Protein 8QAT (pdb70)

Solvent-accessible surface area: 46364 Å² total; per-residue (Å²): 92,110,117,57,100,47,39,116,88,70,37,102,72,36,53,128,70,20,112,44,55,76,123,76,31,119,82,50,93,48,7,38,67,85,5,8,47,20,3,0,1,4,32,48,35,13,6,75,58,52,115,149,87,31,59,107,38,167,125,66,85,102,76,113,21,57,0,6,1,25,74,0,17,122,5,4,41,37,169,102,117,90,60,122,57,11,107,92,81,28,110,63,30,71,123,55,51,128,59,32,97,99,80,58,89,114,42,95,68,112,52,105,103,18,32,121,79,6,36,43,11,5,13,67,25,4,4,70,4,6,40,91,0,0,34,68,40,5,50,93,85,58,124,75,114,78,39,25,102,64,4,67,95,18,8,47,66,0,46,115,21,37,140,199,66,71,122,46,14,58,35,0,58,86,39,6,91,80,2,4,39,49,6,0,87,2,102,17,62,127,102,55,87,117,25,55,0,32,6,6,100,67,3,34,159,68,47,2,7,20,81,5,2,67,29,8,28,119,82,16,136,125,44,104,34,48,74,108,10,11,30,56,9,4,98,11,7,35,45,3,15,51,88,12,138,27,67,10,12,136,30,35,41,5,31,90,0,2,16,35,0,0,36,1,10,23,131,116,128,129,43,40,109,64,20,25,107,17,9,1,66,0,0,26,54,0,0,60,34,0,35,132,84,83,82,16,1,70,129,2,35,39,98,58,103,111,132,84,38,48,24,87,1,5,0,0,39,68,0,17,97,25,6,78,83,105,56,113,35,0,84,72,0,31,65,1,0,45,69,3,0,48,26,0,46,73,5,78,62,1,0,127,11,2,9,98,89,19,176,0,3,35,39,1,4,85,5,0,28,66,32,25,92,67,15,53,156,120,14,148,23,138,19,102,20,8,10,16,6,40,154,104,17,29,92,57,49,103,26,2,26,71,0,4,45,14,4,101,11,0,20,24,1,5,110,54,4,22,92,89,1,41,139,62,0,35,69,93,0,40,83,25,0,0,48,71,34,0,0,68,24,2,36,98,122,55,84,46,29,36,7,2,5,0,1,9,0,4,1,0,1,108,44,12,78,28,75,32,0,9,45,6,1,0,87,0,0,2,76,42,152,71,92,111,98,31,1,11,51,28,1,4,66,10,0,48,23,155,51,50,15,0,8,1,0,0,4,0,0,70,16,0,6,78,28,6,1,0,0,1,2,0,24,3,0,0,111,53,0,24,98,9,80,4,4,54,161,104,46,90,88,24,0,102,78,60,11,31,12,3,73,0,0,50,102,0,6,52,32,16,0,171,38,20,72,134,155,149,59,118,11,100,93,24,2,26,58,2,0,91,30,4,29,138,20,0,26,84,9,6,95,2,10,103,87,27,25,12,51,3,31,25,132,143,61,143,114,118,12,94,14,0,40,1,2,48,38,2,6,54,20,0,38,57,0,27,124,12,37,10,35,11,2,2,3,0,0,10,1,3,9,44,2,0,9,4,27,6,19,3,0,36,3,3,6,3,17,15,98,15,87,21,51,142,55,8,97,11,0,40,116,0,0,24,31,0,48,98,94,0,51,106,17,19,97,95,33,172,78,6,104,59,24,17,69,128,3,54,125,93,0,20,43,15,20,165,124,100,262,150,51,101,61,101,115,31,90,17,2,6,18,0,1,0,0,0,8,7,0,0,7,16,0,0,0,4,5,5,0,15,10,1,31,18,32,48,45,117,96,113,88,80,29,20,66,13,17,37,14,4,3,2,1,1,2,0,8,42,2,19,120,77,149,19,38,1,2,2,1,3,3,1,59,138,35,25,39,20,0,12,2,2,0,2,0,33,111,46,71,1,37,64,1,9,3,20,5,14,0,69,7,32,102,84,10,7,93,25,92,6,1,112,0,19,2,39,49,45,2,30,0,0,1,0,29,70,119,49,0,54,3,42,4,103,88,57,28,92,140,9,122,94,83,116,4,17,0,35,47,0,1,84,30,0,46,122,7,3,65,138,23,56,43,55,95,57,64,8,81,91,0,5,80,27,74,101,161,68,66,120,83,0,89,64,80,2,78,92,17,18,131,84,5,44,73,137,5,81,53,124,28,144,49,109,10,43,13,17,10,39,10,31,94,76,75,74,92,56,3,86,80,1,63,101,84,5,64,92,79,172,146,37,117,171,81,162,114,172,87,119,179,39,69,20,24,19,27,2,117,91,78,34,51,113,20,17,44,103,151,154

Radius of gyration: 39.54 Å; Cα contacts (8 Å, |Δi|>4): 1159; chains: 4; bounding box: 127×104×67 Å

Foldseek 3Di:
DVVVVVVVVVVVVVVVVVVVVVVVVVVVVVVVVVVVVVVVVVVVVVVVVVVVCVVVVVVVVDDDQPDPVVNVVVCVPVD/DVVVVVVVVVVVVVVVVVVVVVVVVVVVVVVVVVVVVVVVCVVVVVVVVVVVVVVVVVVVVVD/DQVVLVVVLCVLVVLLVVLVVPDVVNVVSNLVSLVSLLVSQLPFAQDPVCRVDDGVSCVVCLVVLPLQVVLVVVVVVCVVVDCNQVVLLSVLVSVLSSLPRRPDLPCVDDSNLVSVLVSLVSLPDDDDHDVSSLQSSLSSLLSVLVSCLVVLPCQVVLQADDPDVPAATCNSSAQVLQVLCLDDDPSNVSSLVSNLSVQLSQQPPPVVLCSCLPVHCNLVSLQVSLQVLVVPDDLAQPDPDQLDQAQDPVRQVVDPSSVSNLVSLVSLLSSLVRGHPSNNVSNLVSNLVRHCVPHVVVQCVPPDDRSVLVSLRSLLVSLVRRDDVSNNVSSVCSQAPDDDPNHGNVVVLLVQCPDAGSSVSNSLSSVVSVVVVLDDPVVCVAFVVLLQVVQFADDPCLVVLQDAPAPQPLLCLLLVLQAPLLQDPCPPPNPCLVVLLVVLLVLLLVLLLSCPPPDFLQSNVPDVVRGDRHSNVVSLLVVLLPQLLHALSSVVSSLVVLLNQCSHLRSSSVCQARVVPGDTDPVDDGNSNSLNSVSVVLVVVVVVDDCQVVLLVVLVVVVVVVVVVVVVVVVSSVNRSSSSSVVSSVSSSNSSSNSNSSNVDDPVSD/DCVVCVCVVVLVVLVVLVVVLVVDDDPQKDWAAFDPDSQKIKIWHAQPDDLLHRFIWIKIWGHDPDPPPDADIWIATQAFALAQQAANPTRTGPLCVVVVDRDPPPDGVSVSVNVVNCCRVDHDNPPTNRNVLSCCVPPPVVVNSVSSVVRRVVNVVCQQDCGPDDGPPHDHDDPDDCPVVVVVVVVVVVDDDCVVDPPPPDPPDDDAQDDPPDDDGNPHDD

Nearest PDB structures (foldseek):
  8qat-assembly1_D  TM=1.005E+00  e=2.994E-44  Homo sapiens
  2pwq-assembly1_A  TM=8.738E-01  e=1.046E-08  Plasmodium yoelii
  2z5d-assembly1_B  TM=8.326E-01  e=6.899E-09  Homo sapiens
  2onu-assembly1_A  TM=8.040E-01  e=1.787E-08  Plasmodium falciparum 3D7
  1yf9-assembly1_B  TM=8.165E-01  e=6.230E-08  Leishmania major

B-factor: mean 100.08, std 41.65, range [18.4, 235.67]

InterPro domains:
  IPR001715 Calponin homology domain [PS50021] (10-126)
  IPR008636 Hook, C-terminal [PF05622] (197-708)
  IPR036872 CH domain superfamily [G3DSA:1.10.418.10] (1-160)
  IPR043936 HOOK, N-terminal [PF19047] (11-156)

Secondary structure (DSSP, 8-state):
-HHHHHHHHHHHHHHHHHHHHHHHHHHHHHHHHHHHHHHHHHHHHHHHHHHHHHHHHHHHT------HHHHHHHHTT--/-HHHHHHHHHHHHHHHHHHHHHHHHHHHHHHHHHHHHHHHHHHHHHHHHHHHHHHHHHHHHH-/-HHHHHHHHHHHHHHHHHHHH--HHHHHHHHHHHHHHHHHHHT----SSSTTS--HHHHHHTTTTHHHHHHHHHHHHGGG-TTHHHHHHHHHHHHHHHHHH-SS-GGGSHHHHHHHHHHHHHTTPPSP--HHHHHHHHHHHHHHHHHHHHSGGGHHHHSBPPSSTTSPPB-HHHHTTGGGSS--HHHHHHHHHHHHHHHHHHTT-HHHHHHHHHH--HHHHHHHHHHHHTTSS-SS-----TT--S--HHHHTT-HHHHHHHHHHHHHHHHHHHS-HHHHHHHHHHHIIIIIIIIIHHHHT--SHHHHHHHHHHHHHHHHH--SHHHHHHHHHHHHH-EETTEEHHHHHHHTTS-SSHHHHHHHHHHHHHHHTTBHHHHIIIIIHHHSS--SS-TT-GGGGS----SSHHHHHHHTTS-TTTSPP--TTSSTHHHHHHHHHHHHHHHHHTTTT-S---SSS----S----HHHHHHHHHHHTTTTS-HHHHHHHHHHHHHHHT---HHHHHHHT-TT----TTPPPHHHHHHHHHHHHHHHHHH-SSHHHHHHHHHHHHHHHHHH--HHHHHHHHHHHHHHHHHHHHHHHHHHHHHHTTT--TTT-/-TTTSHHHHHHHHHHHHHHHHHHS--TTEEEEE-SS-SSEEEEEEEE-SSTTTTEEEEEEEEPPTTTTSS-PPEEEESS--SSTTB-TTT-EE-GGGT-SS--TTT--HHHHHHHHHHTTTS---SS-SSHHHHHHHTT-HHHHHHHHHHHHHHHHHTTTS--SS--TT--------HHHHHHHHHHHHT---STT-S--SS----B----TT--STT-S--

Structure (mmCIF, N/CA/C/O backbone):
data_8QAT
#
_entry.id   8QAT
#
loop_
_entity.id
_entity.type
_entity.pdbx_description
1 polymer 'Protein Hook homolog 3'
2 polymer 'FHF complex subunit HOOK-interacting protein 1B'
3 polymer 'AKT-interacting protein'
#
loop_
_atom_site.group_PDB
_atom_site.id
_atom_site.type_symbol
_atom_site.label_atom_id
_atom_site.label_alt_id
_atom_site.label_comp_id
_atom_site.label_asym_id
_atom_site.label_entity_id
_atom_site.label_seq_id
_atom_site.pdbx_PDB_ins_code
_atom_site.Cartn_x
_atom_site.Cartn_y
_atom_site.Cartn_z
_atom_site.occupancy
_atom_site.B_iso_or_equiv
_atom_site.auth_seq_id
_atom_site.auth_comp_id
_atom_site.auth_asym_id
_atom_site.auth_atom_id
_atom_site.pdbx_PDB_model_num
ATOM 1 N N . ALA A 1 57 ? 205.729 115.424 119.199 1.00 212.65 627 ALA A N 1
ATOM 2 C CA . ALA A 1 57 ? 205.471 116.024 120.509 1.00 212.12 627 ALA A CA 1
ATOM 3 C C . ALA A 1 57 ? 205.224 117.542 120.529 1.00 212.19 627 ALA A C 1
ATOM 4 O O . ALA A 1 57 ? 204.410 117.977 121.358 1.00 211.22 627 ALA A O 1
ATOM 6 N N . PRO A 1 58 ? 205.894 118.392 119.720 1.00 214.31 628 PRO A N 1
ATOM 7 C CA . PRO A 1 58 ? 205.464 119.806 119.660 1.00 213.74 628 PRO A CA 1
ATOM 8 C C . PRO A 1 58 ? 204.035 120.021 119.176 1.00 213.15 628 PRO A C 1
ATOM 9 O O . PRO A 1 58 ? 203.412 121.015 119.570 1.00 212.94 628 PRO A O 1
ATOM 13 N N . GLU A 1 59 ? 203.499 119.140 118.332 1.00 199.76 629 GLU A N 1
ATOM 14 C CA . GLU A 1 59 ? 202.081 119.215 117.997 1.00 199.21 629 GLU A CA 1
ATOM 15 C C . GLU A 1 59 ? 201.224 118.713 119.155 1.00 198.65 629 GLU A C 1
ATOM 16 O O . GLU A 1 59 ? 200.142 119.255 119.424 1.00 197.85 629 GLU A O 1
ATOM 22 N N . ILE A 1 60 ? 201.720 117.685 119.855 1.00 195.70 630 ILE A N 1
ATOM 23 C CA . ILE A 1 60 ? 200.973 117.032 120.929 1.00 195.49 630 ILE A CA 1
ATOM 24 C C . ILE A 1 60 ? 200.771 117.983 122.103 1.00 195.79 630 ILE A C 1
ATOM 25 O O . ILE A 1 60 ? 199.680 118.044 122.688 1.00 195.03 630 ILE A O 1
ATOM 30 N N . GLN A 1 61 ? 201.805 118.762 122.445 1.00 195.23 631 GLN A N 1
ATOM 31 C CA . GLN A 1 61 ? 201.697 119.679 123.579 1.00 194.96 631 GLN A CA 1
ATOM 32 C C . GLN A 1 61 ? 200.719 120.817 123.293 1.00 194.07 631 GLN A C 1
ATOM 33 O O . GLN A 1 61 ? 199.958 121.221 124.177 1.00 192.72 631 GLN A O 1
ATOM 39 N N . ALA A 1 62 ? 200.678 121.306 122.049 1.00 188.56 632 ALA A N 1
ATOM 40 C CA . ALA A 1 62 ? 199.728 122.361 121.704 1.00 187.99 632 ALA A CA 1
ATOM 41 C C . ALA A 1 62 ? 198.299 121.830 121.658 1.00 187.62 632 ALA A C 1
ATOM 42 O O . ALA A 1 62 ? 197.359 122.513 122.098 1.00 186.79 632 ALA A O 1
ATOM 44 N N . LEU A 1 63 ? 198.119 120.607 121.144 1.00 178.27 633 LEU A N 1
ATOM 45 C CA . LEU A 1 63 ? 196.782 120.022 121.090 1.00 176.84 633 LEU A CA 1
ATOM 46 C C . LEU A 1 63 ? 196.253 119.709 122.488 1.00 176.93 633 LEU A C 1
ATOM 47 O O . LEU A 1 63 ? 195.081 119.978 122.789 1.00 176.04 633 LEU A O 1
ATOM 52 N N . LYS A 1 64 ? 197.112 119.200 123.376 1.00 177.03 634 LYS A N 1
ATOM 53 C CA . LYS A 1 64 ? 196.678 118.982 124.752 1.00 176.99 634 LYS A CA 1
ATOM 54 C C . LYS A 1 64 ? 196.538 120.299 125.510 1.00 176.68 634 LYS A C 1
ATOM 55 O O . LYS A 1 64 ? 195.777 120.367 126.479 1.00 175.77 634 LYS A O 1
ATOM 61 N N . ASN A 1 65 ? 197.216 121.362 125.057 1.00 174.60 635 ASN A N 1
ATOM 62 C CA . ASN A 1 65 ? 197.032 122.678 125.659 1.00 174.27 635 ASN A CA 1
ATOM 63 C C . ASN A 1 65 ? 195.637 123.219 125.360 1.00 173.13 635 ASN A C 1
ATOM 64 O O . ASN A 1 65 ? 194.948 123.709 126.266 1.00 171.49 635 ASN A O 1
ATOM 69 N N . GLN A 1 66 ? 195.190 123.123 124.102 1.00 166.17 636 GLN A N 1
ATOM 70 C CA . GLN A 1 66 ? 193.845 123.614 123.796 1.00 165.50 636 GLN A CA 1
ATOM 71 C C . GLN A 1 66 ? 192.782 122.670 124.355 1.00 164.65 636 GLN A C 1
ATOM 72 O O . GLN A 1 66 ? 191.672 123.099 124.696 1.00 163.67 636 GLN A O 1
ATOM 78 N N . LEU A 1 67 ? 193.126 121.385 124.507 1.00 160.74 637 LEU A N 1
ATOM 79 C CA . LEU A 1 67 ? 192.249 120.439 125.196 1.00 160.03 637 LEU A CA 1
ATOM 80 C C . LEU A 1 67 ? 192.068 120.811 126.670 1.00 160.12 637 LEU A C 1
ATOM 81 O O . LEU A 1 67 ? 190.950 120.778 127.205 1.00 160.16 637 LEU A O 1
ATOM 86 N N . GLN A 1 68 ? 193.161 121.186 127.340 1.00 154.72 638 GLN A N 1
ATOM 87 C CA . GLN A 1 68 ? 193.075 121.586 128.738 1.00 154.16 638 GLN A CA 1
ATOM 88 C C . GLN A 1 68 ? 192.384 122.936 128.894 1.00 154.01 638 GLN A C 1
ATOM 89 O O . GLN A 1 68 ? 191.704 123.156 129.901 1.00 153.26 638 GLN A O 1
ATOM 95 N N . GLU A 1 69 ? 192.514 123.831 127.909 1.00 149.15 639 GLU A N 1
ATOM 96 C CA . GLU A 1 69 ? 191.755 125.081 127.945 1.00 148.66 639 GLU A CA 1
ATOM 97 C C . GLU A 1 69 ? 190.260 124.829 127.758 1.00 147.39 639 GLU A C 1
ATOM 98 O O . GLU A 1 69 ? 189.425 125.507 128.379 1.00 144.95 639 GLU A O 1
ATOM 104 N N . ARG A 1 70 ? 189.911 123.854 126.908 1.00 145.67 640 ARG A N 1
ATOM 105 C CA . ARG A 1 70 ? 188.529 123.387 126.803 1.00 144.49 640 ARG A CA 1
ATOM 106 C C . ARG A 1 70 ? 188.008 122.859 128.135 1.00 144.44 640 ARG A C 1
ATOM 107 O O . ARG A 1 70 ? 186.880 123.177 128.538 1.00 144.21 640 ARG A O 1
ATOM 115 N N . ASP A 1 71 ? 188.826 122.072 128.840 1.00 147.82 641 ASP A N 1
ATOM 116 C CA . ASP A 1 71 ? 188.424 121.559 130.151 1.00 147.49 641 ASP A CA 1
ATOM 117 C C . ASP A 1 71 ? 188.296 122.686 131.177 1.00 146.85 641 ASP A C 1
ATOM 118 O O . ASP A 1 71 ? 187.439 122.634 132.069 1.00 147.62 641 ASP A O 1
ATOM 123 N N . ARG A 1 72 ? 189.136 123.720 131.050 1.00 137.17 642 ARG A N 1
ATOM 124 C CA . ARG A 1 72 ? 189.071 124.881 131.938 1.00 137.21 642 ARG A CA 1
ATOM 125 C C . ARG A 1 72 ? 187.757 125.636 131.763 1.00 135.59 642 ARG A C 1
ATOM 126 O O . ARG A 1 72 ? 187.095 125.985 132.752 1.00 130.24 642 ARG A O 1
ATOM 134 N N . LEU A 1 73 ? 187.367 125.898 130.512 1.00 129.33 643 LEU A N 1
ATOM 135 C CA . LEU A 1 73 ? 186.097 126.580 130.267 1.00 127.89 643 LEU A CA 1
ATOM 136 C C . LEU A 1 73 ? 184.912 125.699 130.654 1.00 126.97 643 LEU A C 1
ATOM 137 O O . LEU A 1 73 ? 183.875 126.203 131.105 1.00 126.50 643 LEU A O 1
ATOM 142 N N . PHE A 1 74 ? 185.059 124.377 130.507 1.00 125.38 644 PHE A N 1
ATOM 143 C CA . PHE A 1 74 ? 184.024 123.449 130.958 1.00 125.12 644 PHE A CA 1
ATOM 144 C C . PHE A 1 74 ? 183.827 123.529 132.469 1.00 124.33 644 PHE A C 1
ATOM 145 O O . PHE A 1 74 ? 182.690 123.566 132.956 1.00 125.34 644 PHE A O 1
ATOM 153 N N . HIS A 1 75 ? 184.929 123.588 133.224 1.00 128.76 645 HIS A N 1
ATOM 154 C CA . HIS A 1 75 ? 184.837 123.695 134.679 1.00 128.95 645 HIS A CA 1
ATOM 155 C C . HIS A 1 75 ? 184.271 125.047 135.106 1.00 132.70 645 HIS A C 1
ATOM 156 O O . HIS A 1 75 ? 183.521 125.134 136.091 1.00 133.92 645 HIS A O 1
ATOM 163 N N . SER A 1 76 ? 184.622 126.112 134.374 1.00 124.73 646 SER A N 1
ATOM 164 C CA . SER A 1 76 ? 184.091 127.441 134.675 1.00 123.95 646 SER A CA 1
ATOM 165 C C . SER A 1 76 ? 182.581 127.510 134.458 1.00 118.59 646 SER A C 1
ATOM 166 O O . SER A 1 76 ? 181.847 128.044 135.3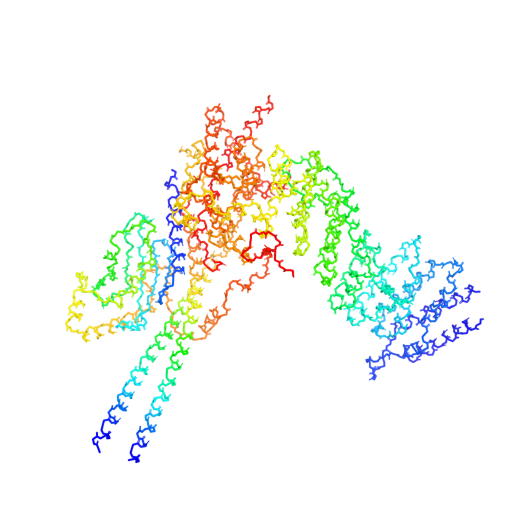04 1.00 115.96 646 SER A O 1
ATOM 169 N N . LEU A 1 77 ? 182.092 126.956 133.343 1.00 107.88 647 LEU A N 1
ATOM 170 C CA . LEU A 1 77 ? 180.647 126.922 133.128 1.00 108.84 647 LEU A CA 1
ATOM 171 C C . LEU A 1 77 ? 179.955 125.967 134.094 1.00 109.42 647 LEU A C 1
ATOM 172 O O . LEU A 1 77 ? 178.797 126.196 134.463 1.00 113.12 647 LEU A O 1
ATOM 177 N N . GLU A 1 78 ? 180.659 124.917 134.542 1.00 110.16 648 GLU A N 1
ATOM 178 C CA . GLU A 1 78 ? 180.118 124.021 135.564 1.00 111.87 648 GLU A CA 1
ATOM 179 C C . GLU A 1 78 ? 179.856 124.755 136.874 1.00 111.50 648 GLU A C 1
ATOM 180 O O . GLU A 1 78 ? 178.752 124.677 137.432 1.00 114.70 648 GLU A O 1
ATOM 186 N N . LYS A 1 79 ? 180.857 125.493 137.369 1.00 97.86 649 LYS A N 1
ATOM 187 C CA . LYS A 1 79 ? 180.679 126.183 138.646 1.00 101.03 649 LYS A CA 1
ATOM 188 C C . LYS A 1 79 ? 179.710 127.357 138.519 1.00 102.43 649 LYS A C 1
ATOM 189 O O . LYS A 1 79 ? 178.951 127.638 139.457 1.00 97.05 649 LYS A O 1
ATOM 195 N N . GLU A 1 80 ? 179.678 128.020 137.353 1.00 102.00 650 GLU A N 1
ATOM 196 C CA . GLU A 1 80 ? 178.727 129.111 137.143 1.00 93.73 650 GLU A CA 1
ATOM 197 C C . GLU A 1 80 ? 177.286 128.596 137.105 1.00 89.83 650 GLU A C 1
ATOM 198 O O . GLU A 1 80 ? 176.384 129.195 137.708 1.00 97.43 650 GLU A O 1
ATOM 204 N N . TYR A 1 81 ? 177.062 127.459 136.433 1.00 78.37 651 TYR A N 1
ATOM 205 C CA . TYR A 1 81 ? 175.733 126.856 136.375 1.00 84.07 651 TYR A CA 1
ATOM 206 C C . TYR A 1 81 ? 175.296 126.346 137.745 1.00 84.89 651 TYR A C 1
ATOM 207 O O . TYR A 1 81 ? 174.118 126.466 138.114 1.00 89.10 651 TYR A O 1
ATOM 216 N N . GLU A 1 82 ? 176.242 125.799 138.521 1.00 86.15 652 GLU A N 1
ATOM 217 C CA . GLU A 1 82 ? 175.942 125.353 139.880 1.00 88.98 652 GLU A CA 1
ATOM 218 C C . GLU A 1 82 ? 175.538 126.518 140.776 1.00 96.94 652 GLU A C 1
ATOM 219 O O . GLU A 1 82 ? 174.557 126.419 141.528 1.00 103.23 652 GLU A O 1
ATOM 225 N N . LYS A 1 83 ? 176.271 127.636 140.692 1.00 91.24 653 LYS A N 1
ATOM 226 C CA . LYS A 1 83 ? 175.944 128.808 141.502 1.00 88.30 653 LYS A CA 1
ATOM 227 C C . LYS A 1 83 ? 174.590 129.393 141.111 1.00 86.71 653 LYS A C 1
ATOM 228 O O . LYS A 1 83 ? 173.798 129.783 141.982 1.00 82.26 653 LYS A O 1
ATOM 234 N N . THR A 1 84 ? 174.302 129.433 139.803 1.00 73.68 654 THR A N 1
ATOM 235 C CA . THR A 1 84 ? 173.026 129.958 139.319 1.00 69.26 654 THR A CA 1
ATOM 236 C C . THR A 1 84 ? 171.850 129.109 139.797 1.00 68.47 654 THR A C 1
ATOM 237 O O . THR A 1 84 ? 170.851 129.643 140.305 1.00 81.83 654 THR A O 1
ATOM 241 N N . LYS A 1 85 ? 171.973 127.777 139.684 1.00 71.03 655 LYS A N 1
ATOM 242 C CA . LYS A 1 85 ? 170.892 126.892 140.114 1.00 76.90 655 LYS A CA 1
ATOM 243 C C . LYS A 1 85 ? 170.685 126.955 141.625 1.00 77.33 655 LYS A C 1
ATOM 244 O O . LYS A 1 85 ? 169.539 126.976 142.101 1.00 84.42 655 LYS A O 1
ATOM 250 N N . SER A 1 86 ? 171.783 127.009 142.394 1.00 60.28 656 SER A N 1
ATOM 251 C CA . SER A 1 86 ? 171.671 127.068 143.850 1.00 64.48 656 SER A CA 1
ATOM 252 C C . SER A 1 86 ? 171.022 128.367 144.311 1.00 78.54 656 SER A C 1
ATOM 253 O O . SER A 1 86 ? 170.169 128.349 145.212 1.00 83.90 656 SER A O 1
ATOM 256 N N . GLN A 1 87 ? 171.389 129.498 143.690 1.00 78.15 657 GLN A N 1
ATOM 257 C CA . GLN A 1 87 ? 170.782 130.769 144.074 1.00 76.50 657 GLN A CA 1
ATOM 258 C C . GLN A 1 87 ? 169.301 130.807 143.707 1.00 66.85 657 GLN A C 1
ATOM 259 O O . GLN A 1 87 ? 168.474 131.278 144.496 1.00 60.24 657 GLN A O 1
ATOM 265 N N . ARG A 1 88 ? 168.947 130.297 142.516 1.00 57.24 658 ARG A N 1
ATOM 266 C CA . ARG A 1 88 ? 167.544 130.286 142.101 1.00 57.11 658 ARG A CA 1
ATOM 267 C C . ARG A 1 88 ? 166.692 129.406 143.012 1.00 61.08 658 ARG A C 1
ATOM 268 O O . ARG A 1 88 ? 165.572 129.788 143.382 1.00 69.88 658 ARG A O 1
ATOM 276 N N . GLU A 1 89 ? 167.230 128.251 143.422 1.00 72.57 659 GLU A N 1
ATOM 277 C CA . GLU A 1 89 ? 166.511 127.367 144.336 1.00 78.89 659 GLU A CA 1
ATOM 278 C C . GLU A 1 89 ? 166.314 128.014 145.706 1.00 81.06 659 GLU A C 1
ATOM 279 O O . GLU A 1 89 ? 165.211 127.973 146.269 1.00 89.48 659 GLU A O 1
ATOM 285 N N . MET A 1 90 ? 167.369 128.643 146.245 1.00 77.44 660 MET A N 1
ATOM 286 C CA . MET A 1 90 ? 167.252 129.282 147.556 1.00 83.81 660 MET A CA 1
ATOM 287 C C . MET A 1 90 ? 166.326 130.496 147.513 1.00 91.35 660 MET A C 1
ATOM 288 O O . MET A 1 90 ? 165.556 130.729 148.454 1.00 87.85 660 MET A O 1
ATOM 293 N N . GLU A 1 91 ? 166.374 131.261 146.418 1.00 76.43 661 GLU A N 1
ATOM 294 C CA . GLU A 1 91 ? 165.499 132.416 146.233 1.00 62.32 661 GLU A CA 1
ATOM 295 C C . GLU A 1 91 ? 164.036 131.999 146.170 1.00 53.22 661 GLU A C 1
ATOM 296 O O . GLU A 1 91 ? 163.167 132.629 146.788 1.00 67.06 661 GLU A O 1
ATOM 302 N N . GLU A 1 92 ? 163.751 130.913 145.445 1.00 62.33 662 GLU A N 1
ATOM 303 C CA . GLU A 1 92 ? 162.377 130.436 145.353 1.00 71.51 662 GLU A CA 1
ATOM 304 C C . GLU A 1 92 ? 161.892 129.882 146.687 1.00 73.96 662 GLU A C 1
ATOM 305 O O . GLU A 1 92 ? 160.726 130.074 147.053 1.00 75.31 662 GLU A O 1
ATOM 311 N N . LYS A 1 93 ? 162.782 129.221 147.439 1.00 68.25 663 LYS A N 1
ATOM 312 C CA . LYS A 1 93 ? 162.427 128.742 148.774 1.00 71.74 663 LYS A CA 1
ATOM 313 C C . LYS A 1 93 ? 162.099 129.902 149.712 1.00 78.59 663 LYS A C 1
ATOM 314 O O . LYS A 1 93 ? 161.127 129.839 150.478 1.00 81.99 663 LYS A O 1
ATOM 320 N N . TYR A 1 94 ? 162.887 130.983 149.634 1.00 71.62 664 TYR A N 1
ATOM 321 C CA . TYR A 1 94 ? 162.625 132.178 150.438 1.00 74.93 664 TYR A CA 1
ATOM 322 C C . TYR A 1 94 ? 161.287 132.813 150.074 1.00 75.23 664 TYR A C 1
ATOM 323 O O . TYR A 1 94 ? 160.531 133.240 150.957 1.00 71.76 664 TYR A O 1
ATOM 332 N N . ILE A 1 95 ? 160.980 132.876 148.773 1.00 61.49 665 ILE A N 1
ATOM 333 C CA . ILE A 1 95 ? 159.743 133.509 148.310 1.00 53.38 665 ILE A CA 1
ATOM 334 C C . ILE A 1 95 ? 158.520 132.715 148.771 1.00 58.55 665 ILE A C 1
ATOM 335 O O . ILE A 1 95 ? 157.545 133.288 149.282 1.00 65.47 665 ILE A O 1
ATOM 340 N N . VAL A 1 96 ? 158.568 131.384 148.626 1.00 65.06 666 VAL A N 1
ATOM 341 C CA . VAL A 1 96 ? 157.444 130.546 149.051 1.00 66.98 666 VAL A CA 1
ATOM 342 C C . VAL A 1 96 ? 157.277 130.575 150.569 1.00 68.87 666 VAL A C 1
ATOM 343 O O . VAL A 1 96 ? 156.147 130.620 151.076 1.00 72.27 666 VAL A O 1
ATOM 347 N N . SER A 1 97 ? 158.390 130.605 151.317 1.00 67.30 667 SER A N 1
ATOM 348 C CA . SER A 1 97 ? 158.303 130.699 152.776 1.00 69.51 667 SER A CA 1
ATOM 349 C C . SER A 1 97 ? 157.697 132.028 153.224 1.00 72.87 667 SER A C 1
ATOM 350 O O . SER A 1 97 ? 156.861 132.060 154.142 1.00 74.01 667 SER A O 1
ATOM 353 N N . ALA A 1 98 ? 158.097 133.129 152.573 1.00 84.97 668 ALA A N 1
ATOM 354 C CA . ALA A 1 98 ? 157.559 134.446 152.903 1.00 84.71 668 ALA A CA 1
ATOM 355 C C . ALA A 1 98 ? 156.069 134.530 152.601 1.00 79.53 668 ALA A C 1
ATOM 356 O O . ALA A 1 98 ? 155.292 135.045 153.417 1.00 78.98 668 ALA A O 1
ATOM 358 N N . TRP A 1 99 ? 155.646 133.994 151.447 1.00 84.09 669 TRP A N 1
ATOM 359 C CA . TRP A 1 99 ? 154.224 134.018 151.113 1.00 83.12 669 TRP A CA 1
ATOM 360 C C . TRP A 1 99 ? 153.424 133.127 152.048 1.00 83.80 669 TRP A C 1
ATOM 361 O O . TRP A 1 99 ? 152.276 133.442 152.372 1.00 90.16 669 TRP A O 1
ATOM 372 N N . TYR A 1 100 ? 154.002 132.003 152.480 1.00 91.44 670 TYR A N 1
ATOM 373 C CA . TYR A 1 100 ? 153.253 131.080 153.326 1.00 94.08 670 TYR A CA 1
ATOM 374 C C . TYR A 1 100 ? 153.047 131.663 154.720 1.00 96.77 670 TYR A C 1
ATOM 375 O O . TYR A 1 100 ? 151.949 131.564 155.287 1.00 95.49 670 TYR A O 1
ATOM 384 N N . ASN A 1 101 ? 154.089 132.303 155.276 1.00 101.07 671 ASN A N 1
ATOM 385 C CA . ASN A 1 101 ? 153.929 133.035 156.535 1.00 101.41 671 ASN A CA 1
ATOM 386 C C . ASN A 1 101 ? 152.934 134.178 156.388 1.00 101.53 671 ASN A C 1
ATOM 387 O O . ASN A 1 101 ? 152.130 134.437 157.296 1.00 98.21 671 ASN A O 1
ATOM 392 N N . MET A 1 102 ? 152.975 134.860 155.240 1.00 103.66 672 MET A N 1
ATOM 393 C CA . MET A 1 102 ? 152.063 135.959 154.953 1.00 104.54 672 MET A CA 1
ATOM 394 C C . MET A 1 102 ? 150.613 135.488 154.925 1.00 103.19 672 MET A C 1
ATOM 395 O O . MET A 1 102 ? 149.728 136.110 155.529 1.00 104.35 672 MET A O 1
ATOM 400 N N . GLY A 1 103 ? 150.365 134.373 154.237 1.00 115.58 673 GLY A N 1
ATOM 401 C CA . GLY A 1 103 ? 149.020 133.840 154.136 1.00 117.03 673 GLY A CA 1
ATOM 402 C C . GLY A 1 103 ? 148.501 133.312 155.457 1.00 120.74 673 GLY A C 1
ATOM 403 O O . GLY A 1 103 ? 147.318 133.459 155.770 1.00 122.14 673 GLY A O 1
ATOM 404 N N . MET A 1 104 ? 149.381 132.690 156.252 1.00 134.93 674 MET A N 1
ATOM 405 C CA . MET A 1 104 ? 148.965 132.231 157.578 1.00 136.20 674 MET A CA 1
ATOM 406 C C . MET A 1 104 ? 148.646 133.398 158.503 1.00 137.99 674 MET A C 1
ATOM 407 O O . MET A 1 104 ? 147.703 133.317 159.297 1.00 137.99 674 MET A O 1
ATOM 412 N N . THR A 1 105 ? 149.395 134.503 158.401 1.00 144.93 675 THR A N 1
ATOM 413 C CA . THR A 1 105 ? 149.019 135.699 159.155 1.00 146.30 675 THR A CA 1
ATOM 414 C C . THR A 1 105 ? 147.705 136.284 158.648 1.00 144.03 675 THR A C 1
ATOM 415 O O . THR A 1 105 ? 146.931 136.850 159.430 1.00 143.82 675 THR A O 1
ATOM 419 N N . LEU A 1 106 ? 147.426 136.142 157.348 1.00 138.23 676 LEU A N 1
ATOM 420 C CA . LEU A 1 106 ? 146.141 136.597 156.816 1.00 137.70 676 LEU A CA 1
ATOM 421 C C . LEU A 1 106 ? 144.982 135.748 157.343 1.00 139.76 676 LEU A C 1
ATOM 422 O O . LEU A 1 106 ? 143.925 136.284 157.693 1.00 139.72 676 LEU A O 1
ATOM 427 N N . HIS A 1 107 ? 145.163 134.424 157.429 1.00 157.19 677 HIS A N 1
ATOM 428 C CA . HIS A 1 107 ? 144.106 133.598 158.021 1.00 158.40 677 HIS A CA 1
ATOM 429 C C . HIS A 1 107 ? 144.005 133.787 159.533 1.00 159.60 677 HIS A C 1
ATOM 430 O O . HIS A 1 107 ? 142.945 133.529 160.113 1.00 159.42 677 HIS A O 1
ATOM 437 N N . LYS A 1 108 ? 145.085 134.216 160.192 1.00 165.16 678 LYS A N 1
ATOM 438 C CA . LYS A 1 108 ? 144.982 134.579 161.604 1.00 166.14 678 LYS A CA 1
ATOM 439 C C . LYS A 1 108 ? 144.220 135.888 161.778 1.00 166.31 678 LYS A C 1
ATOM 440 O O . LYS A 1 108 ? 143.459 136.055 162.738 1.00 165.33 678 LYS A O 1
ATOM 446 N N . LYS A 1 109 ? 144.414 136.831 160.852 1.00 180.43 679 LYS A N 1
ATOM 447 C CA . LYS A 1 109 ? 143.676 138.089 160.882 1.00 181.19 679 LYS A CA 1
ATOM 448 C C . LYS A 1 109 ? 142.257 137.925 160.345 1.00 182.26 679 LYS A C 1
ATOM 449 O O . LYS A 1 109 ? 141.436 138.840 160.477 1.00 182.67 679 LYS A O 1
ATOM 455 N N . ALA A 1 110 ? 141.950 136.772 159.740 1.00 195.48 680 ALA A N 1
ATO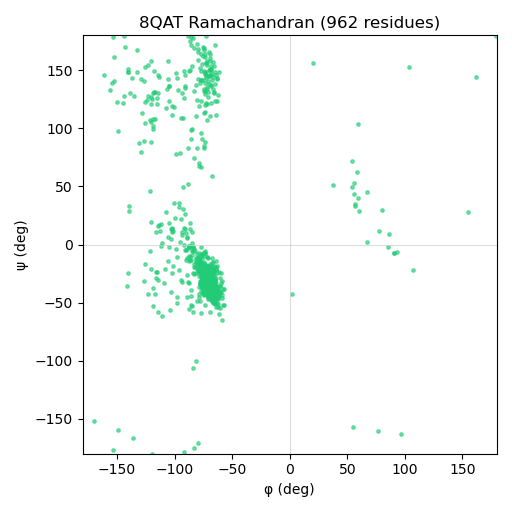M 456 C CA . ALA A 1 110 ? 140.598 136.495 159.262 1.00 195.93 680 ALA A CA 1
ATOM 457 C C . ALA A 1 110 ? 139.565 136.422 160.384 1.00 197.57 680 ALA A C 1
ATOM 458 O O . ALA A 1 110 ? 138.378 136.626 160.117 1.00 198.21 680 ALA A O 1
ATOM 460 N N . ALA A 1 111 ? 139.989 136.168 161.629 1.00 214.46 681 ALA A N 1
ATOM 461 C CA . ALA A 1 111 ? 139.068 136.220 162.764 1.00 214.80 681 ALA A CA 1
ATOM 462 C C . ALA A 1 111 ? 138.533 137.630 162.998 1.00 215.01 681 ALA A C 1
ATOM 463 O O . ALA A 1 111 ? 137.411 137.795 163.490 1.00 215.17 681 ALA A O 1
ATOM 465 N N . GLU A 1 112 ? 139.317 138.652 162.657 1.00 220.71 682 GLU A N 1
ATOM 466 C CA . GLU A 1 112 ? 138.851 140.034 162.650 1.00 220.84 682 GLU A CA 1
ATOM 467 C C . GLU A 1 112 ? 138.217 140.403 161.311 1.00 221.17 682 GLU A C 1
ATOM 468 O O . GLU A 1 112 ? 137.251 141.175 161.270 1.00 221.10 682 GLU A O 1
ATOM 474 N N . ASP A 1 113 ? 138.727 139.826 160.219 1.00 229.51 683 ASP A N 1
ATOM 475 C CA . ASP A 1 113 ? 138.241 140.170 158.884 1.00 229.80 683 ASP A CA 1
ATOM 476 C C . ASP A 1 113 ? 136.835 139.640 158.624 1.00 229.54 683 ASP A C 1
ATOM 477 O O . ASP A 1 113 ? 136.112 140.198 157.793 1.00 229.48 683 ASP A O 1
ATOM 482 N N . ARG A 1 114 ? 136.425 138.575 159.320 1.00 221.79 684 ARG A N 1
ATOM 483 C CA . ARG A 1 114 ? 135.064 138.071 159.169 1.00 220.97 684 ARG A CA 1
ATOM 484 C C . ARG A 1 114 ? 134.032 138.991 159.808 1.00 221.26 684 ARG A C 1
ATOM 485 O O . ARG A 1 114 ? 132.850 138.915 159.456 1.00 221.25 684 ARG A O 1
ATOM 493 N N . LEU A 1 115 ? 134.449 139.852 160.735 1.00 228.91 685 LEU A N 1
ATOM 494 C CA . LEU A 1 115 ? 133.585 140.893 161.277 1.00 228.82 685 LEU A CA 1
ATOM 495 C C . LEU A 1 115 ? 133.758 142.206 160.521 1.00 228.94 685 LEU A C 1
ATOM 496 O O . LEU A 1 115 ? 132.804 142.978 160.380 1.00 228.53 685 LEU A O 1
ATOM 501 N N . ALA A 1 116 ? 134.973 142.468 160.032 1.00 235.58 686 ALA A N 1
ATOM 502 C CA . ALA A 1 116 ? 135.245 143.715 159.325 1.00 235.48 686 ALA A CA 1
ATOM 503 C C . ALA A 1 116 ? 134.663 143.713 157.917 1.00 235.67 686 ALA A C 1
ATOM 504 O O . ALA A 1 116 ? 134.366 144.781 157.370 1.00 235.41 686 ALA A O 1
ATOM 506 N N . SER A 1 117 ? 134.493 142.534 157.315 1.00 231.23 687 SER A N 1
ATOM 507 C CA . SER A 1 117 ? 133.956 142.441 155.963 1.00 230.56 687 SER A CA 1
ATOM 508 C C . SER A 1 117 ? 132.450 142.652 155.909 1.00 230.01 687 SER A C 1
ATOM 509 O O . SER A 1 117 ? 131.904 142.802 154.810 1.00 229.67 687 SER A O 1
ATOM 512 N N . THR A 1 118 ? 131.770 142.657 157.052 1.00 214.71 688 THR A N 1
ATOM 513 C CA . THR A 1 118 ? 130.343 142.935 157.086 1.00 213.36 688 THR A CA 1
ATOM 514 C C . THR A 1 118 ? 130.088 144.412 156.815 1.00 213.05 688 THR A C 1
ATOM 515 O O . THR A 1 118 ? 130.774 145.287 157.351 1.00 213.33 688 THR A O 1
ATOM 519 N N . GLY A 1 119 ? 129.094 144.682 155.974 1.00 171.67 689 GLY A N 1
ATOM 520 C CA . GLY A 1 119 ? 128.762 146.040 155.595 1.00 169.94 689 GLY A CA 1
ATOM 521 C C . GLY A 1 119 ? 127.929 146.087 154.333 1.00 168.85 689 GLY A C 1
ATOM 522 O O . GLY A 1 119 ? 128.134 145.283 153.419 1.00 168.37 689 GLY A O 1
ATOM 523 N N . SER A 1 120 ? 126.989 147.025 154.266 1.00 126.25 690 SER A N 1
ATOM 524 C CA . SER A 1 120 ? 126.076 147.105 153.134 1.00 123.59 690 SER A CA 1
ATOM 525 C C . SER A 1 120 ? 125.611 148.545 152.978 1.00 120.54 690 SER A C 1
ATOM 526 O O . SER A 1 120 ? 125.984 149.430 153.751 1.00 120.26 690 SER A O 1
ATOM 529 N N . GLY A 1 121 ? 124.786 148.765 151.956 1.00 97.12 691 GLY A N 1
ATOM 530 C CA . GLY A 1 121 ? 124.207 150.063 151.692 1.00 101.22 691 GLY A CA 1
ATOM 531 C C . GLY A 1 121 ? 124.780 150.800 150.503 1.00 97.79 691 GLY A C 1
ATOM 532 O O . GLY A 1 121 ? 124.092 151.675 149.960 1.00 93.40 691 GLY A O 1
ATOM 533 N N . GLN A 1 122 ? 126.008 150.466 150.083 1.00 74.25 692 GLN A N 1
ATOM 534 C CA . GLN A 1 122 ? 126.719 151.065 148.952 1.00 69.75 692 GLN A CA 1
ATOM 535 C C . GLN A 1 122 ? 126.830 152.585 149.045 1.00 68.07 692 GLN A C 1
ATOM 536 O O . GLN A 1 122 ? 126.770 153.156 150.138 1.00 69.02 692 GLN A O 1
ATOM 542 N N . SER A 1 123 ? 127.010 153.243 147.903 1.00 54.70 693 SER A N 1
ATOM 543 C CA . SER A 1 123 ? 127.004 154.697 147.870 1.00 54.47 693 SER A CA 1
ATOM 544 C C . SER A 1 123 ? 125.581 155.224 148.011 1.00 60.96 693 SER A C 1
ATOM 545 O O . SER A 1 123 ? 124.607 154.470 147.941 1.00 75.42 693 SER A O 1
ATOM 548 N N . PHE A 1 124 ? 125.468 156.538 148.221 1.00 42.43 694 PHE A N 1
ATOM 549 C CA . PHE A 1 124 ? 124.156 157.150 148.405 1.00 40.69 694 PHE A CA 1
ATOM 550 C C . PHE A 1 124 ? 123.361 157.154 147.103 1.00 38.39 694 PHE A C 1
ATOM 551 O O . PHE A 1 124 ? 122.150 156.904 147.102 1.00 42.47 694 PHE A O 1
ATOM 559 N N . LEU A 1 125 ? 124.034 157.426 145.981 1.00 42.44 695 LEU A N 1
ATOM 560 C CA . LEU A 1 125 ? 123.344 157.486 144.697 1.00 37.44 695 LEU A CA 1
ATOM 561 C C . LEU A 1 125 ? 122.894 156.105 144.232 1.00 37.19 695 LEU A C 1
ATOM 562 O O . LEU A 1 125 ? 121.797 155.960 143.686 1.00 53.45 695 LEU A O 1
ATOM 567 N N . ALA A 1 126 ? 123.724 155.078 144.442 1.00 47.69 696 ALA A N 1
ATOM 568 C CA . ALA A 1 126 ? 123.344 153.724 144.046 1.00 56.82 696 ALA A CA 1
ATOM 569 C C . ALA A 1 126 ? 122.208 153.189 144.910 1.00 53.64 696 ALA A C 1
ATOM 570 O O . ALA A 1 126 ? 121.290 152.530 144.400 1.00 63.07 696 ALA A O 1
ATOM 572 N N . ARG A 1 127 ? 122.252 153.475 146.216 1.00 46.62 697 ARG A N 1
ATOM 573 C CA . ARG A 1 127 ? 121.155 153.117 147.112 1.00 53.78 697 ARG A CA 1
ATOM 574 C C . ARG A 1 127 ? 119.870 153.835 146.729 1.00 56.87 697 ARG A C 1
ATOM 575 O O . ARG A 1 127 ? 118.788 153.240 146.753 1.00 62.56 697 ARG A O 1
ATOM 583 N N . GLN A 1 128 ? 119.976 155.111 146.355 1.00 60.67 698 GLN A N 1
ATOM 584 C CA . GLN A 1 128 ? 118.805 155.873 145.936 1.00 50.02 698 GLN A CA 1
ATOM 585 C C . GLN A 1 128 ? 118.224 155.343 144.627 1.00 55.67 698 GLN A C 1
ATOM 586 O O . GLN A 1 128 ? 116.999 155.239 144.486 1.00 59.19 698 GLN A O 1
ATOM 592 N N . ARG A 1 129 ? 119.090 154.990 143.671 1.00 65.46 699 ARG A N 1
ATOM 593 C CA . ARG A 1 129 ? 118.635 154.450 142.391 1.00 57.21 699 ARG A CA 1
ATOM 594 C C . ARG A 1 129 ? 117.979 153.087 142.567 1.00 57.64 699 ARG A C 1
ATOM 595 O O . ARG A 1 129 ? 117.002 152.762 141.884 1.00 60.72 699 ARG A O 1
ATOM 603 N N . GLN A 1 130 ? 118.509 152.268 143.479 1.00 68.86 700 GLN A N 1
ATOM 604 C CA . GLN A 1 130 ? 117.886 150.976 143.742 1.00 67.19 700 GLN A CA 1
ATOM 605 C C . GLN A 1 130 ? 116.621 151.130 144.580 1.00 70.08 700 GLN A C 1
ATOM 606 O O . GLN A 1 130 ? 115.750 150.253 144.568 1.00 75.32 700 GLN A O 1
ATOM 612 N N . ALA A 1 131 ? 116.500 152.240 145.313 1.00 76.47 701 ALA A N 1
ATOM 613 C CA . ALA A 1 131 ? 115.300 152.475 146.105 1.00 77.95 701 ALA A CA 1
ATOM 614 C C . ALA A 1 131 ? 114.232 153.240 145.335 1.00 83.14 701 ALA A C 1
ATOM 615 O O . ALA A 1 131 ? 113.134 153.442 145.864 1.00 84.59 701 ALA A O 1
ATOM 617 N N . THR A 1 132 ? 114.530 153.683 144.108 1.00 97.11 702 THR A N 1
ATOM 618 C CA . THR A 1 132 ? 113.503 154.307 143.275 1.00 98.33 702 THR A CA 1
ATOM 619 C C . THR A 1 132 ? 112.410 153.331 142.850 1.00 99.94 702 THR A C 1
ATOM 620 O O . THR A 1 132 ? 111.295 153.766 142.542 1.00 98.64 702 THR A O 1
ATOM 624 N N . SER A 1 133 ? 112.699 152.029 142.820 1.00 101.21 703 SER A N 1
ATOM 625 C CA . SER A 1 133 ? 111.711 151.051 142.382 1.00 100.46 703 SER A CA 1
ATOM 626 C C . SER A 1 133 ? 110.746 150.637 143.485 1.00 102.11 703 SER A C 1
ATOM 627 O O . SER A 1 133 ? 109.816 149.872 143.211 1.00 103.42 703 SER A O 1
ATOM 630 N N . SER A 1 134 ? 110.935 151.117 144.714 1.00 102.30 704 SER A N 1
ATOM 631 C CA . SER A 1 134 ? 110.078 150.730 145.835 1.00 101.51 704 SER A CA 1
ATOM 632 C C . SER A 1 134 ? 108.842 151.610 145.981 1.00 103.06 704 SER A C 1
ATOM 633 O O . SER A 1 134 ? 108.583 152.120 147.075 1.00 103.34 704 SER A O 1
ATOM 636 N N . ARG A 1 135 ? 108.079 151.771 144.893 1.00 113.15 705 ARG A N 1
ATOM 637 C CA . ARG A 1 135 ? 106.802 152.508 144.785 1.00 114.48 705 ARG A CA 1
ATOM 638 C C . ARG A 1 135 ? 106.728 153.858 145.508 1.00 112.08 705 ARG A C 1
ATOM 639 O O . ARG A 1 135 ? 105.770 154.612 145.340 1.00 112.77 705 ARG A O 1
ATOM 647 N N . ALA B 1 57 ? 199.716 109.624 115.519 1.00 216.34 627 ALA B N 1
ATOM 648 C CA . ALA B 1 57 ? 198.366 109.256 115.079 1.00 215.83 627 ALA B CA 1
ATOM 649 C C . ALA B 1 57 ? 197.515 108.484 116.094 1.00 215.80 627 ALA B C 1
ATOM 650 O O . ALA B 1 57 ? 196.323 108.810 116.212 1.00 215.52 627 ALA B O 1
ATOM 652 N N . PRO B 1 58 ? 198.015 107.481 116.846 1.00 210.44 628 PRO B N 1
ATOM 653 C CA . PRO B 1 58 ? 197.154 1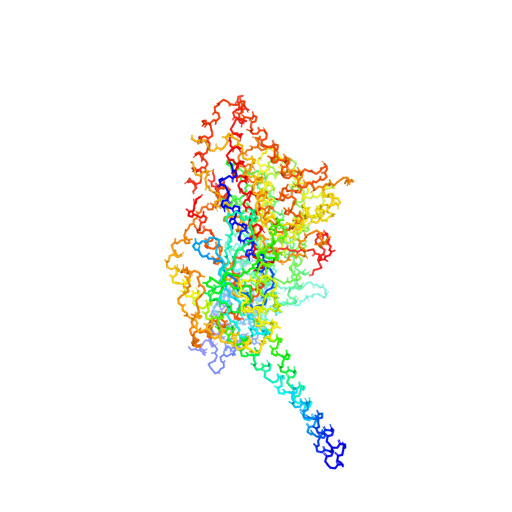06.945 117.920 1.00 209.75 628 PRO B CA 1
ATOM 654 C C . PRO B 1 58 ? 196.945 107.922 119.065 1.00 209.47 628 PRO B C 1
ATOM 655 O O . PRO B 1 58 ? 195.832 108.007 119.603 1.00 208.94 628 PRO B O 1
ATOM 659 N N . GLU B 1 59 ? 197.982 108.678 119.438 1.00 201.10 629 GLU B N 1
ATOM 660 C CA . GLU B 1 59 ? 197.831 109.717 120.453 1.00 200.24 629 GLU B CA 1
ATOM 661 C C . GLU B 1 59 ? 196.905 110.829 119.971 1.00 199.74 629 GLU B C 1
ATOM 662 O O . GLU B 1 59 ? 196.082 111.334 120.746 1.00 198.94 629 GLU B O 1
ATOM 668 N N . ILE B 1 60 ? 197.016 111.201 118.689 1.00 196.57 630 ILE B N 1
ATOM 669 C CA . ILE B 1 60 ? 196.141 112.215 118.100 1.00 196.01 630 ILE B CA 1
ATOM 670 C C . ILE B 1 60 ? 194.695 111.730 118.083 1.00 196.03 630 ILE B C 1
ATOM 671 O O . ILE B 1 60 ? 193.772 112.485 118.410 1.00 195.17 630 ILE B O 1
ATOM 676 N N . GLN B 1 61 ? 194.483 110.451 117.750 1.00 194.03 631 GLN B N 1
ATOM 677 C CA . GLN B 1 61 ? 193.140 109.875 117.778 1.00 193.40 631 GLN B CA 1
ATOM 678 C C . GLN B 1 61 ? 192.573 109.851 119.195 1.00 192.54 631 GLN B C 1
ATOM 679 O O . GLN B 1 61 ? 191.387 110.144 119.400 1.00 191.17 631 GLN B O 1
ATOM 685 N N . ALA B 1 62 ? 193.419 109.554 120.187 1.00 184.97 632 ALA B N 1
ATOM 686 C CA . ALA B 1 62 ? 192.977 109.539 121.581 1.00 184.31 632 ALA B CA 1
ATOM 687 C C . ALA B 1 62 ? 192.578 110.933 122.066 1.00 184.10 632 ALA B C 1
ATOM 688 O O . ALA B 1 62 ? 191.515 111.107 122.681 1.00 183.80 632 ALA B O 1
ATOM 690 N N . LEU B 1 63 ? 193.404 111.949 121.780 1.00 175.36 633 LEU B N 1
ATOM 691 C CA . LEU B 1 63 ? 193.056 113.277 122.279 1.00 174.84 633 LEU B CA 1
ATOM 692 C C . LEU B 1 63 ? 191.931 113.902 121.463 1.00 174.82 633 LEU B C 1
ATOM 693 O O . LEU B 1 63 ? 191.194 114.737 121.987 1.00 173.55 633 LEU B O 1
ATOM 698 N N . LYS B 1 64 ? 191.751 113.494 120.202 1.00 173.78 634 LYS B N 1
ATOM 699 C CA . LYS B 1 64 ? 190.588 113.963 119.453 1.00 173.81 634 LYS B CA 1
ATOM 700 C C . LYS B 1 64 ? 189.309 113.281 119.921 1.00 173.78 634 LYS B C 1
ATOM 701 O O . LYS B 1 64 ? 188.233 113.883 119.865 1.00 172.75 634 LYS B O 1
ATOM 707 N N . ASN B 1 65 ? 189.403 112.031 120.387 1.00 171.60 635 ASN B N 1
ATOM 708 C CA . ASN B 1 65 ? 188.255 111.377 121.012 1.00 171.13 635 ASN B CA 1
ATOM 709 C C . ASN B 1 65 ? 187.886 112.108 122.302 1.00 170.93 635 ASN B C 1
ATOM 710 O O . ASN B 1 65 ? 186.705 112.378 122.564 1.00 168.90 635 ASN B O 1
ATOM 715 N N . GLN B 1 66 ? 188.900 112.463 123.099 1.00 164.65 636 GLN B N 1
ATOM 716 C CA . GLN B 1 66 ? 188.663 113.180 124.350 1.00 163.76 636 GLN B CA 1
ATOM 717 C C . GLN B 1 66 ? 188.124 114.583 124.054 1.00 162.52 636 GLN B C 1
ATOM 718 O O . GLN B 1 66 ? 187.220 115.070 124.736 1.00 161.01 636 GLN B O 1
ATOM 724 N N . LEU B 1 67 ? 188.613 115.208 122.977 1.00 160.19 637 LEU B N 1
ATOM 725 C CA . LEU B 1 67 ? 188.141 116.527 122.563 1.00 160.60 637 LEU B CA 1
ATOM 726 C C . LEU B 1 67 ? 186.695 116.485 122.083 1.00 160.77 637 LEU B C 1
ATOM 727 O O . LEU B 1 67 ? 185.902 117.377 122.404 1.00 160.57 637 LEU B O 1
ATOM 732 N N . GLN B 1 68 ? 186.339 115.466 121.296 1.00 159.90 638 GLN B N 1
ATOM 733 C CA . GLN B 1 68 ? 184.970 115.348 120.808 1.00 160.03 638 GLN B CA 1
ATOM 734 C C . GLN B 1 68 ? 184.024 115.055 121.962 1.00 160.01 638 GLN B C 1
ATOM 735 O O . GLN B 1 68 ? 182.898 115.562 121.977 1.00 159.22 638 GLN B O 1
ATOM 741 N N . GLU B 1 69 ? 184.480 114.288 122.958 1.00 157.54 639 GLU B N 1
ATOM 742 C CA . GLU B 1 69 ? 183.680 114.108 124.165 1.00 158.12 639 GLU B CA 1
ATOM 743 C C . GLU B 1 69 ? 183.567 115.408 124.958 1.00 157.00 639 GLU B C 1
ATOM 744 O O . GLU B 1 69 ? 182.528 115.673 125.573 1.00 153.98 639 GLU B O 1
ATOM 750 N N . ARG B 1 70 ? 184.620 116.233 124.944 1.00 155.99 640 ARG B N 1
ATOM 751 C CA . ARG B 1 70 ? 184.588 117.521 125.637 1.00 154.96 640 ARG B CA 1
ATOM 752 C C . ARG B 1 70 ? 183.567 118.469 125.018 1.00 154.39 640 ARG B C 1
ATOM 753 O O . ARG B 1 70 ? 182.773 119.086 125.733 1.00 154.04 640 ARG B O 1
ATOM 761 N N . ASP B 1 71 ? 183.547 118.576 123.686 1.00 159.15 641 ASP B N 1
ATOM 762 C CA . ASP B 1 71 ? 182.500 119.384 123.053 1.00 160.25 641 ASP B CA 1
ATOM 763 C C . ASP B 1 71 ? 181.129 118.711 123.117 1.00 159.09 641 ASP B C 1
ATOM 764 O O . ASP B 1 71 ? 180.102 119.400 123.072 1.00 158.79 641 ASP B O 1
ATOM 769 N N . ARG B 1 72 ? 181.081 117.384 123.276 1.00 148.33 642 ARG B N 1
ATOM 770 C CA . ARG B 1 72 ? 179.796 116.711 123.461 1.00 148.37 642 ARG B CA 1
ATOM 771 C C . ARG B 1 72 ? 179.172 117.076 124.807 1.00 148.49 642 ARG B C 1
ATOM 772 O O . ARG B 1 72 ? 177.990 117.435 124.883 1.00 146.98 642 ARG B O 1
ATOM 780 N N . LEU B 1 73 ? 179.963 117.024 125.881 1.00 146.09 643 LEU B N 1
ATOM 781 C CA . LEU B 1 73 ? 179.435 117.463 127.171 1.00 145.44 643 LEU B CA 1
ATOM 782 C C . LEU B 1 73 ? 179.356 118.985 127.263 1.00 143.34 643 LEU B C 1
ATOM 783 O O . LEU B 1 73 ? 178.619 119.510 128.100 1.00 143.10 643 LEU B O 1
ATOM 788 N N . PHE B 1 74 ? 180.076 119.712 126.397 1.00 138.22 644 PHE B N 1
ATOM 789 C CA . PHE B 1 74 ? 179.825 121.145 126.247 1.00 141.18 644 PHE B CA 1
ATOM 790 C C . PHE B 1 74 ? 178.425 121.403 125.715 1.00 140.42 644 PHE B C 1
ATOM 791 O O . PHE B 1 74 ? 177.713 122.276 126.224 1.00 139.50 644 PHE B O 1
ATOM 799 N N . HIS B 1 75 ? 178.023 120.660 124.680 1.00 137.70 645 HIS B N 1
ATOM 800 C CA . HIS B 1 75 ? 176.680 120.811 124.134 1.00 137.79 645 HIS B CA 1
ATOM 801 C C . HIS B 1 75 ? 175.633 120.335 125.133 1.00 137.44 645 HIS B C 1
ATOM 802 O O . HIS B 1 75 ? 174.549 120.920 125.228 1.00 137.52 645 HIS B O 1
ATOM 809 N N . SER B 1 76 ? 175.953 119.287 125.901 1.00 130.07 646 SER B N 1
ATOM 810 C CA . SER B 1 76 ? 175.052 118.822 126.955 1.00 130.02 646 SER B CA 1
ATOM 811 C C . SER B 1 76 ? 174.883 119.865 128.058 1.00 131.04 646 SER B C 1
ATOM 812 O O . SER B 1 76 ? 173.762 120.112 128.521 1.00 131.31 646 SER B O 1
ATOM 815 N N . LEU B 1 77 ? 175.983 120.498 128.478 1.00 128.75 647 LEU B N 1
ATOM 816 C CA . LEU B 1 77 ? 175.917 121.531 129.507 1.00 126.43 647 LEU B CA 1
ATOM 817 C C . LEU B 1 77 ? 175.198 122.772 129.002 1.00 125.43 647 LEU B C 1
ATOM 818 O O . LEU B 1 77 ? 174.453 123.411 129.748 1.00 128.19 647 LEU B O 1
ATOM 823 N N . GLU B 1 78 ? 175.416 123.134 127.734 1.00 124.73 648 GLU B N 1
ATOM 824 C CA . GLU B 1 78 ? 174.733 124.290 127.162 1.00 127.99 648 GLU B CA 1
ATOM 825 C C . GLU B 1 78 ? 173.241 124.022 127.000 1.00 127.41 648 GLU B C 1
ATOM 826 O O . GLU B 1 78 ? 172.416 124.911 127.240 1.00 126.21 648 GLU B O 1
ATOM 832 N N . LYS B 1 79 ? 172.877 122.792 126.623 1.00 124.74 649 LYS B N 1
ATOM 833 C CA . LYS B 1 79 ? 171.472 122.406 126.534 1.00 124.17 649 LYS B CA 1
ATOM 834 C C . LYS B 1 79 ? 170.807 122.424 127.905 1.00 122.99 649 LYS B C 1
ATOM 835 O O . LYS B 1 79 ? 169.682 122.914 128.051 1.00 123.31 649 LYS B O 1
ATOM 841 N N . GLU B 1 80 ? 171.493 121.899 128.926 1.00 125.68 650 GLU B N 1
ATOM 842 C CA . GLU B 1 80 ? 170.927 121.904 130.272 1.00 128.92 650 GLU B CA 1
ATOM 843 C C . GLU B 1 80 ? 170.838 123.320 130.831 1.00 130.55 650 GLU B C 1
ATOM 844 O O . GLU B 1 80 ? 169.860 123.666 131.504 1.00 130.66 650 GLU B O 1
ATOM 850 N N . TYR B 1 81 ? 171.838 124.158 130.534 1.00 128.28 651 TYR B N 1
ATOM 851 C CA . TYR B 1 81 ? 171.819 125.560 130.938 1.00 127.08 651 TYR B CA 1
ATOM 852 C C . TYR B 1 81 ? 170.671 126.313 130.281 1.00 127.13 651 TYR B C 1
ATOM 853 O O . TYR B 1 81 ? 169.966 127.081 130.942 1.00 127.79 651 TYR B O 1
ATOM 862 N N . GLU B 1 82 ? 170.444 126.075 128.986 1.00 121.36 652 GLU B N 1
ATOM 863 C CA . GLU B 1 82 ? 169.362 126.757 128.283 1.00 121.33 652 GLU B CA 1
ATOM 864 C C . GLU B 1 82 ? 167.993 126.266 128.738 1.00 119.91 652 GLU B C 1
ATOM 865 O O . GLU B 1 82 ? 167.063 127.068 128.879 1.00 121.64 652 GLU B O 1
ATOM 871 N N . LYS B 1 83 ? 167.851 124.959 128.986 1.00 112.17 653 LYS B N 1
ATOM 872 C CA . LYS B 1 83 ? 166.581 124.426 129.480 1.00 112.70 653 LYS B CA 1
ATOM 873 C C . LYS B 1 83 ? 166.276 124.923 130.889 1.00 112.60 653 LYS B C 1
ATOM 874 O O . LYS B 1 83 ? 165.134 125.285 131.190 1.00 111.83 653 LYS B O 1
ATOM 880 N N . THR B 1 84 ? 167.289 124.971 131.762 1.00 117.19 654 THR B N 1
ATOM 881 C CA . THR B 1 84 ? 167.070 125.493 133.107 1.00 118.60 654 THR B CA 1
ATOM 882 C C . THR B 1 84 ? 166.812 126.995 133.085 1.00 118.52 654 THR B C 1
ATOM 883 O O . THR B 1 84 ? 166.002 127.496 133.869 1.00 118.86 654 THR B O 1
ATOM 887 N N . LYS B 1 85 ? 167.468 127.723 132.175 1.00 111.42 655 LYS B N 1
ATOM 888 C CA . LYS B 1 85 ? 167.241 129.160 132.052 1.00 110.61 655 LYS B CA 1
ATOM 889 C C . LYS B 1 85 ? 165.833 129.458 131.553 1.00 111.90 655 LYS B C 1
ATOM 890 O O . LYS B 1 85 ? 165.159 130.354 132.070 1.00 112.35 655 LYS B O 1
ATOM 896 N N . SER B 1 86 ? 165.362 128.697 130.561 1.00 106.86 656 SER B N 1
ATOM 897 C CA . SER B 1 86 ? 164.006 128.889 130.059 1.00 105.33 656 SER B CA 1
ATOM 898 C C . SER B 1 86 ? 162.962 128.445 131.075 1.00 103.84 656 SER B C 1
ATOM 899 O O . SER B 1 86 ? 161.904 129.077 131.189 1.00 108.76 656 SER B O 1
ATOM 902 N N . GLN B 1 87 ? 163.248 127.381 131.832 1.00 96.36 657 GLN B N 1
ATOM 903 C CA . GLN B 1 87 ? 162.344 126.941 132.889 1.00 97.25 657 GLN B CA 1
ATOM 904 C C . GLN B 1 87 ? 162.247 127.979 134.000 1.00 102.56 657 GLN B C 1
ATOM 905 O O . GLN B 1 87 ? 161.151 128.282 134.481 1.00 104.65 657 GLN B O 1
ATOM 911 N N . ARG B 1 88 ? 163.384 128.561 134.396 1.00 101.98 658 ARG B N 1
ATOM 912 C CA . ARG B 1 88 ? 163.373 129.598 135.423 1.00 98.40 658 ARG B CA 1
ATOM 913 C C . ARG B 1 88 ? 162.723 130.878 134.913 1.00 96.57 658 ARG B C 1
ATOM 914 O O . ARG B 1 88 ? 162.046 131.576 135.671 1.00 99.53 658 ARG B O 1
ATOM 922 N N . GLU B 1 89 ? 162.902 131.195 133.628 1.00 86.64 659 GLU B N 1
ATOM 923 C CA . GLU B 1 89 ? 162.276 132.376 133.046 1.00 86.51 659 GLU B CA 1
ATOM 924 C C . GLU B 1 89 ? 160.763 132.235 132.933 1.00 80.99 659 GLU B C 1
ATOM 925 O O . GLU B 1 89 ? 160.043 133.218 133.141 1.00 84.52 659 GLU B O 1
ATOM 931 N N . MET B 1 90 ? 160.268 131.040 132.604 1.00 95.81 660 MET B N 1
ATOM 932 C CA . MET B 1 90 ? 158.831 130.787 132.605 1.00 96.56 660 MET B CA 1
ATOM 933 C C . MET B 1 90 ? 158.296 130.767 134.034 1.00 97.52 660 MET B C 1
ATOM 934 O O . MET B 1 90 ? 157.220 131.306 134.313 1.00 99.69 660 MET B O 1
ATOM 939 N N . GLU B 1 91 ? 159.078 130.205 134.960 1.00 84.82 661 GLU B N 1
ATOM 940 C CA . GLU B 1 91 ? 158.665 130.069 136.352 1.00 86.49 661 GLU B CA 1
ATOM 941 C C . GLU B 1 91 ? 158.638 131.413 137.073 1.00 92.64 661 GLU B C 1
ATOM 942 O O . GLU B 1 91 ? 157.851 131.604 138.015 1.00 97.53 661 GLU B O 1
ATOM 948 N N . GLU B 1 92 ? 159.498 132.342 136.644 1.00 83.05 662 GLU B N 1
ATOM 949 C CA . GLU B 1 92 ? 159.635 133.642 137.289 1.00 77.15 662 GLU B CA 1
ATOM 950 C C . GLU B 1 92 ? 158.367 134.471 137.140 1.00 73.64 662 GLU B C 1
ATOM 951 O O . GLU B 1 92 ? 157.943 135.146 138.085 1.00 74.10 662 GLU B O 1
ATOM 957 N N . LYS B 1 93 ? 157.735 134.402 135.962 1.00 64.63 663 LYS B N 1
ATOM 958 C CA . LYS B 1 93 ? 156.498 135.138 135.716 1.00 67.64 663 LYS B CA 1
ATOM 959 C C . LYS B 1 93 ? 155.376 134.672 136.635 1.00 68.63 663 LYS B C 1
ATOM 960 O O . LYS B 1 93 ? 154.673 135.495 137.233 1.00 80.38 663 LYS B O 1
ATOM 966 N N . TYR B 1 94 ? 155.227 133.355 136.795 1.00 63.78 664 TYR B N 1
ATOM 967 C CA . TYR B 1 94 ? 154.180 132.819 137.656 1.00 67.46 664 TYR B CA 1
ATOM 968 C C . TYR B 1 94 ? 154.447 133.101 139.129 1.00 65.35 664 TYR B C 1
ATOM 969 O O . TYR B 1 94 ? 153.518 133.462 139.861 1.00 73.87 664 TYR B O 1
ATOM 978 N N . ILE B 1 95 ? 155.703 132.976 139.580 1.00 60.51 665 ILE B N 1
ATOM 979 C CA . ILE B 1 95 ? 155.991 133.227 140.993 1.00 68.31 665 ILE B CA 1
ATOM 980 C C . ILE B 1 95 ? 155.864 134.722 141.316 1.00 67.79 665 ILE B C 1
ATOM 981 O O . ILE B 1 95 ? 155.345 135.097 142.379 1.00 57.28 665 ILE B O 1
ATOM 986 N N . VAL B 1 96 ? 156.230 135.592 140.366 1.00 57.86 666 VAL B N 1
ATOM 987 C CA . VAL B 1 96 ? 156.141 137.036 140.566 1.00 44.12 666 VAL B CA 1
ATOM 988 C C . VAL B 1 96 ? 154.683 137.483 140.569 1.00 48.29 666 VAL B C 1
ATOM 989 O O . VAL B 1 96 ? 154.270 138.301 141.402 1.00 57.21 666 VAL B O 1
ATOM 993 N N . SER B 1 97 ? 153.875 136.929 139.657 1.00 42.19 667 SER B N 1
ATOM 994 C CA . SER B 1 97 ? 152.458 137.275 139.611 1.00 40.54 667 SER B CA 1
ATOM 995 C C . SER B 1 97 ? 151.714 136.755 140.836 1.00 45.32 667 SER B C 1
ATOM 996 O O . SER B 1 97 ? 150.855 137.457 141.385 1.00 49.60 667 SER B O 1
ATOM 999 N N . ALA B 1 98 ? 152.051 135.545 141.300 1.00 46.73 668 ALA B N 1
ATOM 1000 C CA . ALA B 1 98 ? 151.397 135.002 142.486 1.00 48.53 668 ALA B CA 1
ATOM 1001 C C . ALA B 1 98 ? 151.822 135.735 143.751 1.00 49.64 668 ALA B C 1
ATOM 1002 O O . ALA B 1 98 ? 151.082 135.737 144.742 1.00 57.28 668 ALA B O 1
ATOM 1004 N N . TRP B 1 99 ? 153.005 136.353 143.746 1.00 47.87 669 TRP B N 1
ATOM 1005 C CA . TRP B 1 99 ? 153.369 137.241 144.846 1.00 59.70 669 TRP B CA 1
ATOM 1006 C C . TRP B 1 99 ? 152.594 138.556 144.770 1.00 56.67 669 TRP B C 1
ATOM 1007 O O . TRP B 1 99 ? 151.939 138.969 145.737 1.00 43.21 669 TRP B O 1
ATOM 1018 N N . TYR B 1 100 ? 152.628 139.210 143.603 1.00 55.74 670 TYR B N 1
ATOM 1019 C CA . TYR B 1 100 ? 152.168 140.592 143.509 1.00 38.12 670 TYR B CA 1
ATOM 1020 C C . TYR B 1 100 ? 150.649 140.712 143.490 1.00 46.06 670 TYR B C 1
ATOM 1021 O O . TYR B 1 100 ? 150.123 141.766 143.857 1.00 53.08 670 TYR B O 1
ATOM 1030 N N . ASN B 1 101 ? 149.927 139.658 143.086 1.00 71.69 671 ASN B N 1
ATOM 1031 C CA . ASN B 1 101 ? 148.466 139.704 143.127 1.00 71.04 671 ASN B CA 1
ATOM 1032 C C . ASN B 1 101 ? 147.960 139.794 144.563 1.00 70.74 671 ASN B C 1
ATOM 1033 O O . ASN B 1 101 ? 147.164 140.683 144.902 1.00 74.69 671 ASN B O 1
ATOM 1038 N N . MET B 1 102 ? 148.445 138.903 145.426 1.00 68.49 672 MET B N 1
ATOM 1039 C CA . MET B 1 102 ? 148.096 138.961 146.838 1.00 70.59 672 MET B CA 1
ATOM 1040 C C . MET B 1 102 ? 148.692 140.195 147.510 1.00 70.48 672 MET B C 1
ATOM 1041 O O . MET B 1 102 ? 148.095 140.749 148.442 1.00 74.92 672 MET B O 1
ATOM 1046 N N . GLY B 1 103 ? 149.867 140.644 147.046 1.00 66.60 673 GLY B N 1
ATOM 1047 C CA . GLY B 1 103 ? 150.441 141.872 147.582 1.00 71.11 673 GLY B CA 1
ATOM 1048 C C . GLY B 1 103 ? 149.587 143.096 147.308 1.00 62.99 673 GLY B C 1
ATOM 1049 O O . GLY B 1 103 ? 149.371 143.925 148.195 1.00 63.73 673 GLY B O 1
ATOM 1050 N N . MET B 1 104 ? 149.053 143.202 146.089 1.00 56.26 674 MET B N 1
ATOM 1051 C CA . MET B 1 104 ? 148.160 144.303 145.752 1.00 56.60 674 MET B CA 1
ATOM 1052 C C . MET B 1 104 ? 146.818 144.180 146.461 1.00 52.16 674 MET B C 1
ATOM 1053 O O . MET B 1 104 ? 146.225 145.201 146.831 1.00 50.82 674 MET B O 1
ATOM 1058 N N . THR B 1 105 ? 146.331 142.949 146.666 1.00 49.33 675 THR B N 1
ATOM 1059 C CA . THR B 1 105 ? 145.100 142.749 147.432 1.00 51.34 675 THR B CA 1
ATOM 1060 C C . THR B 1 105 ? 145.265 143.210 148.881 1.00 58.31 675 THR B C 1
ATOM 1061 O O . THR B 1 105 ? 144.404 143.919 149.425 1.00 60.49 675 THR B O 1
ATOM 1065 N N . LEU B 1 106 ? 146.389 142.846 149.508 1.00 54.30 676 LEU B N 1
ATOM 1066 C CA . LEU B 1 106 ? 146.664 143.282 150.874 1.00 56.50 676 LEU B CA 1
ATOM 1067 C C . LEU B 1 106 ? 146.898 144.786 150.946 1.00 61.96 676 LEU B C 1
ATOM 1068 O O . LEU B 1 106 ? 146.511 145.430 151.931 1.00 59.15 676 LEU B O 1
ATOM 1073 N N . HIS B 1 107 ? 147.520 145.361 149.910 1.00 53.70 677 HIS B N 1
ATOM 1074 C CA . HIS B 1 107 ? 147.716 146.806 149.860 1.00 43.07 677 HIS B CA 1
ATOM 1075 C C . HIS B 1 107 ? 146.385 147.540 149.773 1.00 56.58 677 HIS B C 1
ATOM 1076 O O . HIS B 1 107 ? 146.188 148.554 150.445 1.00 60.00 677 HIS B O 1
ATOM 1083 N N . LYS B 1 108 ? 145.453 147.029 148.962 1.00 64.49 678 LYS B N 1
ATOM 1084 C CA . LYS B 1 108 ? 144.133 147.649 148.854 1.00 57.01 678 LYS B CA 1
ATOM 1085 C C . LYS B 1 108 ? 143.343 147.511 150.152 1.00 53.52 678 LYS B C 1
ATOM 1086 O O . LYS B 1 108 ? 142.625 148.436 150.552 1.00 53.82 678 LYS B O 1
ATOM 1092 N N . LYS B 1 109 ? 143.469 146.361 150.825 1.00 54.81 679 LYS B N 1
ATOM 1093 C CA . LYS B 1 109 ? 142.762 146.166 152.090 1.00 52.09 679 LYS B CA 1
ATOM 1094 C C . LYS B 1 109 ? 143.286 147.090 153.185 1.00 55.42 679 LYS B C 1
ATOM 1095 O O . LYS B 1 109 ? 142.491 147.756 153.867 1.00 60.13 679 LYS B O 1
ATOM 1101 N N . ALA B 1 110 ? 144.613 147.173 153.340 1.00 65.24 680 ALA B N 1
ATOM 1102 C CA . ALA B 1 110 ? 145.209 148.105 154.296 1.00 67.35 680 ALA B CA 1
ATOM 1103 C C . ALA B 1 110 ? 144.941 149.549 153.898 1.00 59.38 680 ALA B C 1
ATOM 1104 O O . ALA B 1 110 ? 144.801 150.427 154.758 1.00 49.79 680 ALA B O 1
ATOM 1106 N N . ALA B 1 111 ? 144.844 149.799 152.590 1.00 67.31 681 ALA B N 1
ATOM 1107 C CA . ALA B 1 111 ? 144.557 151.126 152.072 1.00 64.77 681 ALA B CA 1
ATOM 1108 C C . ALA B 1 111 ? 143.174 151.599 152.485 1.00 66.56 681 ALA B C 1
ATOM 1109 O O . ALA B 1 111 ? 143.017 152.708 153.014 1.00 67.56 681 ALA B O 1
ATOM 1111 N N . GLU B 1 112 ? 142.163 150.757 152.273 1.00 67.59 682 GLU B N 1
ATOM 1112 C CA . GLU B 1 112 ? 140.805 151.137 152.635 1.00 66.97 682 GLU B CA 1
ATOM 1113 C C . GLU B 1 112 ? 140.625 151.152 154.147 1.00 66.22 682 GLU B C 1
ATOM 1114 O O . GLU B 1 112 ? 139.833 151.944 154.667 1.00 66.73 682 GLU B O 1
ATOM 1120 N N . ASP B 1 113 ? 141.387 150.324 154.874 1.00 75.72 683 ASP B N 1
ATOM 1121 C CA . ASP B 1 113 ? 141.340 150.372 156.335 1.00 77.78 683 ASP B CA 1
ATOM 1122 C C . ASP B 1 113 ? 141.903 151.683 156.881 1.00 77.41 683 ASP B C 1
ATOM 1123 O O . ASP B 1 113 ? 141.294 152.304 157.764 1.00 74.33 683 ASP B O 1
ATOM 1128 N N . ARG B 1 114 ? 143.056 152.125 156.360 1.00 81.19 684 ARG B N 1
ATOM 1129 C CA . ARG B 1 114 ? 143.635 153.398 156.785 1.00 73.79 684 ARG B CA 1
ATOM 1130 C C . ARG B 1 114 ? 142.746 154.570 156.392 1.00 71.73 684 ARG B C 1
ATOM 1131 O O . ARG B 1 114 ? 142.543 155.504 157.182 1.00 79.76 684 ARG B O 1
ATOM 1139 N N . LEU B 1 115 ? 142.191 154.524 155.177 1.00 64.69 685 LEU B N 1
ATOM 1140 C CA . LEU B 1 115 ? 141.357 155.613 154.687 1.00 70.77 685 LEU B CA 1
ATOM 1141 C C . LEU B 1 115 ? 140.013 155.649 155.407 1.00 74.31 685 LEU B C 1
ATOM 1142 O O . LEU B 1 115 ? 139.376 156.705 155.492 1.00 65.30 685 LEU B O 1
ATOM 1147 N N . ALA B 1 116 ? 139.569 154.505 155.936 1.00 80.54 686 ALA B N 1
ATOM 1148 C CA . ALA B 1 116 ? 138.398 154.494 156.804 1.00 75.68 686 ALA B CA 1
ATOM 1149 C C . ALA B 1 116 ? 138.728 155.057 158.178 1.00 74.95 686 ALA B C 1
ATOM 1150 O O . ALA B 1 116 ? 137.909 155.762 158.779 1.00 66.53 686 ALA B O 1
ATOM 1152 N N . SER B 1 117 ? 139.918 154.741 158.700 1.00 91.21 687 SER B N 1
ATOM 1153 C CA . SER B 1 117 ? 140.290 155.202 160.033 1.00 91.49 687 SER B CA 1
ATOM 1154 C C . SER B 1 117 ? 140.531 156.705 160.101 1.00 90.73 687 SER B C 1
ATOM 1155 O O . SER B 1 117 ? 140.210 157.315 161.127 1.00 92.53 687 SER B O 1
ATOM 1158 N N . THR B 1 118 ? 141.090 157.318 159.050 1.00 86.24 688 THR B N 1
ATOM 1159 C CA . THR B 1 118 ? 141.296 158.765 159.115 1.00 87.89 688 THR B CA 1
ATOM 1160 C C . THR B 1 118 ? 139.984 159.528 158.948 1.00 89.05 688 THR B C 1
ATOM 1161 O O . THR B 1 118 ? 139.854 160.654 159.441 1.00 84.64 688 THR B O 1
ATOM 1165 N N . GLY B 1 119 ? 139.006 158.938 158.266 1.00 87.39 689 GLY B N 1
ATOM 1166 C CA . GLY B 1 119 ? 137.730 159.592 158.044 1.00 89.80 689 GLY B CA 1
ATOM 1167 C C . GLY B 1 119 ? 137.779 160.652 156.960 1.00 86.45 689 GLY B C 1
ATOM 1168 O O . GLY B 1 119 ? 136.794 160.883 156.258 1.00 82.70 689 GLY B O 1
ATOM 1169 N N . ASP C 2 32 ? 101.749 83.419 138.492 1.00 189.16 32 ASP C N 1
ATOM 1170 C CA . ASP C 2 32 ? 102.929 82.977 137.757 1.00 190.08 32 ASP C CA 1
ATOM 1171 C C . ASP C 2 32 ? 102.796 83.350 136.268 1.00 190.29 32 ASP C C 1
ATOM 1172 O O . ASP C 2 32 ? 101.680 83.427 135.755 1.00 189.49 32 ASP C O 1
ATOM 1177 N N . PRO C 2 33 ? 103.922 83.639 135.599 1.00 189.93 33 PRO C N 1
ATOM 1178 C CA . PRO C 2 33 ? 103.843 84.201 134.234 1.00 189.80 33 PRO C CA 1
ATOM 1179 C C . PRO C 2 33 ? 103.270 83.269 133.170 1.00 189.37 33 PRO C C 1
ATOM 1180 O O . PRO C 2 33 ? 102.859 83.760 132.111 1.00 188.62 33 PRO C O 1
ATOM 1184 N N . GLU C 2 34 ? 103.242 81.951 133.392 1.00 188.75 34 GLU C N 1
ATOM 1185 C CA . GLU C 2 34 ? 102.721 81.057 132.360 1.00 188.21 34 GLU C CA 1
ATOM 1186 C C . GLU C 2 34 ? 101.196 81.062 132.326 1.00 187.52 34 GLU C C 1
ATOM 1187 O O . GLU C 2 34 ? 100.604 80.920 131.255 1.00 186.89 34 GLU C O 1
ATOM 1193 N N . THR C 2 35 ? 100.538 81.211 133.484 1.00 186.37 35 THR C N 1
ATOM 1194 C CA . THR C 2 35 ? 99.071 81.229 133.511 1.00 186.02 35 THR C CA 1
ATOM 1195 C C . THR C 2 35 ? 98.516 82.457 132.795 1.00 186.39 35 THR C C 1
ATOM 1196 O O . THR C 2 35 ? 97.479 82.374 132.110 1.00 185.75 35 THR C O 1
ATOM 1200 N N . CYS C 2 36 ? 99.239 83.582 132.900 1.00 186.12 36 CYS C N 1
ATOM 1201 C CA . CYS C 2 36 ? 98.901 84.799 132.168 1.00 185.95 36 CYS C CA 1
ATOM 1202 C C . CYS C 2 36 ? 98.916 84.572 130.659 1.00 185.31 36 CYS C C 1
ATOM 1203 O O . CYS C 2 36 ? 98.097 85.151 129.934 1.00 184.26 36 CYS C O 1
ATOM 1206 N N . LEU C 2 37 ? 99.805 83.692 130.180 1.00 180.14 37 LEU C N 1
ATOM 1207 C CA . LEU C 2 37 ? 99.861 83.378 128.755 1.00 180.01 37 LEU C CA 1
ATOM 1208 C C . LEU C 2 37 ? 98.589 82.684 128.286 1.00 180.39 37 LEU C C 1
ATOM 1209 O O . LEU C 2 37 ? 98.002 83.101 127.284 1.00 180.61 37 LEU C O 1
ATOM 1214 N N . MET C 2 38 ? 98.131 81.655 129.022 1.00 183.67 38 MET C N 1
ATOM 1215 C CA . MET C 2 38 ? 96.877 80.966 128.698 1.00 183.27 38 MET C CA 1
ATOM 1216 C C . MET C 2 38 ? 95.677 81.904 128.692 1.00 182.72 38 MET C C 1
ATOM 1217 O O . MET C 2 38 ? 94.873 81.876 127.748 1.00 182.57 38 MET C O 1
ATOM 1222 N N . VAL C 2 39 ? 95.540 82.761 129.711 1.00 178.24 39 VAL C N 1
ATOM 1223 C CA . VAL C 2 39 ? 94.324 83.577 129.729 1.00 178.45 39 VAL C CA 1
ATOM 1224 C C . VAL C 2 39 ? 94.423 84.687 128.670 1.00 178.42 39 VAL C C 1
ATOM 1225 O O . VAL C 2 39 ? 93.408 85.105 128.085 1.00 177.80 39 VAL C O 1
ATOM 1229 N N . PHE C 2 40 ? 95.656 85.107 128.334 1.00 175.07 40 PHE C N 1
ATOM 1230 C CA . PHE C 2 40 ? 95.857 86.058 127.242 1.00 174.83 40 PHE C CA 1
ATOM 1231 C C . PHE C 2 40 ? 95.450 85.458 125.896 1.00 174.90 40 PHE C C 1
ATOM 1232 O O . PHE C 2 40 ? 94.803 86.137 125.091 1.00 173.65 40 PHE C O 1
ATOM 1240 N N . LYS C 2 41 ? 95.816 84.193 125.621 1.00 173.06 41 LYS C N 1
ATOM 1241 C CA . LYS C 2 41 ? 95.333 83.602 124.367 1.00 171.45 41 LYS C CA 1
ATOM 1242 C C . LYS C 2 41 ? 93.840 83.318 124.415 1.00 171.73 41 LYS C C 1
ATOM 1243 O O . LYS C 2 41 ? 93.202 83.250 123.364 1.00 171.77 41 LYS C O 1
ATOM 1249 N N . ASN C 2 42 ? 93.254 83.195 125.612 1.00 174.85 42 ASN C N 1
ATOM 1250 C CA . ASN C 2 42 ? 91.794 83.110 125.697 1.00 175.38 42 ASN C CA 1
ATOM 1251 C C . ASN C 2 42 ? 91.113 84.392 125.201 1.00 175.73 42 ASN C C 1
ATOM 1252 O O . ASN C 2 42 ? 90.275 84.336 124.277 1.00 175.73 42 ASN C O 1
ATOM 1257 N N . HIS C 2 43 ? 91.498 85.565 125.753 1.00 175.50 43 HIS C N 1
ATOM 1258 C CA . HIS C 2 43 ? 90.895 86.807 125.238 1.00 175.26 43 HIS C CA 1
ATOM 1259 C C . HIS C 2 43 ? 91.270 87.046 123.782 1.00 175.60 43 HIS C C 1
ATOM 1260 O O . HIS C 2 43 ? 90.423 87.449 122.978 1.00 175.05 43 HIS C O 1
ATOM 1267 N N . TRP C 2 44 ? 92.533 86.792 123.422 1.00 170.43 44 TRP C N 1
ATOM 1268 C CA . TRP C 2 44 ? 92.985 87.143 122.084 1.00 169.78 44 TRP C CA 1
ATOM 1269 C C . TRP C 2 44 ? 92.370 86.212 121.047 1.00 169.79 44 TRP C C 1
ATOM 1270 O O . TRP C 2 44 ? 92.124 86.624 119.912 1.00 169.68 44 TRP C O 1
ATOM 1281 N N . SER C 2 45 ? 92.048 84.972 121.441 1.00 171.16 45 SER C N 1
ATOM 1282 C CA . SER C 2 45 ? 91.330 84.059 120.560 1.00 170.75 45 SER C CA 1
ATOM 1283 C C . SER C 2 45 ? 89.904 84.535 120.316 1.00 171.34 45 SER C C 1
ATOM 1284 O O . SER C 2 45 ? 89.419 84.493 119.170 1.00 170.88 45 SER C O 1
ATOM 1287 N N . GLN C 2 46 ? 89.231 85.023 121.375 1.00 173.31 46 GLN C N 1
ATOM 1288 C CA . GLN C 2 46 ? 87.916 85.649 121.186 1.00 172.88 46 GLN C CA 1
ATOM 1289 C C . GLN C 2 46 ? 88.012 86.855 120.248 1.00 172.13 46 GLN C C 1
ATOM 1290 O O . GLN C 2 46 ? 87.172 87.032 119.356 1.00 170.83 46 GLN C O 1
ATOM 1296 N N . VAL C 2 47 ? 89.073 87.655 120.396 1.00 171.60 47 VAL C N 1
ATOM 1297 C CA . VAL C 2 47 ? 89.217 88.877 119.601 1.00 170.95 47 VAL C CA 1
ATOM 1298 C C . VAL C 2 47 ? 89.482 88.560 118.127 1.00 170.87 47 VAL C C 1
ATOM 1299 O O . VAL C 2 47 ? 88.886 89.192 117.244 1.00 170.31 47 VAL C O 1
ATOM 1303 N N . VAL C 2 48 ? 90.352 87.576 117.829 1.00 173.80 48 VAL C N 1
ATOM 1304 C CA . VAL C 2 48 ? 90.643 87.282 116.416 1.00 173.69 48 VAL C CA 1
ATOM 1305 C C . VAL C 2 48 ? 89.413 86.652 115.768 1.00 173.34 48 VAL C C 1
ATOM 1306 O O . VAL C 2 48 ? 89.130 86.892 114.585 1.00 172.85 48 VAL C O 1
ATOM 1310 N N . ARG C 2 49 ? 88.631 85.882 116.547 1.00 173.00 49 ARG C N 1
ATOM 1311 C CA . ARG C 2 49 ? 87.346 85.404 116.036 1.00 172.63 49 ARG C CA 1
ATOM 1312 C C . ARG C 2 49 ? 86.419 86.566 115.688 1.00 171.83 49 ARG C C 1
ATOM 1313 O O . ARG C 2 49 ? 85.778 86.561 114.631 1.00 172.43 49 ARG C O 1
ATOM 1321 N N . ILE C 2 50 ? 86.389 87.599 116.541 1.00 174.85 50 ILE C N 1
ATOM 1322 C CA . ILE C 2 50 ? 85.521 88.751 116.288 1.00 176.56 50 ILE C CA 1
ATOM 1323 C C . ILE C 2 50 ? 85.982 89.517 115.043 1.00 176.30 50 ILE C C 1
ATOM 1324 O O . ILE C 2 50 ? 85.155 89.975 114.242 1.00 175.26 50 ILE C O 1
ATOM 1329 N N . LEU C 2 51 ? 87.303 89.622 114.832 1.00 171.73 51 LEU C N 1
ATOM 1330 C CA . LEU C 2 51 ? 87.800 90.228 113.590 1.00 171.01 51 LEU C CA 1
ATOM 1331 C C . LEU C 2 51 ? 87.450 89.390 112.362 1.00 170.23 51 LEU C C 1
ATOM 1332 O O . LEU C 2 51 ? 87.144 89.941 111.298 1.00 169.68 51 LEU C O 1
ATOM 1337 N N . GLU C 2 52 ? 87.500 88.061 112.477 1.00 173.71 52 GLU C N 1
ATOM 1338 C CA . GLU C 2 52 ? 87.272 87.231 111.296 1.00 174.68 52 GLU C CA 1
ATOM 1339 C C . GLU C 2 52 ? 85.796 87.024 110.973 1.00 174.65 52 GLU C C 1
ATOM 1340 O O . GLU C 2 52 ? 85.479 86.579 109.864 1.00 172.91 52 GLU C O 1
ATOM 1346 N N . ARG C 2 53 ? 84.873 87.326 111.893 1.00 177.48 53 ARG C N 1
ATOM 1347 C CA . ARG C 2 53 ? 83.465 87.312 111.486 1.00 176.34 53 ARG C CA 1
ATOM 1348 C C . ARG C 2 53 ? 83.041 88.626 110.836 1.00 176.58 53 ARG C C 1
ATOM 1349 O O . ARG C 2 53 ? 82.496 88.620 109.727 1.00 175.04 53 ARG C O 1
ATOM 1357 N N . GLY C 2 62 ? 77.206 94.750 116.187 1.00 183.49 62 GLY C N 1
ATOM 1358 C CA . GLY C 2 62 ? 78.504 95.405 116.154 1.00 183.05 62 GLY C CA 1
ATOM 1359 C C . GLY C 2 62 ? 78.871 96.068 117.468 1.00 183.99 62 GLY C C 1
ATOM 1360 O O . GLY C 2 62 ? 80.040 96.081 117.859 1.00 183.38 62 GLY C O 1
ATOM 1361 N N . ALA C 2 63 ? 77.878 96.632 118.163 1.00 186.12 63 ALA C N 1
ATOM 1362 C CA . ALA C 2 63 ? 78.141 97.304 119.433 1.00 185.13 63 ALA C CA 1
ATOM 1363 C C . ALA C 2 63 ? 78.521 96.311 120.525 1.00 185.65 63 ALA C C 1
ATOM 1364 O O . ALA C 2 63 ? 79.395 96.598 121.353 1.00 184.76 63 ALA C O 1
ATOM 1366 N N . ASP C 2 64 ? 77.874 95.142 120.544 1.00 187.54 64 ASP C N 1
ATOM 1367 C CA . ASP C 2 64 ? 78.205 94.114 121.527 1.00 186.50 64 ASP C CA 1
ATOM 1368 C C . ASP C 2 64 ? 79.601 93.550 121.287 1.00 185.45 64 ASP C C 1
ATOM 1369 O O . ASP C 2 64 ? 80.363 93.327 122.236 1.00 185.83 64 ASP C O 1
ATOM 1374 N N . ASP C 2 65 ? 79.953 93.324 120.016 1.00 182.20 65 ASP C N 1
ATOM 1375 C CA . ASP C 2 65 ? 81.299 92.873 119.679 1.00 183.19 65 ASP C CA 1
ATOM 1376 C C . ASP C 2 65 ? 82.335 93.942 120.003 1.00 182.72 65 ASP C C 1
ATOM 1377 O O . ASP C 2 65 ? 83.446 93.622 120.443 1.00 181.89 65 ASP C O 1
ATOM 1382 N N . LEU C 2 66 ? 81.981 95.216 119.804 1.00 173.28 66 LEU C N 1
ATOM 1383 C CA . LEU C 2 66 ? 82.876 96.312 120.165 1.00 172.18 66 LEU C CA 1
ATOM 1384 C C . LEU C 2 66 ? 83.098 96.386 121.671 1.00 172.18 66 LEU C C 1
ATOM 1385 O O . LEU C 2 66 ? 84.225 96.599 122.119 1.00 172.75 66 LEU C O 1
ATOM 1390 N N . SER C 2 67 ? 82.043 96.201 122.467 1.00 170.97 67 SER C N 1
ATOM 1391 C CA . SER C 2 67 ? 82.200 96.203 123.922 1.00 171.31 67 SER C CA 1
ATOM 1392 C C . SER C 2 67 ? 83.010 94.998 124.396 1.00 171.83 67 SER C C 1
ATOM 1393 O O . SER C 2 67 ? 83.828 95.108 125.325 1.00 171.26 67 SER C O 1
ATOM 1396 N N . ALA C 2 68 ? 82.798 93.843 123.754 1.00 171.79 68 ALA C N 1
ATOM 1397 C CA . ALA C 2 68 ? 83.564 92.642 124.070 1.00 171.42 68 ALA C CA 1
ATOM 1398 C C . ALA C 2 68 ? 85.045 92.826 123.758 1.00 171.05 68 ALA C C 1
ATOM 1399 O O . ALA C 2 68 ? 85.910 92.466 124.566 1.00 170.16 68 ALA C O 1
ATOM 1401 N N . VAL C 2 69 ? 85.367 93.416 122.605 1.00 166.33 69 VAL C N 1
ATOM 1402 C CA . VAL C 2 69 ? 86.781 93.607 122.298 1.00 165.65 69 VAL C CA 1
ATOM 1403 C C . VAL C 2 69 ? 87.357 94.756 123.113 1.00 165.31 69 VAL C C 1
ATOM 1404 O O . VAL C 2 69 ? 88.553 94.774 123.383 1.00 165.75 69 VAL C O 1
ATOM 1408 N N . ARG C 2 70 ? 86.520 95.689 123.585 1.00 161.18 70 ARG C N 1
ATOM 1409 C CA . ARG C 2 70 ? 87.042 96.738 124.460 1.00 161.54 70 ARG C CA 1
ATOM 1410 C C . ARG C 2 70 ? 87.433 96.200 125.832 1.00 162.81 70 ARG C C 1
ATOM 1411 O O . ARG C 2 70 ? 88.509 96.536 126.341 1.00 162.82 70 ARG C O 1
ATOM 1419 N N . ASN C 2 71 ? 86.600 95.351 126.448 1.00 167.01 71 ASN C N 1
ATOM 1420 C CA . ASN C 2 71 ? 87.003 94.842 127.761 1.00 168.22 71 ASN C CA 1
ATOM 1421 C C . ASN C 2 71 ? 88.079 93.757 127.630 1.00 167.93 71 ASN C C 1
ATOM 1422 O O . ASN C 2 71 ? 88.956 93.634 128.496 1.00 166.64 71 ASN C O 1
ATOM 1427 N N . HIS C 2 72 ? 88.073 93.006 126.517 1.00 170.29 72 HIS C N 1
ATOM 1428 C CA . HIS C 2 72 ? 89.171 92.078 126.244 1.00 170.20 72 HIS C CA 1
ATOM 1429 C C . HIS C 2 72 ? 90.481 92.825 125.989 1.00 168.81 72 HIS C C 1
ATOM 1430 O O . HIS C 2 72 ? 91.550 92.397 126.437 1.00 167.68 72 HIS C O 1
ATOM 1437 N N . THR C 2 73 ? 90.406 93.954 125.276 1.00 161.53 73 THR C N 1
ATOM 1438 C CA . THR C 2 73 ? 91.557 94.820 125.042 1.00 161.43 73 THR C CA 1
ATOM 1439 C C . THR C 2 73 ? 92.077 95.410 126.344 1.00 161.55 73 THR C C 1
ATOM 1440 O O . THR C 2 73 ? 93.291 95.466 126.570 1.00 161.33 73 THR C O 1
ATOM 1444 N N . TYR C 2 74 ? 91.164 95.816 127.230 1.00 160.12 74 TYR C N 1
ATOM 1445 C CA . TYR C 2 74 ? 91.560 96.344 128.531 1.00 161.47 74 TYR C CA 1
ATOM 1446 C C . TYR C 2 74 ? 92.287 95.285 129.354 1.00 161.73 74 TYR C C 1
ATOM 1447 O O . TYR C 2 74 ? 93.351 95.553 129.924 1.00 160.94 74 TYR C O 1
ATOM 1456 N N . GLN C 2 75 ? 91.764 94.052 129.354 1.00 163.32 75 GLN C N 1
ATOM 1457 C CA . GLN C 2 75 ? 92.407 92.966 130.095 1.00 163.57 75 GLN C CA 1
ATOM 1458 C C . GLN C 2 75 ? 93.759 92.578 129.496 1.00 163.36 75 GLN C C 1
ATOM 1459 O O . GLN C 2 75 ? 94.735 92.390 130.234 1.00 162.32 75 GLN C O 1
ATOM 1465 N N . MET C 2 76 ? 93.841 92.476 128.162 1.00 168.47 76 MET C N 1
ATOM 1466 C CA . MET C 2 76 ? 95.088 92.081 127.504 1.00 168.75 76 MET C CA 1
ATOM 1467 C C . MET C 2 76 ? 96.183 93.124 127.694 1.00 168.87 76 MET C C 1
ATOM 1468 O O . MET C 2 76 ? 97.336 92.783 127.970 1.00 169.34 76 MET C O 1
ATOM 1473 N N . LEU C 2 77 ? 95.839 94.405 127.565 1.00 157.56 77 LEU C N 1
ATOM 1474 C CA . LEU C 2 77 ? 96.832 95.464 127.716 1.00 157.72 77 LEU C CA 1
ATOM 1475 C C . LEU C 2 77 ? 97.187 95.741 129.178 1.00 158.70 77 LEU C C 1
ATOM 1476 O O . LEU C 2 77 ? 98.322 96.150 129.460 1.00 158.31 77 LEU C O 1
ATOM 1481 N N . THR C 2 78 ? 96.276 95.479 130.127 1.00 164.59 78 THR C N 1
ATOM 1482 C CA . THR C 2 78 ? 96.684 95.536 131.529 1.00 165.17 78 THR C CA 1
ATOM 1483 C C . THR C 2 78 ? 97.593 94.366 131.889 1.00 164.60 78 THR C C 1
ATOM 1484 O O . THR C 2 78 ? 98.498 94.513 132.719 1.00 163.81 78 THR C O 1
ATOM 1488 N N . LEU C 2 79 ? 97.364 93.192 131.289 1.00 161.70 79 LEU C N 1
ATOM 1489 C CA . LEU C 2 79 ? 98.266 92.066 131.519 1.00 161.20 79 LEU C CA 1
ATOM 1490 C C . LEU C 2 79 ? 99.613 92.287 130.840 1.00 160.20 79 LEU C C 1
ATOM 1491 O O . LEU C 2 79 ? 100.654 91.855 131.350 1.00 159.49 79 LEU C O 1
ATOM 1496 N N . LEU C 2 80 ? 99.606 92.950 129.682 1.00 157.24 80 LEU C N 1
ATOM 1497 C CA . LEU C 2 80 ? 100.845 93.262 128.980 1.00 157.59 80 LEU C CA 1
ATOM 1498 C C . LEU C 2 80 ? 101.642 94.326 129.726 1.00 158.18 80 LEU C C 1
ATOM 1499 O O . LEU C 2 80 ? 102.878 94.344 129.665 1.00 158.54 80 LEU C O 1
ATOM 1504 N N . ALA C 2 81 ? 100.949 95.218 130.446 1.00 157.23 81 ALA C N 1
ATOM 1505 C CA . ALA C 2 81 ? 101.642 96.194 131.284 1.00 157.44 81 ALA C CA 1
ATOM 1506 C C . ALA C 2 81 ? 102.357 95.533 132.458 1.00 158.08 81 ALA C C 1
ATOM 1507 O O . ALA C 2 81 ? 103.338 96.082 132.972 1.00 157.70 81 ALA C O 1
ATOM 1509 N N . GLU C 2 82 ? 101.893 94.362 132.895 1.00 167.58 82 GLU C N 1
ATOM 1510 C CA . GLU C 2 82 ? 102.528 93.631 133.981 1.00 168.94 82 GLU C CA 1
ATOM 1511 C C . GLU C 2 82 ? 103.282 92.394 133.504 1.00 169.05 82 GLU C C 1
ATOM 1512 O O . GLU C 2 82 ? 103.405 91.424 134.261 1.00 169.11 82 GLU C O 1
ATOM 1518 N N . ASP C 2 83 ? 103.771 92.401 132.267 1.00 168.35 83 ASP C N 1
ATOM 1519 C CA . ASP C 2 83 ? 104.674 91.353 131.812 1.00 167.32 83 ASP C CA 1
ATOM 1520 C C . ASP C 2 83 ? 106.009 91.488 132.536 1.00 167.33 83 ASP C C 1
ATOM 1521 O O . ASP C 2 83 ? 106.449 92.598 132.849 1.00 167.09 83 ASP C O 1
ATOM 1526 N N . ARG C 2 84 ? 106.651 90.356 132.804 1.00 169.59 84 ARG C N 1
ATOM 1527 C CA . ARG C 2 84 ? 108.035 90.333 133.244 1.00 169.27 84 ARG C CA 1
ATOM 1528 C C . ARG C 2 84 ? 108.868 89.584 132.215 1.00 169.96 84 ARG C C 1
ATOM 1529 O O . ARG C 2 84 ? 108.369 88.674 131.544 1.00 171.15 84 ARG C O 1
ATOM 1537 N N . ALA C 2 85 ? 110.133 89.974 132.088 1.00 174.71 85 ALA C N 1
ATOM 1538 C CA . ALA C 2 85 ? 111.045 89.248 131.217 1.00 175.93 85 ALA C CA 1
ATOM 1539 C C . ALA C 2 85 ? 111.394 87.900 131.835 1.00 176.25 85 ALA C C 1
ATOM 1540 O O . ALA C 2 85 ? 111.252 87.700 133.045 1.00 176.47 85 ALA C O 1
ATOM 1542 N N . VAL C 2 86 ? 111.818 86.969 130.990 1.00 181.99 86 VAL C N 1
ATOM 1543 C CA . VAL C 2 86 ? 112.256 85.648 131.460 1.00 182.91 86 VAL C CA 1
ATOM 1544 C C . VAL C 2 86 ? 113.528 85.813 132.284 1.00 183.03 86 VAL C C 1
ATOM 1545 O O . VAL C 2 86 ? 114.423 86.575 131.875 1.00 182.86 86 VAL C O 1
ATOM 1549 N N . PRO C 2 87 ? 113.631 85.185 133.463 1.00 181.51 87 PRO C N 1
ATOM 1550 C CA . PRO C 2 87 ? 114.837 85.361 134.296 1.00 180.69 87 PRO C CA 1
ATOM 1551 C C . PRO C 2 87 ? 116.125 84.846 133.669 1.00 181.94 87 PRO C C 1
ATOM 1552 O O . PRO C 2 87 ? 117.207 85.319 134.040 1.00 181.49 87 PRO C O 1
ATOM 1556 N N . SER C 2 88 ? 116.051 83.888 132.741 1.00 189.46 88 SER C N 1
ATOM 1557 C CA . SER C 2 88 ? 117.250 83.434 132.046 1.00 189.55 88 SER C CA 1
ATOM 1558 C C . SER C 2 88 ? 117.795 84.477 131.079 1.00 189.54 88 SER C C 1
ATOM 1559 O O . SER C 2 88 ? 119.017 84.639 130.988 1.00 188.69 88 SER C O 1
ATOM 1562 N N . ALA C 2 89 ? 116.923 85.185 130.360 1.00 187.67 89 ALA C N 1
ATOM 1563 C CA . ALA C 2 89 ? 117.335 86.262 129.457 1.00 186.73 89 ALA C CA 1
ATOM 1564 C C . ALA C 2 89 ? 116.512 87.511 129.755 1.00 186.62 89 ALA C C 1
ATOM 1565 O O . ALA C 2 89 ? 115.543 87.819 129.054 1.00 186.10 89 ALA C O 1
ATOM 1567 N N . PRO C 2 90 ? 116.869 88.253 130.810 1.00 181.61 90 PRO C N 1
ATOM 1568 C CA . PRO C 2 90 ? 116.076 89.436 131.183 1.00 180.75 90 PRO C CA 1
ATOM 1569 C C . PRO C 2 90 ? 116.225 90.611 130.230 1.00 181.48 90 PRO C C 1
ATOM 1570 O O . PRO C 2 90 ? 115.370 91.506 130.248 1.00 181.36 90 PRO C O 1
ATOM 1574 N N . THR C 2 91 ? 117.271 90.641 129.404 1.00 178.02 91 THR C N 1
ATOM 1575 C CA . THR C 2 91 ? 117.439 91.722 128.442 1.00 176.87 91 THR C CA 1
ATOM 1576 C C . THR C 2 91 ? 116.510 91.590 127.244 1.00 176.60 91 THR C C 1
ATOM 1577 O O . THR C 2 91 ? 116.280 92.582 126.543 1.00 175.93 91 THR C O 1
ATOM 1581 N N . GLY C 2 92 ? 115.976 90.398 126.994 1.00 172.30 92 GLY C N 1
ATOM 1582 C CA . GLY C 2 92 ? 115.071 90.180 125.892 1.00 171.59 92 GLY C CA 1
ATOM 1583 C C . GLY C 2 92 ? 113.634 90.490 126.256 1.00 172.60 92 GLY C C 1
ATOM 1584 O O . GLY C 2 92 ? 113.316 90.809 127.406 1.00 171.74 92 GLY C O 1
ATOM 1585 N N . PRO C 2 93 ? 112.736 90.417 125.273 1.00 171.03 93 PRO C N 1
ATOM 1586 C CA . PRO C 2 93 ? 111.318 90.677 125.550 1.00 169.90 93 PRO C CA 1
ATOM 1587 C C . PRO C 2 93 ? 110.679 89.542 126.336 1.00 169.18 93 PRO C C 1
ATOM 1588 O O . PRO C 2 93 ? 111.140 88.399 126.302 1.00 168.84 93 PRO C O 1
ATOM 1592 N N . GLY C 2 94 ? 109.605 89.873 127.049 1.00 168.33 94 GLY C N 1
ATOM 1593 C CA . GLY C 2 94 ? 108.845 88.893 127.786 1.00 168.62 94 GLY C CA 1
ATOM 1594 C C . GLY C 2 94 ? 107.988 88.038 126.874 1.00 169.26 94 GLY C C 1
ATOM 1595 O O . GLY C 2 94 ? 107.849 88.320 125.680 1.00 169.70 94 GLY C O 1
ATOM 1596 N N . PRO C 2 95 ? 107.405 86.964 127.423 1.00 172.36 95 PRO C N 1
ATOM 1597 C CA . PRO C 2 95 ? 106.606 86.050 126.583 1.00 172.61 95 PRO C CA 1
ATOM 1598 C C . PRO C 2 95 ? 105.326 86.665 126.038 1.00 171.50 95 PRO C C 1
ATOM 1599 O O . PRO C 2 95 ? 104.892 86.301 124.936 1.00 171.20 95 PRO C O 1
ATOM 1603 N N . LEU C 2 96 ? 104.715 87.596 126.775 1.00 163.62 96 LEU C N 1
ATOM 1604 C CA . LEU C 2 96 ? 103.518 88.267 126.276 1.00 163.85 96 LEU C CA 1
ATOM 1605 C C . LEU C 2 96 ? 103.843 89.193 125.108 1.00 164.46 96 LEU C C 1
ATOM 1606 O O . LEU C 2 96 ? 103.093 89.239 124.124 1.00 164.33 96 LEU C O 1
ATOM 1611 N N . LEU C 2 97 ? 104.970 89.912 125.174 1.00 162.10 97 LEU C N 1
ATOM 1612 C CA . LEU C 2 97 ? 105.410 90.680 124.011 1.00 161.95 97 LEU C CA 1
ATOM 1613 C C . LEU C 2 97 ? 105.851 89.769 122.876 1.00 161.96 97 LEU C C 1
ATOM 1614 O O . LEU C 2 97 ? 105.675 90.113 121.703 1.00 160.36 97 LEU C O 1
ATOM 1619 N N . GLU C 2 98 ? 106.424 88.606 123.204 1.00 167.90 98 GLU C N 1
ATOM 1620 C CA . GLU C 2 98 ? 106.814 87.646 122.174 1.00 167.59 98 GLU C CA 1
ATOM 1621 C C . GLU C 2 98 ? 105.598 87.110 121.428 1.00 166.81 98 GLU C C 1
ATOM 1622 O O . GLU C 2 98 ? 105.671 86.828 120.226 1.00 166.96 98 GLU C O 1
ATOM 1628 N N . PHE C 2 99 ? 104.471 86.965 122.125 1.00 154.89 99 PHE C N 1
ATOM 1629 C CA . PHE C 2 99 ? 103.257 86.515 121.457 1.00 154.32 99 PHE C CA 1
ATOM 1630 C C . PHE C 2 99 ? 102.601 87.672 120.703 1.00 154.38 99 PHE C C 1
ATOM 1631 O O . PHE C 2 99 ? 102.056 87.476 119.610 1.00 153.97 99 PHE C O 1
ATOM 1639 N N . ALA C 2 100 ? 102.658 88.887 121.258 1.00 154.98 100 ALA C N 1
ATOM 1640 C CA . ALA C 2 100 ? 101.917 90.007 120.681 1.00 155.52 100 ALA C CA 1
ATOM 1641 C C . ALA C 2 100 ? 102.616 90.606 119.462 1.00 154.65 100 ALA C C 1
ATOM 1642 O O . ALA C 2 100 ? 101.964 90.918 118.459 1.00 152.99 100 ALA C O 1
ATOM 1644 N N . LEU C 2 101 ? 103.939 90.783 119.528 1.00 150.02 101 LEU C N 1
ATOM 1645 C CA . LEU C 2 101 ? 104.655 91.464 118.455 1.00 149.44 101 LEU C CA 1
ATOM 1646 C C . LEU C 2 101 ? 104.911 90.545 117.269 1.00 150.93 101 LEU C C 1
ATOM 1647 O O . LEU C 2 101 ? 105.340 91.014 116.208 1.00 151.01 101 LEU C O 1
ATOM 1652 N N . HIS C 2 102 ? 104.678 89.240 117.436 1.00 159.71 102 HIS C N 1
ATOM 1653 C CA . HIS C 2 102 ? 104.923 88.287 116.358 1.00 158.95 102 HIS C CA 1
ATOM 1654 C C . HIS C 2 102 ? 103.932 88.466 115.215 1.00 159.19 102 HIS C C 1
ATOM 1655 O O . HIS C 2 102 ? 104.313 88.426 114.039 1.00 159.04 102 HIS C O 1
ATOM 1662 N N . GLU C 2 103 ? 102.656 88.673 115.539 1.00 158.95 103 GLU C N 1
ATOM 1663 C CA . GLU C 2 103 ? 101.616 88.842 114.534 1.00 158.94 103 GLU C CA 1
ATOM 1664 C C . GLU C 2 103 ? 101.031 90.249 114.519 1.00 159.75 103 GLU C C 1
ATOM 1665 O O . GLU C 2 103 ? 99.996 90.464 113.874 1.00 159.86 103 GLU C O 1
ATOM 1671 N N . ASP C 2 104 ? 101.673 91.198 115.214 1.00 155.89 104 ASP C N 1
ATOM 1672 C CA . ASP C 2 104 ? 101.292 92.618 115.266 1.00 156.69 104 ASP C CA 1
ATOM 1673 C C . ASP C 2 104 ? 99.864 92.803 115.781 1.00 157.41 104 ASP C C 1
ATOM 1674 O O . ASP C 2 104 ? 98.984 93.309 115.082 1.00 156.64 104 ASP C O 1
ATOM 1679 N N . LEU C 2 105 ? 99.654 92.386 117.033 1.00 155.47 105 LEU C N 1
ATOM 1680 C CA . LEU C 2 105 ? 98.326 92.384 117.647 1.00 155.00 105 LEU C CA 1
ATOM 1681 C C . LEU C 2 105 ? 97.785 93.798 117.841 1.00 152.44 105 LEU C C 1
ATOM 1682 O O . LEU C 2 105 ? 96.615 94.078 117.541 1.00 149.74 105 LEU C O 1
ATOM 1687 N N . LEU C 2 106 ? 98.632 94.694 118.360 1.00 143.26 106 LEU C N 1
ATOM 1688 C CA . LEU C 2 106 ? 98.189 96.025 118.766 1.00 143.08 106 LEU C CA 1
ATOM 1689 C C . LEU C 2 106 ? 97.764 96.861 117.566 1.00 145.12 106 LEU C C 1
ATOM 1690 O O . LEU C 2 106 ? 96.712 97.510 117.594 1.00 146.85 106 LEU C O 1
ATOM 1695 N N . THR C 2 107 ? 98.557 96.826 116.490 1.00 146.18 107 THR C N 1
ATOM 1696 C CA . THR C 2 107 ? 98.236 97.602 115.295 1.00 146.99 107 THR C CA 1
ATOM 1697 C C . THR C 2 107 ? 96.980 97.079 114.609 1.00 146.69 107 THR C C 1
ATOM 1698 O O . THR C 2 107 ? 96.163 97.870 114.126 1.00 147.13 107 THR C O 1
ATOM 1702 N N . ARG C 2 108 ? 96.792 95.755 114.575 1.00 149.38 108 ARG C N 1
ATOM 1703 C CA . ARG C 2 108 ? 95.618 95.227 113.889 1.00 150.82 108 ARG C CA 1
ATOM 1704 C C . ARG C 2 108 ? 94.340 95.455 114.694 1.00 150.60 108 ARG C C 1
ATOM 1705 O O . ARG C 2 108 ? 93.305 95.787 114.104 1.00 149.47 108 ARG C O 1
ATOM 1713 N N . VAL C 2 109 ? 94.394 95.365 116.030 1.00 149.42 109 VAL C N 1
ATOM 1714 C CA . VAL C 2 109 ? 93.193 95.667 116.810 1.00 148.98 109 VAL C CA 1
ATOM 1715 C C . VAL C 2 109 ? 92.925 97.174 116.821 1.00 148.17 109 VAL C C 1
ATOM 1716 O O . VAL C 2 109 ? 91.763 97.612 116.821 1.00 148.28 109 VAL C O 1
ATOM 1720 N N . LEU C 2 110 ? 93.983 97.989 116.712 1.00 142.85 110 LEU C N 1
ATOM 1721 C CA . LEU C 2 110 ? 93.804 99.433 116.664 1.00 142.53 110 LEU C CA 1
ATOM 1722 C C . LEU C 2 110 ? 93.191 99.861 115.340 1.00 144.01 110 LEU C C 1
ATOM 1723 O O . LEU C 2 110 ? 92.254 100.661 115.314 1.00 144.07 110 LEU C O 1
ATOM 1728 N N . THR C 2 111 ? 93.675 99.305 114.226 1.00 151.99 111 THR C N 1
ATOM 1729 C CA . THR C 2 111 ? 93.083 99.650 112.938 1.00 152.34 111 THR C CA 1
ATOM 1730 C C . THR C 2 111 ? 91.709 99.011 112.768 1.00 151.81 111 THR C C 1
ATOM 1731 O O . THR C 2 111 ? 90.870 99.542 112.027 1.00 151.01 111 THR C O 1
ATOM 1735 N N . TRP C 2 112 ? 91.423 97.934 113.514 1.00 163.20 112 TRP C N 1
ATOM 1736 C CA . TRP C 2 112 ? 90.085 97.365 113.480 1.00 164.99 112 TRP C CA 1
ATOM 1737 C C . TRP C 2 112 ? 89.102 98.284 114.199 1.00 164.60 112 TRP C C 1
ATOM 1738 O O . TRP C 2 112 ? 87.926 98.361 113.826 1.00 164.07 112 TRP C O 1
ATOM 1749 N N . GLN C 2 113 ? 89.563 98.976 115.249 1.00 156.15 113 GLN C N 1
ATOM 1750 C CA . GLN C 2 113 ? 88.707 99.983 115.880 1.00 154.78 113 GLN C CA 1
ATOM 1751 C C . GLN C 2 113 ? 88.644 101.279 115.069 1.00 155.06 113 GLN C C 1
ATOM 1752 O O . GLN C 2 113 ? 87.611 101.956 115.054 1.00 156.68 113 GLN C O 1
ATOM 1758 N N . LEU C 2 114 ? 89.732 101.650 114.390 1.00 154.47 114 LEU C N 1
ATOM 1759 C CA . LEU C 2 114 ? 89.705 102.865 113.573 1.00 155.08 114 LEU C CA 1
ATOM 1760 C C . LEU C 2 114 ? 88.875 102.709 112.304 1.00 156.32 114 LEU C C 1
ATOM 1761 O O . LEU C 2 114 ? 88.429 103.715 111.740 1.00 155.82 114 LEU C O 1
ATOM 1766 N N . GLN C 2 115 ? 88.661 101.483 111.820 1.00 166.34 115 GLN C N 1
ATOM 1767 C CA . GLN C 2 115 ? 87.695 101.356 110.732 1.00 166.71 115 GLN C CA 1
ATOM 1768 C C . GLN C 2 115 ? 86.259 101.355 111.253 1.00 167.22 115 GLN C C 1
ATOM 1769 O O . GLN C 2 115 ? 85.329 101.652 110.495 1.00 166.72 115 GLN C O 1
ATOM 1775 N N . TRP C 2 116 ? 86.058 101.040 112.537 1.00 171.67 116 TRP C N 1
ATOM 1776 C CA . TRP C 2 116 ? 84.792 101.308 113.220 1.00 170.99 116 TRP C CA 1
ATOM 1777 C C . TRP C 2 116 ? 84.607 102.773 113.584 1.00 170.89 116 TRP C C 1
ATOM 1778 O O . TRP C 2 116 ? 83.483 103.177 113.902 1.00 171.08 116 TRP C O 1
ATOM 1789 N N . ASP C 2 117 ? 85.686 103.558 113.577 1.00 168.57 117 ASP C N 1
ATOM 1790 C CA . ASP C 2 117 ? 85.595 104.975 113.925 1.00 169.01 117 ASP C CA 1
ATOM 1791 C C . ASP C 2 117 ? 84.779 105.768 112.904 1.00 169.12 117 ASP C C 1
ATOM 1792 O O . ASP C 2 117 ? 84.244 106.834 113.232 1.00 168.12 117 ASP C O 1
ATOM 1797 N N . GLU C 2 118 ? 84.649 105.256 111.675 1.00 174.60 118 GLU C N 1
ATOM 1798 C CA . GLU C 2 118 ? 83.902 105.949 110.628 1.00 175.36 118 GLU C CA 1
ATOM 1799 C C . GLU C 2 118 ? 82.398 105.983 110.885 1.00 175.31 118 GLU C C 1
ATOM 1800 O O . GLU C 2 118 ? 81.695 106.770 110.241 1.00 174.59 118 GLU C O 1
ATOM 1806 N N . LEU C 2 119 ? 81.886 105.138 111.788 1.00 178.71 119 LEU C N 1
ATOM 1807 C CA . LEU C 2 119 ? 80.463 105.169 112.119 1.00 179.15 119 LEU C CA 1
ATOM 1808 C C . LEU C 2 119 ? 80.077 106.450 112.849 1.00 178.78 119 LEU C C 1
ATOM 1809 O O . LEU C 2 119 ? 79.005 107.010 112.590 1.00 177.60 119 LEU C O 1
ATOM 1814 N N . GLY C 2 120 ? 80.934 106.937 113.747 1.00 174.33 120 GLY C N 1
ATOM 1815 C CA . GLY C 2 120 ? 80.655 108.132 114.511 1.00 173.58 120 GLY C CA 1
ATOM 1816 C C . GLY C 2 120 ? 80.007 107.904 115.859 1.00 173.78 120 GLY C C 1
ATOM 1817 O O . GLY C 2 120 ? 79.845 108.865 116.621 1.00 172.52 120 GLY C O 1
ATOM 1818 N N . ASP C 2 121 ? 79.634 106.670 116.184 1.00 175.57 121 ASP C N 1
ATOM 1819 C CA . ASP C 2 121 ? 79.019 106.381 117.473 1.00 175.24 121 ASP C CA 1
ATOM 1820 C C . ASP C 2 121 ? 80.101 106.251 118.540 1.00 175.18 121 ASP C C 1
ATOM 1821 O O . ASP C 2 121 ? 80.865 105.280 118.541 1.00 173.97 121 ASP C O 1
ATOM 1826 N N . GLY C 2 122 ? 80.153 107.220 119.454 1.00 164.77 122 GLY C N 1
ATOM 1827 C CA . GLY C 2 122 ? 81.150 107.211 120.508 1.00 163.35 122 GLY C CA 1
ATOM 1828 C C . GLY C 2 122 ? 82.574 107.396 120.039 1.00 162.53 122 GLY C C 1
ATOM 1829 O O . GLY C 2 122 ? 83.459 106.658 120.477 1.00 162.63 122 GLY C O 1
ATOM 1830 N N . VAL C 2 123 ? 82.818 108.355 119.141 1.00 158.46 123 VAL C N 1
ATOM 1831 C CA . VAL C 2 123 ? 84.159 108.560 118.591 1.00 159.22 123 VAL C CA 1
ATOM 1832 C C . VAL C 2 123 ? 85.113 109.111 119.655 1.00 158.48 123 VAL C C 1
ATOM 1833 O O . VAL C 2 123 ? 86.228 108.602 119.839 1.00 157.48 123 VAL C O 1
ATOM 1837 N N . GLU C 2 124 ? 84.665 110.104 120.423 1.00 156.13 124 GLU C N 1
ATOM 1838 C CA . GLU C 2 124 ? 85.522 110.750 121.406 1.00 156.71 124 GLU C CA 1
ATOM 1839 C C . GLU C 2 124 ? 85.556 110.006 122.732 1.00 157.18 124 GLU C C 1
ATOM 1840 O O . GLU C 2 124 ? 86.323 110.388 123.621 1.00 157.73 124 GLU C O 1
ATOM 1846 N N . GLU C 2 125 ? 84.743 108.961 122.883 1.00 156.02 125 GLU C N 1
ATOM 1847 C CA . GLU C 2 125 ? 84.872 108.064 124.025 1.00 156.87 125 GLU C CA 1
ATOM 1848 C C . GLU C 2 125 ? 85.838 106.928 123.703 1.00 156.98 125 GLU C C 1
ATOM 1849 O O . GLU C 2 125 ? 86.714 106.593 124.510 1.00 156.53 125 GLU C O 1
ATOM 1855 N N . ARG C 2 126 ? 85.694 106.337 122.511 1.00 152.09 126 ARG C N 1
ATOM 1856 C CA . ARG C 2 126 ? 86.580 105.255 122.087 1.00 152.27 126 ARG C CA 1
ATOM 1857 C C . ARG C 2 126 ? 88.011 105.742 121.901 1.00 152.74 126 ARG C C 1
ATOM 1858 O O . ARG C 2 126 ? 88.959 105.038 122.272 1.00 152.77 126 ARG C O 1
ATOM 1866 N N . ARG C 2 127 ? 88.181 106.942 121.327 1.00 145.25 127 ARG C N 1
ATOM 1867 C CA . ARG C 2 127 ? 89.518 107.503 121.147 1.00 145.31 127 ARG C CA 1
ATOM 1868 C C . ARG C 2 127 ? 90.201 107.754 122.487 1.00 144.36 127 ARG C C 1
ATOM 1869 O O . ARG C 2 127 ? 91.392 107.459 122.650 1.00 144.44 127 ARG C O 1
ATOM 1877 N N . ALA C 2 128 ? 89.444 108.244 123.474 1.00 140.71 128 ALA C N 1
ATOM 1878 C CA . ALA C 2 128 ? 89.983 108.424 124.819 1.00 142.62 128 ALA C CA 1
ATOM 1879 C C . ALA C 2 128 ? 90.298 107.086 125.481 1.00 142.40 128 ALA C C 1
ATOM 1880 O O . ALA C 2 128 ? 91.249 106.990 126.267 1.00 142.17 128 ALA C O 1
ATOM 1882 N N . GLU C 2 129 ? 89.518 106.044 125.170 1.00 141.66 129 GLU C N 1
ATOM 1883 C CA . GLU C 2 129 ? 89.784 104.715 125.721 1.00 143.71 129 GLU C CA 1
ATOM 1884 C C . GLU C 2 129 ? 91.106 104.143 125.209 1.00 145.63 129 GLU C C 1
ATOM 1885 O O . GLU C 2 129 ? 91.926 103.651 125.998 1.00 144.76 129 GLU C O 1
ATOM 1891 N N . GLN C 2 130 ? 91.337 104.208 123.890 1.00 143.49 130 GLN C N 1
ATOM 1892 C CA . GLN C 2 130 ? 92.624 103.741 123.362 1.00 142.15 130 GLN C CA 1
ATOM 1893 C C . GLN C 2 130 ? 93.773 104.643 123.800 1.00 142.24 130 GLN C C 1
ATOM 1894 O O . GLN C 2 130 ? 94.905 104.170 123.971 1.00 139.48 130 GLN C O 1
ATOM 1900 N N . LEU C 2 131 ? 93.499 105.937 124.005 1.00 136.13 131 LEU C N 1
ATOM 1901 C CA . LEU C 2 131 ? 94.512 106.847 124.534 1.00 135.08 131 LEU C CA 1
ATOM 1902 C C . LEU C 2 131 ? 94.940 106.448 125.941 1.00 136.28 131 LEU C C 1
ATOM 1903 O O . LEU C 2 131 ? 96.139 106.390 126.242 1.00 137.29 131 LEU C O 1
ATOM 1908 N N . LYS C 2 132 ? 93.967 106.128 126.799 1.00 137.59 132 LYS C N 1
ATOM 1909 C CA . LYS C 2 132 ? 94.261 105.677 128.158 1.00 138.38 132 LYS C CA 1
ATOM 1910 C C . LYS C 2 132 ? 95.001 104.343 128.152 1.00 140.53 132 LYS C C 1
ATOM 1911 O O . LYS C 2 132 ? 95.946 104.142 128.925 1.00 139.92 132 LYS C O 1
ATOM 1917 N N . LEU C 2 133 ? 94.608 103.434 127.252 1.00 145.90 133 LEU C N 1
ATOM 1918 C CA . LEU C 2 133 ? 95.238 102.115 127.174 1.00 145.18 133 LEU C CA 1
ATOM 1919 C C . LEU C 2 133 ? 96.703 102.209 126.744 1.00 144.59 133 LEU C C 1
ATOM 1920 O O . LEU C 2 133 ? 97.597 101.621 127.373 1.00 145.27 133 LEU C O 1
ATOM 1925 N N . PHE C 2 134 ? 96.975 102.964 125.677 1.00 139.16 134 PHE C N 1
ATOM 1926 C CA . PHE C 2 134 ? 98.352 103.054 125.205 1.00 141.63 134 PHE C CA 1
ATOM 1927 C C . PHE C 2 134 ? 99.203 103.933 126.117 1.00 141.06 134 PHE C C 1
ATOM 1928 O O . PHE C 2 134 ? 100.416 103.709 126.226 1.00 141.83 134 PHE C O 1
ATOM 1936 N N . GLU C 2 135 ? 98.587 104.890 126.823 1.00 132.04 135 GLU C N 1
ATOM 1937 C CA . GLU C 2 135 ? 99.304 105.615 127.867 1.00 133.07 135 GLU C CA 1
ATOM 1938 C C . GLU C 2 135 ? 99.674 104.684 129.016 1.00 134.48 135 GLU C C 1
ATOM 1939 O O . GLU C 2 135 ? 100.753 104.813 129.611 1.00 135.46 135 GLU C O 1
ATOM 1945 N N . MET C 2 136 ? 98.803 103.715 129.318 1.00 141.01 136 MET C N 1
ATOM 1946 C CA . MET C 2 136 ? 99.115 102.738 130.355 1.00 141.21 136 MET C CA 1
ATOM 1947 C C . MET C 2 136 ? 100.253 101.815 129.930 1.00 142.66 136 MET C C 1
ATOM 1948 O O . MET C 2 136 ? 101.056 101.394 130.768 1.00 143.31 136 MET C O 1
ATOM 1953 N N . LEU C 2 137 ? 100.340 101.482 128.638 1.00 139.41 137 LEU C N 1
ATOM 1954 C CA . LEU C 2 137 ? 101.514 100.738 128.168 1.00 137.65 137 LEU C CA 1
ATOM 1955 C C . LEU C 2 137 ? 102.788 101.569 128.233 1.00 137.75 137 LEU C C 1
ATOM 1956 O O . LEU C 2 137 ? 103.866 101.044 128.532 1.00 139.84 137 LEU C O 1
ATOM 1961 N N . VAL C 2 138 ? 102.698 102.858 127.897 1.00 125.37 138 VAL C N 1
ATOM 1962 C CA . VAL C 2 138 ? 103.905 103.682 127.882 1.00 125.53 138 VAL C CA 1
ATOM 1963 C C . VAL C 2 138 ? 104.413 103.924 129.301 1.00 127.18 138 VAL C C 1
ATOM 1964 O O . VAL C 2 138 ? 105.622 103.842 129.561 1.00 126.74 138 VAL C O 1
ATOM 1968 N N . SER C 2 139 ? 103.507 104.147 130.254 1.00 135.07 139 SER C N 1
ATOM 1969 C CA . SER C 2 139 ? 103.925 104.449 131.619 1.00 134.29 139 SER C CA 1
ATOM 1970 C C . SER C 2 139 ? 104.126 103.187 132.456 1.00 136.39 139 SER C C 1
ATOM 1971 O O . SER C 2 139 ? 105.205 102.976 133.021 1.00 137.62 139 SER C O 1
ATOM 1974 N N . GLU C 2 140 ? 103.101 102.337 132.542 1.00 140.71 140 GLU C N 1
ATOM 1975 C CA . GLU C 2 140 ? 103.040 101.271 133.535 1.00 140.44 140 GLU C CA 1
ATOM 1976 C C . GLU C 2 140 ? 103.976 100.103 133.242 1.00 141.54 140 GLU C C 1
ATOM 1977 O O . GLU C 2 140 ? 104.460 99.463 134.186 1.00 141.79 140 GLU C O 1
ATOM 1983 N N . ALA C 2 141 ? 104.259 99.818 131.970 1.00 148.74 141 ALA C N 1
ATOM 1984 C CA . ALA C 2 141 ? 105.036 98.633 131.620 1.00 148.62 141 ALA C CA 1
ATOM 1985 C C . ALA C 2 141 ? 106.495 98.785 132.032 1.00 149.38 141 ALA C C 1
ATOM 1986 O O . ALA C 2 141 ? 107.135 99.802 131.750 1.00 149.45 141 ALA C O 1
ATOM 1988 N N . ARG C 2 142 ? 107.017 97.756 132.704 1.00 160.09 142 ARG C N 1
ATOM 1989 C CA . ARG C 2 142 ? 108.356 97.831 133.276 1.00 160.56 142 ARG C CA 1
ATOM 1990 C C . ARG C 2 142 ? 109.437 97.560 132.236 1.00 159.57 142 ARG C C 1
ATOM 1991 O O . ARG C 2 142 ? 110.621 97.799 132.501 1.00 158.82 142 ARG C O 1
ATOM 1999 N N . GLN C 2 143 ? 109.058 97.058 131.058 1.00 156.40 143 GLN C N 1
ATOM 2000 C CA . GLN C 2 143 ? 110.039 96.931 129.992 1.00 156.38 143 GLN C CA 1
ATOM 2001 C C . GLN C 2 143 ? 110.044 98.182 129.119 1.00 157.25 143 GLN C C 1
ATOM 2002 O O . GLN C 2 143 ? 109.012 98.844 128.964 1.00 156.91 143 GLN C O 1
ATOM 2008 N N . PRO C 2 144 ? 111.193 98.539 128.542 1.00 151.33 144 PRO C N 1
ATOM 2009 C CA . PRO C 2 144 ? 111.224 99.606 127.516 1.00 150.73 144 PRO C CA 1
ATOM 2010 C C . PRO C 2 144 ? 110.631 99.111 126.198 1.00 150.04 144 PRO C C 1
ATOM 2011 O O . PRO C 2 144 ? 111.310 98.575 125.320 1.00 149.27 144 PRO C O 1
ATOM 2015 N N . LEU C 2 145 ? 109.306 99.278 126.086 1.00 139.52 145 LEU C N 1
ATOM 2016 C CA . LEU C 2 145 ? 108.545 98.685 124.988 1.00 139.04 145 LEU C CA 1
ATOM 2017 C C . LEU C 2 145 ? 108.890 99.314 123.643 1.00 139.26 145 LEU C C 1
ATOM 2018 O O . LEU C 2 145 ? 108.740 98.673 122.598 1.00 140.69 145 LEU C O 1
ATOM 2023 N N . LEU C 2 146 ? 109.374 100.558 123.646 1.00 132.35 146 LEU C N 1
ATOM 2024 C CA . LEU C 2 146 ? 109.487 101.326 122.410 1.00 131.31 146 LEU C CA 1
ATOM 2025 C C . LEU C 2 146 ? 110.624 100.868 121.502 1.00 131.52 146 LEU C C 1
ATOM 2026 O O . LEU C 2 146 ? 110.705 101.348 120.366 1.00 132.21 146 LEU C O 1
ATOM 2031 N N . ARG C 2 147 ? 111.482 99.943 121.950 1.00 132.34 147 ARG C N 1
ATOM 2032 C CA . ARG C 2 147 ? 112.538 99.427 121.081 1.00 131.29 147 ARG C CA 1
ATOM 2033 C C . ARG C 2 147 ? 111.972 98.559 119.959 1.00 132.06 147 ARG C C 1
ATOM 2034 O O . ARG C 2 147 ? 112.647 98.321 118.950 1.00 132.52 147 ARG C O 1
ATOM 2042 N N . HIS C 2 148 ? 110.738 98.081 120.110 1.00 131.48 148 HIS C N 1
ATOM 2043 C CA . HIS C 2 148 ? 110.144 97.186 119.131 1.00 129.04 148 HIS C CA 1
ATOM 2044 C C . HIS C 2 148 ? 109.463 97.969 118.016 1.00 128.94 148 HIS C C 1
ATOM 2045 O O . HIS C 2 148 ? 108.978 99.085 118.219 1.00 131.81 148 HIS C O 1
ATOM 2052 N N . GLY C 2 149 ? 109.439 97.369 116.832 1.00 126.56 149 GLY C N 1
ATOM 2053 C CA . GLY C 2 149 ? 108.816 97.939 115.658 1.00 128.12 149 GLY C CA 1
ATOM 2054 C C . GLY C 2 149 ? 107.295 98.026 115.654 1.00 129.80 149 GLY C C 1
ATOM 2055 O O . GLY C 2 149 ? 106.738 99.112 115.456 1.00 131.48 149 GLY C O 1
ATOM 2056 N N . PRO C 2 150 ? 106.580 96.866 115.806 1.00 132.53 150 PRO C N 1
ATOM 2057 C CA . PRO C 2 150 ? 105.106 96.883 115.752 1.00 133.12 150 PRO C CA 1
ATOM 2058 C C . PRO C 2 150 ? 104.384 97.768 116.762 1.00 135.80 150 PRO C C 1
ATOM 2059 O O . PRO C 2 150 ? 103.376 98.390 116.412 1.00 136.55 150 PRO C O 1
ATOM 2063 N N . VAL C 2 151 ? 104.874 97.849 118.002 1.00 132.34 151 VAL C N 1
ATOM 2064 C CA . VAL C 2 151 ? 104.229 98.716 118.988 1.00 130.49 151 VAL C CA 1
ATOM 2065 C C . VAL C 2 151 ? 104.483 100.186 118.651 1.00 129.61 151 VAL C C 1
ATOM 2066 O O . VAL C 2 151 ? 103.618 101.047 118.864 1.00 133.68 151 VAL C O 1
ATOM 2070 N N . ARG C 2 152 ? 105.647 100.483 118.061 1.00 120.11 152 ARG C N 1
ATOM 2071 C CA . ARG C 2 152 ? 105.925 101.829 117.570 1.00 121.28 152 ARG C CA 1
ATOM 2072 C C . ARG C 2 152 ? 105.005 102.194 116.411 1.00 123.87 152 ARG C C 1
ATOM 2073 O O . ARG C 2 152 ? 104.521 103.329 116.326 1.00 124.93 152 ARG C O 1
ATOM 2081 N N . GLU C 2 153 ? 104.737 101.233 115.522 1.00 129.88 153 GLU C N 1
ATOM 2082 C CA . GLU C 2 153 ? 103.813 101.471 114.416 1.00 131.17 153 GLU C CA 1
ATOM 2083 C C . GLU C 2 153 ? 102.382 101.645 114.915 1.00 129.10 153 GLU C C 1
ATOM 2084 O O . GLU C 2 153 ? 101.625 102.457 114.370 1.00 128.60 153 GLU C O 1
ATOM 2090 N N . ALA C 2 154 ? 102.002 100.894 115.953 1.00 120.51 154 ALA C N 1
ATOM 2091 C CA . ALA C 2 154 ? 100.679 101.048 116.557 1.00 122.02 154 ALA C CA 1
ATOM 2092 C C . ALA C 2 154 ? 100.521 102.420 117.203 1.00 123.84 154 ALA C C 1
ATOM 2093 O O . ALA C 2 154 ? 99.471 103.061 117.076 1.00 123.31 154 ALA C O 1
ATOM 2095 N N . LEU C 2 155 ? 101.563 102.889 117.896 1.00 117.65 155 LEU C N 1
ATOM 2096 C CA . LEU C 2 155 ? 101.525 104.221 118.495 1.00 115.56 155 LEU C CA 1
ATOM 2097 C C . LEU C 2 155 ? 101.497 105.311 117.427 1.00 117.29 155 LEU C C 1
ATOM 2098 O O . LEU C 2 155 ? 100.809 106.327 117.582 1.00 122.85 155 LEU C O 1
ATOM 2103 N N . LEU C 2 156 ? 102.230 105.107 116.329 1.00 113.89 156 LEU C N 1
ATOM 2104 C CA . LEU C 2 156 ? 102.218 106.071 115.232 1.00 115.94 156 LEU C CA 1
ATOM 2105 C C . LEU C 2 156 ? 100.867 106.108 114.527 1.00 116.78 156 LEU C C 1
ATOM 2106 O O . LEU C 2 156 ? 100.449 107.165 114.044 1.00 117.70 156 LEU C O 1
ATOM 2111 N N . THR C 2 157 ? 100.175 104.969 114.456 1.00 118.17 157 THR C N 1
ATOM 2112 C CA . THR C 2 157 ? 98.833 104.955 113.881 1.00 118.78 157 THR C CA 1
ATOM 2113 C C . THR C 2 157 ? 97.820 105.586 114.833 1.00 119.48 157 THR C C 1
ATOM 2114 O O . THR C 2 157 ? 96.872 106.248 114.392 1.00 120.86 157 THR C O 1
ATOM 2118 N N . LEU C 2 158 ? 98.009 105.398 116.144 1.00 114.55 158 LEU C N 1
ATOM 2119 C CA . LEU C 2 158 ? 97.131 106.032 117.126 1.00 115.12 158 LEU C CA 1
ATOM 2120 C C . LEU C 2 158 ? 97.287 107.550 117.114 1.00 112.50 158 LEU C C 1
ATOM 2121 O O . LEU C 2 158 ? 96.296 108.284 117.230 1.00 113.85 158 LEU C O 1
ATOM 2126 N N . LEU C 2 159 ? 98.523 108.038 116.966 1.00 108.80 159 LEU C N 1
ATOM 2127 C CA . LEU C 2 159 ? 98.760 109.473 116.839 1.00 108.94 159 LEU C CA 1
ATOM 2128 C C . LEU C 2 159 ? 98.152 110.060 115.571 1.00 111.66 159 LEU C C 1
ATOM 2129 O O . LEU C 2 159 ? 97.769 111.235 115.577 1.00 112.43 159 LEU C O 1
ATOM 2134 N N . ASP C 2 160 ? 98.052 109.282 114.494 1.00 117.73 160 ASP C N 1
ATOM 2135 C CA . ASP C 2 160 ? 97.316 109.709 113.313 1.00 118.25 160 ASP C CA 1
ATOM 2136 C C . ASP C 2 160 ? 95.811 109.655 113.513 1.00 119.41 160 ASP C C 1
ATOM 2137 O O . ASP C 2 160 ? 95.089 110.470 112.927 1.00 118.76 160 ASP C O 1
ATOM 2142 N N . ALA C 2 161 ? 95.329 108.706 114.318 1.00 128.96 161 ALA C N 1
ATOM 2143 C CA . ALA C 2 161 ? 93.913 108.640 114.660 1.00 130.61 161 ALA C CA 1
ATOM 2144 C C . ALA C 2 161 ? 93.490 109.824 115.520 1.00 133.00 161 ALA C C 1
ATOM 2145 O O . ALA C 2 161 ? 92.350 110.292 115.422 1.00 132.40 161 ALA C O 1
ATOM 2147 N N . CYS C 2 162 ? 94.391 110.312 116.373 1.00 134.37 162 CYS C N 1
ATOM 2148 C CA . CYS C 2 162 ? 94.075 111.458 117.217 1.00 130.63 162 CYS C CA 1
ATOM 2149 C C . CYS C 2 162 ? 94.372 112.781 116.529 1.00 129.14 162 CYS C C 1
ATOM 2150 O O . CYS C 2 162 ? 94.125 113.840 117.115 1.00 129.66 162 CYS C O 1
ATOM 2153 N N . GLY C 2 163 ? 94.892 112.745 115.306 1.00 125.71 163 GLY C N 1
ATOM 2154 C CA . GLY C 2 163 ? 95.173 113.941 114.543 1.00 124.62 163 GLY C CA 1
ATOM 2155 C C . GLY C 2 163 ? 94.019 114.482 113.737 1.00 125.40 163 GLY C C 1
ATOM 2156 O O . GLY C 2 163 ? 94.233 115.321 112.857 1.00 124.44 163 GLY C O 1
ATOM 2157 N N . ARG C 2 164 ? 92.801 114.009 114.000 1.00 142.47 164 ARG C N 1
ATOM 2158 C CA . ARG C 2 164 ? 91.618 114.514 113.326 1.00 143.64 164 ARG C CA 1
ATOM 2159 C C . ARG C 2 164 ? 91.349 115.958 113.755 1.00 145.35 164 ARG C C 1
ATOM 2160 O O . ARG C 2 164 ? 91.652 116.341 114.888 1.00 142.64 164 ARG C O 1
ATOM 2168 N N . PRO C 2 165 ? 90.809 116.785 112.851 1.00 157.21 165 PRO C N 1
ATOM 2169 C CA . PRO C 2 165 ? 90.730 118.228 113.123 1.00 156.67 165 PRO C CA 1
ATOM 2170 C C . PRO C 2 165 ? 89.729 118.594 114.211 1.00 156.95 165 PRO C C 1
ATOM 2171 O O . PRO C 2 165 ? 88.884 117.792 114.616 1.00 155.58 165 PRO C O 1
ATOM 2175 N N . VAL C 2 166 ? 89.854 119.833 114.683 1.00 162.22 166 VAL C N 1
ATOM 2176 C CA . VAL C 2 166 ? 89.018 120.438 115.719 1.00 160.39 166 VAL C CA 1
ATOM 2177 C C . VAL C 2 166 ? 87.592 120.577 115.187 1.00 160.72 166 VAL C C 1
ATOM 2178 O O . VAL C 2 166 ? 87.414 120.675 113.963 1.00 159.95 166 VAL C O 1
ATOM 2182 N N . PRO C 2 167 ? 86.530 120.589 116.035 1.00 164.82 167 PRO C N 1
ATOM 2183 C CA . PRO C 2 167 ? 86.453 120.649 117.513 1.00 164.48 167 PRO C CA 1
ATOM 2184 C C . PRO C 2 167 ? 86.837 119.368 118.248 1.00 164.22 167 PRO C C 1
ATOM 2185 O O . PRO C 2 167 ? 86.857 118.281 117.678 1.00 164.16 167 PRO C O 1
ATOM 2189 N N . SER C 2 168 ? 87.149 119.494 119.537 1.00 155.25 168 SER C N 1
ATOM 2190 C CA . SER C 2 168 ? 87.617 118.372 120.334 1.00 154.74 168 SER C CA 1
ATOM 2191 C C . SER C 2 168 ? 87.253 118.601 121.794 1.00 153.88 168 SER C C 1
ATOM 2192 O O . SER C 2 168 ? 87.331 119.724 122.300 1.00 152.21 168 SER C O 1
ATOM 2195 N N . SER C 2 169 ? 86.846 117.523 122.461 1.00 148.33 169 SER C N 1
ATOM 2196 C CA . SER C 2 169 ? 86.597 117.578 123.892 1.00 146.29 169 SER C CA 1
ATOM 2197 C C . SER C 2 169 ? 87.920 117.729 124.645 1.00 145.57 169 SER C C 1
ATOM 2198 O O . SER C 2 169 ? 88.945 117.189 124.219 1.00 147.06 169 SER C O 1
ATOM 2201 N N . PRO C 2 170 ? 87.925 118.474 125.760 1.00 137.68 170 PRO C N 1
ATOM 2202 C CA . PRO C 2 170 ? 89.190 118.710 126.483 1.00 138.56 170 PRO C CA 1
ATOM 2203 C C . PRO C 2 170 ? 89.790 117.468 127.123 1.00 140.69 170 PRO C C 1
ATOM 2204 O O . PRO C 2 170 ? 90.998 117.453 127.396 1.00 141.04 170 PRO C O 1
ATOM 2208 N N . ALA C 2 171 ? 88.987 116.429 127.373 1.00 135.97 171 ALA C N 1
ATOM 2209 C CA . ALA C 2 171 ? 89.532 115.173 127.880 1.00 134.94 171 ALA C CA 1
ATOM 2210 C C . ALA C 2 171 ? 90.412 114.495 126.838 1.00 133.21 171 ALA C C 1
ATOM 2211 O O . ALA C 2 171 ? 91.451 113.913 127.176 1.00 131.62 171 ALA C O 1
ATOM 2213 N N . LEU C 2 172 ? 90.012 114.569 125.565 1.00 129.12 172 LEU C N 1
ATOM 2214 C CA . LEU C 2 172 ? 90.815 114.005 124.483 1.00 129.69 172 LEU C CA 1
ATOM 2215 C C . LEU C 2 172 ? 92.140 114.745 124.331 1.00 129.78 172 LEU C C 1
ATOM 2216 O O . LEU C 2 172 ? 93.190 114.122 124.138 1.00 131.49 172 LEU C O 1
ATOM 2221 N N . ASP C 2 173 ? 92.111 116.079 124.435 1.00 122.76 173 ASP C N 1
ATOM 2222 C CA . ASP C 2 173 ? 93.346 116.857 124.360 1.00 122.36 173 ASP C CA 1
ATOM 2223 C C . ASP C 2 173 ? 94.244 116.595 125.564 1.00 123.35 173 ASP C C 1
ATOM 2224 O O . ASP C 2 173 ? 95.471 116.530 125.424 1.00 125.85 173 ASP C O 1
ATOM 2229 N N . GLU C 2 174 ? 93.645 116.433 126.750 1.00 119.93 174 GLU C N 1
ATOM 2230 C CA . GLU C 2 174 ? 94.409 116.102 127.950 1.00 122.95 174 GLU C CA 1
ATOM 2231 C C . GLU C 2 174 ? 95.091 114.746 127.816 1.00 127.32 174 GLU C C 1
ATOM 2232 O O . GLU C 2 174 ? 96.281 114.603 128.127 1.00 125.21 174 GLU C O 1
ATOM 2238 N N . GLY C 2 175 ? 94.357 113.748 127.314 1.00 122.06 175 GLY C N 1
ATOM 2239 C CA . GLY C 2 175 ? 94.944 112.434 127.103 1.00 117.70 175 GLY C CA 1
ATOM 2240 C C . GLY C 2 175 ? 96.010 112.427 126.023 1.00 113.78 175 GLY C C 1
ATOM 2241 O O . GLY C 2 175 ? 97.017 111.727 126.143 1.00 116.68 175 GLY C O 1
ATOM 2242 N N . LEU C 2 176 ? 95.810 113.220 124.965 1.00 103.84 176 LEU C N 1
ATOM 2243 C CA . LEU C 2 176 ? 96.784 113.289 123.880 1.00 104.93 176 LEU C CA 1
ATOM 2244 C C . LEU C 2 176 ? 98.081 113.940 124.343 1.00 108.20 176 LEU C C 1
ATOM 2245 O O . LEU C 2 176 ? 99.175 113.441 124.054 1.00 107.86 176 LEU C O 1
ATOM 2250 N N . VAL C 2 177 ? 97.973 115.046 125.088 1.00 102.97 177 VAL C N 1
ATOM 2251 C CA . VAL C 2 177 ? 99.155 115.716 125.624 1.00 100.75 177 VAL C CA 1
ATOM 2252 C C . VAL C 2 177 ? 99.851 114.840 126.664 1.00 100.65 177 VAL C C 1
ATOM 2253 O O . VAL C 2 177 ? 101.086 114.781 126.701 1.00 103.20 177 VAL C O 1
ATOM 2257 N N . LEU C 2 178 ? 99.086 114.096 127.471 1.00 100.97 178 LEU C N 1
ATOM 2258 C CA . LEU C 2 178 ? 99.686 113.209 128.465 1.00 107.73 178 LEU C CA 1
ATOM 2259 C C . LEU C 2 178 ? 100.422 112.040 127.809 1.00 109.88 178 LEU C C 1
ATOM 2260 O O . LEU C 2 178 ? 101.534 111.684 128.224 1.00 104.29 178 LEU C O 1
ATOM 2265 N N . LEU C 2 179 ? 99.822 111.445 126.770 1.00 107.82 179 LEU C N 1
ATOM 2266 C CA . LEU C 2 179 ? 100.474 110.363 126.033 1.00 101.07 179 LEU C CA 1
ATOM 2267 C C . LEU C 2 179 ? 101.732 110.854 125.328 1.00 101.68 179 LEU C C 1
ATOM 2268 O O . LEU C 2 179 ? 102.773 110.182 125.353 1.00 106.36 179 LEU C O 1
ATOM 2273 N N . LEU C 2 180 ? 101.656 112.038 124.709 1.00 94.75 180 LEU C N 1
ATOM 2274 C CA . LEU C 2 180 ? 102.822 112.607 124.043 1.00 97.17 180 LEU C CA 1
ATOM 2275 C C . LEU C 2 180 ? 103.925 112.942 125.038 1.00 99.14 180 LEU C C 1
ATOM 2276 O O . LEU C 2 180 ? 105.103 112.727 124.749 1.00 104.00 180 LEU C O 1
ATOM 2281 N N . SER C 2 181 ? 103.563 113.421 126.232 1.00 97.32 181 SER C N 1
ATOM 2282 C CA . SER C 2 181 ? 104.562 113.749 127.246 1.00 98.25 181 SER C CA 1
ATOM 2283 C C . SER C 2 181 ? 105.246 112.497 127.786 1.00 100.97 181 SER C C 1
ATOM 2284 O O . SER C 2 181 ? 106.466 112.486 127.999 1.00 102.77 181 SER C O 1
ATOM 2287 N N . GLN C 2 182 ? 104.476 111.427 128.011 1.00 106.76 182 GLN C N 1
ATOM 2288 C CA . GLN C 2 182 ? 105.074 110.176 128.476 1.00 109.37 182 GLN C CA 1
ATOM 2289 C C . GLN C 2 182 ? 105.955 109.545 127.401 1.00 105.79 182 GLN C C 1
ATOM 2290 O O . GLN C 2 182 ? 107.019 108.983 127.706 1.00 103.76 182 GLN C O 1
ATOM 2296 N N . LEU C 2 183 ? 105.541 109.650 126.133 1.00 100.30 183 LEU C N 1
ATOM 2297 C CA . LEU C 2 183 ? 106.379 109.192 125.029 1.00 93.85 183 LEU C CA 1
ATOM 2298 C C . LEU C 2 183 ? 107.654 110.021 124.923 1.00 97.53 183 LEU C C 1
ATOM 2299 O O . LEU C 2 183 ? 108.727 109.488 124.622 1.00 103.30 183 LEU C O 1
ATOM 2304 N N . CYS C 2 184 ? 107.552 111.331 125.172 1.00 99.00 184 CYS C N 1
ATOM 2305 C CA . CYS C 2 184 ? 108.728 112.197 125.172 1.00 99.69 184 CYS C CA 1
ATOM 2306 C C . CYS C 2 184 ? 109.689 111.828 126.291 1.00 101.27 184 CYS C C 1
ATOM 2307 O O . CYS C 2 184 ? 110.908 111.865 126.103 1.00 104.36 184 CYS C O 1
ATOM 2310 N N . VAL C 2 185 ? 109.152 111.457 127.456 1.00 100.68 185 VAL C N 1
ATOM 2311 C CA . VAL C 2 185 ? 109.986 111.007 128.572 1.00 102.77 185 VAL C CA 1
ATOM 2312 C C . VAL C 2 185 ? 110.709 109.709 128.211 1.00 106.86 185 VAL C C 1
ATOM 2313 O O . VAL C 2 185 ? 111.919 109.563 128.444 1.00 106.51 185 VAL C O 1
ATOM 2317 N N . CYS C 2 186 ? 109.983 108.764 127.601 1.00 108.54 186 CYS C N 1
ATOM 2318 C CA . CYS C 2 186 ? 110.578 107.475 127.245 1.00 100.54 186 CYS C CA 1
ATOM 2319 C C . CYS C 2 186 ? 111.634 107.611 126.148 1.00 97.65 186 CYS C C 1
ATOM 2320 O O . CYS C 2 186 ? 112.669 106.934 126.190 1.00 100.56 186 CYS C O 1
ATOM 2323 N N . VAL C 2 187 ? 111.396 108.476 125.157 1.00 87.16 187 VAL C N 1
ATOM 2324 C CA . VAL C 2 187 ? 112.396 108.691 124.111 1.00 87.39 187 VAL C CA 1
ATOM 2325 C C . VAL C 2 187 ? 113.544 109.552 124.644 1.00 89.95 187 VAL C C 1
ATOM 2326 O O . VAL C 2 187 ? 114.684 109.449 124.172 1.00 92.02 187 VAL C O 1
ATOM 2330 N N . ALA C 2 188 ? 113.289 110.362 125.675 1.00 98.21 188 ALA C N 1
ATOM 2331 C CA . ALA C 2 188 ? 114.374 111.067 126.347 1.00 97.72 188 ALA C CA 1
ATOM 2332 C C . ALA C 2 188 ? 115.262 110.126 127.147 1.00 99.36 188 ALA C C 1
ATOM 2333 O O . ALA C 2 188 ? 116.453 110.409 127.311 1.00 101.67 188 ALA C O 1
ATOM 2335 N N . GLN C 2 189 ? 114.713 109.022 127.646 1.00 107.20 189 GLN C N 1
ATOM 2336 C CA . GLN C 2 189 ? 115.530 108.008 128.299 1.00 110.13 189 GLN C CA 1
ATOM 2337 C C . GLN C 2 189 ? 116.266 107.105 127.315 1.00 108.10 189 GLN C C 1
ATOM 2338 O O . GLN C 2 189 ? 117.283 106.510 127.687 1.00 107.29 189 GLN C O 1
ATOM 2344 N N . GLU C 2 190 ? 115.783 106.985 126.077 1.00 111.47 190 GLU C N 1
ATOM 2345 C CA . GLU C 2 190 ? 116.427 106.177 125.038 1.00 111.12 190 GLU C CA 1
ATOM 2346 C C . GLU C 2 190 ? 116.547 107.023 123.775 1.00 112.02 190 GLU C C 1
ATOM 2347 O O . GLU C 2 190 ? 115.670 106.999 122.904 1.00 112.24 190 GLU C O 1
ATOM 2353 N N . PRO C 2 191 ? 117.632 107.796 123.648 1.00 102.92 191 PRO C N 1
ATOM 2354 C CA . PRO C 2 191 ? 117.660 108.878 122.644 1.00 102.30 191 PRO C CA 1
ATOM 2355 C C . PRO C 2 191 ? 117.809 108.427 121.195 1.00 100.27 191 PRO C C 1
ATOM 2356 O O . PRO C 2 191 ? 117.729 109.276 120.298 1.00 98.60 191 PRO C O 1
ATOM 2360 N N . SER C 2 192 ? 118.019 107.138 120.926 1.00 103.18 192 SER C N 1
ATOM 2361 C CA . SER C 2 192 ? 118.310 106.706 119.561 1.00 105.90 192 SER C CA 1
ATOM 2362 C C . SER C 2 192 ? 117.061 106.481 118.716 1.00 106.44 192 SER C C 1
ATOM 2363 O O . SER C 2 192 ? 117.188 106.086 117.552 1.00 108.41 192 SER C O 1
ATOM 2366 N N . LEU C 2 193 ? 115.867 106.714 119.265 1.00 107.89 193 LEU C N 1
ATOM 2367 C CA . LEU C 2 193 ? 114.641 106.333 118.569 1.00 111.24 193 LEU C CA 1
ATOM 2368 C C . LEU C 2 193 ? 113.935 107.527 117.937 1.00 110.90 193 LEU C C 1
ATOM 2369 O O . LEU C 2 193 ? 112.839 107.370 117.384 1.00 110.43 193 LEU C O 1
ATOM 2374 N N . LEU C 2 194 ? 114.536 108.719 118.007 1.00 110.61 194 LEU C N 1
ATOM 2375 C CA . LEU C 2 194 ? 113.913 109.897 117.410 1.00 110.98 194 LEU C CA 1
ATOM 2376 C C . LEU C 2 194 ? 113.913 109.812 115.889 1.00 110.71 194 LEU C C 1
ATOM 2377 O O . LEU C 2 194 ? 112.968 110.268 115.235 1.00 110.19 194 LEU C O 1
ATOM 2382 N N . GLU C 2 195 ? 114.964 109.233 115.308 1.00 111.02 195 GLU C N 1
ATOM 2383 C CA . GLU C 2 195 ? 114.953 108.941 113.881 1.00 110.79 195 GLU C CA 1
ATOM 2384 C C . GLU C 2 195 ? 114.028 107.784 113.537 1.00 112.51 195 GLU C C 1
ATOM 2385 O O . GLU C 2 195 ? 113.520 107.732 112.412 1.00 114.94 195 GLU C O 1
ATOM 2391 N N . PHE C 2 196 ? 113.805 106.859 114.473 1.00 109.55 196 PHE C N 1
ATOM 2392 C CA . PHE C 2 196 ? 112.873 105.760 114.240 1.00 109.24 196 PHE C CA 1
ATOM 2393 C C . PHE C 2 196 ? 111.429 106.239 114.240 1.00 110.38 196 PHE C C 1
ATOM 2394 O O . PHE C 2 196 ? 110.588 105.656 113.547 1.00 109.74 196 PHE C O 1
ATOM 2402 N N . PHE C 2 197 ? 111.123 107.288 115.005 1.00 101.76 197 PHE C N 1
ATOM 2403 C CA . PHE C 2 197 ? 109.815 107.922 114.902 1.00 97.22 197 PHE C CA 1
ATOM 2404 C C . PHE C 2 197 ? 109.704 108.840 113.691 1.00 96.52 197 PHE C C 1
ATOM 2405 O O . PHE C 2 197 ? 108.587 109.197 113.303 1.00 92.66 197 PHE C O 1
ATOM 2413 N N . LEU C 2 198 ? 110.829 109.230 113.091 1.00 108.37 198 LEU C N 1
ATOM 2414 C CA . LEU C 2 198 ? 110.804 110.014 111.862 1.00 106.54 198 LEU C CA 1
ATOM 2415 C C . LEU C 2 198 ? 110.472 109.093 110.694 1.00 109.74 198 LEU C C 1
ATOM 2416 O O . LEU C 2 198 ? 111.354 108.422 110.148 1.00 110.18 198 LEU C O 1
ATOM 2421 N N . GLN C 2 199 ? 109.200 109.042 110.319 1.00 127.66 199 GLN C N 1
ATOM 2422 C CA . GLN C 2 199 ? 108.753 108.069 109.336 1.00 127.45 199 GLN C CA 1
ATOM 2423 C C . GLN C 2 199 ? 108.842 108.692 107.939 1.00 129.03 199 GLN C C 1
ATOM 2424 O O . GLN C 2 199 ? 108.638 109.904 107.793 1.00 132.08 199 GLN C O 1
ATOM 2430 N N . PRO C 2 200 ? 109.167 107.909 106.905 1.00 132.02 200 PRO C N 1
ATOM 2431 C CA . PRO C 2 200 ? 109.551 108.485 105.591 1.00 132.96 200 PRO C CA 1
ATOM 2432 C C . PRO C 2 200 ? 108.377 109.137 104.879 1.00 133.29 200 PRO C C 1
ATOM 2433 O O . PRO C 2 200 ? 107.217 108.842 105.196 1.00 131.25 200 PRO C O 1
ATOM 2437 N N . PRO C 2 201 ? 108.635 110.058 103.946 1.00 139.60 201 PRO C N 1
ATOM 2438 C CA . PRO C 2 201 ? 107.536 110.745 103.238 1.00 138.99 201 PRO C CA 1
ATOM 2439 C C . PRO C 2 201 ? 106.717 109.786 102.392 1.00 141.42 201 PRO C C 1
ATOM 2440 O O . PRO C 2 201 ? 107.271 108.901 101.723 1.00 142.22 201 PRO C O 1
ATOM 2444 N N . PRO C 2 202 ? 105.386 109.927 102.401 1.00 158.04 202 PRO C N 1
ATOM 2445 C CA . PRO C 2 202 ? 104.548 109.042 101.577 1.00 159.71 202 PRO C CA 1
ATOM 2446 C C . PRO C 2 202 ? 104.596 109.368 100.096 1.00 160.51 202 PRO C C 1
ATOM 2447 O O . PRO C 2 202 ? 104.163 108.544 99.281 1.00 157.39 202 PRO C O 1
ATOM 2451 N N . GLU C 2 203 ? 105.103 110.540 99.726 1.00 181.22 203 GLU C N 1
ATOM 2452 C CA . GLU C 2 203 ? 105.268 110.946 98.341 1.00 180.86 203 GLU C CA 1
ATOM 2453 C C . GLU C 2 203 ? 106.702 111.420 98.180 1.00 181.60 203 GLU C C 1
ATOM 2454 O O . GLU C 2 203 ? 107.262 112.002 99.118 1.00 181.20 203 GLU C O 1
ATOM 2460 N N . PRO C 2 204 ? 107.340 111.143 97.041 1.00 184.50 204 PRO C N 1
ATOM 2461 C CA . PRO C 2 204 ? 108.692 111.671 96.804 1.00 183.59 204 PRO C CA 1
ATOM 2462 C C . PRO C 2 204 ? 108.691 113.191 96.718 1.00 184.17 204 PRO C C 1
ATOM 2463 O O . PRO C 2 204 ? 107.978 113.787 95.908 1.00 184.55 204 PRO C O 1
ATOM 2467 N N . GLY C 2 205 ? 109.502 113.815 97.570 1.00 174.99 205 GLY C N 1
ATOM 2468 C CA . GLY C 2 205 ? 109.532 115.255 97.693 1.00 174.45 205 GLY C CA 1
ATOM 2469 C C . GLY C 2 205 ? 108.594 115.832 98.730 1.00 174.60 205 GLY C C 1
ATOM 2470 O O . GLY C 2 205 ? 108.655 117.040 98.990 1.00 174.05 205 GLY C O 1
ATOM 2471 N N . ALA C 2 206 ? 107.733 115.015 99.333 1.00 162.06 206 ALA C N 1
ATOM 2472 C CA . ALA C 2 206 ? 106.807 115.509 100.339 1.00 161.49 206 ALA C CA 1
ATOM 2473 C C . ALA C 2 206 ? 107.488 115.585 101.705 1.00 160.97 206 ALA C C 1
ATOM 2474 O O . ALA C 2 206 ? 108.597 115.084 101.914 1.00 160.90 206 ALA C O 1
ATOM 2476 N N . ALA C 2 207 ? 106.806 116.231 102.640 1.00 135.03 207 ALA C N 1
ATOM 2477 C CA . ALA C 2 207 ? 107.348 116.390 103.982 1.00 131.94 207 ALA C CA 1
ATOM 2478 C C . ALA C 2 207 ? 107.198 115.093 104.770 1.00 132.19 207 ALA C C 1
ATOM 2479 O O . ALA C 2 207 ? 106.177 114.408 104.636 1.00 133.65 207 ALA C O 1
ATOM 2481 N N . PRO C 2 208 ? 108.183 114.720 105.585 1.00 119.75 208 PRO C N 1
ATOM 2482 C CA . PRO C 2 208 ? 108.011 113.576 106.487 1.00 119.88 208 PRO C CA 1
ATOM 2483 C C . PRO C 2 208 ? 107.018 113.896 107.595 1.00 120.02 208 PRO C C 1
ATOM 2484 O O . PRO C 2 208 ? 106.670 115.050 107.851 1.00 121.39 208 PRO C O 1
ATOM 2488 N N . ARG C 2 209 ? 106.548 112.842 108.264 1.00 118.07 209 ARG C N 1
ATOM 2489 C CA . ARG C 2 209 ? 105.527 112.971 109.301 1.00 121.34 209 ARG C CA 1
ATOM 2490 C C . ARG C 2 209 ? 106.074 112.436 110.628 1.00 120.85 209 ARG C C 1
ATOM 2491 O O . ARG C 2 209 ? 105.912 111.263 110.968 1.00 117.63 209 ARG C O 1
ATOM 2499 N N . LEU C 2 210 ? 106.722 113.318 111.388 1.00 104.08 210 LEU C N 1
ATOM 2500 C CA . LEU C 2 210 ? 107.082 113.028 112.775 1.00 101.72 210 LEU C CA 1
ATOM 2501 C C . LEU C 2 210 ? 105.874 113.380 113.638 1.00 97.58 210 LEU C C 1
ATOM 2502 O O . LEU C 2 210 ? 105.621 114.537 113.980 1.00 94.43 210 LEU C O 1
ATOM 2507 N N . LEU C 2 211 ? 105.108 112.345 113.989 1.00 104.63 211 LEU C N 1
ATOM 2508 C CA . LEU C 2 211 ? 103.842 112.561 114.682 1.00 103.75 211 LEU C CA 1
ATOM 2509 C C . LEU C 2 211 ? 104.056 112.878 116.155 1.00 103.57 211 LEU C C 1
ATOM 2510 O O . LEU C 2 211 ? 103.136 113.359 116.827 1.00 104.27 211 LEU C O 1
ATOM 2515 N N . LEU C 2 212 ? 105.255 112.609 116.675 1.00 92.98 212 LEU C N 1
ATOM 2516 C CA . LEU C 2 212 ? 105.554 112.943 118.062 1.00 92.02 212 LEU C CA 1
ATOM 2517 C C . LEU C 2 212 ? 105.754 114.441 118.247 1.00 96.55 212 LEU C C 1
ATOM 2518 O O . LEU C 2 212 ? 105.534 114.965 119.345 1.00 95.65 212 LEU C O 1
ATOM 2523 N N . PHE C 2 213 ? 106.160 115.145 117.191 1.00 94.83 213 PHE C N 1
ATOM 2524 C CA . PHE C 2 213 ? 106.480 116.567 117.282 1.00 85.78 213 PHE C CA 1
ATOM 2525 C C . PHE C 2 213 ? 105.372 117.444 116.707 1.00 82.17 213 PHE C C 1
ATOM 2526 O O . PHE C 2 213 ? 105.047 118.491 117.276 1.00 88.18 213 PHE C O 1
ATOM 2534 N N . SER C 2 214 ? 104.791 117.032 115.577 1.00 84.50 214 SER C N 1
ATOM 2535 C CA . SER C 2 214 ? 103.845 117.890 114.870 1.00 89.29 214 SER C CA 1
ATOM 2536 C C . SER C 2 214 ? 102.509 117.991 115.594 1.00 87.94 214 SER C C 1
ATOM 2537 O O . SER C 2 214 ? 101.755 118.944 115.370 1.00 89.12 214 SER C O 1
ATOM 2540 N N . ARG C 2 215 ? 102.195 117.026 116.459 1.00 92.35 215 ARG C N 1
ATOM 2541 C CA . ARG C 2 215 ? 100.943 117.097 117.202 1.00 95.62 215 ARG C CA 1
ATOM 2542 C C . ARG C 2 215 ? 101.058 117.980 118.438 1.00 98.54 215 ARG C C 1
ATOM 2543 O O . ARG C 2 215 ? 100.031 118.392 118.986 1.00 98.36 215 ARG C O 1
ATOM 2551 N N . LEU C 2 216 ? 102.280 118.279 118.887 1.00 92.43 216 LEU C N 1
ATOM 2552 C CA . LEU C 2 216 ? 102.467 119.183 120.017 1.00 86.26 216 LEU C CA 1
ATOM 2553 C C . LEU C 2 216 ? 102.532 120.641 119.580 1.00 80.09 216 LEU C C 1
ATOM 2554 O O . LEU C 2 216 ? 102.521 121.537 120.432 1.00 86.25 216 LEU C O 1
ATOM 2559 N N . VAL C 2 217 ? 102.619 120.890 118.277 1.00 73.24 217 VAL C N 1
ATOM 2560 C CA . VAL C 2 217 ? 102.697 122.234 117.701 1.00 69.73 217 VAL C CA 1
ATOM 2561 C C . VAL C 2 217 ? 101.463 123.100 117.990 1.00 83.73 217 VAL C C 1
ATOM 2562 O O . VAL C 2 217 ? 101.655 124.262 118.378 1.00 91.72 217 VAL C O 1
ATOM 2566 N N . PRO C 2 218 ? 100.197 122.644 117.858 1.00 85.81 218 PRO C N 1
ATOM 2567 C CA . PRO C 2 218 ? 99.092 123.574 118.173 1.00 84.12 218 PRO C CA 1
ATOM 2568 C C . PRO C 2 218 ? 98.909 123.881 119.655 1.00 76.69 218 PRO C C 1
ATOM 2569 O O . PRO C 2 218 ? 98.143 124.793 119.988 1.00 77.46 218 PRO C O 1
ATOM 2573 N N . PHE C 2 219 ? 99.579 123.163 120.554 1.00 87.28 219 PHE C N 1
ATOM 2574 C CA . PHE C 2 219 ? 99.302 123.297 121.981 1.00 82.93 219 PHE C CA 1
ATOM 2575 C C . PHE C 2 219 ? 100.324 124.145 122.731 1.00 87.76 219 PHE C C 1
ATOM 2576 O O . PHE C 2 219 ? 100.328 124.111 123.966 1.00 93.93 219 PHE C O 1
ATOM 2584 N N . VAL C 2 220 ? 101.190 124.891 122.039 1.00 75.18 220 VAL C N 1
ATOM 2585 C CA . VAL C 2 220 ? 102.212 125.667 122.742 1.00 76.02 220 VAL C CA 1
ATOM 2586 C C . VAL C 2 220 ? 101.602 126.901 123.398 1.00 76.05 220 VAL C C 1
ATOM 2587 O O . VAL C 2 220 ? 102.009 127.303 124.495 1.00 76.32 220 VAL C O 1
ATOM 2591 N N . HIS C 2 221 ? 100.620 127.520 122.744 1.00 89.47 221 HIS C N 1
ATOM 2592 C CA . HIS C 2 221 ? 100.049 128.778 123.207 1.00 87.27 221 HIS C CA 1
ATOM 2593 C C . HIS C 2 221 ? 98.994 128.601 124.290 1.00 89.28 221 HIS C C 1
ATOM 2594 O O . HIS C 2 221 ? 98.504 129.604 124.819 1.00 91.31 221 HIS C O 1
ATOM 2601 N N . LEU C 2 222 ? 98.626 127.367 124.623 1.00 95.27 222 LEU C N 1
ATOM 2602 C CA . LEU C 2 222 ? 97.601 127.138 125.630 1.00 97.89 222 LEU C CA 1
ATOM 2603 C C . LEU C 2 222 ? 98.135 127.425 127.029 1.00 99.67 222 LEU C C 1
ATOM 2604 O O . LEU C 2 222 ? 99.318 127.235 127.322 1.00 96.89 222 LEU C O 1
ATOM 2609 N N . GLU C 2 223 ? 97.243 127.898 127.893 1.00 107.09 223 GLU C N 1
ATOM 2610 C CA . GLU C 2 223 ? 97.593 128.196 129.270 1.00 104.03 223 GLU C CA 1
ATOM 2611 C C . GLU C 2 223 ? 97.339 126.977 130.154 1.00 105.89 223 GLU C C 1
ATOM 2612 O O . GLU C 2 223 ? 96.920 125.913 129.693 1.00 107.11 223 GLU C O 1
ATOM 2618 N N . GLY C 2 224 ? 97.594 127.148 131.446 1.00 104.15 224 GLY C N 1
ATOM 2619 C CA . GLY C 2 224 ? 97.333 126.090 132.396 1.00 103.70 224 GLY C CA 1
ATOM 2620 C C . GLY C 2 224 ? 98.383 124.990 132.373 1.00 107.25 224 GLY C C 1
ATOM 2621 O O . GLY C 2 224 ? 99.510 125.156 131.903 1.00 110.54 224 GLY C O 1
ATOM 2622 N N . THR C 2 225 ? 97.977 123.838 132.909 1.00 111.49 225 THR C N 1
ATOM 2623 C CA . THR C 2 225 ? 98.892 122.707 133.032 1.00 115.29 225 THR C CA 1
ATOM 2624 C C . THR C 2 225 ? 99.115 122.023 131.688 1.00 110.08 225 THR C C 1
ATOM 2625 O O . THR C 2 225 ? 100.180 121.447 131.443 1.00 103.60 225 THR C O 1
ATOM 2629 N N . LEU C 2 226 ? 98.111 122.073 130.808 1.00 100.78 226 LEU C N 1
ATOM 2630 C CA . LEU C 2 226 ? 98.177 121.345 129.542 1.00 96.21 226 LEU C CA 1
ATOM 2631 C C . LEU C 2 226 ? 99.192 121.974 128.591 1.00 97.95 226 LEU C C 1
ATOM 2632 O O . LEU C 2 226 ? 100.021 121.272 127.994 1.00 104.35 226 LEU C O 1
ATOM 2637 N N . GLY C 2 227 ? 99.143 123.301 128.445 1.00 89.68 227 GLY C N 1
ATOM 2638 C CA . GLY C 2 227 ? 100.120 123.986 127.613 1.00 89.73 227 GLY C CA 1
ATOM 2639 C C . GLY C 2 227 ? 101.523 123.913 128.183 1.00 93.56 227 GLY C C 1
ATOM 2640 O O . GLY C 2 227 ? 102.503 123.837 127.438 1.00 101.40 227 GLY C O 1
ATOM 2641 N N . GLN C 2 228 ? 101.634 123.913 129.515 1.00 87.83 228 GLN C N 1
ATOM 2642 C CA . GLN C 2 228 ? 102.931 123.742 130.161 1.00 88.06 228 GLN C CA 1
ATOM 2643 C C . GLN C 2 228 ? 103.506 122.354 129.901 1.00 94.99 228 GLN C C 1
ATOM 2644 O O . GLN C 2 228 ? 104.704 122.221 129.625 1.00 91.96 228 GLN C O 1
ATOM 2650 N N . GLN C 2 229 ? 102.665 121.315 129.973 1.00 97.67 229 GLN C N 1
ATOM 2651 C CA . GLN C 2 229 ? 103.113 119.957 129.674 1.00 92.33 229 GLN C CA 1
ATOM 2652 C C . GLN C 2 229 ? 103.528 119.820 128.216 1.00 87.21 229 GLN C C 1
ATOM 2653 O O . GLN C 2 229 ? 104.520 119.145 127.907 1.00 95.02 229 GLN C O 1
ATOM 2659 N N . ALA C 2 230 ? 102.785 120.467 127.310 1.00 66.96 230 ALA C N 1
ATOM 2660 C CA . ALA C 2 230 ? 103.166 120.480 125.900 1.00 74.81 230 ALA C CA 1
ATOM 2661 C C . ALA C 2 230 ? 104.500 121.187 125.688 1.00 79.57 230 ALA C C 1
ATOM 2662 O O . ALA C 2 230 ? 105.323 120.741 124.879 1.00 91.28 230 ALA C O 1
ATOM 2664 N N . ARG C 2 231 ? 104.742 122.276 126.426 1.00 74.44 231 ARG C N 1
ATOM 2665 C CA . ARG C 2 231 ? 106.003 123.002 126.295 1.00 79.73 231 ARG C CA 1
ATOM 2666 C C . ARG C 2 231 ? 107.186 122.195 126.828 1.00 81.52 231 ARG C C 1
ATOM 2667 O O . ARG C 2 231 ? 108.258 122.191 126.212 1.00 83.56 231 ARG C O 1
ATOM 2675 N N . ASP C 2 232 ? 107.013 121.496 127.957 1.00 88.46 232 ASP C N 1
ATOM 2676 C CA . ASP C 2 232 ? 108.093 120.644 128.466 1.00 90.59 232 ASP C CA 1
ATOM 2677 C C . ASP C 2 232 ? 108.357 119.457 127.544 1.00 87.77 232 ASP C C 1
ATOM 2678 O O . ASP C 2 232 ? 109.515 119.069 127.337 1.00 85.78 232 ASP C O 1
ATOM 2683 N N . ALA C 2 233 ? 107.296 118.869 126.978 1.00 78.60 233 ALA C N 1
ATOM 2684 C CA . ALA C 2 233 ? 107.470 117.758 126.046 1.00 77.29 233 ALA C CA 1
ATOM 2685 C C . ALA C 2 233 ? 108.175 118.205 124.769 1.00 80.89 233 ALA C C 1
ATOM 2686 O O . ALA C 2 233 ? 109.051 117.496 124.253 1.00 89.29 233 ALA C O 1
ATOM 2688 N N . LEU C 2 234 ? 107.833 119.395 124.266 1.00 69.81 234 LEU C N 1
ATOM 2689 C CA . LEU C 2 234 ? 108.508 119.914 123.085 1.00 72.47 234 LEU C CA 1
ATOM 2690 C C . LEU C 2 234 ? 109.952 120.294 123.391 1.00 75.09 234 LEU C C 1
ATOM 2691 O O . LEU C 2 234 ? 110.823 120.118 122.534 1.00 79.92 234 LEU C O 1
ATOM 2696 N N . LEU C 2 235 ? 110.229 120.789 124.603 1.00 75.14 235 LEU C N 1
ATOM 2697 C CA . LEU C 2 235 ? 111.607 121.079 124.992 1.00 73.62 235 LEU C CA 1
ATOM 2698 C C . LEU C 2 235 ? 112.442 119.807 125.085 1.00 72.45 235 LEU C C 1
ATOM 2699 O O . LEU C 2 235 ? 113.615 119.799 124.690 1.00 74.59 235 LEU C O 1
ATOM 2704 N N . LEU C 2 236 ? 111.849 118.722 125.595 1.00 83.07 236 LEU C N 1
ATOM 2705 C CA . LEU C 2 236 ? 112.543 117.436 125.630 1.00 85.95 236 LEU C CA 1
ATOM 2706 C C . LEU C 2 236 ? 112.817 116.915 124.222 1.00 80.64 236 LEU C C 1
ATOM 2707 O O . LEU C 2 236 ? 113.915 116.416 123.939 1.00 85.34 236 LEU C O 1
ATOM 2712 N N . LEU C 2 237 ? 111.834 117.048 123.319 1.00 74.25 237 LEU C N 1
ATOM 2713 C CA . LEU C 2 237 ? 112.045 116.673 121.920 1.00 74.84 237 LEU C CA 1
ATOM 2714 C C . LEU C 2 237 ? 113.130 117.502 121.260 1.00 76.34 237 LEU C C 1
ATOM 2715 O O . LEU C 2 237 ? 113.898 116.984 120.446 1.00 82.90 237 LEU C O 1
ATOM 2720 N N . MET C 2 238 ? 113.212 118.783 121.598 1.00 86.14 238 MET C N 1
ATOM 2721 C CA . MET C 2 238 ? 114.182 119.645 120.942 1.00 87.22 238 MET C CA 1
ATOM 2722 C C . MET C 2 238 ? 115.581 119.379 121.490 1.00 95.65 238 MET C C 1
ATOM 2723 O O . MET C 2 238 ? 116.579 119.500 120.766 1.00 99.30 238 MET C O 1
ATOM 2728 N N . ALA C 2 239 ? 115.660 118.983 122.766 1.00 90.92 239 ALA C N 1
ATOM 2729 C CA . ALA C 2 239 ? 116.922 118.524 123.340 1.00 87.35 239 ALA C CA 1
ATOM 2730 C C . ALA C 2 239 ? 117.391 117.228 122.692 1.00 89.30 239 ALA C C 1
ATOM 2731 O O . ALA C 2 239 ? 118.595 117.032 122.482 1.00 87.68 239 ALA C O 1
ATOM 2733 N N . LEU C 2 240 ? 116.460 116.321 122.387 1.00 85.99 240 LEU C N 1
ATOM 2734 C CA . LEU C 2 240 ? 116.838 115.112 121.659 1.00 81.20 240 LEU C CA 1
ATOM 2735 C C . LEU C 2 240 ? 117.205 115.422 120.212 1.00 80.88 240 LEU C C 1
ATOM 2736 O O . LEU C 2 240 ? 118.050 114.740 119.620 1.00 85.12 240 LEU C O 1
ATOM 2741 N N . SER C 2 241 ? 116.584 116.447 119.627 1.00 85.48 241 SER C N 1
ATOM 2742 C CA . SER C 2 241 ? 116.900 116.830 118.256 1.00 85.91 241 SER C CA 1
ATOM 2743 C C . SER C 2 241 ? 118.168 117.665 118.167 1.00 86.72 241 SER C C 1
ATOM 2744 O O . SER C 2 241 ? 118.631 117.947 117.056 1.00 86.07 241 SER C O 1
ATOM 2747 N N . ALA C 2 242 ? 118.724 118.088 119.306 1.00 85.67 242 ALA C N 1
ATOM 2748 C CA . ALA C 2 242 ? 120.048 118.702 119.297 1.00 86.10 242 ALA C CA 1
ATOM 2749 C C . ALA C 2 242 ? 121.128 117.713 118.868 1.00 87.83 242 ALA C C 1
ATOM 2750 O O . ALA C 2 242 ? 122.132 118.112 118.268 1.00 89.69 242 ALA C O 1
ATOM 2752 N N . GLY C 2 243 ? 120.944 116.428 119.165 1.00 94.61 243 GLY C N 1
ATOM 2753 C CA . GLY C 2 243 ? 121.921 115.414 118.818 1.00 93.28 243 GLY C CA 1
ATOM 2754 C C . GLY C 2 243 ? 121.598 114.617 117.570 1.00 93.66 243 GLY C C 1
ATOM 2755 O O . GLY C 2 243 ? 122.091 113.497 117.404 1.00 93.50 243 GLY C O 1
ATOM 2756 N N . SER C 2 244 ? 120.771 115.171 116.685 1.00 100.05 244 SER C N 1
ATOM 2757 C CA . SER C 2 244 ? 120.405 114.475 115.456 1.00 98.12 244 SER C CA 1
ATOM 2758 C C . SER C 2 244 ? 120.242 115.464 114.308 1.00 99.58 244 SER C C 1
ATOM 2759 O O . SER C 2 244 ? 119.423 116.387 114.395 1.00 102.08 244 SER C O 1
ATOM 2762 N N . PRO C 2 245 ? 121.000 115.309 113.216 1.00 97.95 245 PRO C N 1
ATOM 2763 C CA . PRO C 2 245 ? 120.887 116.267 112.106 1.00 96.40 245 PRO C CA 1
ATOM 2764 C C . PRO C 2 245 ? 119.683 116.045 111.208 1.00 95.28 245 PRO C C 1
ATOM 2765 O O . PRO C 2 245 ? 119.261 116.992 110.531 1.00 97.16 245 PRO C O 1
ATOM 2769 N N . THR C 2 246 ? 119.123 114.834 111.167 1.00 90.46 246 THR C N 1
ATOM 2770 C CA . THR C 2 246 ? 117.961 114.582 110.322 1.00 94.22 246 THR C CA 1
ATOM 2771 C C . THR C 2 246 ? 116.691 115.179 110.918 1.00 95.49 246 THR C C 1
ATOM 2772 O O . THR C 2 246 ? 115.860 115.730 110.187 1.00 95.66 246 THR C O 1
ATOM 2776 N N . VAL C 2 247 ? 116.521 115.062 112.237 1.00 88.05 247 VAL C N 1
ATOM 2777 C CA . VAL C 2 247 ? 115.344 115.619 112.896 1.00 83.98 247 VAL C CA 1
ATOM 2778 C C . VAL C 2 247 ? 115.413 117.142 112.911 1.00 84.57 247 VAL C C 1
ATOM 2779 O O . VAL C 2 247 ? 114.397 117.826 112.723 1.00 87.37 247 VAL C O 1
ATOM 2783 N N . GLY C 2 248 ? 116.611 117.693 113.130 1.00 87.81 248 GLY C N 1
ATOM 2784 C CA . GLY C 2 248 ? 116.766 119.139 113.168 1.00 88.11 248 GLY C CA 1
ATOM 2785 C C . GLY C 2 248 ? 116.514 119.793 111.823 1.00 89.49 248 GLY C C 1
ATOM 2786 O O . GLY C 2 248 ? 115.892 120.854 111.742 1.00 91.45 248 GLY C O 1
ATOM 2787 N N . ARG C 2 249 ? 116.976 119.155 110.744 1.00 90.82 249 ARG C N 1
ATOM 2788 C CA . ARG C 2 249 ? 116.677 119.661 109.408 1.00 90.99 249 ARG C CA 1
ATOM 2789 C C . ARG C 2 249 ? 115.197 119.515 109.075 1.00 91.74 249 ARG C C 1
ATOM 2790 O O . ARG C 2 249 ? 114.645 120.347 108.345 1.00 93.31 249 ARG C O 1
ATOM 2798 N N . TYR C 2 250 ? 114.543 118.479 109.611 1.00 86.05 250 TYR C N 1
ATOM 2799 C CA . TYR C 2 250 ? 113.100 118.329 109.447 1.00 87.47 250 TYR C CA 1
ATOM 2800 C C . TYR C 2 250 ? 112.339 119.461 110.126 1.00 86.06 250 TYR C C 1
ATOM 2801 O O . TYR C 2 250 ? 111.390 120.013 109.558 1.00 88.03 250 TYR C O 1
ATOM 2810 N N . ILE C 2 251 ? 112.726 119.802 111.357 1.00 85.54 251 ILE C N 1
ATOM 2811 C CA . ILE C 2 251 ? 112.029 120.857 112.086 1.00 87.17 251 ILE C CA 1
ATOM 2812 C C . ILE C 2 251 ? 112.323 122.220 111.465 1.00 87.85 251 ILE C C 1
ATOM 2813 O O . ILE C 2 251 ? 111.425 123.060 111.321 1.00 84.86 251 ILE C O 1
ATOM 2818 N N . ALA C 2 252 ? 113.567 122.445 111.037 1.00 92.50 252 ALA C N 1
ATOM 2819 C CA . ALA C 2 252 ? 113.924 123.738 110.466 1.00 91.39 252 ALA C CA 1
ATOM 2820 C C . ALA C 2 252 ? 113.442 123.893 109.028 1.00 90.69 252 ALA C C 1
ATOM 2821 O O . ALA C 2 252 ? 113.393 125.017 108.518 1.00 91.01 252 ALA C O 1
ATOM 2823 N N . ASP C 2 253 ? 113.080 122.799 108.355 1.00 102.99 253 ASP C N 1
ATOM 2824 C CA . ASP C 2 253 ? 112.738 122.902 106.939 1.00 104.60 253 ASP C CA 1
ATOM 2825 C C . ASP C 2 253 ? 111.386 122.322 106.551 1.00 107.23 253 ASP C C 1
ATOM 2826 O O . ASP C 2 253 ? 110.769 122.848 105.619 1.00 106.89 253 ASP C O 1
ATOM 2831 N N . HIS C 2 254 ? 110.888 121.275 107.208 1.00 108.16 254 HIS C N 1
ATOM 2832 C CA . HIS C 2 254 ? 109.634 120.642 106.816 1.00 104.82 254 HIS C CA 1
ATOM 2833 C C . HIS C 2 254 ? 108.607 120.685 107.943 1.00 104.16 254 HIS C C 1
ATOM 2834 O O . HIS C 2 254 ? 107.646 119.912 107.948 1.00 104.80 254 HIS C O 1
ATOM 2841 N N . SER C 2 255 ? 108.800 121.582 108.905 1.00 91.96 255 SER C N 1
ATOM 2842 C CA . SER C 2 255 ? 107.845 121.784 109.982 1.00 92.00 255 SER C CA 1
ATOM 2843 C C . SER C 2 255 ? 107.600 123.274 110.150 1.00 93.09 255 SER C C 1
ATOM 2844 O O . SER C 2 255 ? 108.491 124.095 109.917 1.00 96.66 255 SER C O 1
ATOM 2847 N N . TYR C 2 256 ? 106.380 123.617 110.559 1.00 95.75 256 TYR C N 1
ATOM 2848 C CA . TYR C 2 256 ? 105.978 125.005 110.726 1.00 100.04 256 TYR C CA 1
ATOM 2849 C C . TYR C 2 256 ? 106.004 125.453 112.183 1.00 102.03 256 TYR C C 1
ATOM 2850 O O . TYR C 2 256 ? 105.148 126.242 112.596 1.00 104.22 256 TYR C O 1
ATOM 2859 N N . PHE C 2 257 ? 106.968 124.965 112.967 1.00 87.82 257 PHE C N 1
ATOM 2860 C CA . PHE C 2 257 ? 107.057 125.344 114.375 1.00 84.72 257 PHE C CA 1
ATOM 2861 C C . PHE C 2 257 ? 107.512 126.790 114.542 1.00 85.23 257 PHE C C 1
ATOM 2862 O O . PHE C 2 257 ? 106.955 127.536 115.360 1.00 92.32 257 PHE C O 1
ATOM 2870 N N . CYS C 2 258 ? 108.537 127.192 113.790 1.00 79.45 258 CYS C N 1
ATOM 2871 C CA . CYS C 2 258 ? 109.031 128.568 113.851 1.00 80.49 258 CYS C CA 1
ATOM 2872 C C . CYS C 2 258 ? 108.018 129.624 113.394 1.00 88.34 258 CYS C C 1
ATOM 2873 O O . CYS C 2 258 ? 107.942 130.676 114.056 1.00 90.82 258 CYS C O 1
ATOM 2876 N N . PRO C 2 259 ? 107.245 129.457 112.297 1.00 83.31 259 PRO C N 1
ATOM 2877 C CA . PRO C 2 259 ? 106.169 130.437 112.054 1.00 82.11 259 PRO C CA 1
ATOM 2878 C C . PRO C 2 259 ? 105.082 130.431 113.112 1.00 80.68 259 PRO C C 1
ATOM 2879 O O . PRO C 2 259 ? 104.489 131.487 113.354 1.00 83.92 259 PRO C O 1
ATOM 2883 N N . VAL C 2 260 ? 104.815 129.288 113.753 1.00 71.80 260 VAL C N 1
ATOM 2884 C CA . VAL C 2 260 ? 103.854 129.250 114.856 1.00 77.26 260 VAL C CA 1
ATOM 2885 C C . VAL C 2 260 ? 104.350 130.093 116.025 1.00 78.63 260 VAL C C 1
ATOM 2886 O O . VAL C 2 260 ? 103.595 130.895 116.590 1.00 81.47 260 VAL C O 1
ATOM 2890 N N . LEU C 2 261 ? 105.640 129.974 116.362 1.00 70.33 261 LEU C N 1
ATOM 2891 C CA . LEU C 2 261 ? 106.219 130.777 117.441 1.00 74.55 261 LEU C CA 1
ATOM 2892 C C . LEU C 2 261 ? 106.246 132.263 117.090 1.00 75.45 261 LEU C C 1
ATOM 2893 O O . LEU C 2 261 ? 105.925 133.117 117.930 1.00 72.60 261 LEU C O 1
ATOM 2898 N N . ALA C 2 262 ? 106.620 132.588 115.846 1.00 78.04 262 ALA C N 1
ATOM 2899 C CA . ALA C 2 262 ? 106.695 133.986 115.427 1.00 71.93 262 ALA C CA 1
ATOM 2900 C C . ALA C 2 262 ? 105.316 134.636 115.383 1.00 78.41 262 ALA C C 1
ATOM 2901 O O . ALA C 2 262 ? 105.145 135.772 115.843 1.00 86.08 262 ALA C O 1
ATOM 2903 N N . THR C 2 263 ? 104.312 133.924 114.862 1.00 74.66 263 THR C N 1
ATOM 2904 C CA . THR C 2 263 ? 102.960 134.467 114.841 1.00 74.05 263 THR C CA 1
ATOM 2905 C C . THR C 2 263 ? 102.341 134.495 116.230 1.00 75.67 263 THR C C 1
ATOM 2906 O O . THR C 2 263 ? 101.491 135.346 116.498 1.00 84.01 263 THR C O 1
ATOM 2910 N N . GLY C 2 264 ? 102.761 133.602 117.128 1.00 64.79 264 GLY C N 1
ATOM 2911 C CA . GLY C 2 264 ? 102.329 133.671 118.509 1.00 66.64 264 GLY C CA 1
ATOM 2912 C C . GLY C 2 264 ? 102.838 134.910 119.211 1.00 68.46 264 GLY C C 1
ATOM 2913 O O . GLY C 2 264 ? 102.074 135.590 119.904 1.00 70.07 264 GLY C O 1
ATOM 2914 N N . LEU C 2 265 ? 104.121 135.225 119.010 1.00 66.85 265 LEU C N 1
ATOM 2915 C CA . LEU C 2 265 ? 104.679 136.458 119.565 1.00 67.26 265 LEU C CA 1
ATOM 2916 C C . LEU C 2 265 ? 104.039 137.692 118.933 1.00 68.47 265 LEU C C 1
ATOM 2917 O O . LEU C 2 265 ? 103.738 138.672 119.626 1.00 73.33 265 LEU C O 1
ATOM 2922 N N . SER C 2 266 ? 103.799 137.650 117.617 1.00 68.47 266 SER C N 1
ATOM 2923 C CA . SER C 2 266 ? 103.180 138.782 116.931 1.00 72.47 266 SER C CA 1
ATOM 2924 C C . SER C 2 266 ? 101.732 138.998 117.359 1.00 73.96 266 SER C C 1
ATOM 2925 O O . SER C 2 266 ? 101.283 140.144 117.468 1.00 70.68 266 SER C O 1
ATOM 2928 N N . ALA C 2 267 ? 100.987 137.918 117.605 1.00 72.71 267 ALA C N 1
ATOM 2929 C CA . ALA C 2 267 ? 99.606 138.054 118.048 1.00 71.66 267 ALA C CA 1
ATOM 2930 C C . ALA C 2 267 ? 99.533 138.443 119.517 1.00 75.11 267 ALA C C 1
ATOM 2931 O O . ALA C 2 267 ? 98.597 139.135 119.934 1.00 73.42 267 ALA C O 1
ATOM 2933 N N . LEU C 2 268 ? 100.508 138.011 120.321 1.00 69.13 268 LEU C N 1
ATOM 2934 C CA . LEU C 2 268 ? 100.509 138.399 121.725 1.00 67.18 268 LEU C CA 1
ATOM 2935 C C . LEU C 2 268 ? 101.052 139.811 121.910 1.00 71.59 268 LEU C C 1
ATOM 2936 O O . LEU C 2 268 ? 100.876 140.411 122.976 1.00 80.91 268 LEU C O 1
ATOM 2941 N N . TYR C 2 269 ? 101.712 140.366 120.888 1.00 80.07 269 TYR C N 1
ATOM 2942 C CA . TYR C 2 269 ? 101.990 141.800 120.902 1.00 86.22 269 TYR C CA 1
ATOM 2943 C C . TYR C 2 269 ? 100.868 142.535 120.170 1.00 85.14 269 TYR C C 1
ATOM 2944 O O . TYR C 2 269 ? 101.113 143.332 119.260 1.00 85.43 269 TYR C O 1
ATOM 2953 N N . SER C 2 270 ? 99.625 142.232 120.532 1.00 76.21 270 SER C N 1
ATOM 2954 C CA . SER C 2 270 ? 98.473 143.041 120.162 1.00 69.10 270 SER C CA 1
ATOM 2955 C C . SER C 2 270 ? 97.534 143.096 121.356 1.00 72.15 270 SER C C 1
ATOM 2956 O O . SER C 2 270 ? 96.737 144.028 121.499 1.00 77.17 270 SER C O 1
ATOM 2959 N N . SER C 2 271 ? 97.638 142.087 122.224 1.00 72.98 271 SER C N 1
ATOM 2960 C CA . SER C 2 271 ? 96.806 142.025 123.417 1.00 80.01 271 SER C CA 1
ATOM 2961 C C . SER C 2 271 ? 97.396 142.825 124.567 1.00 79.29 271 SER C C 1
ATOM 2962 O O . SER C 2 271 ? 96.732 142.988 125.597 1.00 83.58 271 SER C O 1
ATOM 2965 N N . LEU C 2 272 ? 98.625 143.311 124.423 1.00 73.62 272 LEU C N 1
ATOM 2966 C CA . LEU C 2 272 ? 99.224 144.121 125.471 1.00 69.44 272 LEU C CA 1
ATOM 2967 C C . LEU C 2 272 ? 98.562 145.496 125.504 1.00 72.81 272 LEU C C 1
ATOM 2968 O O . LEU C 2 272 ? 98.191 146.030 124.453 1.00 75.40 272 LEU C O 1
ATOM 2973 N N . PRO C 2 273 ? 98.369 146.073 126.689 1.00 70.16 273 PRO C N 1
ATOM 2974 C CA . PRO C 2 273 ? 97.846 147.441 126.762 1.00 66.70 273 PRO C CA 1
ATOM 2975 C C . PRO C 2 273 ? 98.851 148.441 126.213 1.00 68.94 273 PRO C C 1
ATOM 2976 O O . PRO C 2 273 ? 100.059 148.313 126.415 1.00 72.50 273 PRO C O 1
ATOM 2980 N N . ARG C 2 274 ? 98.336 149.443 125.507 1.00 73.95 274 ARG C N 1
ATOM 2981 C CA . ARG C 2 274 ? 99.146 150.542 125.006 1.00 75.80 274 ARG C CA 1
ATOM 2982 C C . ARG C 2 274 ? 99.208 151.701 125.991 1.00 80.51 274 ARG C C 1
ATOM 2983 O O . ARG C 2 274 ? 99.640 152.798 125.623 1.00 84.10 274 ARG C O 1
ATOM 2991 N N . LYS C 2 275 ? 98.782 151.471 127.231 1.00 84.52 275 LYS C N 1
ATOM 2992 C CA . LYS C 2 275 ? 98.805 152.448 128.306 1.00 82.98 275 LYS C CA 1
ATOM 2993 C C . LYS C 2 275 ? 99.339 151.772 129.559 1.00 81.21 275 LYS C C 1
ATOM 2994 O O . LYS C 2 275 ? 98.839 150.719 129.962 1.00 83.89 275 LYS C O 1
ATOM 3000 N N . ILE C 2 276 ? 100.354 152.374 130.169 1.00 75.11 276 ILE C N 1
ATOM 3001 C CA . ILE C 2 276 ? 100.919 151.859 131.410 1.00 79.26 276 ILE C CA 1
ATOM 3002 C C . ILE C 2 276 ? 100.216 152.543 132.572 1.00 82.09 276 ILE C C 1
ATOM 3003 O O . ILE C 2 276 ? 100.415 153.739 132.814 1.00 86.46 276 ILE C O 1
ATOM 3008 N N . GLU C 2 277 ? 99.389 151.787 133.291 1.00 102.89 277 GLU C N 1
ATOM 3009 C CA . GLU C 2 277 ? 98.629 152.346 134.400 1.00 105.11 277 GLU C CA 1
ATOM 3010 C C . GLU C 2 277 ? 99.307 152.039 135.729 1.00 106.04 277 GLU C C 1
ATOM 3011 O O . GLU C 2 277 ? 98.886 151.133 136.457 1.00 107.10 277 GLU C O 1
ATOM 3017 N N . VAL C 2 278 ? 100.363 152.780 136.047 1.00 100.34 278 VAL C N 1
ATOM 3018 C CA . VAL C 2 278 ? 101.053 152.681 137.326 1.00 97.21 278 VAL C CA 1
ATOM 3019 C C . VAL C 2 278 ? 101.043 154.072 137.946 1.00 98.69 278 VAL C C 1
ATOM 3020 O O . VAL C 2 278 ? 101.418 155.038 137.278 1.00 99.32 278 VAL C O 1
ATOM 3024 N N . PRO C 2 279 ? 100.590 154.229 139.196 1.00 109.01 279 PRO C N 1
ATOM 3025 C CA . PRO C 2 279 ? 100.366 155.576 139.741 1.00 109.83 279 PRO C CA 1
ATOM 3026 C C . PRO C 2 279 ? 101.631 156.318 140.151 1.00 108.75 279 PRO C C 1
ATOM 3027 O O . PRO C 2 279 ? 101.634 157.552 140.187 1.00 109.57 279 PRO C O 1
ATOM 3031 N N . GLY C 2 280 ? 102.700 155.590 140.465 1.00 99.01 280 GLY C N 1
ATOM 3032 C CA . GLY C 2 280 ? 103.882 156.226 141.024 1.00 99.96 280 GLY C CA 1
ATOM 3033 C C . GLY C 2 280 ? 104.683 156.981 139.976 1.00 100.50 280 GLY C C 1
ATOM 3034 O O . GLY C 2 280 ? 104.828 156.542 138.834 1.00 100.92 280 GLY C O 1
ATOM 3035 N N . ASP C 2 281 ? 105.209 158.140 140.379 1.00 93.76 281 ASP C N 1
ATOM 3036 C CA . ASP C 2 281 ? 106.058 158.942 139.508 1.00 95.36 281 ASP C CA 1
ATOM 3037 C C . ASP C 2 281 ? 107.519 158.514 139.549 1.00 97.29 281 ASP C C 1
ATOM 3038 O O . ASP C 2 281 ? 108.295 158.928 138.680 1.00 96.55 281 ASP C O 1
ATOM 3043 N N . ASP C 2 282 ? 107.912 157.696 140.525 1.00 98.03 282 ASP C N 1
ATOM 3044 C CA . ASP C 2 282 ? 109.258 157.140 140.559 1.00 92.16 282 ASP C CA 1
ATOM 3045 C C . ASP C 2 282 ? 109.397 155.891 139.703 1.00 85.99 282 ASP C C 1
ATOM 3046 O O . ASP C 2 282 ? 110.498 155.336 139.617 1.00 89.43 282 ASP C O 1
ATOM 3051 N N . TRP C 2 283 ? 108.309 155.435 139.086 1.00 76.98 283 TRP C N 1
ATOM 3052 C CA . TRP C 2 283 ? 108.352 154.273 138.211 1.00 89.70 283 TRP C CA 1
ATOM 3053 C C . TRP C 2 283 ? 109.092 154.611 136.924 1.00 91.97 283 TRP C C 1
ATOM 3054 O O . TRP C 2 283 ? 108.761 155.584 136.240 1.00 90.92 283 TRP C O 1
ATOM 3065 N N . HIS C 2 284 ? 110.097 153.802 136.595 1.00 61.50 284 HIS C N 1
ATOM 3066 C CA . HIS C 2 284 ? 110.869 153.985 135.373 1.00 53.26 284 HIS C CA 1
ATOM 3067 C C . HIS C 2 284 ? 110.936 152.749 134.493 1.00 60.18 284 HIS C C 1
ATOM 3068 O O . HIS C 2 284 ? 111.284 152.879 133.313 1.00 65.17 284 HIS C O 1
ATOM 3075 N N . CYS C 2 285 ? 110.619 151.566 135.011 1.00 59.31 285 CYS C N 1
ATOM 3076 C CA . CYS C 2 285 ? 110.675 150.344 134.226 1.00 56.78 285 CYS C CA 1
ATOM 3077 C C . CYS C 2 285 ? 109.677 149.355 134.804 1.00 59.42 285 CYS C C 1
ATOM 3078 O O . CYS C 2 285 ? 109.231 149.493 135.945 1.00 64.81 285 CYS C O 1
ATOM 3081 N N . LEU C 2 286 ? 109.332 148.356 133.997 1.00 61.29 286 LEU C N 1
ATOM 3082 C CA . LEU C 2 286 ? 108.352 147.359 134.407 1.00 65.38 286 LEU C CA 1
ATOM 3083 C C . LEU C 2 286 ? 108.967 146.417 135.435 1.00 68.17 286 LEU C C 1
ATOM 3084 O O . LEU C 2 286 ? 109.892 145.662 135.122 1.00 71.44 286 LEU C O 1
ATOM 3089 N N . ARG C 2 287 ? 108.452 146.464 136.659 1.00 80.08 287 ARG C N 1
ATOM 3090 C CA . ARG C 2 287 ? 108.951 145.619 137.730 1.00 84.64 287 ARG C CA 1
ATOM 3091 C C . ARG C 2 287 ? 108.286 144.247 137.678 1.00 88.85 287 ARG C C 1
ATOM 3092 O O . ARG C 2 287 ? 107.423 143.976 136.840 1.00 86.96 287 ARG C O 1
ATOM 3100 N N . ARG C 2 288 ? 108.713 143.375 138.599 1.00 97.95 288 ARG C N 1
ATOM 3101 C CA . ARG C 2 288 ? 108.123 142.044 138.732 1.00 95.54 288 ARG C CA 1
ATOM 3102 C C . ARG C 2 288 ? 106.654 142.128 139.130 1.00 97.76 288 ARG C C 1
ATOM 3103 O O . ARG C 2 288 ? 105.823 141.343 138.657 1.00 98.54 288 ARG C O 1
ATOM 3111 N N . GLU C 2 289 ? 106.313 143.101 139.979 1.00 98.02 289 GLU C N 1
ATOM 3112 C CA . GLU C 2 289 ? 104.926 143.297 140.385 1.00 96.73 289 GLU C CA 1
ATOM 3113 C C . GLU C 2 289 ? 104.075 143.866 139.254 1.00 94.36 289 GLU C C 1
ATOM 3114 O O . GLU C 2 289 ? 102.844 143.757 139.293 1.00 95.60 289 GLU C O 1
ATOM 3120 N N . ASP C 2 290 ? 104.703 144.474 138.245 1.00 91.65 290 ASP C N 1
ATOM 3121 C CA . ASP C 2 290 ? 103.946 145.130 137.184 1.00 94.69 290 ASP C CA 1
ATOM 3122 C C . ASP C 2 290 ? 103.545 144.156 136.079 1.00 98.57 290 ASP C C 1
ATOM 3123 O O . ASP C 2 290 ? 102.366 144.078 135.718 1.00 99.04 290 ASP C O 1
ATOM 3128 N N . TRP C 2 291 ? 104.504 143.407 135.525 1.00 91.09 291 TRP C N 1
ATOM 3129 C CA . TRP C 2 291 ? 104.172 142.540 134.398 1.00 91.00 291 TRP C CA 1
ATOM 3130 C C . TRP C 2 291 ? 103.465 141.261 134.826 1.00 90.83 291 TRP C C 1
ATOM 3131 O O . TRP C 2 291 ? 102.875 140.586 133.976 1.00 90.20 291 TRP C O 1
ATOM 3142 N N . LEU C 2 292 ? 103.504 140.913 136.112 1.00 95.34 292 LEU C N 1
ATOM 3143 C CA . LEU C 2 292 ? 102.628 139.865 136.621 1.00 94.55 292 LEU C CA 1
ATOM 3144 C C . LEU C 2 292 ? 101.213 140.365 136.876 1.00 92.99 292 LEU C C 1
ATOM 3145 O O . LEU C 2 292 ? 100.278 139.557 136.886 1.00 92.62 292 LEU C O 1
ATOM 3150 N N . GLY C 2 293 ? 101.036 141.671 137.080 1.00 93.07 293 GLY C N 1
ATOM 3151 C CA . GLY C 2 293 ? 99.717 142.233 137.302 1.00 94.48 293 GLY C CA 1
ATOM 3152 C C . GLY C 2 293 ? 98.854 142.350 136.067 1.00 93.10 293 GLY C C 1
ATOM 3153 O O . GLY C 2 293 ? 97.631 142.460 136.191 1.00 92.17 293 GLY C O 1
ATOM 3154 N N . VAL C 2 294 ? 99.457 142.330 134.887 1.00 87.92 294 VAL C N 1
ATOM 3155 C CA . VAL C 2 294 ? 98.738 142.334 133.622 1.00 87.51 294 VAL C CA 1
ATOM 3156 C C . VAL C 2 294 ? 98.751 140.914 133.070 1.00 92.49 294 VAL C C 1
ATOM 3157 O O . VAL C 2 294 ? 99.805 140.391 132.704 1.00 92.39 294 VAL C O 1
ATOM 3161 N N . PRO C 2 295 ? 97.593 140.241 133.034 1.00 89.33 295 PRO C N 1
ATOM 3162 C CA . PRO C 2 295 ? 97.561 138.849 132.545 1.00 87.99 295 PRO C CA 1
ATOM 3163 C C . PRO C 2 295 ? 97.897 138.697 131.070 1.00 89.46 295 PRO C C 1
ATOM 3164 O O . PRO C 2 295 ? 98.345 137.622 130.652 1.00 88.46 295 PRO C O 1
ATOM 3168 N N . ALA C 2 296 ? 97.686 139.742 130.266 1.00 79.94 296 ALA C N 1
ATOM 3169 C CA . ALA C 2 296 ? 98.053 139.673 128.856 1.00 79.16 296 ALA C CA 1
ATOM 3170 C C . ALA C 2 296 ? 99.566 139.708 128.677 1.00 81.51 296 ALA C C 1
ATOM 3171 O O . ALA C 2 296 ? 100.104 139.087 127.753 1.00 84.14 296 ALA C O 1
ATOM 3173 N N . LEU C 2 297 ? 100.267 140.434 129.549 1.00 70.27 297 LEU C N 1
ATOM 3174 C CA . LEU C 2 297 ? 101.717 140.540 129.431 1.00 61.24 297 LEU C CA 1
ATOM 3175 C C . LEU C 2 297 ? 102.409 139.280 129.939 1.00 63.92 297 LEU C C 1
ATOM 3176 O O . LEU C 2 297 ? 103.504 138.936 129.475 1.00 77.35 297 LEU C O 1
ATOM 3181 N N . ALA C 2 298 ? 101.779 138.576 130.885 1.00 67.43 298 ALA C N 1
ATOM 3182 C CA . ALA C 2 298 ? 102.369 137.357 131.434 1.00 77.36 298 ALA C CA 1
ATOM 3183 C C . ALA C 2 298 ? 102.409 136.239 130.398 1.00 74.71 298 ALA C C 1
ATOM 3184 O O . ALA C 2 298 ? 103.340 135.425 130.390 1.00 75.26 298 ALA C O 1
ATOM 3186 N N . LEU C 2 299 ? 101.410 136.189 129.512 1.00 73.14 299 LEU C N 1
ATOM 3187 C CA . LEU C 2 299 ? 101.406 135.196 128.441 1.00 76.14 299 LEU C CA 1
ATOM 3188 C C . LEU C 2 299 ? 102.529 135.461 127.445 1.00 78.57 299 LEU C C 1
ATOM 3189 O O . LEU C 2 299 ? 103.197 134.525 126.984 1.00 79.18 299 LEU C O 1
ATOM 3194 N N . PHE C 2 300 ? 102.763 136.741 127.127 1.00 63.37 300 PHE C N 1
ATOM 3195 C CA . PHE C 2 300 ? 103.901 137.119 126.294 1.00 62.67 300 PHE C CA 1
ATOM 3196 C C . PHE C 2 300 ? 105.214 136.755 126.969 1.00 58.89 300 PHE C C 1
ATOM 3197 O O . PHE C 2 300 ? 106.154 136.305 126.305 1.00 67.37 300 PHE C O 1
ATOM 3205 N N . MET C 2 301 ? 105.301 136.958 128.283 1.00 52.79 301 MET C N 1
ATOM 3206 C CA . MET C 2 301 ? 106.559 136.710 128.974 1.00 55.57 301 MET C CA 1
ATOM 3207 C C . MET C 2 301 ? 106.851 135.217 129.057 1.00 67.39 301 MET C C 1
ATOM 3208 O O . MET C 2 301 ? 108.004 134.795 128.910 1.00 74.94 301 MET C O 1
ATOM 3213 N N . SER C 2 302 ? 105.807 134.401 129.244 1.00 67.25 302 SER C N 1
ATOM 3214 C CA . SER C 2 302 ? 105.974 132.950 129.220 1.00 72.05 302 SER C CA 1
ATOM 3215 C C . SER C 2 302 ? 106.348 132.454 127.827 1.00 69.63 302 SER C C 1
ATOM 3216 O O . SER C 2 302 ? 107.186 131.553 127.686 1.00 64.13 302 SER C O 1
ATOM 3219 N N . SER C 2 303 ? 105.744 133.038 126.783 1.00 59.05 303 SER C N 1
ATOM 3220 C CA . SER C 2 303 ? 106.098 132.670 125.413 1.00 62.28 303 SER C CA 1
ATOM 3221 C C . SER C 2 303 ? 107.534 133.060 125.078 1.00 59.82 303 SER C C 1
ATOM 3222 O O . SER C 2 303 ? 108.246 132.307 124.402 1.00 69.58 303 SER C O 1
ATOM 3225 N N . LEU C 2 304 ? 107.982 134.225 125.555 1.00 55.50 304 LEU C N 1
ATOM 3226 C CA . LEU C 2 304 ? 109.356 134.649 125.310 1.00 53.02 304 LEU C CA 1
ATOM 3227 C C . LEU C 2 304 ? 110.346 133.801 126.099 1.00 56.55 304 LEU C C 1
ATOM 3228 O O . LEU C 2 304 ? 111.456 133.540 125.624 1.00 69.24 304 LEU C O 1
ATOM 3233 N N . GLU C 2 305 ? 109.958 133.353 127.299 1.00 63.35 305 GLU C N 1
ATOM 3234 C CA . GLU C 2 305 ? 110.787 132.409 128.047 1.00 69.08 305 GLU C CA 1
ATOM 3235 C C . GLU C 2 305 ? 110.898 131.073 127.322 1.00 77.77 305 GLU C C 1
ATOM 3236 O O . GLU C 2 305 ? 111.970 130.452 127.309 1.00 81.62 305 GLU C O 1
ATOM 3242 N N . PHE C 2 306 ? 109.797 130.619 126.712 1.00 70.77 306 PHE C N 1
ATOM 3243 C CA . PHE C 2 306 ? 109.827 129.396 125.912 1.00 62.28 306 PHE C CA 1
ATOM 3244 C C . PHE C 2 306 ? 110.736 129.545 124.697 1.00 57.92 306 PHE C C 1
ATOM 3245 O O . PHE C 2 306 ? 111.520 128.641 124.385 1.00 65.94 306 PHE C O 1
ATOM 3253 N N . CYS C 2 307 ? 110.647 130.688 124.006 1.00 53.84 307 CYS C N 1
ATOM 3254 C CA . CYS C 2 307 ? 111.522 130.949 122.862 1.00 55.93 307 CYS C CA 1
ATOM 3255 C C . CYS C 2 307 ? 112.984 131.029 123.286 1.00 63.87 307 CYS C C 1
ATOM 3256 O O . CYS C 2 307 ? 113.873 130.549 122.571 1.00 69.49 307 CYS C O 1
ATOM 3259 N N . ASN C 2 308 ? 113.243 131.622 124.454 1.00 66.59 308 ASN C N 1
ATOM 3260 C CA . ASN C 2 308 ? 114.596 131.720 124.990 1.00 61.95 308 ASN C CA 1
ATOM 3261 C C . ASN C 2 308 ? 115.166 130.341 125.303 1.00 66.89 308 ASN C C 1
ATOM 3262 O O . ASN C 2 308 ? 116.328 130.052 124.993 1.00 76.29 308 ASN C O 1
ATOM 3267 N N . ALA C 2 309 ? 114.345 129.464 125.892 1.00 61.26 309 ALA C N 1
ATOM 3268 C CA . ALA C 2 309 ? 114.790 128.104 126.193 1.00 69.52 309 ALA C CA 1
ATOM 3269 C C . ALA C 2 309 ? 115.029 127.293 124.921 1.00 66.62 309 ALA C C 1
ATOM 3270 O O . ALA C 2 309 ? 115.979 126.501 124.851 1.00 56.72 309 ALA C O 1
ATOM 3272 N N . VAL C 2 310 ? 114.172 127.476 123.911 1.00 62.01 310 VAL C N 1
ATOM 3273 C CA . VAL C 2 310 ? 114.334 126.771 122.638 1.00 51.12 310 VAL C CA 1
ATOM 3274 C C . VAL C 2 310 ? 115.615 127.214 121.932 1.00 55.07 310 VAL C C 1
ATOM 3275 O O . VAL C 2 310 ? 116.375 126.385 121.415 1.00 68.45 310 VAL C O 1
ATOM 3279 N N . ILE C 2 311 ? 115.889 128.524 121.932 1.00 47.97 311 ILE C N 1
ATOM 3280 C CA . ILE C 2 311 ? 117.135 129.045 121.366 1.00 49.49 311 ILE C CA 1
ATOM 3281 C C . ILE C 2 311 ? 118.347 128.556 122.160 1.00 60.90 311 ILE C C 1
ATOM 3282 O O . ILE C 2 311 ? 119.404 128.265 121.582 1.00 63.35 311 ILE C O 1
ATOM 3287 N N . GLN C 2 312 ? 118.198 128.410 123.482 1.00 68.95 312 GLN C N 1
ATOM 3288 C CA . GLN C 2 312 ? 119.259 127.850 124.318 1.00 66.54 312 GLN C CA 1
ATOM 3289 C C . GLN C 2 312 ? 119.570 126.401 123.954 1.00 71.08 312 GLN C C 1
ATOM 3290 O O . GLN C 2 312 ? 120.740 126.002 123.902 1.00 71.00 312 GLN C O 1
ATOM 3296 N N . VAL C 2 313 ? 118.538 125.606 123.684 1.00 78.11 313 VAL C N 1
ATOM 3297 C CA . VAL C 2 313 ? 118.669 124.159 123.695 1.00 75.03 313 VAL C CA 1
ATOM 3298 C C . VAL C 2 313 ? 118.866 123.548 122.305 1.00 75.23 313 VAL C C 1
ATOM 3299 O O . VAL C 2 313 ? 119.771 122.721 122.131 1.00 80.25 313 VAL C O 1
ATOM 3303 N N . ALA C 2 314 ? 118.093 123.963 121.303 1.00 78.18 314 ALA C N 1
ATOM 3304 C CA . ALA C 2 314 ? 117.847 123.131 120.129 1.00 83.70 314 ALA C CA 1
ATOM 3305 C C . ALA C 2 314 ? 119.001 123.167 119.118 1.00 92.11 314 ALA C C 1
ATOM 3306 O O . ALA C 2 314 ? 120.086 123.701 119.367 1.00 95.85 314 ALA C O 1
ATOM 3308 N N . HIS C 2 315 ? 118.724 122.578 117.953 1.00 101.00 315 HIS C N 1
ATOM 3309 C CA . HIS C 2 315 ? 119.728 122.350 116.919 1.00 93.75 315 HIS C CA 1
ATOM 3310 C C . HIS C 2 315 ? 120.097 123.664 116.226 1.00 99.80 315 HIS C C 1
ATOM 3311 O O . HIS C 2 315 ? 119.245 124.548 116.097 1.00 105.64 315 HIS C O 1
ATOM 3318 N N . PRO C 2 316 ? 121.359 123.830 115.790 1.00 90.68 316 PRO C N 1
ATOM 3319 C CA . PRO C 2 316 ? 121.785 125.102 115.165 1.00 91.81 316 PRO C CA 1
ATOM 3320 C C . PRO C 2 316 ? 121.044 125.523 113.897 1.00 89.27 316 PRO C C 1
ATOM 3321 O O . PRO C 2 316 ? 120.848 126.730 113.699 1.00 95.28 316 PRO C O 1
ATOM 3325 N N . LEU C 2 317 ? 120.648 124.589 113.026 1.00 79.64 317 LEU C N 1
ATOM 3326 C CA . LEU C 2 317 ? 119.810 124.953 111.884 1.00 79.19 317 LEU C CA 1
ATOM 3327 C C . LEU C 2 317 ? 118.442 125.435 112.345 1.00 83.45 317 LEU C C 1
ATOM 3328 O O . LEU C 2 317 ? 117.917 126.437 111.837 1.00 88.05 317 LEU C O 1
ATOM 3333 N N . VAL C 2 318 ? 117.873 124.741 113.331 1.00 83.42 318 VAL C N 1
ATOM 3334 C CA . VAL C 2 318 ? 116.625 125.151 113.960 1.00 84.71 318 VAL C CA 1
ATOM 3335 C C . VAL C 2 318 ? 116.794 126.498 114.657 1.00 81.69 318 VAL C C 1
ATOM 3336 O O . VAL C 2 318 ? 115.910 127.365 114.587 1.00 83.87 318 VAL C O 1
ATOM 3340 N N . GLN C 2 319 ? 117.944 126.696 115.314 1.00 71.53 319 GLN C N 1
ATOM 3341 C CA . GLN C 2 319 ? 118.234 127.954 115.995 1.00 64.34 319 GLN C CA 1
ATOM 3342 C C . GLN C 2 319 ? 118.287 129.117 115.014 1.00 67.13 319 GLN C C 1
ATOM 3343 O O . GLN C 2 319 ? 117.693 130.167 115.261 1.00 86.32 319 GLN C O 1
ATOM 3349 N N . LYS C 2 320 ? 118.954 128.927 113.871 1.00 63.03 320 LYS C N 1
ATOM 3350 C CA . LYS C 2 320 ? 119.024 129.992 112.873 1.00 62.83 320 LYS C CA 1
ATOM 3351 C C . LYS C 2 320 ? 117.668 130.253 112.225 1.00 70.46 320 LYS C C 1
ATOM 3352 O O . LYS C 2 320 ? 117.334 131.410 111.936 1.00 80.42 320 LYS C O 1
ATOM 3358 N N . GLN C 2 321 ? 116.867 129.202 112.019 1.00 74.35 321 GLN C N 1
ATOM 3359 C CA . GLN C 2 321 ? 115.521 129.385 111.480 1.00 74.54 321 GLN C CA 1
ATOM 3360 C C . GLN C 2 321 ? 114.636 130.177 112.438 1.00 75.92 321 GLN C C 1
ATOM 3361 O O . GLN C 2 321 ? 113.899 131.076 112.019 1.00 81.33 321 GLN C O 1
ATOM 3367 N N . LEU C 2 322 ? 114.719 129.876 113.738 1.00 60.29 322 LEU C N 1
ATOM 3368 C CA . LEU C 2 322 ? 113.901 130.598 114.709 1.00 50.77 322 LEU C CA 1
ATOM 3369 C C . LEU C 2 322 ? 114.405 132.026 114.905 1.00 51.91 322 LEU C C 1
ATOM 3370 O O . LEU C 2 322 ? 113.604 132.944 115.099 1.00 56.19 322 LEU C O 1
ATOM 3375 N N . VAL C 2 323 ? 115.726 132.228 114.824 1.00 60.24 323 VAL C N 1
ATOM 3376 C CA . VAL C 2 323 ? 116.321 133.567 114.805 1.00 46.13 323 VAL C CA 1
ATOM 3377 C C . VAL C 2 323 ? 115.776 134.406 113.655 1.00 53.55 323 VAL C C 1
ATOM 3378 O O . VAL C 2 323 ? 115.262 135.516 113.864 1.00 66.79 323 VAL C O 1
ATOM 3382 N N . ASP C 2 324 ? 115.823 133.863 112.436 1.00 65.84 324 ASP C N 1
ATOM 3383 C CA . ASP C 2 324 ? 115.406 134.639 111.275 1.00 69.46 324 ASP C CA 1
ATOM 3384 C C . ASP C 2 324 ? 113.899 134.841 111.251 1.00 69.96 324 ASP C C 1
ATOM 3385 O O . ASP C 2 324 ? 113.426 135.911 110.849 1.00 70.61 324 ASP C O 1
ATOM 3390 N N . TYR C 2 325 ? 113.133 133.857 111.728 1.00 74.20 325 TYR C N 1
ATOM 3391 C CA . TYR C 2 325 ? 111.685 133.995 111.702 1.00 75.96 325 TYR C CA 1
ATOM 3392 C C . TYR C 2 325 ? 111.191 134.924 112.803 1.00 76.92 325 TYR C C 1
ATOM 3393 O O . TYR C 2 325 ? 110.271 135.713 112.568 1.00 76.38 325 TYR C O 1
ATOM 3402 N N . ILE C 2 326 ? 111.809 134.874 113.993 1.00 61.65 326 ILE C N 1
ATOM 3403 C CA . ILE C 2 326 ? 111.475 135.806 115.067 1.00 55.91 326 ILE C CA 1
ATOM 3404 C C . ILE C 2 326 ? 111.793 137.231 114.648 1.00 58.89 326 ILE C C 1
ATOM 3405 O O . ILE C 2 326 ? 110.947 138.121 114.805 1.00 69.69 326 ILE C O 1
ATOM 3410 N N . HIS C 2 327 ? 112.960 137.447 114.019 1.00 56.79 327 HIS C N 1
ATOM 3411 C CA . HIS C 2 327 ? 113.311 138.759 113.477 1.00 49.83 327 HIS C CA 1
ATOM 3412 C C . HIS C 2 327 ? 112.294 139.233 112.441 1.00 58.21 327 HIS C C 1
ATOM 3413 O O . HIS C 2 327 ? 111.512 140.155 112.708 1.00 69.76 327 HIS C O 1
ATOM 3420 N N . ASN C 2 328 ? 112.203 138.525 111.311 1.00 62.52 328 ASN C N 1
ATOM 3421 C CA . ASN C 2 328 ? 111.418 138.981 110.170 1.00 62.01 328 ASN C CA 1
ATOM 3422 C C . ASN C 2 328 ? 109.911 138.854 110.363 1.00 68.85 328 ASN C C 1
ATOM 3423 O O . ASN C 2 328 ? 109.158 139.335 109.510 1.00 72.33 328 ASN C O 1
ATOM 3428 N N . GLY C 2 329 ? 109.443 138.230 111.443 1.00 61.36 329 GLY C N 1
ATOM 3429 C CA . GLY C 2 329 ? 108.017 138.133 111.651 1.00 52.45 329 GLY C CA 1
ATOM 3430 C C . GLY C 2 329 ? 107.526 138.752 112.940 1.00 63.64 329 GLY C C 1
ATOM 3431 O O . GLY C 2 329 ? 106.314 138.806 113.168 1.00 73.10 329 GLY C O 1
ATOM 3432 N N . PHE C 2 330 ? 108.432 139.223 113.800 1.00 67.42 330 PHE C N 1
ATOM 3433 C CA . PHE C 2 330 ? 107.982 139.910 114.999 1.00 61.19 330 PHE C CA 1
ATOM 3434 C C . PHE C 2 330 ? 108.564 141.312 115.102 1.00 52.99 330 PHE C C 1
ATOM 3435 O O . PHE C 2 330 ? 107.849 142.250 115.463 1.00 64.37 330 PHE C O 1
ATOM 3443 N N . LEU C 2 331 ? 109.853 141.481 114.803 1.00 45.26 331 LEU C N 1
ATOM 3444 C CA . LEU C 2 331 ? 110.492 142.751 115.121 1.00 49.72 331 LEU C CA 1
ATOM 3445 C C . LEU C 2 331 ? 110.268 143.770 114.011 1.00 50.54 331 LEU C C 1
ATOM 3446 O O . LEU C 2 331 ? 109.810 144.890 114.262 1.00 66.06 331 LEU C O 1
ATOM 3451 N N . VAL C 2 332 ? 110.589 143.399 112.776 1.00 45.98 332 VAL C N 1
ATOM 3452 C CA . VAL C 2 332 ? 110.394 144.270 111.616 1.00 48.89 332 VAL C CA 1
ATOM 3453 C C . VAL C 2 332 ? 108.920 144.585 111.331 1.00 58.85 332 VAL C C 1
ATOM 3454 O O . VAL C 2 332 ? 108.597 145.775 111.208 1.00 68.80 332 VAL C O 1
ATOM 3458 N N . PRO C 2 333 ? 107.955 143.604 111.226 1.00 61.97 333 PRO C N 1
ATOM 3459 C CA . PRO C 2 333 ? 106.601 144.027 110.837 1.00 63.53 333 PRO C CA 1
ATOM 3460 C C . PRO C 2 333 ? 105.782 144.630 111.970 1.00 66.26 333 PRO C C 1
ATOM 3461 O O . PRO C 2 333 ? 104.862 145.412 111.712 1.00 71.86 333 PRO C O 1
ATOM 3465 N N . VAL C 2 334 ? 106.091 144.289 113.221 1.00 60.01 334 VAL C N 1
ATOM 3466 C CA . VAL C 2 334 ? 105.250 144.718 114.334 1.00 63.52 334 VAL C CA 1
ATOM 3467 C C . VAL C 2 334 ? 105.975 145.747 115.190 1.00 64.92 334 VAL C C 1
ATOM 3468 O O . VAL C 2 334 ? 105.519 146.889 115.309 1.00 62.38 334 VAL C O 1
ATOM 3472 N N . MET C 2 335 ? 107.111 145.357 115.779 1.00 71.69 335 MET C N 1
ATOM 3473 C CA . MET C 2 335 ? 107.821 146.241 116.704 1.00 61.16 335 MET C CA 1
ATOM 3474 C C . MET C 2 335 ? 108.490 147.407 115.984 1.00 60.44 335 MET C C 1
ATOM 3475 O O . MET C 2 335 ? 108.780 148.433 116.608 1.00 70.31 335 MET C O 1
ATOM 3480 N N . GLY C 2 336 ? 108.741 147.268 114.685 1.00 59.23 336 GLY C N 1
ATOM 3481 C CA . GLY C 2 336 ? 109.235 148.355 113.872 1.00 55.53 336 GLY C CA 1
ATOM 3482 C C . GLY C 2 336 ? 108.302 149.553 113.809 1.00 60.44 336 GLY C C 1
ATOM 3483 O O . GLY C 2 336 ? 108.707 150.684 114.093 1.00 73.25 336 GLY C O 1
ATOM 3484 N N . PRO C 2 337 ? 107.032 149.339 113.426 1.00 58.12 337 PRO C N 1
ATOM 3485 C CA . PRO C 2 337 ? 106.056 150.435 113.520 1.00 63.28 337 PRO C CA 1
ATOM 3486 C C . PRO C 2 337 ? 105.619 150.775 114.940 1.00 68.75 337 PRO C C 1
ATOM 3487 O O . PRO C 2 337 ? 105.235 151.920 115.199 1.00 69.01 337 PRO C O 1
ATOM 3491 N N . ALA C 2 338 ? 105.655 149.806 115.862 1.00 65.44 338 ALA C N 1
ATOM 3492 C CA . ALA C 2 338 ? 105.127 150.039 117.205 1.00 65.40 338 ALA C CA 1
ATOM 3493 C C . ALA C 2 338 ? 106.005 150.966 118.033 1.00 64.28 338 ALA C C 1
ATOM 3494 O O . ALA C 2 338 ? 105.488 151.662 118.914 1.00 66.42 338 ALA C O 1
ATOM 3496 N N . LEU C 2 339 ? 107.315 150.986 117.785 1.00 64.33 339 LEU C N 1
ATOM 3497 C CA . LEU C 2 339 ? 108.173 151.932 118.488 1.00 54.41 339 LEU C CA 1
ATOM 3498 C C . LEU C 2 339 ? 107.958 153.352 117.989 1.00 56.72 339 LEU C C 1
ATOM 3499 O O . LEU C 2 339 ? 108.076 154.305 118.765 1.00 68.49 339 LEU C O 1
ATOM 3504 N N . HIS C 2 340 ? 107.615 153.512 116.713 1.00 61.57 340 HIS C N 1
ATOM 3505 C CA . HIS C 2 340 ? 107.419 154.822 116.107 1.00 67.10 340 HIS C CA 1
ATOM 3506 C C . HIS C 2 340 ? 106.006 155.363 116.280 1.00 77.04 340 HIS C C 1
ATOM 3507 O O . HIS C 2 340 ? 105.609 156.258 115.527 1.00 78.10 340 HIS C O 1
ATOM 3514 N N . LYS C 2 341 ? 105.236 154.836 117.234 1.00 87.27 341 LYS C N 1
ATOM 3515 C CA . LYS C 2 341 ? 103.911 155.364 117.537 1.00 83.41 341 LYS C CA 1
ATOM 3516 C C . LYS C 2 341 ? 104.047 156.752 118.151 1.00 82.44 341 LYS C C 1
ATOM 3517 O O . LYS C 2 341 ? 104.703 156.914 119.184 1.00 86.82 341 LYS C O 1
ATOM 3523 N N . THR C 2 342 ? 103.430 157.751 117.521 1.00 95.88 342 THR C N 1
ATOM 3524 C CA . THR C 2 342 ? 103.693 159.160 117.792 1.00 97.67 342 THR C CA 1
ATOM 3525 C C . THR C 2 342 ? 103.207 159.622 119.165 1.00 96.17 342 THR C C 1
ATOM 3526 O O . THR C 2 342 ? 103.868 160.467 119.782 1.00 95.67 342 THR C O 1
ATOM 3530 N N . SER C 2 343 ? 102.096 159.078 119.665 1.00 92.31 343 SER C N 1
ATOM 3531 C CA . SER C 2 343 ? 101.544 159.519 120.942 1.00 92.63 343 SER C CA 1
ATOM 3532 C C . SER C 2 343 ? 102.455 159.127 122.101 1.00 91.45 343 SER C C 1
ATOM 3533 O O . SER C 2 343 ? 103.178 158.129 122.037 1.00 94.62 343 SER C O 1
ATOM 3536 N N . VAL C 2 344 ? 102.419 159.942 123.160 1.00 83.55 344 VAL C N 1
ATOM 3537 C CA . VAL C 2 344 ? 103.436 159.890 124.210 1.00 85.59 344 VAL C CA 1
ATOM 3538 C C . VAL C 2 344 ? 103.294 158.629 125.057 1.00 91.07 344 VAL C C 1
ATOM 3539 O O . VAL C 2 344 ? 104.286 157.952 125.357 1.00 100.40 344 VAL C O 1
ATOM 3543 N N . GLU C 2 345 ? 102.063 158.283 125.443 1.00 74.42 345 GLU C N 1
ATOM 3544 C CA . GLU C 2 345 ? 101.870 157.137 126.328 1.00 74.46 345 GLU C CA 1
ATOM 3545 C C . GLU C 2 345 ? 102.116 155.815 125.612 1.00 74.80 345 GLU C C 1
ATOM 3546 O O . GLU C 2 345 ? 102.604 154.861 126.229 1.00 83.48 345 GLU C O 1
ATOM 3552 N N . GLU C 2 346 ? 101.822 155.747 124.312 1.00 74.71 346 GLU C N 1
ATOM 3553 C CA . GLU C 2 346 ? 102.177 154.568 123.530 1.00 80.76 346 GLU C CA 1
ATOM 3554 C C . GLU C 2 346 ? 103.689 154.442 123.373 1.00 78.36 346 GLU C C 1
ATOM 3555 O O . GLU C 2 346 ? 104.221 153.326 123.367 1.00 74.08 346 GLU C O 1
ATOM 3561 N N . MET C 2 347 ? 104.389 155.578 123.260 1.00 69.93 347 MET C N 1
ATOM 3562 C CA . MET C 2 347 ? 105.850 155.579 123.250 1.00 62.92 347 MET C CA 1
ATOM 3563 C C . MET C 2 347 ? 106.411 155.060 124.568 1.00 63.59 347 MET C C 1
ATOM 3564 O O . MET C 2 347 ? 107.366 154.273 124.577 1.00 76.85 347 MET C O 1
ATOM 3569 N N . ILE C 2 348 ? 105.813 155.487 125.686 1.00 42.27 348 ILE C N 1
ATOM 3570 C CA . ILE C 2 348 ? 106.233 155.033 127.013 1.00 45.55 348 ILE C CA 1
ATOM 3571 C C . ILE C 2 348 ? 106.008 153.533 127.158 1.00 59.78 348 ILE C C 1
ATOM 3572 O O . ILE C 2 348 ? 106.879 152.801 127.648 1.00 78.77 348 ILE C O 1
ATOM 3577 N N . ALA C 2 349 ? 104.847 153.053 126.699 1.00 53.36 349 ALA C N 1
ATOM 3578 C CA . ALA C 2 349 ? 104.522 151.632 126.786 1.00 52.76 349 ALA C CA 1
ATOM 3579 C C . ALA C 2 349 ? 105.456 150.787 125.926 1.00 56.29 349 ALA C C 1
ATOM 3580 O O . ALA C 2 349 ? 105.949 149.746 126.375 1.00 60.79 349 ALA C O 1
ATOM 3582 N N . SER C 2 350 ? 105.731 151.237 124.696 1.00 53.84 350 SER C N 1
ATOM 3583 C CA . SER C 2 350 ? 106.614 150.491 123.803 1.00 53.26 350 SER C CA 1
ATOM 3584 C C . SER C 2 350 ? 108.047 150.464 124.323 1.00 55.10 350 SER C C 1
ATOM 3585 O O . SER C 2 350 ? 108.715 149.424 124.256 1.00 55.72 350 SER C O 1
ATOM 3588 N N . THR C 2 351 ? 108.526 151.590 124.865 1.00 45.88 351 THR C N 1
ATOM 3589 C CA . THR C 2 351 ? 109.875 151.636 125.421 1.00 26.19 351 THR C CA 1
ATOM 3590 C C . THR C 2 351 ? 109.997 150.767 126.670 1.00 28.21 351 THR C C 1
ATOM 3591 O O . THR C 2 351 ? 111.010 150.081 126.855 1.00 51.74 351 THR C O 1
ATOM 3595 N N . ALA C 2 352 ? 108.964 150.755 127.520 1.00 19.63 352 ALA C N 1
ATOM 3596 C CA . ALA C 2 352 ? 108.989 149.909 128.711 1.00 19.57 352 ALA C CA 1
ATOM 3597 C C . ALA C 2 352 ? 108.936 148.429 128.350 1.00 44.49 352 ALA C C 1
ATOM 3598 O O . ALA C 2 352 ? 109.635 147.613 128.968 1.00 53.77 352 ALA C O 1
ATOM 3600 N N . TYR C 2 353 ? 108.123 148.069 127.348 1.00 53.66 353 TYR C N 1
ATOM 3601 C CA . TYR C 2 353 ? 108.074 146.686 126.878 1.00 51.50 353 TYR C CA 1
ATOM 3602 C C . TYR C 2 353 ? 109.414 146.259 126.295 1.00 51.28 353 TYR C C 1
ATOM 3603 O O . TYR C 2 353 ? 109.897 145.157 126.575 1.00 52.16 353 TYR C O 1
ATOM 3612 N N . LEU C 2 354 ? 110.038 147.139 125.502 1.00 44.37 354 LEU C N 1
ATOM 3613 C CA . LEU C 2 354 ? 111.335 146.846 124.899 1.00 35.22 354 LEU C CA 1
ATOM 3614 C C . LEU C 2 354 ? 112.418 146.669 125.957 1.00 36.41 354 LEU C C 1
ATOM 3615 O O . LEU C 2 354 ? 113.263 145.771 125.852 1.00 56.96 354 LEU C O 1
ATOM 3620 N N . GLU C 2 355 ? 112.393 147.510 126.997 1.00 43.71 355 GLU C N 1
ATOM 3621 C CA . GLU C 2 355 ? 113.366 147.389 128.079 1.00 38.97 355 GLU C CA 1
ATOM 3622 C C . GLU C 2 355 ? 113.165 146.096 128.862 1.00 42.08 355 GLU C C 1
ATOM 3623 O O . GLU C 2 355 ? 114.142 145.438 129.239 1.00 55.73 355 GLU C O 1
ATOM 3629 N N . LEU C 2 356 ? 111.905 145.706 129.099 1.00 39.36 356 LEU C N 1
ATOM 3630 C CA . LEU C 2 356 ? 111.635 144.439 129.777 1.00 32.42 356 LEU C CA 1
ATOM 3631 C C . LEU C 2 356 ? 112.088 143.241 128.947 1.00 47.09 356 LEU C C 1
ATOM 3632 O O . LEU C 2 356 ? 112.650 142.278 129.497 1.00 61.47 356 LEU C O 1
ATOM 3637 N N . PHE C 2 357 ? 111.879 143.293 127.628 1.00 46.39 357 PHE C N 1
ATOM 3638 C CA . PHE C 2 357 ? 112.285 142.181 126.771 1.00 38.02 357 PHE C CA 1
ATOM 3639 C C . PHE C 2 357 ? 113.802 142.075 126.704 1.00 44.07 357 PHE C C 1
ATOM 3640 O O . PHE C 2 357 ? 114.352 140.975 126.796 1.00 54.55 357 PHE C O 1
ATOM 3648 N N . LEU C 2 358 ? 114.499 143.213 126.587 1.00 38.17 358 LEU C N 1
ATOM 3649 C CA . LEU C 2 358 ? 115.961 143.199 126.616 1.00 26.50 358 LEU C CA 1
ATOM 3650 C C . LEU C 2 358 ? 116.501 142.763 127.971 1.00 25.22 358 LEU C C 1
ATOM 3651 O O . LEU C 2 358 ? 117.587 142.179 128.046 1.00 39.13 358 LEU C O 1
ATOM 3656 N N . ARG C 2 359 ? 115.764 143.032 129.045 1.00 36.94 359 ARG C N 1
ATOM 3657 C CA . ARG C 2 359 ? 116.155 142.566 130.365 1.00 33.64 359 ARG C CA 1
ATOM 3658 C C . ARG C 2 359 ? 115.858 141.090 130.587 1.00 45.67 359 ARG C C 1
ATOM 3659 O O . ARG C 2 359 ? 116.390 140.509 131.538 1.00 51.67 359 ARG C O 1
ATOM 3667 N N . SER C 2 360 ? 115.030 140.464 129.745 1.00 35.21 360 SER C N 1
ATOM 3668 C CA . SER C 2 360 ? 114.651 139.075 129.974 1.00 28.91 360 SER C CA 1
ATOM 3669 C C . SER C 2 360 ? 115.295 138.040 129.053 1.00 48.09 360 SER C C 1
ATOM 3670 O O . SER C 2 360 ? 115.214 136.848 129.368 1.00 62.17 360 SER C O 1
ATOM 3673 N N . ILE C 2 361 ? 115.916 138.435 127.936 1.00 59.66 361 ILE C N 1
ATOM 3674 C CA . ILE C 2 361 ? 116.670 137.464 127.145 1.00 58.47 361 ILE C CA 1
ATOM 3675 C C . ILE C 2 361 ? 117.984 137.135 127.840 1.00 54.58 361 ILE C C 1
ATOM 3676 O O . ILE C 2 361 ? 118.707 138.024 128.307 1.00 66.45 361 ILE C O 1
ATOM 3681 N N . SER C 2 362 ? 118.299 135.841 127.909 1.00 54.76 362 SER C N 1
ATOM 3682 C CA . SER C 2 362 ? 119.550 135.393 128.506 1.00 70.40 362 SER C CA 1
ATOM 3683 C C . SER C 2 362 ? 120.511 134.866 127.446 1.00 76.28 362 SER C C 1
ATOM 3684 O O . SER C 2 362 ? 121.730 135.007 127.585 1.00 76.80 362 SER C O 1
ATOM 3687 N N . GLU C 2 363 ? 119.978 134.257 126.389 1.00 74.04 363 GLU C N 1
ATOM 3688 C CA . GLU C 2 363 ? 120.828 133.643 125.370 1.00 71.40 363 GLU C CA 1
ATOM 3689 C C . GLU C 2 363 ? 121.420 134.708 124.455 1.00 71.12 363 GLU C C 1
ATOM 3690 O O . GLU C 2 363 ? 120.736 135.681 124.125 1.00 77.90 363 GLU C O 1
ATOM 3696 N N . PRO C 2 364 ? 122.677 134.560 124.030 1.00 62.32 364 PRO C N 1
ATOM 3697 C CA . PRO C 2 364 ? 123.266 135.564 123.130 1.00 67.41 364 PRO C CA 1
ATOM 3698 C C . PRO C 2 364 ? 122.723 135.520 121.713 1.00 68.17 364 PRO C C 1
ATOM 3699 O O . PRO C 2 364 ? 122.855 136.513 120.989 1.00 70.51 364 PRO C O 1
ATOM 3703 N N . ALA C 2 365 ? 122.120 134.406 121.287 1.00 57.50 365 ALA C N 1
ATOM 3704 C CA . ALA C 2 365 ? 121.653 134.307 119.906 1.00 53.81 365 ALA C CA 1
ATOM 3705 C C . ALA C 2 365 ? 120.389 135.129 119.677 1.00 62.79 365 ALA C C 1
ATOM 3706 O O . ALA C 2 365 ? 120.271 135.822 118.660 1.00 71.87 365 ALA C O 1
ATOM 3708 N N . LEU C 2 366 ? 119.432 135.063 120.605 1.00 61.12 366 LEU C N 1
ATOM 3709 C CA . LEU C 2 366 ? 118.231 135.888 120.495 1.00 45.27 366 LEU C CA 1
ATOM 3710 C C . LEU C 2 366 ? 118.539 137.341 120.839 1.00 51.23 366 LEU C C 1
ATOM 3711 O O . LEU C 2 366 ? 117.906 138.269 120.310 1.00 59.87 366 LEU C O 1
ATOM 3716 N N . LEU C 2 367 ? 119.516 137.555 121.723 1.00 55.74 367 LEU C N 1
ATOM 3717 C CA . LEU C 2 367 ? 119.961 138.907 122.033 1.00 56.53 367 LEU C CA 1
ATOM 3718 C C . LEU C 2 367 ? 120.633 139.546 120.824 1.00 59.79 367 LEU C C 1
ATOM 3719 O O . LEU C 2 367 ? 120.504 140.753 120.603 1.00 65.93 367 LEU C O 1
ATOM 3724 N N . ARG C 2 368 ? 121.327 138.741 120.014 1.00 47.69 368 ARG C N 1
ATOM 3725 C CA . ARG C 2 368 ? 121.894 139.237 118.764 1.00 49.57 368 ARG C CA 1
ATOM 3726 C C . ARG C 2 368 ? 120.798 139.679 117.802 1.00 54.50 368 ARG C C 1
ATOM 3727 O O . ARG C 2 368 ? 120.940 140.700 117.119 1.00 53.51 368 ARG C O 1
ATOM 3735 N N . THR C 2 369 ? 119.680 138.943 117.776 1.00 53.73 369 THR C N 1
ATOM 3736 C CA . THR C 2 369 ? 118.532 139.300 116.944 1.00 46.34 369 THR C CA 1
ATOM 3737 C C . THR C 2 369 ? 117.939 140.632 117.372 1.00 58.62 369 THR C C 1
ATOM 3738 O O . THR C 2 369 ? 117.736 141.535 116.546 1.00 68.31 369 THR C O 1
ATOM 3742 N N . PHE C 2 370 ? 117.671 140.765 118.677 1.00 54.20 370 PHE C N 1
ATOM 3743 C CA . PHE C 2 370 ? 117.071 141.983 119.216 1.00 49.58 370 PHE C CA 1
ATOM 3744 C C . PHE C 2 370 ? 117.983 143.186 119.013 1.00 60.54 370 PHE C C 1
ATOM 3745 O O . PHE C 2 370 ? 117.531 144.263 118.601 1.00 60.24 370 PHE C O 1
ATOM 3753 N N . LEU C 2 371 ? 119.285 143.006 119.237 1.00 59.25 371 LEU C N 1
ATOM 3754 C CA . LEU C 2 371 ? 120.197 144.138 119.148 1.00 52.71 371 LEU C CA 1
ATOM 3755 C C . LEU C 2 371 ? 120.494 144.509 117.700 1.00 54.82 371 LEU C C 1
ATOM 3756 O O . LEU C 2 371 ? 120.690 145.689 117.391 1.00 53.65 371 LEU C O 1
ATOM 3761 N N . ARG C 2 372 ? 120.502 143.530 116.788 1.00 58.04 372 ARG C N 1
ATOM 3762 C CA . ARG C 2 372 ? 120.636 143.853 115.371 1.00 60.27 372 ARG C CA 1
ATOM 3763 C C . ARG C 2 372 ? 119.396 144.568 114.854 1.00 63.15 372 ARG C C 1
ATOM 3764 O O . ARG C 2 372 ? 119.495 145.451 113.992 1.00 63.54 372 ARG C O 1
ATOM 3772 N N . PHE C 2 373 ? 118.222 144.206 115.377 1.00 63.55 373 PHE C N 1
ATOM 3773 C CA . PHE C 2 373 ? 116.997 144.921 115.035 1.00 53.59 373 PHE C CA 1
ATOM 3774 C C . PHE C 2 373 ? 117.033 146.358 115.545 1.00 54.82 373 PHE C C 1
ATOM 3775 O O . PHE C 2 373 ? 116.566 147.282 114.870 1.00 68.02 373 PHE C O 1
ATOM 3783 N N . LEU C 2 374 ? 117.579 146.563 116.746 1.00 54.92 374 LEU C N 1
ATOM 3784 C CA . LEU C 2 374 ? 117.676 147.919 117.282 1.00 62.84 374 LEU C CA 1
ATOM 3785 C C . LEU C 2 374 ? 118.720 148.751 116.542 1.00 57.59 374 LEU C C 1
ATOM 3786 O O . LEU C 2 374 ? 118.550 149.964 116.376 1.00 50.74 374 LEU C O 1
ATOM 3791 N N . LEU C 2 375 ? 119.805 148.123 116.093 1.00 55.83 375 LEU C N 1
ATOM 3792 C CA . LEU C 2 375 ? 120.943 148.872 115.578 1.00 60.68 375 LEU C CA 1
ATOM 3793 C C . LEU C 2 375 ? 120.958 149.035 114.064 1.00 59.56 375 LEU C C 1
ATOM 3794 O O . LEU C 2 375 ? 121.614 149.959 113.571 1.00 68.87 375 LEU C O 1
ATOM 3799 N N . LEU C 2 376 ? 120.268 148.178 113.307 1.00 54.81 376 LEU C N 1
ATOM 3800 C CA . LEU C 2 376 ? 120.377 148.223 111.856 1.00 62.05 376 LEU C CA 1
ATOM 3801 C C . LEU C 2 376 ? 119.071 148.470 111.116 1.00 65.44 376 LEU C C 1
ATOM 3802 O O . LEU C 2 376 ? 119.122 148.905 109.960 1.00 65.66 376 LEU C O 1
ATOM 3807 N N . HIS C 2 377 ? 117.917 148.206 111.725 1.00 67.90 377 HIS C N 1
ATOM 3808 C CA . HIS C 2 377 ? 116.653 148.405 111.027 1.00 63.36 377 HIS C CA 1
ATOM 3809 C C . HIS C 2 377 ? 116.342 149.891 110.912 1.00 65.05 377 HIS C C 1
ATOM 3810 O O . HIS C 2 377 ? 116.431 150.633 111.895 1.00 73.88 377 HIS C O 1
ATOM 3817 N N . ARG C 2 378 ? 115.977 150.324 109.710 1.00 81.67 378 ARG C N 1
ATOM 3818 C CA . ARG C 2 378 ? 115.759 151.732 109.409 1.00 88.12 378 ARG C CA 1
ATOM 3819 C C . ARG C 2 378 ? 114.297 151.973 109.060 1.00 88.71 378 ARG C C 1
ATOM 3820 O O . ARG C 2 378 ? 113.747 151.309 108.175 1.00 85.73 378 ARG C O 1
ATOM 3828 N N . HIS C 2 379 ? 113.678 152.924 109.755 1.00 95.54 379 HIS C N 1
ATOM 3829 C CA . HIS C 2 379 ? 112.323 153.369 109.467 1.00 92.06 379 HIS C CA 1
ATOM 3830 C C . HIS C 2 379 ? 112.339 154.881 109.306 1.00 93.73 379 HIS C C 1
ATOM 3831 O O . HIS C 2 379 ? 113.025 155.575 110.063 1.00 94.01 379 HIS C O 1
ATOM 3838 N N . ASP C 2 380 ? 111.558 155.371 108.329 1.00 105.48 380 ASP C N 1
ATOM 3839 C CA . ASP C 2 380 ? 111.518 156.738 107.792 1.00 109.27 380 ASP C CA 1
ATOM 3840 C C . ASP C 2 380 ? 112.891 157.403 107.696 1.00 110.47 380 ASP C C 1
ATOM 3841 O O . ASP C 2 380 ? 113.078 158.537 108.150 1.00 111.66 380 ASP C O 1
ATOM 3846 N N . THR C 2 381 ? 113.841 156.697 107.071 1.00 113.04 381 THR C N 1
ATOM 3847 C CA . THR C 2 381 ? 115.236 157.085 106.849 1.00 115.43 381 THR C CA 1
ATOM 3848 C C . THR C 2 381 ? 115.982 157.417 108.135 1.00 114.38 381 THR C C 1
ATOM 3849 O O . THR C 2 381 ? 116.866 158.283 108.124 1.00 111.19 381 THR C O 1
ATOM 3853 N N . HIS C 2 382 ? 115.658 156.755 109.242 1.00 108.60 382 HIS C N 1
ATOM 3854 C CA . HIS C 2 382 ? 116.374 156.919 110.496 1.00 102.59 382 HIS C CA 1
ATOM 3855 C C . HIS C 2 382 ? 116.517 155.574 111.193 1.00 98.57 382 HIS C C 1
ATOM 3856 O O . HIS C 2 382 ? 115.661 154.694 111.068 1.00 102.49 382 HIS C O 1
ATOM 3863 N N . THR C 2 383 ? 117.614 155.426 111.928 1.00 71.06 383 THR C N 1
ATOM 3864 C CA . THR C 2 383 ? 117.842 154.221 112.709 1.00 77.40 383 THR C CA 1
ATOM 3865 C C . THR C 2 383 ? 116.905 154.217 113.917 1.00 76.68 383 THR C C 1
ATOM 3866 O O . THR C 2 383 ? 116.511 155.271 114.423 1.00 78.26 383 THR C O 1
ATOM 3870 N N . ILE C 2 384 ? 116.508 153.012 114.342 1.00 63.23 384 ILE C N 1
ATOM 3871 C CA . ILE C 2 384 ? 115.679 152.855 115.536 1.00 64.09 384 ILE C CA 1
ATOM 3872 C C . ILE C 2 384 ? 116.428 153.346 116.771 1.00 69.44 384 ILE C C 1
ATOM 3873 O O . ILE C 2 384 ? 115.855 154.012 117.647 1.00 70.59 384 ILE C O 1
ATOM 3878 N N . LEU C 2 385 ? 117.734 153.064 116.833 1.00 62.72 385 LEU C N 1
ATOM 3879 C CA . LEU C 2 385 ? 118.553 153.539 117.946 1.00 55.86 385 LEU C CA 1
ATOM 3880 C C . LEU C 2 385 ? 118.670 155.058 117.948 1.00 58.26 385 LEU C C 1
ATOM 3881 O O . LEU C 2 385 ? 118.727 155.673 119.015 1.00 60.49 385 LEU C O 1
ATOM 3886 N N . ASP C 2 386 ? 118.686 155.682 116.766 1.00 70.72 386 ASP C N 1
ATOM 3887 C CA . ASP C 2 386 ? 118.688 157.143 116.694 1.00 76.77 386 ASP C CA 1
ATOM 3888 C C . ASP C 2 386 ? 117.378 157.721 117.223 1.00 71.04 386 ASP C C 1
ATOM 3889 O O . ASP C 2 386 ? 117.374 158.751 117.913 1.00 71.17 386 ASP C O 1
ATOM 3894 N N . THR C 2 387 ? 116.258 157.054 116.924 1.00 56.44 387 THR C N 1
ATOM 3895 C CA . THR C 2 387 ? 114.965 157.469 117.459 1.00 52.25 387 THR C CA 1
ATOM 3896 C C . THR C 2 387 ? 114.921 157.323 118.976 1.00 56.34 387 THR C C 1
ATOM 3897 O O . THR C 2 387 ? 114.368 158.182 119.672 1.00 66.54 387 THR C O 1
ATOM 3901 N N . LEU C 2 388 ? 115.520 156.256 119.510 1.00 61.60 388 LEU C N 1
ATOM 3902 C CA . LEU C 2 388 ? 115.543 156.084 120.960 1.00 65.25 388 LEU C CA 1
ATOM 3903 C C . LEU C 2 388 ? 116.522 157.042 121.637 1.00 74.84 388 LEU C C 1
ATOM 3904 O O . LEU C 2 388 ? 116.324 157.398 122.805 1.00 79.77 388 LEU C O 1
ATOM 3909 N N . VAL C 2 389 ? 117.585 157.447 120.935 1.00 69.16 389 VAL C N 1
ATOM 3910 C CA . VAL C 2 389 ? 118.467 158.505 121.429 1.00 51.50 389 VAL C CA 1
ATOM 3911 C C . VAL C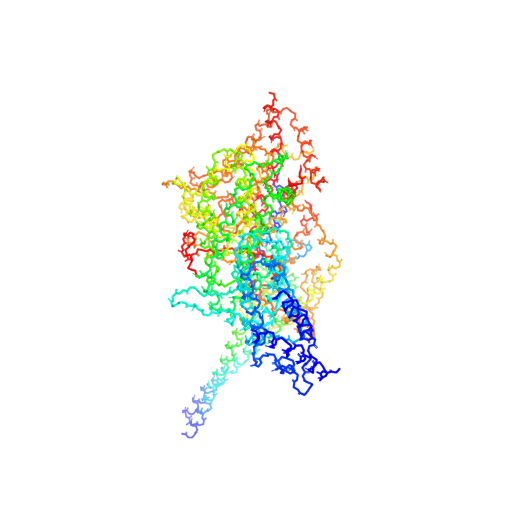 2 389 ? 117.713 159.826 121.510 1.00 67.16 389 VAL C C 1
ATOM 3912 O O . VAL C 2 389 ? 117.816 160.558 122.504 1.00 79.76 389 VAL C O 1
ATOM 3916 N N . ALA C 2 390 ? 116.905 160.127 120.487 1.00 69.15 390 ALA C N 1
ATOM 3917 C CA . ALA C 2 390 ? 116.154 161.381 120.460 1.00 67.99 390 ALA C CA 1
ATOM 3918 C C . ALA C 2 390 ? 115.065 161.459 121.528 1.00 60.53 390 ALA C C 1
ATOM 3919 O O . ALA C 2 390 ? 114.571 162.556 121.807 1.00 67.65 390 ALA C O 1
ATOM 3921 N N . ARG C 2 391 ? 114.679 160.334 122.135 1.00 54.17 391 ARG C N 1
ATOM 3922 C CA . ARG C 2 391 ? 113.687 160.353 123.203 1.00 66.20 391 ARG C CA 1
ATOM 3923 C C . ARG C 2 391 ? 114.293 160.533 124.587 1.00 67.44 391 ARG C C 1
ATOM 3924 O O . ARG C 2 391 ? 113.539 160.600 125.564 1.00 78.34 391 ARG C O 1
ATOM 3932 N N . ILE C 2 392 ? 115.623 160.580 124.701 1.00 61.34 392 ILE C N 1
ATOM 3933 C CA . ILE C 2 392 ? 116.244 160.936 125.974 1.00 67.37 392 ILE C CA 1
ATOM 3934 C C . ILE C 2 392 ? 115.932 162.387 126.320 1.00 68.37 392 ILE C C 1
ATOM 3935 O O . ILE C 2 392 ? 115.574 162.710 127.459 1.00 65.48 392 ILE C O 1
ATOM 3940 N N . GLY C 2 393 ? 116.019 163.276 125.334 1.00 76.76 393 GLY C N 1
ATOM 3941 C CA . GLY C 2 393 ? 115.674 164.668 125.535 1.00 66.87 393 GLY C CA 1
ATOM 3942 C C . GLY C 2 393 ? 114.182 164.936 125.523 1.00 74.43 393 GLY C C 1
ATOM 3943 O O . GLY C 2 393 ? 113.671 165.584 124.605 1.00 82.76 393 GLY C O 1
ATOM 3944 N N . SER C 2 394 ? 113.472 164.438 126.532 1.00 85.01 394 SER C N 1
ATOM 3945 C CA . SER C 2 394 ? 112.052 164.702 126.699 1.00 89.22 394 SER C CA 1
ATOM 3946 C C . SER C 2 394 ? 111.787 165.100 128.145 1.00 89.24 394 SER C C 1
ATOM 3947 O O . SER C 2 394 ? 112.639 164.938 129.021 1.00 98.26 394 SER C O 1
ATOM 3950 N N . ASN C 2 395 ? 110.586 165.621 128.387 1.00 78.60 395 ASN C N 1
ATOM 3951 C CA . ASN C 2 395 ? 110.299 166.336 129.623 1.00 84.69 395 ASN C CA 1
ATOM 3952 C C . ASN C 2 395 ? 109.519 165.519 130.645 1.00 83.73 395 ASN C C 1
ATOM 3953 O O . ASN C 2 395 ? 109.006 166.098 131.609 1.00 91.87 395 ASN C O 1
ATOM 3958 N N . SER C 2 396 ? 109.419 164.202 130.477 1.00 72.26 396 SER C N 1
ATOM 3959 C CA . SER C 2 396 ? 108.424 163.447 131.230 1.00 78.49 396 SER C CA 1
ATOM 3960 C C . SER C 2 396 ? 108.853 162.020 131.544 1.00 77.26 396 SER C C 1
ATOM 3961 O O . SER C 2 396 ? 110.046 161.704 131.565 1.00 81.42 396 SER C O 1
ATOM 3964 N N . ARG C 2 397 ? 107.859 161.170 131.834 1.00 74.27 397 ARG C N 1
ATOM 3965 C CA . ARG C 2 397 ? 108.063 159.743 132.085 1.00 72.48 397 ARG C CA 1
ATOM 3966 C C . ARG C 2 397 ? 108.696 159.025 130.893 1.00 77.26 397 ARG C C 1
ATOM 3967 O O . ARG C 2 397 ? 109.321 157.967 131.065 1.00 76.19 397 ARG C O 1
ATOM 3975 N N . LEU C 2 398 ? 108.522 159.573 129.684 1.00 65.74 398 LEU C N 1
ATOM 3976 C CA . LEU C 2 398 ? 109.208 159.071 128.497 1.00 60.33 398 LEU C CA 1
ATOM 3977 C C . LEU C 2 398 ? 110.723 159.156 128.649 1.00 71.91 398 LEU C C 1
ATOM 3978 O O . LEU C 2 398 ? 111.445 158.233 128.250 1.00 74.33 398 LEU C O 1
ATOM 3983 N N . CYS C 2 399 ? 111.217 160.248 129.240 1.00 70.49 399 CYS C N 1
ATOM 3984 C CA . CYS C 2 399 ? 112.646 160.375 129.512 1.00 57.23 399 CYS C CA 1
ATOM 3985 C C . CYS C 2 399 ? 113.114 159.325 130.509 1.00 53.24 399 CYS C C 1
ATOM 3986 O O . CYS C 2 399 ? 114.197 158.756 130.353 1.00 59.37 399 CYS C O 1
ATOM 3989 N N . MET C 2 400 ? 112.297 159.040 131.526 1.00 48.42 400 MET C N 1
ATOM 3990 C CA . MET C 2 400 ? 112.688 158.071 132.546 1.00 42.93 400 MET C CA 1
ATOM 3991 C C . MET C 2 400 ? 112.744 156.655 131.980 1.00 48.40 400 MET C C 1
ATOM 3992 O O . MET C 2 400 ? 113.700 155.912 132.246 1.00 69.32 400 MET C O 1
ATOM 3997 N N . VAL C 2 401 ? 111.755 156.277 131.161 1.00 53.52 401 VAL C N 1
ATOM 3998 C CA . VAL C 2 401 ? 111.797 154.945 130.561 1.00 54.89 401 VAL C CA 1
ATOM 3999 C C . VAL C 2 401 ? 112.887 154.856 129.491 1.00 46.87 401 VAL C C 1
ATOM 4000 O O . VAL C 2 401 ? 113.473 153.786 129.291 1.00 46.91 401 VAL C O 1
ATOM 4004 N N . SER C 2 402 ? 113.225 155.973 128.832 1.00 36.21 402 SER C N 1
ATOM 4005 C CA . SER C 2 402 ? 114.313 155.954 127.858 1.00 44.75 402 SER C CA 1
ATOM 4006 C C . SER C 2 402 ? 115.671 155.812 128.540 1.00 48.45 402 SER C C 1
ATOM 4007 O O . SER C 2 402 ? 116.547 155.082 128.057 1.00 43.30 402 SER C O 1
ATOM 4010 N N . LEU C 2 403 ? 115.862 156.502 129.671 1.00 49.60 403 LEU C N 1
ATOM 4011 C CA . LEU C 2 403 ? 117.104 156.358 130.425 1.00 27.49 403 LEU C CA 1
ATOM 4012 C C . LEU C 2 403 ? 117.225 154.962 131.022 1.00 30.78 403 LEU C C 1
ATOM 4013 O O . LEU C 2 403 ? 118.326 154.410 131.090 1.00 62.94 403 LEU C O 1
ATOM 4018 N N . SER C 2 404 ? 116.102 154.364 131.438 1.00 21.44 404 SER C N 1
ATOM 4019 C CA . SER C 2 404 ? 116.144 152.979 131.907 1.00 37.76 404 SER C CA 1
ATOM 4020 C C . SER C 2 404 ? 116.459 152.003 130.775 1.00 47.68 404 SER C C 1
ATOM 4021 O O . SER C 2 404 ? 117.179 151.017 130.989 1.00 48.06 404 SER C O 1
ATOM 4024 N N . LEU C 2 405 ? 115.939 152.266 129.570 1.00 52.14 405 LEU C N 1
ATOM 4025 C CA . LEU C 2 405 ? 116.253 151.439 128.407 1.00 45.58 405 LEU C CA 1
ATOM 4026 C C . LEU C 2 405 ? 117.734 151.512 128.054 1.00 42.38 405 LEU C C 1
ATOM 4027 O O . LEU C 2 405 ? 118.367 150.486 127.775 1.00 44.45 405 LEU C O 1
ATOM 4032 N N . PHE C 2 406 ? 118.313 152.714 128.084 1.00 44.75 406 PHE C N 1
ATOM 4033 C CA . PHE C 2 406 ? 119.737 152.832 127.783 1.00 37.33 406 PHE C CA 1
ATOM 4034 C C . PHE C 2 406 ? 120.602 152.318 128.928 1.00 34.17 406 PHE C C 1
ATOM 4035 O O . PHE C 2 406 ? 121.730 151.872 128.694 1.00 48.15 406 PHE C O 1
ATOM 4043 N N . ARG C 2 407 ? 120.082 152.346 130.159 1.00 41.78 407 ARG C N 1
ATOM 4044 C CA . ARG C 2 407 ? 120.749 151.692 131.280 1.00 43.13 407 ARG C CA 1
ATOM 4045 C C . ARG C 2 407 ? 120.830 150.188 131.072 1.00 52.38 407 ARG C C 1
ATOM 4046 O O . ARG C 2 407 ? 121.881 149.579 131.301 1.00 69.84 407 ARG C O 1
ATOM 4054 N N . THR C 2 408 ? 119.733 149.577 130.614 1.00 40.93 408 THR C N 1
ATOM 4055 C CA . THR C 2 408 ? 119.745 148.150 130.297 1.00 39.62 408 THR C CA 1
ATOM 4056 C C . THR C 2 408 ? 120.662 147.849 129.112 1.00 35.53 408 THR C C 1
ATOM 4057 O O . THR C 2 408 ? 121.382 146.840 129.115 1.00 43.89 408 THR C O 1
ATOM 4061 N N . LEU C 2 409 ? 120.664 148.734 128.108 1.00 35.05 409 LEU C N 1
ATOM 4062 C CA . LEU C 2 409 ? 121.511 148.563 126.928 1.00 40.21 409 LEU C CA 1
ATOM 4063 C C . LEU C 2 409 ? 122.993 148.607 127.285 1.00 45.68 409 LEU C C 1
ATOM 4064 O O . LEU C 2 409 ? 123.791 147.813 126.774 1.00 48.68 409 LEU C O 1
ATOM 4069 N N . LEU C 2 410 ? 123.383 149.539 128.156 1.00 33.90 410 LEU C N 1
ATOM 4070 C CA . LEU C 2 410 ? 124.774 149.595 128.590 1.00 30.42 410 LEU C CA 1
ATOM 4071 C C . LEU C 2 410 ? 125.094 148.494 129.592 1.00 39.29 410 LEU C C 1
ATOM 4072 O O . LEU C 2 410 ? 126.255 148.087 129.714 1.00 46.94 410 LEU C O 1
ATOM 4077 N N . ASN C 2 411 ? 124.089 147.995 130.315 1.00 41.35 411 ASN C N 1
ATOM 4078 C CA . ASN C 2 411 ? 124.308 146.891 131.238 1.00 38.03 411 ASN C CA 1
ATOM 4079 C C . ASN C 2 411 ? 124.420 145.549 130.530 1.00 30.31 411 ASN C C 1
ATOM 4080 O O . ASN C 2 411 ? 124.898 144.587 131.141 1.00 47.37 411 ASN C O 1
ATOM 4085 N N . LEU C 2 412 ? 123.997 145.456 129.266 1.00 40.28 412 LEU C N 1
ATOM 4086 C CA . LEU C 2 412 ? 124.237 144.239 128.494 1.00 46.22 412 LEU C CA 1
ATOM 4087 C C . LEU C 2 412 ? 125.712 144.032 128.163 1.00 48.69 412 LEU C C 1
ATOM 4088 O O . LEU C 2 412 ? 126.094 142.906 127.821 1.00 40.63 412 LEU C O 1
ATOM 4093 N N . SER C 2 413 ? 126.524 145.099 128.230 1.00 54.60 413 SER C N 1
ATOM 4094 C CA . SER C 2 413 ? 127.978 145.076 128.005 1.00 50.75 413 SER C CA 1
ATOM 4095 C C . SER C 2 413 ? 128.337 144.597 126.601 1.00 51.07 413 SER C C 1
ATOM 4096 O O . SER C 2 413 ? 129.400 144.014 126.379 1.00 61.37 413 SER C O 1
ATOM 4099 N N . CYS C 2 414 ? 127.450 144.842 125.641 1.00 64.68 414 CYS C N 1
ATOM 4100 C CA . CYS C 2 414 ? 127.719 144.465 124.262 1.00 62.57 414 CYS C CA 1
ATOM 4101 C C . CYS C 2 414 ? 128.675 145.465 123.625 1.00 66.51 414 CYS C C 1
ATOM 4102 O O . CYS C 2 414 ? 128.724 146.631 124.027 1.00 70.72 414 CYS C O 1
ATOM 4105 N N . GLU C 2 415 ? 129.451 144.995 122.645 1.00 67.86 415 GLU C N 1
ATOM 4106 C CA . GLU C 2 415 ? 130.328 145.886 121.890 1.00 63.42 415 GLU C CA 1
ATOM 4107 C C . GLU C 2 415 ? 129.545 146.903 121.085 1.00 61.75 415 GLU C C 1
ATOM 4108 O O . GLU C 2 415 ? 129.855 148.100 121.110 1.00 68.31 415 GLU C O 1
ATOM 4114 N N . ASP C 2 416 ? 128.536 146.434 120.350 1.00 53.34 416 ASP C N 1
ATOM 4115 C CA . ASP C 2 416 ? 128.021 147.181 119.211 1.00 55.19 416 ASP C CA 1
ATOM 4116 C C . ASP C 2 416 ? 127.205 148.388 119.645 1.00 73.87 416 ASP C C 1
ATOM 4117 O O . ASP C 2 416 ? 127.237 149.422 118.968 1.00 79.87 416 ASP C O 1
ATOM 4122 N N . VAL C 2 417 ? 126.510 148.292 120.781 1.00 50.02 417 VAL C N 1
ATOM 4123 C CA . VAL C 2 417 ? 125.767 149.439 121.294 1.00 35.92 417 VAL C CA 1
ATOM 4124 C C . VAL C 2 417 ? 126.708 150.557 121.729 1.00 49.89 417 VAL C C 1
ATOM 4125 O O . VAL C 2 417 ? 126.511 151.714 121.350 1.00 54.51 417 VAL C O 1
ATOM 4129 N N . LEU C 2 418 ? 127.769 150.229 122.476 1.00 42.90 418 LEU C N 1
ATOM 4130 C CA . LEU C 2 418 ? 128.699 151.258 122.926 1.00 42.32 418 LEU C CA 1
ATOM 4131 C C . LEU C 2 418 ? 129.488 151.833 121.762 1.00 43.35 418 LEU C C 1
ATOM 4132 O O . LEU C 2 418 ? 129.742 153.047 121.726 1.00 58.85 418 LEU C O 1
ATOM 4137 N N . LEU C 2 419 ? 129.824 150.982 120.786 1.00 35.17 419 LEU C N 1
ATOM 4138 C CA . LEU C 2 419 ? 130.510 151.432 119.582 1.00 36.01 419 LEU C CA 1
ATOM 4139 C C . LEU C 2 419 ? 129.658 152.425 118.806 1.00 49.35 419 LEU C C 1
ATOM 4140 O O . LEU C 2 419 ? 130.063 153.580 118.640 1.00 65.49 419 LEU C O 1
ATOM 4145 N N . GLN C 2 420 ? 128.415 152.036 118.483 1.00 47.53 420 GLN C N 1
ATOM 4146 C CA . GLN C 2 420 ? 127.518 152.863 117.681 1.00 36.55 420 GLN C CA 1
ATOM 4147 C C . GLN C 2 420 ? 127.081 154.121 118.422 1.00 55.71 420 GLN C C 1
ATOM 4148 O O . GLN C 2 420 ? 126.773 155.138 117.790 1.00 62.87 420 GLN C O 1
ATOM 4154 N N . LEU C 2 421 ? 127.041 154.079 119.756 1.00 54.35 421 LEU C N 1
ATOM 4155 C CA . LEU C 2 421 ? 126.667 155.276 120.500 1.00 38.33 421 LEU C CA 1
ATOM 4156 C C . LEU C 2 421 ? 127.817 156.275 120.556 1.00 44.41 421 LEU C C 1
ATOM 4157 O O . LEU C 2 421 ? 127.671 157.417 120.109 1.00 50.94 421 LEU C O 1
ATOM 4162 N N . VAL C 2 422 ? 128.971 155.878 121.102 1.00 41.54 422 VAL C N 1
ATOM 4163 C CA . VAL C 2 422 ? 130.023 156.870 121.310 1.00 35.68 422 VAL C CA 1
ATOM 4164 C C . VAL C 2 422 ? 131.302 156.563 120.533 1.00 47.71 422 VAL C C 1
ATOM 4165 O O . VAL C 2 422 ? 131.958 157.479 120.018 1.00 62.76 422 VAL C O 1
ATOM 4169 N N . LEU C 2 423 ? 131.667 155.282 120.430 1.00 34.84 423 LEU C N 1
ATOM 4170 C CA . LEU C 2 423 ? 133.042 154.960 120.064 1.00 38.52 423 LEU C CA 1
ATOM 4171 C C . LEU C 2 423 ? 133.274 155.119 118.572 1.00 48.25 423 LEU C C 1
ATOM 4172 O O . LEU C 2 423 ? 134.397 155.410 118.154 1.00 54.67 423 LEU C O 1
ATOM 4177 N N . ARG C 2 424 ? 132.220 154.954 117.766 1.00 59.75 424 ARG C N 1
ATOM 4178 C CA . ARG C 2 424 ? 132.297 155.220 116.332 1.00 61.28 424 ARG C CA 1
ATOM 4179 C C . ARG C 2 424 ? 132.652 156.678 116.061 1.00 64.15 424 ARG C C 1
ATOM 4180 O O . ARG C 2 424 ? 133.410 156.985 115.133 1.00 66.74 424 ARG C O 1
ATOM 4188 N N . TYR C 2 425 ? 132.151 157.584 116.895 1.00 58.08 425 TYR C N 1
ATOM 4189 C CA . TYR C 2 425 ? 132.514 158.991 116.818 1.00 57.56 425 TYR C CA 1
ATOM 4190 C C . TYR C 2 425 ? 133.831 159.299 117.519 1.00 66.04 425 TYR C C 1
ATOM 4191 O O . TYR C 2 425 ? 134.442 160.336 117.237 1.00 67.46 425 TYR C O 1
ATOM 4200 N N . LEU C 2 426 ? 134.287 158.430 118.427 1.00 64.70 426 LEU C N 1
ATOM 4201 C CA . LEU C 2 426 ? 135.563 158.670 119.099 1.00 55.47 426 LEU C CA 1
ATOM 4202 C C . LEU C 2 426 ? 136.748 157.921 118.488 1.00 59.31 426 LEU C C 1
ATOM 4203 O O . LEU C 2 426 ? 137.891 158.200 118.867 1.00 70.72 426 LEU C O 1
ATOM 4208 N N . VAL C 2 427 ? 136.514 156.965 117.577 1.00 55.66 427 VAL C N 1
ATOM 4209 C CA . VAL C 2 427 ? 137.637 156.310 116.881 1.00 55.37 427 VAL C CA 1
ATOM 4210 C C . VAL C 2 427 ? 138.484 157.245 116.022 1.00 58.25 427 VAL C C 1
ATOM 4211 O O . VAL C 2 427 ? 139.720 157.187 116.145 1.00 62.75 427 VAL C O 1
ATOM 4215 N N . PRO C 2 428 ? 137.940 158.132 115.161 1.00 77.12 428 PRO C N 1
ATOM 4216 C CA . PRO C 2 428 ? 138.838 159.000 114.366 1.00 80.70 428 PRO C CA 1
ATOM 4217 C C . PRO C 2 428 ? 139.642 160.017 115.174 1.00 85.87 428 PRO C C 1
ATOM 4218 O O . PRO C 2 428 ? 140.601 160.569 114.615 1.00 87.92 428 PRO C O 1
ATOM 4222 N N . CYS C 2 429 ? 139.272 160.270 116.438 1.00 96.59 429 CYS C N 1
ATOM 4223 C CA . CYS C 2 429 ? 140.036 161.094 117.387 1.00 94.49 429 CYS C CA 1
ATOM 4224 C C . CYS C 2 429 ? 140.232 162.520 116.877 1.00 94.66 429 CYS C C 1
ATOM 4225 O O . CYS C 2 429 ? 141.302 163.116 117.021 1.00 97.30 429 CYS C O 1
ATOM 4228 N N . ASN C 2 430 ? 139.186 163.069 116.262 1.00 100.77 430 ASN C N 1
ATOM 4229 C CA . ASN C 2 430 ? 139.247 164.418 115.720 1.00 103.71 430 ASN C CA 1
ATOM 4230 C C . ASN C 2 430 ? 138.844 165.489 116.721 1.00 100.79 430 ASN C C 1
ATOM 4231 O O . ASN C 2 430 ? 139.068 166.674 116.454 1.00 99.94 430 ASN C O 1
ATOM 4236 N N . HIS C 2 431 ? 138.274 165.103 117.867 1.00 89.38 431 HIS C N 1
ATOM 4237 C CA . HIS C 2 431 ? 137.856 166.089 118.859 1.00 90.50 431 HIS C CA 1
ATOM 4238 C C . HIS C 2 431 ? 139.047 166.685 119.598 1.00 95.14 431 HIS C C 1
ATOM 4239 O O . HIS C 2 431 ? 138.919 167.735 120.236 1.00 93.70 431 HIS C O 1
ATOM 4246 N N . VAL C 2 432 ? 140.197 166.034 119.526 1.00 107.33 432 VAL C N 1
ATOM 4247 C CA . VAL C 2 432 ? 141.429 166.553 120.101 1.00 104.70 432 VAL C CA 1
ATOM 4248 C C . VAL C 2 432 ? 142.230 167.230 118.995 1.00 105.73 432 VAL C C 1
ATOM 4249 O O . VAL C 2 432 ? 142.243 166.770 117.848 1.00 109.71 432 VAL C O 1
ATOM 4253 N N . MET C 2 433 ? 142.904 168.334 119.323 1.00 117.93 433 MET C N 1
ATOM 4254 C CA . MET C 2 433 ? 143.774 168.974 118.344 1.00 118.57 433 MET C CA 1
ATOM 4255 C C . MET C 2 433 ? 145.046 168.162 118.121 1.00 122.31 433 MET C C 1
ATOM 4256 O O . MET C 2 433 ? 145.262 167.119 118.745 1.00 126.67 433 MET C O 1
ATOM 4261 N N . LEU C 2 434 ? 145.903 168.672 117.233 1.00 129.05 434 LEU C N 1
ATOM 4262 C CA . LEU C 2 434 ? 146.938 167.845 116.618 1.00 130.21 434 LEU C CA 1
ATOM 4263 C C . LEU C 2 434 ? 148.070 167.508 117.583 1.00 127.93 434 LEU C C 1
ATOM 4264 O O . LEU C 2 434 ? 148.727 166.471 117.439 1.00 123.70 434 LEU C O 1
ATOM 4269 N N . SER C 2 435 ? 148.315 168.365 118.575 1.00 127.36 435 SER C N 1
ATOM 4270 C CA . SER C 2 435 ? 149.490 168.189 119.420 1.00 127.94 435 SER C CA 1
ATOM 4271 C C . SER C 2 435 ? 149.191 167.505 120.749 1.00 128.19 435 SER C C 1
ATOM 4272 O O . SER C 2 435 ? 150.126 167.242 121.512 1.00 130.23 435 SER C O 1
ATOM 4275 N N . GLN C 2 436 ? 147.927 167.208 121.046 1.00 114.47 436 GLN C N 1
ATOM 4276 C CA . GLN C 2 436 ? 147.547 166.648 122.337 1.00 112.34 436 GLN C CA 1
ATOM 4277 C C . GLN C 2 436 ? 146.974 165.229 122.169 1.00 111.86 436 GLN C C 1
ATOM 4278 O O . GLN C 2 436 ? 146.458 164.638 123.122 1.00 111.24 436 GLN C O 1
ATOM 4284 N N . LYS C 2 437 ? 147.105 164.658 120.972 1.00 108.94 437 LYS C N 1
ATOM 4285 C CA . LYS C 2 437 ? 146.717 163.267 120.732 1.00 109.06 437 LYS C CA 1
ATOM 4286 C C . LYS C 2 437 ? 147.432 162.214 121.594 1.00 113.15 437 LYS C C 1
ATOM 4287 O O . LYS C 2 437 ? 146.804 161.177 121.871 1.00 114.69 437 LYS C O 1
ATOM 4293 N N . PRO C 2 438 ? 148.700 162.373 122.032 1.00 113.03 438 PRO C N 1
ATOM 4294 C CA . PRO C 2 438 ? 149.218 161.436 123.049 1.00 111.63 438 PRO C CA 1
ATOM 4295 C C . PRO C 2 438 ? 148.508 161.465 124.398 1.00 109.24 438 PRO C C 1
ATOM 4296 O O . PRO C 2 438 ? 148.635 160.497 125.158 1.00 109.17 438 PRO C O 1
ATOM 4300 N N . ALA C 2 439 ? 147.754 162.522 124.722 1.00 99.21 439 ALA C N 1
ATOM 4301 C CA . ALA C 2 439 ? 147.165 162.637 126.054 1.00 98.86 439 ALA C CA 1
ATOM 4302 C C . ALA C 2 439 ? 145.939 161.749 126.249 1.00 100.26 439 ALA C C 1
ATOM 4303 O O . ALA C 2 439 ? 145.361 161.752 127.341 1.00 103.61 439 ALA C O 1
ATOM 4305 N N . VAL C 2 440 ? 145.517 161.016 125.215 1.00 88.39 440 VAL C N 1
ATOM 4306 C CA . VAL C 2 440 ? 144.412 160.069 125.352 1.00 86.48 440 VAL C CA 1
ATOM 4307 C C . VAL C 2 440 ? 144.798 158.927 126.287 1.00 86.27 440 VAL C C 1
ATOM 4308 O O . VAL C 2 440 ? 144.001 158.493 127.129 1.00 84.39 440 VAL C O 1
ATOM 4312 N N . ARG C 2 441 ? 146.036 158.446 126.179 1.00 96.26 441 ARG C N 1
ATOM 4313 C CA . ARG C 2 441 ? 146.481 157.273 126.919 1.00 97.66 441 ARG C CA 1
ATOM 4314 C C . ARG C 2 441 ? 147.026 157.591 128.307 1.00 99.45 441 ARG C C 1
ATOM 4315 O O . ARG C 2 441 ? 147.396 156.660 129.030 1.00 101.66 441 ARG C O 1
ATOM 4323 N N . ASP C 2 442 ? 147.097 158.864 128.691 1.00 94.45 442 ASP C N 1
ATOM 4324 C CA . ASP C 2 442 ? 147.578 159.220 130.019 1.00 94.59 442 ASP C CA 1
ATOM 4325 C C . ASP C 2 442 ? 146.579 158.822 131.099 1.00 93.89 442 ASP C C 1
ATOM 4326 O O . ASP C 2 442 ? 145.366 158.787 130.879 1.00 96.90 442 ASP C O 1
ATOM 4331 N N . VAL C 2 443 ? 147.113 158.518 132.278 1.00 75.25 443 VAL C N 1
ATOM 4332 C CA . VAL C 2 443 ? 146.339 158.039 133.414 1.00 75.59 443 VAL C CA 1
ATOM 4333 C C . VAL C 2 443 ? 146.462 159.058 134.538 1.00 78.24 443 VAL C C 1
ATOM 4334 O O . VAL C 2 443 ? 147.568 159.498 134.868 1.00 84.67 443 VAL C O 1
ATOM 4338 N N . ASP C 2 444 ? 145.323 159.440 135.119 1.00 76.23 444 ASP C N 1
ATOM 4339 C CA . ASP C 2 444 ? 145.294 160.408 136.216 1.00 71.84 444 ASP C CA 1
ATOM 4340 C C . ASP C 2 444 ? 145.796 159.704 137.476 1.00 72.18 444 ASP C C 1
ATOM 4341 O O . ASP C 2 444 ? 145.036 159.166 138.285 1.00 72.62 444 ASP C O 1
ATOM 4346 N N . LEU C 2 445 ? 147.123 159.685 137.618 1.00 64.38 445 LEU C N 1
ATOM 4347 C CA . LEU C 2 445 ? 147.744 158.975 138.731 1.00 62.91 445 LEU C CA 1
ATOM 4348 C C . LEU C 2 445 ? 147.603 159.744 140.037 1.00 63.49 445 LEU C C 1
ATOM 4349 O O . LEU C 2 445 ? 147.316 159.156 141.086 1.00 67.63 445 LEU C O 1
ATOM 4354 N N . TYR C 2 446 ? 147.800 161.060 139.994 1.00 61.40 446 TYR C N 1
ATOM 4355 C CA . TYR C 2 446 ? 148.010 161.852 141.196 1.00 63.58 446 TYR C CA 1
ATOM 4356 C C . TYR C 2 446 ? 146.788 162.649 141.627 1.00 67.08 446 TYR C C 1
ATOM 4357 O O . TYR C 2 446 ? 146.915 163.538 142.475 1.00 68.35 446 TYR C O 1
ATOM 4366 N N . GLY C 2 447 ? 145.614 162.363 141.073 1.00 63.47 447 GLY C N 1
ATOM 4367 C CA . GLY C 2 447 ? 144.392 162.983 141.541 1.00 56.52 447 GLY C CA 1
ATOM 4368 C C . GLY C 2 447 ? 144.129 164.384 141.045 1.00 49.84 447 GLY C C 1
ATOM 4369 O O . GLY C 2 447 ? 143.512 165.170 141.772 1.00 57.52 447 GLY C O 1
ATOM 4370 N N . ARG C 2 448 ? 144.596 164.734 139.845 1.00 61.18 448 ARG C N 1
ATOM 4371 C CA . ARG C 2 448 ? 144.243 166.024 139.261 1.00 64.02 448 ARG C CA 1
ATOM 4372 C C . ARG C 2 4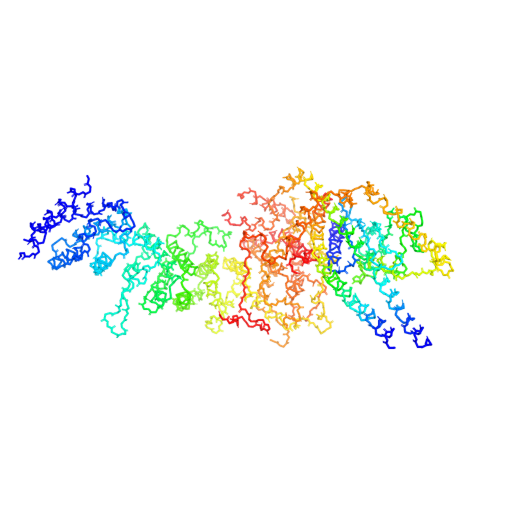48 ? 142.763 166.070 138.905 1.00 76.73 448 ARG C C 1
ATOM 4373 O O . ARG C 2 448 ? 142.096 167.094 139.091 1.00 84.64 448 ARG C O 1
ATOM 4381 N N . ALA C 2 449 ? 142.237 164.956 138.390 1.00 56.33 449 ALA C N 1
ATOM 4382 C CA . ALA C 2 449 ? 140.854 164.912 137.928 1.00 49.64 449 ALA C CA 1
ATOM 4383 C C . ALA C 2 449 ? 139.874 164.961 139.091 1.00 44.61 449 ALA C C 1
ATOM 4384 O O . ALA C 2 449 ? 138.848 165.648 139.019 1.00 56.16 449 ALA C O 1
ATOM 4386 N N . ALA C 2 450 ? 140.173 164.231 140.169 1.00 41.50 450 ALA C N 1
ATOM 4387 C CA . ALA C 2 450 ? 139.319 164.258 141.351 1.00 40.49 450 ALA C CA 1
ATOM 4388 C C . ALA C 2 450 ? 139.324 165.633 142.005 1.00 44.71 450 ALA C C 1
ATOM 4389 O O . ALA C 2 450 ? 138.285 166.106 142.475 1.00 48.04 450 ALA C O 1
ATOM 4391 N N . ASP C 2 451 ? 140.481 166.300 142.015 1.00 63.16 451 ASP C N 1
ATOM 4392 C CA . ASP C 2 451 ? 140.562 167.653 142.556 1.00 60.62 451 ASP C CA 1
ATOM 4393 C C . ASP C 2 451 ? 139.790 168.643 141.691 1.00 65.12 451 ASP C C 1
ATOM 4394 O O . ASP C 2 451 ? 139.096 169.523 142.213 1.00 68.91 451 ASP C O 1
ATOM 4399 N N . LYS C 2 452 ? 139.884 168.497 140.366 1.00 60.07 452 LYS C N 1
ATOM 4400 C CA . LYS C 2 452 ? 139.172 169.391 139.458 1.00 62.13 452 LYS C CA 1
ATOM 4401 C C . LYS C 2 452 ? 137.663 169.192 139.550 1.00 54.93 452 LYS C C 1
ATOM 4402 O O . LYS C 2 452 ? 136.891 170.149 139.430 1.00 52.68 452 LYS C O 1
ATOM 4408 N N . PHE C 2 453 ? 137.222 167.950 139.764 1.00 48.30 453 PHE C N 1
ATOM 4409 C CA . PHE C 2 453 ? 135.792 167.705 139.919 1.00 39.61 453 PHE C CA 1
ATOM 4410 C C . PHE C 2 453 ? 135.290 168.167 141.282 1.00 51.05 453 PHE C C 1
ATOM 4411 O O . PHE C 2 453 ? 134.191 168.718 141.386 1.00 70.42 453 PHE C O 1
ATOM 4419 N N . LEU C 2 454 ? 136.079 167.966 142.339 1.00 40.91 454 LEU C N 1
ATOM 4420 C CA . LEU C 2 454 ? 135.632 168.360 143.669 1.00 46.78 454 LEU C CA 1
ATOM 4421 C C . LEU C 2 454 ? 135.785 169.856 143.918 1.00 46.65 454 LEU C C 1
ATOM 4422 O O . LEU C 2 454 ? 135.238 170.365 144.902 1.00 44.17 454 LEU C O 1
ATOM 4427 N N . SER C 2 455 ? 136.516 170.570 143.057 1.00 50.15 455 SER C N 1
ATOM 4428 C CA . SER C 2 455 ? 136.561 172.024 143.155 1.00 52.56 455 SER C CA 1
ATOM 4429 C C . SER C 2 455 ? 135.272 172.680 142.676 1.00 58.90 455 SER C C 1
ATOM 4430 O O . SER C 2 455 ? 135.027 173.845 143.004 1.00 58.50 455 SER C O 1
ATOM 4433 N N . LEU C 2 456 ? 134.447 171.964 141.912 1.00 60.98 456 LEU C N 1
ATOM 4434 C CA . LEU C 2 456 ? 133.216 172.524 141.371 1.00 55.34 456 LEU C CA 1
ATOM 4435 C C . LEU C 2 456 ? 132.019 172.349 142.295 1.00 55.41 456 LEU C C 1
ATOM 4436 O O . LEU C 2 456 ? 130.895 172.642 141.875 1.00 67.63 456 LEU C O 1
ATOM 4441 N N . ILE C 2 457 ? 132.220 171.837 143.506 1.00 59.66 457 ILE C N 1
ATOM 4442 C CA . ILE C 2 457 ? 131.153 171.719 144.499 1.00 62.05 457 ILE C CA 1
ATOM 4443 C C . ILE C 2 457 ? 130.730 173.129 144.898 1.00 62.01 457 ILE C C 1
ATOM 4444 O O . ILE C 2 457 ? 131.595 173.968 145.185 1.00 66.75 457 ILE C O 1
ATOM 4449 N N . PRO C 2 458 ? 129.430 173.440 144.885 1.00 80.43 458 PRO C N 1
ATOM 4450 C CA . PRO C 2 458 ? 128.989 174.823 145.112 1.00 83.30 458 PRO C CA 1
ATOM 4451 C C . PRO C 2 458 ? 129.235 175.298 146.535 1.00 86.78 458 PRO C C 1
ATOM 4452 O O . PRO C 2 458 ? 129.294 174.509 147.482 1.00 89.54 458 PRO C O 1
ATOM 4456 N N . ARG C 2 459 ? 129.390 176.619 146.666 1.00 101.02 459 ARG C N 1
ATOM 4457 C CA . ARG C 2 459 ? 129.706 177.216 147.960 1.00 100.55 459 ARG C CA 1
ATOM 4458 C C . ARG C 2 459 ? 128.519 177.142 148.913 1.00 102.60 459 ARG C C 1
ATOM 4459 O O . ARG C 2 459 ? 128.698 177.099 150.136 1.00 103.78 459 ARG C O 1
ATOM 4467 N N . CYS C 2 460 ? 127.298 177.140 148.372 1.00 106.95 460 CYS C N 1
ATOM 4468 C CA . CYS C 2 460 ? 126.115 176.949 149.202 1.00 106.82 460 CYS C CA 1
ATOM 4469 C C . CYS C 2 460 ? 126.025 175.534 149.758 1.00 109.17 460 CYS C C 1
ATOM 4470 O O . CYS C 2 460 ? 125.495 175.346 150.858 1.00 107.80 460 CYS C O 1
ATOM 4473 N N . CYS C 2 461 ? 126.523 174.542 149.022 1.00 105.83 461 CYS C N 1
ATOM 4474 C CA . CYS C 2 461 ? 126.438 173.150 149.442 1.00 102.77 461 CYS C CA 1
ATOM 4475 C C . CYS C 2 461 ? 127.591 172.728 150.340 1.00 106.27 461 CYS C C 1
ATOM 4476 O O . CYS C 2 461 ? 127.528 171.652 150.947 1.00 107.49 461 CYS C O 1
ATOM 4479 N N . ARG C 2 462 ? 128.647 173.538 150.423 1.00 112.96 462 ARG C N 1
ATOM 4480 C CA . ARG C 2 462 ? 129.764 173.225 151.304 1.00 113.09 462 ARG C CA 1
ATOM 4481 C C . ARG C 2 462 ? 129.349 173.375 152.762 1.00 114.10 462 ARG C C 1
ATOM 4482 O O . ARG C 2 462 ? 128.546 174.245 153.111 1.00 109.00 462 ARG C O 1
ATOM 4490 N N . HIS C 2 463 ? 129.895 172.508 153.612 1.00 145.40 463 HIS C N 1
ATOM 4491 C CA . HIS C 2 463 ? 129.507 172.473 155.017 1.00 146.74 463 HIS C CA 1
ATOM 4492 C C . HIS C 2 463 ? 130.090 173.674 155.752 1.00 146.75 463 HIS C C 1
ATOM 4493 O O . HIS C 2 463 ? 131.312 173.856 155.793 1.00 145.75 463 HIS C O 1
ATOM 4500 N N . HIS C 2 464 ? 129.213 174.495 156.320 1.00 150.66 464 HIS C N 1
ATOM 4501 C CA . HIS C 2 464 ? 129.641 175.651 157.091 1.00 151.47 464 HIS C CA 1
ATOM 4502 C C . HIS C 2 464 ? 130.212 175.208 158.435 1.00 152.18 464 HIS C C 1
ATOM 4503 O O . HIS C 2 464 ? 129.905 174.129 158.950 1.00 151.91 464 HIS C O 1
ATOM 4510 N N . ALA C 2 465 ? 131.057 176.061 159.003 1.00 155.50 465 ALA C N 1
ATOM 4511 C CA . ALA C 2 465 ? 131.684 175.776 160.287 1.00 154.92 465 ALA C CA 1
ATOM 4512 C C . ALA C 2 465 ? 130.721 176.055 161.435 1.00 154.67 465 ALA C C 1
ATOM 4513 O O . ALA C 2 465 ? 129.809 176.872 161.307 1.00 153.31 465 ALA C O 1
ATOM 4515 N N . GLY C 2 545 ? 122.622 164.447 157.718 1.00 105.84 545 GLY C N 1
ATOM 4516 C CA . GLY C 2 545 ? 123.941 165.037 157.592 1.00 107.58 545 GLY C CA 1
ATOM 4517 C C . GLY C 2 545 ? 125.036 164.017 157.347 1.00 106.77 545 GLY C C 1
ATOM 4518 O O . GLY C 2 545 ? 126.192 164.233 157.708 1.00 106.26 545 GLY C O 1
ATOM 4519 N N . GLU C 2 546 ? 124.666 162.896 156.725 1.00 108.97 546 GLU C N 1
ATOM 4520 C CA . GLU C 2 546 ? 125.627 161.845 156.409 1.00 111.88 546 GLU C CA 1
ATOM 4521 C C . GLU C 2 546 ? 126.372 162.117 155.110 1.00 111.12 546 GLU C C 1
ATOM 4522 O O . GLU C 2 546 ? 127.253 161.335 154.739 1.00 111.83 546 GLU C O 1
ATOM 4528 N N . LEU C 2 547 ? 126.036 163.204 154.422 1.00 103.07 547 LEU C N 1
ATOM 4529 C CA . LEU C 2 547 ? 126.571 163.586 153.122 1.00 99.74 547 LEU C CA 1
ATOM 4530 C C . LEU C 2 547 ? 127.810 164.467 153.227 1.00 101.38 547 LEU C C 1
ATOM 4531 O O . LEU C 2 547 ? 128.241 165.021 152.211 1.00 101.32 547 LEU C O 1
ATOM 4536 N N . GLU C 2 548 ? 128.379 164.621 154.426 1.00 110.66 548 GLU C N 1
ATOM 4537 C CA . GLU C 2 548 ? 129.535 165.497 154.594 1.00 112.95 548 GLU C CA 1
ATOM 4538 C C . GLU C 2 548 ? 130.849 164.761 154.342 1.00 112.42 548 GLU C C 1
ATOM 4539 O O . GLU C 2 548 ? 131.821 165.364 153.872 1.00 111.97 548 GLU C O 1
ATOM 4545 N N . ASP C 2 549 ? 130.906 163.458 154.655 1.00 101.07 549 ASP C N 1
ATOM 4546 C CA . ASP C 2 549 ? 132.180 162.749 154.572 1.00 101.37 549 ASP C CA 1
ATOM 4547 C C . ASP C 2 549 ? 132.059 161.340 153.999 1.00 98.97 549 ASP C C 1
ATOM 4548 O O . ASP C 2 549 ? 132.820 160.458 154.412 1.00 101.01 549 ASP C O 1
ATOM 4553 N N . ASN C 2 550 ? 131.140 161.095 153.070 1.00 85.52 550 ASN C N 1
ATOM 4554 C CA . ASN C 2 550 ? 130.932 159.758 152.529 1.00 87.68 550 ASN C CA 1
ATOM 4555 C C . ASN C 2 550 ? 131.742 159.484 151.265 1.00 90.19 550 ASN C C 1
ATOM 4556 O O . ASN C 2 550 ? 131.289 158.706 150.419 1.00 91.94 550 ASN C O 1
ATOM 4561 N N . TYR C 2 551 ? 132.916 160.102 151.114 1.00 69.13 551 TYR C N 1
ATOM 4562 C CA . TYR C 2 551 ? 133.717 159.907 149.909 1.00 64.31 551 TYR C CA 1
ATOM 4563 C C . TYR C 2 551 ? 134.352 158.523 149.853 1.00 60.33 551 TYR C C 1
ATOM 4564 O O . TYR C 2 551 ? 134.718 158.065 148.765 1.00 65.58 551 TYR C O 1
ATOM 4573 N N . LEU C 2 552 ? 134.486 157.847 150.997 1.00 67.45 552 LEU C N 1
ATOM 4574 C CA . LEU C 2 552 ? 135.024 156.490 151.000 1.00 75.97 552 LEU C CA 1
ATOM 4575 C C . LEU C 2 552 ? 134.056 155.505 150.359 1.00 80.94 552 LEU C C 1
ATOM 4576 O O . LEU C 2 552 ? 134.479 154.574 149.662 1.00 80.82 552 LEU C O 1
ATOM 4581 N N . GLU C 2 553 ? 132.753 155.690 150.587 1.00 80.10 553 GLU C N 1
ATOM 4582 C CA . GLU C 2 553 ? 131.763 154.779 150.022 1.00 78.50 553 GLU C CA 1
ATOM 4583 C C . GLU C 2 553 ? 131.646 154.940 148.513 1.00 77.90 553 GLU C C 1
ATOM 4584 O O . GLU C 2 553 ? 131.300 153.981 147.815 1.00 84.33 553 GLU C O 1
ATOM 4590 N N . TYR C 2 554 ? 131.927 156.135 147.991 1.00 69.86 554 TYR C N 1
ATOM 4591 C CA . TYR C 2 554 ? 131.952 156.312 146.545 1.00 66.97 554 TYR C CA 1
ATOM 4592 C C . TYR C 2 554 ? 133.199 155.696 145.931 1.00 70.84 554 TYR C C 1
ATOM 4593 O O . TYR C 2 554 ? 133.179 155.303 144.760 1.00 81.01 554 TYR C O 1
ATOM 4602 N N . LEU C 2 555 ? 134.288 155.602 146.698 1.00 62.36 555 LEU C N 1
ATOM 4603 C CA . LEU C 2 555 ? 135.496 154.951 146.204 1.00 54.34 555 LEU C CA 1
ATOM 4604 C C . LEU C 2 555 ? 135.302 153.444 146.095 1.00 62.85 555 LEU C C 1
ATOM 4605 O O . LEU C 2 555 ? 135.890 152.793 145.225 1.00 74.91 555 LEU C O 1
ATOM 4610 N N . ARG C 2 556 ? 134.489 152.871 146.987 1.00 70.72 556 ARG C N 1
ATOM 4611 C CA . ARG C 2 556 ? 134.224 151.436 146.944 1.00 73.27 556 ARG C CA 1
ATOM 4612 C C . ARG C 2 556 ? 133.387 151.065 145.726 1.00 73.07 556 ARG C C 1
ATOM 4613 O O . ARG C 2 556 ? 133.678 150.084 145.032 1.00 82.28 556 ARG C O 1
ATOM 4621 N N . GLU C 2 557 ? 132.339 151.843 145.449 1.00 66.13 557 GLU C N 1
ATOM 4622 C CA . GLU C 2 557 ? 131.451 151.509 144.341 1.00 71.62 557 GLU C CA 1
ATOM 4623 C C . GLU C 2 557 ? 132.052 151.918 143.006 1.00 69.73 557 GLU C C 1
ATOM 4624 O O . GLU C 2 557 ? 131.625 151.437 141.950 1.00 76.61 557 GLU C O 1
ATOM 4630 N N . ALA C 2 558 ? 133.045 152.806 143.029 1.00 57.27 558 ALA C N 1
ATOM 4631 C CA . ALA C 2 558 ? 133.820 153.044 141.822 1.00 59.15 558 ALA C CA 1
ATOM 4632 C C . ALA C 2 558 ? 134.769 151.890 141.547 1.00 65.11 558 ALA C C 1
ATOM 4633 O O . ALA C 2 558 ? 135.093 151.621 140.386 1.00 59.80 558 ALA C O 1
ATOM 4635 N N . ARG C 2 559 ? 135.225 151.202 142.596 1.00 67.82 559 ARG C N 1
ATOM 4636 C CA . ARG C 2 559 ? 136.091 150.046 142.399 1.00 60.81 559 ARG C CA 1
ATOM 4637 C C . ARG C 2 559 ? 135.320 148.877 141.805 1.00 70.38 559 ARG C C 1
ATOM 4638 O O . ARG C 2 559 ? 135.818 148.185 140.912 1.00 76.24 559 ARG C O 1
ATOM 4646 N N . ARG C 2 560 ? 134.095 148.643 142.281 1.00 67.86 560 ARG C N 1
ATOM 4647 C CA . ARG C 2 560 ? 133.280 147.587 141.692 1.00 63.57 560 ARG C CA 1
ATOM 4648 C C . ARG C 2 560 ? 132.718 148.014 140.342 1.00 59.03 560 ARG C C 1
ATOM 4649 O O . ARG C 2 560 ? 132.371 147.168 139.512 1.00 65.57 560 ARG C O 1
ATOM 4657 N N . GLY C 2 561 ? 132.613 149.323 140.107 1.00 54.80 561 GLY C N 1
ATOM 4658 C CA . GLY C 2 561 ? 132.146 149.796 138.814 1.00 52.19 561 GLY C CA 1
ATOM 4659 C C . GLY C 2 561 ? 133.171 149.616 137.710 1.00 53.11 561 GLY C C 1
ATOM 4660 O O . GLY C 2 561 ? 132.826 149.238 136.588 1.00 57.52 561 GLY C O 1
ATOM 4661 N N . VAL C 2 562 ? 134.443 149.899 138.006 1.00 54.58 562 VAL C N 1
ATOM 4662 C CA . VAL C 2 562 ? 135.499 149.704 137.016 1.00 55.54 562 VAL C CA 1
ATOM 4663 C C . VAL C 2 562 ? 135.792 148.218 136.827 1.00 55.27 562 VAL C C 1
ATOM 4664 O O . VAL C 2 562 ? 136.032 147.766 135.699 1.00 57.65 562 VAL C O 1
ATOM 4668 N N . ASP C 2 563 ? 135.735 147.431 137.907 1.00 56.71 563 ASP C N 1
ATOM 4669 C CA . ASP C 2 563 ? 136.036 146.003 137.820 1.00 59.72 563 ASP C CA 1
ATOM 4670 C C . ASP C 2 563 ? 134.969 145.254 137.030 1.00 67.92 563 ASP C C 1
ATOM 4671 O O . ASP C 2 563 ? 135.274 144.286 136.325 1.00 73.51 563 ASP C O 1
ATOM 4676 N N . ARG C 2 564 ? 133.708 145.676 137.152 1.00 63.05 564 ARG C N 1
ATOM 4677 C CA . ARG C 2 564 ? 132.637 145.061 136.374 1.00 51.27 564 ARG C CA 1
ATOM 4678 C C . ARG C 2 564 ? 132.780 145.373 134.890 1.00 53.85 564 ARG C C 1
ATOM 4679 O O . ARG C 2 564 ? 132.554 144.509 134.038 1.00 59.59 564 ARG C O 1
ATOM 4687 N N . CYS C 2 565 ? 133.162 146.608 134.561 1.00 53.38 565 CYS C N 1
ATOM 4688 C CA . CYS C 2 565 ? 133.283 146.993 133.161 1.00 51.89 565 CYS C CA 1
ATOM 4689 C C . CYS C 2 565 ? 134.597 146.537 132.543 1.00 58.11 565 CYS C C 1
ATOM 4690 O O . CYS C 2 565 ? 134.749 146.613 131.320 1.00 61.24 565 CYS C O 1
ATOM 4693 N N . VAL C 2 566 ? 135.548 146.077 133.354 1.00 59.50 566 VAL C N 1
ATOM 4694 C CA . VAL C 2 566 ? 136.783 145.512 132.818 1.00 56.88 566 VAL C CA 1
ATOM 4695 C C . VAL C 2 566 ? 136.594 144.033 132.503 1.00 49.31 566 VAL C C 1
ATOM 4696 O O . VAL C 2 566 ? 136.984 143.554 131.431 1.00 53.27 566 VAL C O 1
ATOM 4700 N N . ARG C 2 567 ? 135.954 143.300 133.418 1.00 49.36 567 ARG C N 1
ATOM 4701 C CA . ARG C 2 567 ? 135.739 141.869 133.226 1.00 50.40 567 ARG C CA 1
ATOM 4702 C C . ARG C 2 567 ? 134.696 141.602 132.146 1.00 56.57 567 ARG C C 1
ATOM 4703 O O . ARG C 2 567 ? 134.716 140.553 131.494 1.00 64.10 567 ARG C O 1
ATOM 4711 N N . ALA C 2 568 ? 133.769 142.540 131.944 1.00 48.42 568 ALA C N 1
ATOM 4712 C CA . ALA C 2 568 ? 132.774 142.374 130.892 1.00 47.30 568 ALA C CA 1
ATOM 4713 C C . ALA C 2 568 ? 133.250 142.893 129.543 1.00 46.55 568 ALA C C 1
ATOM 4714 O O . ALA C 2 568 ? 132.504 142.796 128.564 1.00 53.52 568 ALA C O 1
ATOM 4716 N N . CYS C 2 569 ? 134.458 143.445 129.467 1.00 56.00 569 CYS C N 1
ATOM 4717 C CA . CYS C 2 569 ? 135.044 143.876 128.207 1.00 56.36 569 CYS C CA 1
ATOM 4718 C C . CYS C 2 569 ? 136.260 143.049 127.810 1.00 61.30 569 CYS C C 1
ATOM 4719 O O . CYS C 2 569 ? 137.040 143.491 126.960 1.00 64.24 569 CYS C O 1
ATOM 4722 N N . ARG C 2 570 ? 136.444 141.869 128.407 1.00 62.89 570 ARG C N 1
ATOM 4723 C CA . ARG C 2 570 ? 137.611 141.051 128.094 1.00 60.06 570 ARG C CA 1
ATOM 4724 C C . ARG C 2 570 ? 137.478 140.372 126.737 1.00 62.24 570 ARG C C 1
ATOM 4725 O O . ARG C 2 570 ? 138.489 140.043 126.107 1.00 61.26 570 ARG C O 1
ATOM 4733 N N . THR C 2 571 ? 136.250 140.162 126.269 1.00 53.80 571 THR C N 1
ATOM 4734 C CA . THR C 2 571 ? 135.998 139.541 124.977 1.00 50.19 571 THR C CA 1
ATOM 4735 C C . THR C 2 571 ? 135.868 140.560 123.857 1.00 48.33 571 THR C C 1
ATOM 4736 O O . THR C 2 571 ? 135.394 140.213 122.771 1.00 49.13 571 THR C O 1
ATOM 4740 N N . TRP C 2 572 ? 136.275 141.801 124.094 1.00 49.75 572 TRP C N 1
ATOM 4741 C CA . TRP C 2 572 ? 136.064 142.862 123.127 1.00 50.39 572 TRP C CA 1
ATOM 4742 C C . TRP C 2 572 ? 137.184 142.886 122.091 1.00 47.54 572 TRP C C 1
ATOM 4743 O O . TRP C 2 572 ? 138.315 142.464 122.345 1.00 58.74 572 TRP C O 1
ATOM 4754 N N . SER C 2 573 ? 136.847 143.393 120.903 1.00 46.55 573 SER C N 1
ATOM 4755 C CA . SER C 2 573 ? 137.738 143.285 119.754 1.00 52.07 573 SER C CA 1
ATOM 4756 C C . SER C 2 573 ? 138.909 144.255 119.811 1.00 61.75 573 SER C C 1
ATOM 4757 O O . SER C 2 573 ? 139.991 143.924 119.317 1.00 70.89 573 SER C O 1
ATOM 4760 N N . ALA C 2 574 ? 138.725 145.434 120.390 1.00 56.10 574 ALA C N 1
ATOM 4761 C CA . ALA C 2 574 ? 139.759 146.460 120.376 1.00 56.59 574 ALA C CA 1
ATOM 4762 C C . ALA C 2 574 ? 139.771 147.139 121.736 1.00 62.55 574 ALA C C 1
ATOM 4763 O O . ALA C 2 574 ? 138.739 147.203 122.417 1.00 68.30 574 ALA C O 1
ATOM 4765 N N . PRO C 2 575 ? 140.929 147.651 122.172 1.00 61.30 575 PRO C N 1
ATOM 4766 C CA . PRO C 2 575 ? 140.957 148.401 123.434 1.00 61.43 575 PRO C CA 1
ATOM 4767 C C . PRO C 2 575 ? 140.487 149.838 123.304 1.00 59.97 575 PRO C C 1
ATOM 4768 O O . PRO C 2 575 ? 140.144 150.438 124.332 1.00 62.35 575 PRO C O 1
ATOM 4772 N N . TYR C 2 576 ? 140.450 150.381 122.080 1.00 61.69 576 TYR C N 1
ATOM 4773 C CA . TYR C 2 576 ? 140.093 151.775 121.779 1.00 59.88 576 TYR C CA 1
ATOM 4774 C C . TYR C 2 576 ? 140.974 152.759 122.547 1.00 68.25 576 TYR C C 1
ATOM 4775 O O . TYR C 2 576 ? 140.492 153.659 123.238 1.00 77.46 576 TYR C O 1
ATOM 4784 N N . ASP C 2 577 ? 142.285 152.582 122.415 1.00 67.87 577 ASP C N 1
ATOM 4785 C CA . ASP C 2 577 ? 143.259 153.433 123.085 1.00 60.96 577 ASP C CA 1
ATOM 4786 C C . ASP C 2 577 ? 143.737 154.597 122.222 1.00 64.16 577 ASP C C 1
ATOM 4787 O O . ASP C 2 577 ? 144.704 155.270 122.593 1.00 69.76 577 ASP C O 1
ATOM 4792 N N . GLY C 2 578 ? 143.088 154.847 121.089 1.00 62.04 578 GLY C N 1
ATOM 4793 C CA . GLY C 2 578 ? 143.524 155.873 120.169 1.00 62.34 578 GLY C CA 1
ATOM 4794 C C . GLY C 2 578 ? 144.488 155.401 119.105 1.00 68.71 578 GLY C C 1
ATOM 4795 O O . GLY C 2 578 ? 144.816 156.179 118.200 1.00 69.50 578 GLY C O 1
ATOM 4796 N N . GLU C 2 579 ? 144.952 154.159 119.185 1.00 81.45 579 GLU C N 1
ATOM 4797 C CA . GLU C 2 579 ? 145.837 153.567 118.191 1.00 78.41 579 GLU C CA 1
ATOM 4798 C C . GLU C 2 579 ? 145.218 152.369 117.491 1.00 82.73 579 GLU C C 1
ATOM 4799 O O . GLU C 2 579 ? 145.333 152.246 116.268 1.00 87.55 579 GLU C O 1
ATOM 4805 N N . ARG C 2 580 ? 144.556 151.488 118.231 1.00 80.05 580 ARG C N 1
ATOM 4806 C CA . ARG C 2 580 ? 143.873 150.328 117.659 1.00 78.91 580 ARG C CA 1
ATOM 4807 C C . ARG C 2 580 ? 142.384 150.410 117.959 1.00 75.41 580 ARG C C 1
ATOM 4808 O O . ARG C 2 580 ? 141.969 150.105 119.093 1.00 74.17 580 ARG C O 1
ATOM 4816 N N . PRO C 2 581 ? 141.532 150.806 116.999 1.00 61.61 581 PRO C N 1
ATOM 4817 C CA . PRO C 2 581 ? 141.858 151.250 115.639 1.00 64.13 581 PRO C CA 1
ATOM 4818 C C . PRO C 2 581 ? 142.285 152.713 115.571 1.00 63.10 581 PRO C C 1
ATOM 4819 O O . PRO C 2 581 ? 142.082 153.344 114.533 1.00 57.10 581 PRO C O 1
ATOM 4823 N N . PRO C 2 733 ? 130.408 166.397 110.005 1.00 152.56 733 PRO C N 1
ATOM 4824 C CA . PRO C 2 733 ? 130.876 167.782 109.896 1.00 152.58 733 PRO C CA 1
ATOM 4825 C C . PRO C 2 733 ? 132.397 167.877 109.789 1.00 153.40 733 PRO C C 1
ATOM 4826 O O . PRO C 2 733 ? 133.093 166.953 110.213 1.00 153.19 733 PRO C O 1
ATOM 4830 N N . SER C 2 734 ? 132.895 168.975 109.212 1.00 156.99 734 SER C N 1
ATOM 4831 C CA . SER C 2 734 ? 134.336 169.191 109.114 1.00 156.80 734 SER C CA 1
ATOM 4832 C C . SER C 2 734 ? 134.954 169.408 110.489 1.00 155.84 734 SER C C 1
ATOM 4833 O O . SER C 2 734 ? 135.973 168.795 110.826 1.00 154.13 734 SER C O 1
ATOM 4836 N N . GLN C 2 735 ? 134.355 170.284 111.288 1.00 144.81 735 GLN C N 1
ATOM 4837 C CA . GLN C 2 735 ? 134.698 170.358 112.697 1.00 144.03 735 GLN C CA 1
ATOM 4838 C C . GLN C 2 735 ? 134.196 169.096 113.400 1.00 144.52 735 GLN C C 1
ATOM 4839 O O . GLN C 2 735 ? 133.171 168.536 112.997 1.00 142.72 735 GLN C O 1
ATOM 4845 N N . PRO C 2 736 ? 134.912 168.603 114.415 1.00 128.02 736 PRO C N 1
ATOM 4846 C CA . PRO C 2 736 ? 134.569 167.299 114.997 1.00 124.95 736 PRO C CA 1
ATOM 4847 C C . PRO C 2 736 ? 133.253 167.307 115.757 1.00 122.10 736 PRO C C 1
ATOM 4848 O O . PRO C 2 736 ? 132.834 168.319 116.324 1.00 121.27 736 PRO C O 1
ATOM 4852 N N . PHE C 2 737 ? 132.604 166.147 115.760 1.00 85.81 737 PHE C N 1
ATOM 4853 C CA . PHE C 2 737 ? 131.297 165.966 116.370 1.00 84.04 737 PHE C CA 1
ATOM 4854 C C . PHE C 2 737 ? 131.288 164.628 117.096 1.00 84.67 737 PHE C C 1
ATOM 4855 O O . PHE C 2 737 ? 131.672 163.603 116.525 1.00 88.02 737 PHE C O 1
ATOM 4863 N N . THR C 2 738 ? 130.852 164.640 118.354 1.00 75.87 738 THR C N 1
ATOM 4864 C CA . THR C 2 738 ? 130.995 163.490 119.239 1.00 72.60 738 THR C CA 1
ATOM 4865 C C . THR C 2 738 ? 129.779 162.573 119.240 1.00 77.44 738 THR C C 1
ATOM 4866 O O . THR C 2 738 ? 129.715 161.652 120.060 1.00 77.27 738 THR C O 1
ATOM 4870 N N . GLY C 2 739 ? 128.816 162.799 118.352 1.00 80.47 739 GLY C N 1
ATOM 4871 C CA . GLY C 2 739 ? 127.701 161.895 118.212 1.00 77.75 739 GLY C CA 1
ATOM 4872 C C . GLY C 2 739 ? 126.422 162.405 118.841 1.00 74.06 739 GLY C C 1
ATOM 4873 O O . GLY C 2 739 ? 126.439 163.206 119.781 1.00 72.52 739 GLY C O 1
ATOM 4874 N N . PRO C 2 740 ? 125.278 161.954 118.313 1.00 67.72 740 PRO C N 1
ATOM 4875 C CA . PRO C 2 740 ? 123.992 162.419 118.854 1.00 69.50 740 PRO C CA 1
ATOM 4876 C C . PRO C 2 740 ? 123.687 161.893 120.243 1.00 72.41 740 PRO C C 1
ATOM 4877 O O . PRO C 2 740 ? 122.828 162.461 120.926 1.00 75.84 740 PRO C O 1
ATOM 4881 N N . PHE C 2 741 ? 124.351 160.825 120.687 1.00 58.06 741 PHE C N 1
ATOM 4882 C CA . PHE C 2 741 ? 124.131 160.356 122.050 1.00 55.43 741 PHE C CA 1
ATOM 4883 C C . PHE C 2 741 ? 124.842 161.245 123.059 1.00 59.38 741 PHE C C 1
ATOM 4884 O O . PHE C 2 741 ? 124.349 161.445 124.174 1.00 64.04 741 PHE C O 1
ATOM 4892 N N . MET C 2 742 ? 126.004 161.785 122.688 1.00 71.29 742 MET C N 1
ATOM 4893 C CA . MET C 2 742 ? 126.746 162.644 123.604 1.00 76.60 742 MET C CA 1
ATOM 4894 C C . MET C 2 742 ? 126.134 164.035 123.681 1.00 79.73 742 MET C C 1
ATOM 4895 O O . MET C 2 742 ? 126.144 164.668 124.744 1.00 80.55 742 MET C O 1
ATOM 4900 N N . ALA C 2 743 ? 125.611 164.535 122.559 1.00 72.87 743 ALA C N 1
ATOM 4901 C CA . ALA C 2 743 ? 125.017 165.867 122.536 1.00 68.92 743 ALA C CA 1
ATOM 4902 C C . ALA C 2 743 ? 123.722 165.913 123.338 1.00 64.55 743 ALA C C 1
ATOM 4903 O O . ALA C 2 743 ? 123.459 166.880 124.059 1.00 65.81 743 ALA C O 1
ATOM 4905 N N . VAL C 2 744 ? 122.900 164.869 123.219 1.00 56.59 744 VAL C N 1
ATOM 4906 C CA . VAL C 2 744 ? 121.630 164.824 123.938 1.00 62.13 744 VAL C CA 1
ATOM 4907 C C . VAL C 2 744 ? 121.861 164.610 125.433 1.00 68.00 744 VAL C C 1
ATOM 4908 O O . VAL C 2 744 ? 121.201 165.240 126.272 1.00 69.17 744 VAL C O 1
ATOM 4912 N N . LEU C 2 745 ? 122.821 163.749 125.790 1.00 61.16 745 LEU C N 1
ATOM 4913 C CA . LEU C 2 745 ? 123.098 163.475 127.200 1.00 57.54 745 LEU C CA 1
ATOM 4914 C C . LEU C 2 745 ? 123.693 164.685 127.908 1.00 64.28 745 LEU C C 1
ATOM 4915 O O . LEU C 2 745 ? 123.411 164.919 129.088 1.00 65.88 745 LEU C O 1
ATOM 4920 N N . PHE C 2 746 ? 124.521 165.465 127.209 1.00 73.90 746 PHE C N 1
ATOM 4921 C CA . PHE C 2 746 ? 125.102 166.654 127.826 1.00 70.80 746 PHE C CA 1
ATOM 4922 C C . PHE C 2 746 ? 124.091 167.791 127.911 1.00 71.28 746 PHE C C 1
ATOM 4923 O O . PHE C 2 746 ? 124.095 168.557 128.882 1.00 71.16 746 PHE C O 1
ATOM 4931 N N . ALA C 2 747 ? 123.226 167.927 126.901 1.00 67.26 747 ALA C N 1
ATOM 4932 C CA . ALA C 2 747 ? 122.215 168.981 126.931 1.00 60.94 747 ALA C CA 1
ATOM 4933 C C . ALA C 2 747 ? 121.149 168.696 127.978 1.00 58.12 747 ALA C C 1
ATOM 4934 O O . ALA C 2 747 ? 120.595 169.624 128.578 1.00 63.64 747 ALA C O 1
ATOM 4936 N N . LYS C 2 748 ? 120.835 167.419 128.204 1.00 49.65 748 LYS C N 1
ATOM 4937 C CA . LYS C 2 748 ? 119.901 167.088 129.272 1.00 50.20 748 LYS C CA 1
ATOM 4938 C C . LYS C 2 748 ? 120.572 167.204 130.636 1.00 57.59 748 LYS C C 1
ATOM 4939 O O . LYS C 2 748 ? 119.900 167.476 131.637 1.00 60.66 748 LYS C O 1
ATOM 4945 N N . LEU C 2 749 ? 121.894 167.020 130.693 1.00 70.98 749 LEU C N 1
ATOM 4946 C CA . LEU C 2 749 ? 122.631 167.231 131.935 1.00 73.11 749 LEU C CA 1
ATOM 4947 C C . LEU C 2 749 ? 122.811 168.712 132.239 1.00 71.97 749 LEU C C 1
ATOM 4948 O O . LEU C 2 749 ? 122.898 169.093 133.412 1.00 67.77 749 LEU C O 1
ATOM 4953 N N . GLU C 2 750 ? 122.869 169.553 131.204 1.00 78.83 750 GLU C N 1
ATOM 4954 C CA . GLU C 2 750 ? 122.985 170.994 131.398 1.00 77.09 750 GLU C CA 1
ATOM 4955 C C . GLU C 2 750 ? 121.699 171.605 131.940 1.00 76.10 750 GLU C C 1
ATOM 4956 O O . GLU C 2 750 ? 121.741 172.684 132.540 1.00 80.47 750 GLU C O 1
ATOM 4962 N N . ASN C 2 751 ? 120.564 170.931 131.761 1.00 72.23 751 ASN C N 1
ATOM 4963 C CA . ASN C 2 751 ? 119.282 171.369 132.291 1.00 73.95 751 ASN C CA 1
ATOM 4964 C C . ASN C 2 751 ? 118.953 170.708 133.622 1.00 74.51 751 ASN C C 1
ATOM 4965 O O . ASN C 2 751 ? 117.782 170.407 133.878 1.00 79.05 751 ASN C O 1
ATOM 4970 N N . MET C 2 752 ? 119.966 170.477 134.465 1.00 71.52 752 MET C N 1
ATOM 4971 C CA . MET C 2 752 ? 119.804 169.665 135.669 1.00 71.17 752 MET C CA 1
ATOM 4972 C C . MET C 2 752 ? 118.907 170.329 136.708 1.00 72.21 752 MET C C 1
ATOM 4973 O O . MET C 2 752 ? 118.345 169.641 137.567 1.00 69.17 752 MET C O 1
ATOM 4978 N N . LEU C 2 753 ? 118.767 171.655 136.656 1.00 74.53 753 LEU C N 1
ATOM 4979 C CA . LEU C 2 753 ? 117.883 172.339 137.594 1.00 77.47 753 LEU C CA 1
ATOM 4980 C C . LEU C 2 753 ? 116.417 172.120 137.234 1.00 83.08 753 LEU C C 1
ATOM 4981 O O . LEU C 2 753 ? 115.572 171.955 138.122 1.00 84.30 753 LEU C O 1
ATOM 4986 N N . GLN C 2 754 ? 116.097 172.117 135.939 1.00 87.70 754 GLN C N 1
ATOM 4987 C CA . GLN C 2 754 ? 114.707 172.016 135.510 1.00 83.16 754 GLN C CA 1
ATOM 4988 C C . GLN C 2 754 ? 114.192 170.581 135.554 1.00 84.17 754 GLN C C 1
ATOM 4989 O O . GLN C 2 754 ? 112.977 170.361 135.587 1.00 89.44 754 GLN C O 1
ATOM 4995 N N . ASN C 2 755 ? 115.090 169.598 135.551 1.00 70.48 755 ASN C N 1
ATOM 4996 C CA . ASN C 2 755 ? 114.666 168.205 135.506 1.00 64.34 755 ASN C CA 1
ATOM 4997 C C . ASN C 2 755 ? 114.169 167.737 136.868 1.00 62.92 755 ASN C C 1
ATOM 4998 O O . ASN C 2 755 ? 114.416 168.366 137.899 1.00 63.28 755 ASN C O 1
ATOM 5003 N N . SER C 2 756 ? 113.458 166.612 136.858 1.00 68.67 756 SER C N 1
ATOM 5004 C CA . SER C 2 756 ? 112.965 166.023 138.094 1.00 69.42 756 SER C CA 1
ATOM 5005 C C . SER C 2 756 ? 114.101 165.352 138.857 1.00 69.20 756 SER C C 1
ATOM 5006 O O . SER C 2 756 ? 115.202 165.159 138.336 1.00 75.61 756 SER C O 1
ATOM 5009 N N . VAL C 2 757 ? 113.822 165.002 140.115 1.00 71.14 757 VAL C N 1
ATOM 5010 C CA . VAL C 2 757 ? 114.828 164.345 140.945 1.00 76.80 757 VAL C CA 1
ATOM 5011 C C . VAL C 2 757 ? 115.056 162.909 140.475 1.00 81.10 757 VAL C C 1
ATOM 5012 O O . VAL C 2 757 ? 116.170 162.378 140.570 1.00 76.65 757 VAL C O 1
ATOM 5016 N N . TYR C 2 758 ? 114.021 162.272 139.916 1.00 73.87 758 TYR C N 1
ATOM 5017 C CA . TYR C 2 758 ? 114.166 160.904 139.436 1.00 67.63 758 TYR C CA 1
ATOM 5018 C C . TYR C 2 758 ? 114.743 160.859 138.029 1.00 60.93 758 TYR C C 1
ATOM 5019 O O . TYR C 2 758 ? 115.338 159.850 137.639 1.00 60.73 758 TYR C O 1
ATOM 5028 N N . VAL C 2 759 ? 114.563 161.931 137.255 1.00 52.70 759 VAL C N 1
ATOM 5029 C CA . VAL C 2 759 ? 115.224 162.036 135.959 1.00 48.97 759 VAL C CA 1
ATOM 5030 C C . VAL C 2 759 ? 116.723 162.222 136.147 1.00 65.80 759 VAL C C 1
ATOM 5031 O O . VAL C 2 759 ? 117.534 161.594 135.454 1.00 80.19 759 VAL C O 1
ATOM 5035 N N . ASN C 2 760 ? 117.113 163.064 137.109 1.00 66.96 760 ASN C N 1
ATOM 5036 C CA . ASN C 2 760 ? 118.527 163.320 137.370 1.00 50.58 760 ASN C CA 1
ATOM 5037 C C . ASN C 2 760 ? 119.211 162.096 137.965 1.00 46.04 760 ASN C C 1
ATOM 5038 O O . ASN C 2 760 ? 120.418 161.902 137.788 1.00 56.71 760 ASN C O 1
ATOM 5043 N N . PHE C 2 761 ? 118.453 161.270 138.691 1.00 56.31 761 PHE C N 1
ATOM 5044 C CA . PHE C 2 761 ? 119.000 160.053 139.284 1.00 57.10 761 PHE C CA 1
ATOM 5045 C C . PHE C 2 761 ? 119.427 159.052 138.216 1.00 64.02 761 PHE C C 1
ATOM 5046 O O . PHE C 2 761 ? 120.492 158.432 138.324 1.00 67.28 761 PHE C O 1
ATOM 5054 N N . LEU C 2 762 ? 118.606 158.880 137.180 1.00 58.12 762 LEU C N 1
ATOM 5055 C CA . LEU C 2 762 ? 118.967 157.980 136.091 1.00 51.54 762 LEU C CA 1
ATOM 5056 C C . LEU C 2 762 ? 119.975 158.625 135.148 1.00 46.18 762 LEU C C 1
ATOM 5057 O O . LEU C 2 762 ? 120.797 157.928 134.543 1.00 47.97 762 LEU C O 1
ATOM 5062 N N . LEU C 2 763 ? 119.914 159.952 134.995 1.00 41.88 763 LEU C N 1
ATOM 5063 C CA . LEU C 2 763 ? 120.838 160.643 134.099 1.00 43.28 763 LEU C CA 1
ATOM 5064 C C . LEU C 2 763 ? 122.255 160.637 134.659 1.00 59.77 763 LEU C C 1
ATOM 5065 O O . LEU C 2 763 ? 123.222 160.445 133.913 1.00 63.89 763 LEU C O 1
ATOM 5070 N N . THR C 2 764 ? 122.399 160.849 135.968 1.00 62.25 764 THR C N 1
ATOM 5071 C CA . THR C 2 764 ? 123.709 160.702 136.592 1.00 43.44 764 THR C CA 1
ATOM 5072 C C . THR C 2 764 ? 124.090 159.234 136.711 1.00 41.36 764 THR C C 1
ATOM 5073 O O . THR C 2 764 ? 125.274 158.899 136.828 1.00 57.11 764 THR C O 1
ATOM 5077 N N . GLY C 2 765 ? 123.094 158.346 136.703 1.00 44.77 765 GLY C N 1
ATOM 5078 C CA . GLY C 2 765 ? 123.379 156.922 136.669 1.00 56.42 765 GLY C CA 1
ATOM 5079 C C . GLY C 2 765 ? 124.006 156.476 135.362 1.00 48.43 765 GLY C C 1
ATOM 5080 O O . GLY C 2 765 ? 124.827 155.559 135.342 1.00 51.56 765 GLY C O 1
ATOM 5081 N N . LEU C 2 766 ? 123.622 157.112 134.252 1.00 44.19 766 LEU C N 1
ATOM 5082 C CA . LEU C 2 766 ? 124.175 156.727 132.957 1.00 37.27 766 LEU C CA 1
ATOM 5083 C C . LEU C 2 766 ? 125.608 157.213 132.796 1.00 55.57 766 LEU C C 1
ATOM 5084 O O . LEU C 2 766 ? 126.463 156.483 132.285 1.00 68.00 766 LEU C O 1
ATOM 5089 N N . VAL C 2 767 ? 125.883 158.454 133.207 1.00 46.93 767 VAL C N 1
ATOM 5090 C CA . VAL C 2 767 ? 127.216 159.025 133.029 1.00 53.21 767 VAL C CA 1
ATOM 5091 C C . VAL C 2 767 ? 128.226 158.345 133.948 1.00 46.12 767 VAL C C 1
ATOM 5092 O O . VAL C 2 767 ? 129.382 158.134 133.561 1.00 49.73 767 VAL C O 1
ATOM 5096 N N . ALA C 2 768 ? 127.809 157.973 135.161 1.00 47.49 768 ALA C N 1
ATOM 5097 C CA . ALA C 2 768 ? 128.688 157.225 136.055 1.00 51.45 768 ALA C CA 1
ATOM 5098 C C . ALA C 2 768 ? 128.956 155.823 135.521 1.00 61.63 768 ALA C C 1
ATOM 5099 O O . ALA C 2 768 ? 130.071 155.302 135.642 1.00 71.77 768 ALA C O 1
ATOM 5101 N N . GLN C 2 769 ? 127.939 155.193 134.930 1.00 54.62 769 GLN C N 1
ATOM 5102 C CA . GLN C 2 769 ? 128.118 153.862 134.358 1.00 53.23 769 GLN C CA 1
ATOM 5103 C C . GLN C 2 769 ? 128.930 153.922 133.069 1.00 46.86 769 GLN C C 1
ATOM 5104 O O . GLN C 2 769 ? 129.685 152.994 132.757 1.00 51.81 769 GLN C O 1
ATOM 5110 N N . LEU C 2 770 ? 128.798 155.013 132.312 1.00 42.08 770 LEU C N 1
ATOM 5111 C CA . LEU C 2 770 ? 129.565 155.150 131.078 1.00 45.64 770 LEU C CA 1
ATOM 5112 C C . LEU C 2 770 ? 131.025 155.475 131.367 1.00 50.51 770 LEU C C 1
ATOM 5113 O O . LEU C 2 770 ? 131.920 155.043 130.631 1.00 72.73 770 LEU C O 1
ATOM 5118 N N . ALA C 2 771 ? 131.289 156.234 132.434 1.00 44.29 771 ALA C N 1
ATOM 5119 C CA . ALA C 2 771 ? 132.661 156.597 132.770 1.00 44.05 771 ALA C CA 1
ATOM 5120 C C . ALA C 2 771 ? 133.441 155.432 133.362 1.00 51.54 771 ALA C C 1
ATOM 5121 O O . ALA C 2 771 ? 134.675 155.484 133.397 1.00 67.06 771 ALA C O 1
ATOM 5123 N N . CYS C 2 772 ? 132.757 154.385 133.825 1.00 46.39 772 CYS C N 1
ATOM 5124 C CA . CYS C 2 772 ? 133.437 153.202 134.334 1.00 43.32 772 CYS C CA 1
ATOM 5125 C C . CYS C 2 772 ? 133.995 152.313 133.229 1.00 47.38 772 CYS C C 1
ATOM 5126 O O . CYS C 2 772 ? 134.707 151.354 133.543 1.00 66.44 772 CYS C O 1
ATOM 5129 N N . HIS C 2 773 ? 133.682 152.596 131.966 1.00 40.26 773 HIS C N 1
ATOM 5130 C CA . HIS C 2 773 ? 134.215 151.811 130.858 1.00 43.46 773 HIS C CA 1
ATOM 5131 C C . HIS C 2 773 ? 135.718 152.038 130.731 1.00 58.63 773 HIS C C 1
ATOM 5132 O O . HIS C 2 773 ? 136.176 153.182 130.822 1.00 65.55 773 HIS C O 1
ATOM 5139 N N . PRO C 2 774 ? 136.514 150.985 130.523 1.00 60.43 774 PRO C N 1
ATOM 5140 C CA . PRO C 2 774 ? 137.974 151.153 130.557 1.00 58.89 774 PRO C CA 1
ATOM 5141 C C . PRO C 2 774 ? 138.582 151.602 129.243 1.00 60.67 774 PRO C C 1
ATOM 5142 O O . PRO C 2 774 ? 139.812 151.563 129.116 1.00 62.99 774 PRO C O 1
ATOM 5146 N N . GLN C 2 775 ? 137.779 152.008 128.265 1.00 51.64 775 GLN C N 1
ATOM 5147 C CA . GLN C 2 775 ? 138.295 152.430 126.968 1.00 47.03 775 GLN C CA 1
ATOM 5148 C C . GLN C 2 775 ? 138.978 153.785 127.100 1.00 54.59 775 GLN C C 1
ATOM 5149 O O . GLN C 2 775 ? 138.345 154.748 127.551 1.00 62.76 775 GLN C O 1
ATOM 5155 N N . PRO C 2 776 ? 140.264 153.891 126.741 1.00 66.66 776 PRO C N 1
ATOM 5156 C CA . PRO C 2 776 ? 140.981 155.166 126.918 1.00 62.42 776 PRO C CA 1
ATOM 5157 C C . PRO C 2 776 ? 140.464 156.309 126.063 1.00 66.34 776 PRO C C 1
ATOM 5158 O O . PRO C 2 776 ? 140.689 157.471 126.415 1.00 74.04 776 PRO C O 1
ATOM 5162 N N . LEU C 2 777 ? 139.788 156.028 124.948 1.00 58.71 777 LEU C N 1
ATOM 5163 C CA . LEU C 2 777 ? 139.179 157.110 124.183 1.00 53.65 777 LEU C CA 1
ATOM 5164 C C . LEU C 2 777 ? 137.943 157.650 124.890 1.00 64.93 777 LEU C C 1
ATOM 5165 O O . LEU C 2 777 ? 137.690 158.860 124.882 1.00 67.67 777 LEU C O 1
ATOM 5170 N N . LEU C 2 778 ? 137.160 156.764 125.506 1.00 70.80 778 LEU C N 1
ATOM 5171 C CA . LEU C 2 778 ? 135.975 157.188 126.241 1.00 63.05 778 LEU C CA 1
ATOM 5172 C C . LEU C 2 778 ? 136.344 157.768 127.603 1.00 65.52 778 LEU C C 1
ATOM 5173 O O . LEU C 2 778 ? 135.684 158.689 128.094 1.00 69.22 778 LEU C O 1
ATOM 5178 N N . ARG C 2 779 ? 137.401 157.238 128.225 1.00 61.55 779 ARG C N 1
ATOM 5179 C CA . ARG C 2 779 ? 137.777 157.681 129.564 1.00 59.42 779 ARG C CA 1
ATOM 5180 C C . ARG C 2 779 ? 138.443 159.051 129.539 1.00 62.38 779 ARG C C 1
ATOM 5181 O O . ARG C 2 779 ? 138.275 159.847 130.470 1.00 72.78 779 ARG C O 1
ATOM 5189 N N . SER C 2 780 ? 139.211 159.345 128.487 1.00 65.29 780 SER C N 1
ATOM 5190 C CA . SER C 2 780 ? 139.895 160.632 128.412 1.00 67.31 780 SER C CA 1
ATOM 5191 C C . SER C 2 780 ? 138.927 161.750 128.052 1.00 78.96 780 SER C C 1
ATOM 5192 O O . SER C 2 780 ? 139.145 162.913 128.411 1.00 89.55 780 SER C O 1
ATOM 5195 N N . PHE C 2 781 ? 137.857 161.418 127.326 1.00 63.14 781 PHE C N 1
ATOM 5196 C CA . PHE C 2 781 ? 136.872 162.427 126.948 1.00 65.94 781 PHE C CA 1
ATOM 5197 C C . PHE C 2 781 ? 136.043 162.865 128.149 1.00 68.86 781 PHE C C 1
ATOM 5198 O O . PHE C 2 781 ? 135.611 164.021 128.227 1.00 74.19 781 PHE C O 1
ATOM 5206 N N . LEU C 2 782 ? 135.812 161.957 129.097 1.00 62.63 782 LEU C N 1
ATOM 5207 C CA . LEU C 2 782 ? 134.934 162.266 130.218 1.00 60.86 782 LEU C CA 1
ATOM 5208 C C . LEU C 2 782 ? 135.711 162.689 131.457 1.00 58.87 782 LEU C C 1
ATOM 5209 O O . LEU C 2 782 ? 135.409 163.727 132.055 1.00 70.78 782 LEU C O 1
ATOM 5214 N N . LEU C 2 783 ? 136.711 161.905 131.859 1.00 53.65 783 LEU C N 1
ATOM 5215 C CA . LEU C 2 783 ? 137.333 162.069 133.162 1.00 58.49 783 LEU C CA 1
ATOM 5216 C C . LEU C 2 783 ? 138.668 162.796 133.152 1.00 64.81 783 LEU C C 1
ATOM 5217 O O . LEU C 2 783 ? 139.086 163.277 134.209 1.00 74.50 783 LEU C O 1
ATOM 5222 N N . ASN C 2 784 ? 139.350 162.900 132.016 1.00 80.46 784 ASN C N 1
ATOM 5223 C CA . ASN C 2 784 ? 140.669 163.530 132.002 1.00 79.33 784 ASN C CA 1
ATOM 5224 C C . ASN C 2 784 ? 140.464 165.031 131.841 1.00 86.71 784 ASN C C 1
ATOM 5225 O O . ASN C 2 784 ? 140.268 165.543 130.738 1.00 88.16 784 ASN C O 1
ATOM 5230 N N . THR C 2 785 ? 140.514 165.744 132.970 1.00 95.46 785 THR C N 1
ATOM 5231 C CA . THR C 2 785 ? 140.137 167.152 133.026 1.00 90.51 785 THR C CA 1
ATOM 5232 C C . THR C 2 785 ? 141.174 168.076 132.407 1.00 88.48 785 THR C C 1
ATOM 5233 O O . THR C 2 785 ? 140.824 169.195 132.017 1.00 85.32 785 THR C O 1
ATOM 5237 N N . ASN C 2 786 ? 142.427 167.646 132.303 1.00 99.14 786 ASN C N 1
ATOM 5238 C CA . ASN C 2 786 ? 143.475 168.472 131.723 1.00 100.56 786 ASN C CA 1
ATOM 5239 C C . ASN C 2 786 ? 143.439 168.478 130.204 1.00 101.83 786 ASN C C 1
ATOM 5240 O O . ASN C 2 786 ? 144.189 169.238 129.582 1.00 103.59 786 ASN C O 1
ATOM 5245 N N . MET C 2 787 ? 142.593 167.651 129.598 1.00 100.04 787 MET C N 1
ATOM 5246 C CA . MET C 2 787 ? 142.431 167.666 128.155 1.00 98.22 787 MET C CA 1
ATOM 5247 C C . MET C 2 787 ? 141.678 168.914 127.720 1.00 101.13 787 MET C C 1
ATOM 5248 O O . MET C 2 787 ? 140.656 169.282 128.306 1.00 98.41 787 MET C O 1
ATOM 5253 N N . VAL C 2 788 ? 142.194 169.571 126.691 1.00 103.96 788 VAL C N 1
ATOM 5254 C CA . VAL C 2 788 ? 141.507 170.676 126.038 1.00 105.05 788 VAL C CA 1
ATOM 5255 C C . VAL C 2 788 ? 141.170 170.200 124.628 1.00 105.56 788 VAL C C 1
ATOM 5256 O O . VAL C 2 788 ? 141.893 169.390 124.035 1.00 101.56 788 VAL C O 1
ATOM 5260 N N . PHE C 2 789 ? 140.017 170.623 124.126 1.00 102.37 789 PHE C N 1
ATOM 5261 C CA . PHE C 2 789 ? 139.495 170.102 122.874 1.00 102.24 789 PHE C CA 1
ATOM 5262 C C . PHE C 2 789 ? 139.326 171.212 121.846 1.00 102.08 789 PHE C C 1
ATOM 5263 O O . PHE C 2 789 ? 139.612 172.384 122.101 1.00 102.03 789 PHE C O 1
ATOM 5271 N N . GLN C 2 790 ? 138.851 170.816 120.670 1.00 107.65 790 GLN C N 1
ATOM 5272 C CA . GLN C 2 790 ? 138.480 171.769 119.641 1.00 106.29 790 GLN C CA 1
ATOM 5273 C C . GLN C 2 790 ? 137.238 172.549 120.083 1.00 110.45 790 GLN C C 1
ATOM 5274 O O . GLN C 2 790 ? 136.433 172.038 120.868 1.00 113.07 790 GLN C O 1
ATOM 5280 N N . PRO C 2 791 ? 137.084 173.803 119.626 1.00 114.81 791 PRO C N 1
ATOM 5281 C CA . PRO C 2 791 ? 135.998 174.657 120.153 1.00 111.78 791 PRO C CA 1
ATOM 5282 C C . PRO C 2 791 ? 134.583 174.176 119.857 1.00 109.20 791 PRO C C 1
ATOM 5283 O O . PRO C 2 791 ? 133.645 174.602 120.543 1.00 108.53 791 PRO C O 1
ATOM 5287 N N . SER C 2 792 ? 134.392 173.302 118.867 1.00 108.72 792 SER C N 1
ATOM 5288 C CA . SER C 2 792 ? 133.061 172.763 118.613 1.00 109.66 792 SER C CA 1
ATOM 5289 C C . SER C 2 792 ? 132.673 171.676 119.607 1.00 110.73 792 SER C C 1
ATOM 5290 O O . SER C 2 792 ? 131.492 171.324 119.690 1.00 112.39 792 SER C O 1
ATOM 5293 N N . VAL C 2 793 ? 133.631 171.146 120.363 1.00 98.27 793 VAL C N 1
ATOM 5294 C CA . VAL C 2 793 ? 133.406 170.015 121.255 1.00 95.93 793 VAL C CA 1
ATOM 5295 C C . VAL C 2 793 ? 133.082 170.533 122.648 1.00 93.72 793 VAL C C 1
ATOM 5296 O O . VAL C 2 793 ? 133.797 171.389 123.184 1.00 97.56 793 VAL C O 1
ATOM 5300 N N . LYS C 2 794 ? 132.007 170.014 123.234 1.00 79.62 794 LYS C N 1
ATOM 5301 C CA . LYS C 2 794 ? 131.634 170.321 124.608 1.00 82.07 794 LYS C CA 1
ATOM 5302 C C . LYS C 2 794 ? 132.071 169.169 125.502 1.00 81.84 794 LYS C C 1
ATOM 5303 O O . LYS C 2 794 ? 131.605 168.037 125.334 1.00 85.90 794 LYS C O 1
ATOM 5309 N N . SER C 2 795 ? 132.959 169.459 126.446 1.00 79.81 795 SER C N 1
ATOM 5310 C CA . SER C 2 795 ? 133.418 168.438 127.371 1.00 79.09 795 SER C CA 1
ATOM 5311 C C . SER C 2 795 ? 132.409 168.241 128.496 1.00 77.10 795 SER C C 1
ATOM 5312 O O . SER C 2 795 ? 131.432 168.980 128.633 1.00 79.74 795 SER C O 1
ATOM 5315 N N . LEU C 2 796 ? 132.658 167.213 129.308 1.00 61.56 796 LEU C N 1
ATOM 5316 C CA . LEU C 2 796 ? 131.861 167.016 130.513 1.00 58.34 796 LEU C CA 1
ATOM 5317 C C . LEU C 2 796 ? 132.194 168.067 131.564 1.00 64.75 796 LEU C C 1
ATOM 5318 O O . LEU C 2 796 ? 131.340 168.420 132.386 1.00 66.11 796 LEU C O 1
ATOM 5323 N N . LEU C 2 797 ? 133.420 168.593 131.538 1.00 79.05 797 LEU C N 1
ATOM 5324 C CA . LEU C 2 797 ? 133.818 169.619 132.495 1.00 78.25 797 LEU C CA 1
ATOM 5325 C C . LEU C 2 797 ? 133.149 170.955 132.189 1.00 79.69 797 LEU C C 1
ATOM 5326 O O . LEU C 2 797 ? 132.802 171.709 133.105 1.00 82.19 797 LEU C O 1
ATOM 5331 N N . GLN C 2 798 ? 132.969 171.270 130.903 1.00 83.49 798 GLN C N 1
ATOM 5332 C CA . GLN C 2 798 ? 132.312 172.520 130.530 1.00 81.82 798 GLN C CA 1
ATOM 5333 C C . GLN C 2 798 ? 130.821 172.479 130.841 1.00 79.90 798 GLN C C 1
ATOM 5334 O O . GLN C 2 798 ? 130.229 173.500 131.210 1.00 82.59 798 GLN C O 1
ATOM 5340 N N . VAL C 2 799 ? 130.194 171.311 130.676 1.00 74.82 799 VAL C N 1
ATOM 5341 C CA . VAL C 2 799 ? 128.779 171.157 131.003 1.00 71.25 799 VAL C CA 1
ATOM 5342 C C . VAL C 2 799 ? 128.563 171.263 132.507 1.00 75.46 799 VAL C C 1
ATOM 5343 O O . VAL C 2 799 ? 127.661 171.971 132.972 1.00 77.58 799 VAL C O 1
ATOM 5347 N N . LEU C 2 800 ? 129.409 170.590 133.293 1.00 73.99 800 LEU C N 1
ATOM 5348 C CA . LEU C 2 800 ? 129.274 170.629 134.746 1.00 71.75 800 LEU C CA 1
ATOM 5349 C C . LEU C 2 800 ? 129.661 171.987 135.318 1.00 78.65 800 LEU C C 1
ATOM 5350 O O . LEU C 2 800 ? 129.200 172.353 136.405 1.00 79.53 800 LEU C O 1
ATOM 5355 N N . GLY C 2 801 ? 130.511 172.737 134.613 1.00 79.44 801 GLY C N 1
ATOM 5356 C CA . GLY C 2 801 ? 130.782 174.107 135.016 1.00 78.88 801 GLY C CA 1
ATOM 5357 C C . GLY C 2 801 ? 129.581 175.014 134.832 1.00 76.20 801 GLY C C 1
ATOM 5358 O O . GLY C 2 801 ? 129.353 175.928 135.629 1.00 78.75 801 GLY C O 1
ATOM 5359 N N . SER C 2 802 ? 128.802 174.779 133.773 1.00 75.07 802 SER C N 1
ATOM 5360 C CA . SER C 2 802 ? 127.608 175.582 133.525 1.00 73.51 802 SER C CA 1
ATOM 5361 C C . SER C 2 802 ? 126.515 175.269 134.538 1.00 74.17 802 SER C C 1
ATOM 5362 O O . SER C 2 802 ? 125.718 176.143 134.898 1.00 78.05 802 SER C O 1
ATOM 5365 N N . VAL C 2 803 ? 126.452 174.016 134.996 1.00 69.14 803 VAL C N 1
ATOM 5366 C CA . VAL C 2 803 ? 125.516 173.652 136.058 1.00 71.23 803 VAL C CA 1
ATOM 5367 C C . VAL C 2 803 ? 125.934 174.309 137.370 1.00 75.72 803 VAL C C 1
ATOM 5368 O O . VAL C 2 803 ? 125.092 174.753 138.159 1.00 79.66 803 VAL C O 1
ATOM 5372 N N . LYS C 2 804 ? 127.250 174.407 137.599 1.00 80.51 804 LYS C N 1
ATOM 5373 C CA . LYS C 2 804 ? 127.779 175.043 138.805 1.00 83.88 804 LYS C CA 1
ATOM 5374 C C . LYS C 2 804 ? 127.437 176.531 138.849 1.00 83.20 804 LYS C C 1
ATOM 5375 O O . LYS C 2 804 ? 127.128 177.073 139.918 1.00 83.76 804 LYS C O 1
ATOM 5381 N N . ASN C 2 805 ? 127.472 177.202 137.698 1.00 88.83 805 ASN C N 1
ATOM 5382 C CA . ASN C 2 805 ? 127.095 178.611 137.643 1.00 90.09 805 ASN C CA 1
ATOM 5383 C C . ASN C 2 805 ? 125.597 178.794 137.869 1.00 84.03 805 ASN C C 1
ATOM 5384 O O . ASN C 2 805 ? 125.169 179.730 138.554 1.00 81.33 805 ASN C O 1
ATOM 5389 N N . LYS C 2 806 ? 124.782 177.902 137.300 1.00 77.87 806 LYS C N 1
ATOM 5390 C CA . LYS C 2 806 ? 123.333 178.064 137.388 1.00 77.98 806 LYS C CA 1
ATOM 5391 C C . LYS C 2 806 ? 122.801 177.663 138.759 1.00 79.13 806 LYS C C 1
ATOM 5392 O O . LYS C 2 806 ? 121.729 178.119 139.171 1.00 85.09 806 LYS C O 1
ATOM 5398 N N . ILE C 2 807 ? 123.528 176.808 139.480 1.00 71.69 807 ILE C N 1
ATOM 5399 C CA . ILE C 2 807 ? 123.040 176.383 140.788 1.00 72.67 807 ILE C CA 1
ATOM 5400 C C . ILE C 2 807 ? 123.412 177.420 141.844 1.00 82.28 807 ILE C C 1
ATOM 5401 O O . ILE C 2 807 ? 122.792 177.484 142.914 1.00 86.31 807 ILE C O 1
ATOM 5406 N N . GLU C 2 808 ? 124.396 178.275 141.551 1.00 92.81 808 GLU C N 1
ATOM 5407 C CA . GLU C 2 808 ? 124.747 179.341 142.482 1.00 94.08 808 GLU C CA 1
ATOM 5408 C C . GLU C 2 808 ? 123.931 180.598 142.207 1.00 93.60 808 GLU C C 1
ATOM 5409 O O . GLU C 2 808 ? 123.722 181.419 143.107 1.00 93.15 808 GLU C O 1
ATOM 5415 N N . ASN C 2 809 ? 123.479 180.775 140.963 1.00 95.35 809 ASN C N 1
ATOM 5416 C CA . ASN C 2 809 ? 122.572 181.875 140.657 1.00 93.27 809 ASN C CA 1
ATOM 5417 C C . ASN C 2 809 ? 121.197 181.631 141.263 1.00 91.46 809 ASN C C 1
ATOM 5418 O O . ASN C 2 809 ? 120.506 182.576 141.660 1.00 95.40 809 ASN C O 1
ATOM 5423 N N . PHE C 2 810 ? 120.781 180.365 141.335 1.00 83.11 810 PHE C N 1
ATOM 5424 C CA . PHE C 2 810 ? 119.565 180.018 142.063 1.00 85.46 810 PHE C CA 1
ATOM 5425 C C . PHE C 2 810 ? 119.775 180.188 143.564 1.00 86.64 810 PHE C C 1
ATOM 5426 O O . PHE C 2 810 ? 118.830 180.474 144.308 1.00 90.95 810 PHE C O 1
ATOM 5434 N N . ALA C 2 811 ? 121.019 180.014 144.023 1.00 85.13 811 ALA C N 1
ATOM 5435 C CA . ALA C 2 811 ? 121.329 180.171 145.440 1.00 91.33 811 ALA C CA 1
ATOM 5436 C C . ALA C 2 811 ? 121.200 181.617 145.900 1.00 93.48 811 ALA C C 1
ATOM 5437 O O . ALA C 2 811 ? 120.669 181.878 146.986 1.00 92.29 811 ALA C O 1
ATOM 5439 N N . ALA C 2 812 ? 121.678 182.568 145.094 1.00 94.92 812 ALA C N 1
ATOM 5440 C CA . ALA C 2 812 ? 121.643 183.967 145.503 1.00 94.83 812 ALA C CA 1
ATOM 5441 C C . ALA C 2 812 ? 120.246 184.561 145.381 1.00 93.11 812 ALA C C 1
ATOM 5442 O O . ALA C 2 812 ? 119.893 185.471 146.140 1.00 92.82 812 ALA C O 1
ATOM 5444 N N . SER C 2 813 ? 119.440 184.065 144.443 1.00 94.95 813 SER C N 1
ATOM 5445 C CA . SER C 2 813 ? 118.130 184.643 144.179 1.00 96.34 813 SER C CA 1
ATOM 5446 C C . SER C 2 813 ? 117.021 184.063 145.045 1.00 98.28 813 SER C C 1
ATOM 5447 O O . SER C 2 813 ? 115.932 184.646 145.099 1.00 100.34 813 SER C O 1
ATOM 5450 N N . GLN C 2 814 ? 117.258 182.942 145.719 1.00 106.16 814 GLN C N 1
ATOM 5451 C CA . GLN C 2 814 ? 116.239 182.298 146.535 1.00 106.40 814 GLN C CA 1
ATOM 5452 C C . GLN C 2 814 ? 116.561 182.520 148.008 1.00 109.13 814 GLN C C 1
ATOM 5453 O O . GLN C 2 814 ? 117.708 182.347 148.431 1.00 108.45 814 GLN C O 1
ATOM 5459 N N . GLU C 2 815 ? 115.543 182.899 148.783 1.00 118.65 815 GLU C N 1
ATOM 5460 C CA . GLU C 2 815 ? 115.763 183.373 150.145 1.00 118.29 815 GLU C CA 1
ATOM 5461 C C . GLU C 2 815 ? 115.833 182.243 151.166 1.00 119.45 815 GLU C C 1
ATOM 5462 O O . GLU C 2 815 ? 116.657 182.296 152.086 1.00 118.97 815 GLU C O 1
ATOM 5468 N N . ASP C 2 816 ? 114.999 181.216 151.021 1.00 121.00 816 ASP C N 1
ATOM 5469 C CA . ASP C 2 816 ? 114.789 180.216 152.059 1.00 121.97 816 ASP C CA 1
ATOM 5470 C C . ASP C 2 816 ? 115.701 178.999 151.855 1.00 123.65 816 ASP C C 1
ATOM 5471 O O . ASP C 2 816 ? 115.424 177.915 152.377 1.00 123.89 816 ASP C O 1
ATOM 5476 N N . PHE C 2 817 ? 116.804 179.174 151.122 1.00 111.23 817 PHE C N 1
ATOM 5477 C CA . PHE C 2 817 ? 117.573 178.047 150.589 1.00 103.59 817 PHE C CA 1
ATOM 5478 C C . PHE C 2 817 ? 118.270 177.194 151.663 1.00 105.18 817 PHE C C 1
ATOM 5479 O O . PHE C 2 817 ? 118.183 175.960 151.560 1.00 110.16 817 PHE C O 1
ATOM 5487 N N . PRO C 2 818 ? 118.978 177.742 152.689 1.00 111.17 818 PRO C N 1
ATOM 5488 C CA . PRO C 2 818 ? 119.593 176.828 153.682 1.00 112.19 818 PRO C CA 1
ATOM 5489 C C . PRO C 2 818 ? 118.599 176.025 154.506 1.00 111.41 818 PRO C C 1
ATOM 5490 O O . PRO C 2 818 ? 118.928 174.925 154.968 1.00 111.06 818 PRO C O 1
ATOM 5494 N N . ALA C 2 819 ? 117.392 176.549 154.713 1.00 108.58 819 ALA C N 1
ATOM 5495 C CA . ALA C 2 819 ? 116.359 175.754 155.365 1.00 108.67 819 ALA C CA 1
ATOM 5496 C C . ALA C 2 819 ? 115.794 174.709 154.412 1.00 110.30 819 ALA C C 1
ATOM 5497 O O . ALA C 2 819 ? 115.406 173.617 154.841 1.00 111.18 819 ALA C O 1
ATOM 5499 N N . LEU C 2 820 ? 115.736 175.027 153.116 1.00 109.27 820 LEU C N 1
ATOM 5500 C CA . LEU C 2 820 ? 115.221 174.068 152.144 1.00 108.31 820 LEU C CA 1
ATOM 5501 C C . LEU C 2 820 ? 116.228 172.957 151.873 1.00 111.14 820 LEU C C 1
ATOM 5502 O O . LEU C 2 820 ? 115.843 171.838 151.517 1.00 110.32 820 LEU C O 1
ATOM 5507 N N . LEU C 2 821 ? 117.527 173.251 152.013 1.00 108.40 821 LEU C N 1
ATOM 5508 C CA . LEU C 2 821 ? 118.537 172.208 151.850 1.00 103.06 821 LEU C CA 1
ATOM 5509 C C . LEU C 2 821 ? 118.467 171.186 152.973 1.00 105.30 821 LEU C C 1
ATOM 5510 O O . LEU C 2 821 ? 118.705 169.994 152.752 1.00 107.09 821 LEU C O 1
ATOM 5515 N N . SER C 2 822 ? 118.153 171.637 154.188 1.00 114.12 822 SER C N 1
ATOM 5516 C CA . SER C 2 822 ? 118.142 170.739 155.337 1.00 115.26 822 SER C CA 1
ATOM 5517 C C . SER C 2 822 ? 116.975 169.762 155.266 1.00 114.46 822 SER C C 1
ATOM 5518 O O . SER C 2 822 ? 117.124 168.578 155.584 1.00 112.92 822 SER C O 1
ATOM 5521 N N . LYS C 2 823 ? 115.802 170.241 154.845 1.00 114.73 823 LYS C N 1
ATOM 5522 C CA . LYS C 2 823 ? 114.635 169.365 154.789 1.00 115.07 823 LYS C CA 1
ATOM 5523 C C . LYS C 2 823 ? 114.675 168.452 153.567 1.00 117.50 823 LYS C C 1
ATOM 5524 O O . LYS C 2 823 ? 114.196 167.313 153.624 1.00 118.01 823 LYS C O 1
ATOM 5530 N N . ALA C 2 824 ? 115.237 168.929 152.452 1.00 112.11 824 ALA C N 1
ATOM 5531 C CA . ALA C 2 824 ? 115.302 168.098 151.253 1.00 105.85 824 ALA C CA 1
ATOM 5532 C C . ALA C 2 824 ? 116.378 167.030 151.376 1.00 104.83 824 ALA C C 1
ATOM 5533 O O . ALA C 2 824 ? 116.273 165.963 150.761 1.00 110.88 824 ALA C O 1
ATOM 5535 N N . LYS C 2 825 ? 117.436 167.310 152.141 1.00 113.26 825 LYS C N 1
ATOM 5536 C CA . LYS C 2 825 ? 118.426 166.276 152.426 1.00 116.12 825 LYS C CA 1
ATOM 5537 C C . LYS C 2 825 ? 117.831 165.187 153.306 1.00 118.28 825 LYS C C 1
ATOM 5538 O O . LYS C 2 825 ? 117.904 164.002 152.969 1.00 119.71 825 LYS C O 1
ATOM 5544 N N . LYS C 2 826 ? 117.166 165.583 154.401 1.00 124.45 826 LYS C N 1
ATOM 5545 C CA . LYS C 2 826 ? 116.682 164.622 155.395 1.00 124.89 826 LYS C CA 1
ATOM 5546 C C . LYS C 2 826 ? 115.556 163.749 154.849 1.00 122.98 826 LYS C C 1
ATOM 5547 O O . LYS C 2 826 ? 115.269 162.681 155.402 1.00 123.68 826 LYS C O 1
ATOM 5553 N N . TYR C 2 827 ? 114.904 164.185 153.771 1.00 117.13 827 TYR C N 1
ATOM 5554 C CA . TYR C 2 827 ? 113.984 163.303 153.063 1.00 119.60 827 TYR C CA 1
ATOM 5555 C C . TYR C 2 827 ? 114.747 162.215 152.315 1.00 119.23 827 TYR C C 1
ATOM 5556 O O . TYR C 2 827 ? 114.307 161.061 152.253 1.00 118.46 827 TYR C O 1
ATOM 5565 N N . LEU C 2 828 ? 115.903 162.565 151.745 1.00 113.32 828 LEU C N 1
ATOM 5566 C CA . LEU C 2 828 ? 116.580 161.655 150.826 1.00 108.57 828 LEU C CA 1
ATOM 5567 C C . LEU C 2 828 ? 117.314 160.535 151.560 1.00 113.90 828 LEU C C 1
ATOM 5568 O O . LEU C 2 828 ? 117.452 159.431 151.019 1.00 119.57 828 LEU C O 1
ATOM 5573 N N . ILE C 2 829 ? 117.818 160.796 152.772 1.00 122.38 829 ILE C N 1
ATOM 5574 C CA . ILE C 2 829 ? 118.280 159.694 153.619 1.00 124.35 829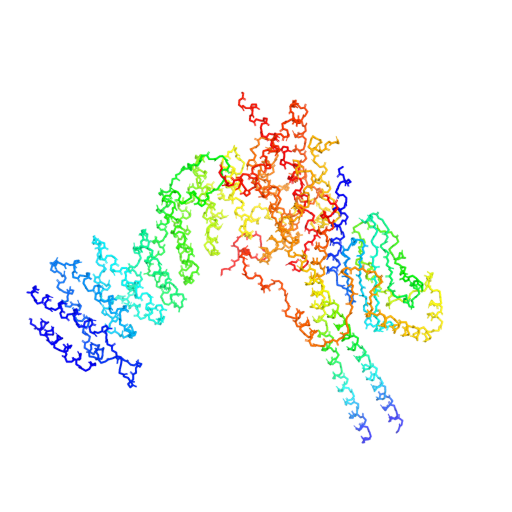 ILE C CA 1
ATOM 5575 C C . ILE C 2 829 ? 117.104 158.806 154.005 1.00 123.92 829 ILE C C 1
ATOM 5576 O O . ILE C 2 829 ? 117.188 157.572 153.939 1.00 126.40 829 ILE C O 1
ATOM 5581 N N . ALA C 2 830 ? 115.971 159.422 154.357 1.00 124.65 830 ALA C N 1
ATOM 5582 C CA . ALA C 2 830 ? 114.830 158.672 154.873 1.00 125.81 830 ALA C CA 1
ATOM 5583 C C . ALA C 2 830 ? 114.150 157.835 153.796 1.00 126.99 830 ALA C C 1
ATOM 5584 O O . ALA C 2 830 ? 113.452 156.869 154.124 1.00 128.76 830 ALA C O 1
ATOM 5586 N N . ARG C 2 831 ? 114.331 158.183 152.518 1.00 123.51 831 ARG C N 1
ATOM 5587 C CA . ARG C 2 831 ? 113.837 157.313 151.455 1.00 124.28 831 ARG C CA 1
ATOM 5588 C C . ARG C 2 831 ? 114.662 156.032 151.385 1.00 124.80 831 ARG C C 1
ATOM 5589 O O . ARG C 2 831 ? 114.119 154.944 151.155 1.00 125.71 831 ARG C O 1
ATOM 5597 N N . GLY C 2 832 ? 115.964 156.131 151.657 1.00 131.94 832 GLY C N 1
ATOM 5598 C CA . GLY C 2 832 ? 116.796 154.948 151.791 1.00 130.51 832 GLY C CA 1
ATOM 5599 C C . GLY C 2 832 ? 116.546 154.151 153.057 1.00 132.45 832 GLY C C 1
ATOM 5600 O O . GLY C 2 832 ? 117.059 153.032 153.174 1.00 129.06 832 GLY C O 1
ATOM 5601 N N . LYS C 2 833 ? 115.781 154.693 154.004 1.00 148.39 833 LYS C N 1
ATOM 5602 C CA . LYS C 2 833 ? 115.382 153.977 155.210 1.00 148.19 833 LYS C CA 1
ATOM 5603 C C . LYS C 2 833 ? 113.954 153.456 155.163 1.00 148.69 833 LYS C C 1
ATOM 5604 O O . LYS C 2 833 ? 113.638 152.491 155.861 1.00 148.92 833 LYS C O 1
ATOM 5610 N N . LEU C 2 834 ? 113.073 154.060 154.358 1.00 147.86 834 LEU C N 1
ATOM 5611 C CA . LEU C 2 834 ? 111.736 153.496 154.196 1.00 145.59 834 LEU C CA 1
ATOM 5612 C C . LEU C 2 834 ? 111.710 152.389 153.152 1.00 145.31 834 LEU C C 1
ATOM 5613 O O . LEU C 2 834 ? 110.668 151.751 152.966 1.00 145.56 834 LEU C O 1
ATOM 5618 N N . ASP C 2 835 ? 112.827 152.160 152.455 1.00 159.41 835 ASP C N 1
ATOM 5619 C CA . ASP C 2 835 ? 112.940 150.993 151.586 1.00 161.84 835 ASP C CA 1
ATOM 5620 C C . ASP C 2 835 ? 112.952 149.704 152.397 1.00 162.60 835 ASP C C 1
ATOM 5621 O O . ASP C 2 835 ? 112.480 148.664 151.923 1.00 162.78 835 ASP C O 1
ATOM 5626 N N . ARG C 2 914 ? 101.659 179.523 140.056 1.00 134.31 914 ARG C N 1
ATOM 5627 C CA . ARG C 2 914 ? 101.778 179.091 141.445 1.00 132.25 914 ARG C CA 1
ATOM 5628 C C . ARG C 2 914 ? 102.368 177.689 141.532 1.00 132.10 914 ARG C C 1
ATOM 5629 O O . ARG C 2 914 ? 103.224 177.415 142.381 1.00 132.98 914 ARG C O 1
ATOM 5637 N N . GLN C 2 915 ? 101.915 176.783 140.662 1.00 126.87 915 GLN C N 1
ATOM 5638 C CA . GLN C 2 915 ? 102.520 175.457 140.597 1.00 127.60 915 GLN C CA 1
ATOM 5639 C C . GLN C 2 915 ? 103.894 175.518 139.939 1.00 127.42 915 GLN C C 1
ATOM 5640 O O . GLN C 2 915 ? 104.807 174.776 140.322 1.00 125.02 915 GLN C O 1
ATOM 5646 N N . GLY C 2 916 ? 104.057 176.407 138.954 1.00 121.85 916 GLY C N 1
ATOM 5647 C CA . GLY C 2 916 ? 105.328 176.513 138.251 1.00 120.03 916 GLY C CA 1
ATOM 5648 C C . GLY C 2 916 ? 106.448 177.040 139.128 1.00 119.54 916 GLY C C 1
ATOM 5649 O O . GLY C 2 916 ? 107.603 176.629 138.995 1.00 119.95 916 GLY C O 1
ATOM 5650 N N . GLU C 2 917 ? 106.123 177.968 140.031 1.00 112.05 917 GLU C N 1
ATOM 5651 C CA . GLU C 2 917 ? 107.109 178.427 141.005 1.00 108.33 917 GLU C CA 1
ATOM 5652 C C . GLU C 2 917 ? 107.400 177.342 142.034 1.00 107.71 917 GLU C C 1
ATOM 5653 O O . GLU C 2 917 ? 108.542 177.181 142.479 1.00 108.85 917 GLU C O 1
ATOM 5659 N N . ALA C 2 918 ? 106.372 176.584 142.424 1.00 103.23 918 ALA C N 1
ATOM 5660 C CA . ALA C 2 918 ? 106.565 175.525 143.408 1.00 103.32 918 ALA C CA 1
ATOM 5661 C C . ALA C 2 918 ? 107.328 174.347 142.815 1.00 105.47 918 ALA C C 1
ATOM 5662 O O . ALA C 2 918 ? 108.081 173.669 143.521 1.00 106.27 918 ALA C O 1
ATOM 5664 N N . LEU C 2 919 ? 107.144 174.085 141.519 1.00 99.24 919 LEU C N 1
ATOM 5665 C CA . LEU C 2 919 ? 107.866 172.992 140.876 1.00 95.52 919 LEU C CA 1
ATOM 5666 C C . LEU C 2 919 ? 109.321 173.367 140.620 1.00 92.67 919 LEU C C 1
ATOM 5667 O O . LEU C 2 919 ? 110.223 172.534 140.772 1.00 93.74 919 LEU C O 1
ATOM 5672 N N . ARG C 2 920 ? 109.567 174.620 140.221 1.00 89.24 920 ARG C N 1
ATOM 5673 C CA . ARG C 2 920 ? 110.929 175.061 139.930 1.00 91.66 920 ARG C CA 1
ATOM 5674 C C . ARG C 2 920 ? 111.763 175.157 141.200 1.00 89.79 920 ARG C C 1
ATOM 5675 O O . ARG C 2 920 ? 112.976 174.915 141.177 1.00 89.34 920 ARG C O 1
ATOM 5683 N N . VAL C 2 921 ? 111.132 175.529 142.315 1.00 86.50 921 VAL C N 1
ATOM 5684 C CA . VAL C 2 921 ? 111.822 175.540 143.602 1.00 86.43 921 VAL C CA 1
ATOM 5685 C C . VAL C 2 921 ? 112.153 174.116 144.033 1.00 85.82 921 VAL C C 1
ATOM 5686 O O . VAL C 2 921 ? 113.273 173.825 144.472 1.00 86.38 921 VAL C O 1
ATOM 5690 N N . LYS C 2 922 ? 111.195 173.199 143.866 1.00 75.44 922 LYS C N 1
ATOM 5691 C CA . LYS C 2 922 ? 111.336 171.848 144.405 1.00 76.61 922 LYS C CA 1
ATOM 5692 C C . LYS C 2 922 ? 112.385 171.049 143.636 1.00 82.47 922 LYS C C 1
ATOM 5693 O O . LYS C 2 922 ? 113.110 170.235 144.220 1.00 80.26 922 LYS C O 1
ATOM 5699 N N . ASN C 2 923 ? 112.483 171.274 142.324 1.00 82.84 923 ASN C N 1
ATOM 5700 C CA . ASN C 2 923 ? 113.445 170.538 141.506 1.00 79.69 923 ASN C CA 1
ATOM 5701 C C . ASN C 2 923 ? 114.870 171.026 141.740 1.00 78.35 923 ASN C C 1
ATOM 5702 O O . ASN C 2 923 ? 115.803 170.219 141.835 1.00 76.40 923 ASN C O 1
ATOM 5707 N N . ALA C 2 924 ? 115.060 172.345 141.826 1.00 72.58 924 ALA C N 1
ATOM 5708 C CA . ALA C 2 924 ? 116.409 172.894 141.930 1.00 66.21 924 ALA C CA 1
ATOM 5709 C C . ALA C 2 924 ? 117.008 172.684 143.315 1.00 60.79 924 ALA C C 1
ATOM 5710 O O . ALA C 2 924 ? 118.231 172.560 143.444 1.00 60.12 924 ALA C O 1
ATOM 5712 N N . VAL C 2 925 ? 116.176 172.661 144.358 1.00 64.18 925 VAL C N 1
ATOM 5713 C CA . VAL C 2 925 ? 116.665 172.322 145.692 1.00 62.76 925 VAL C CA 1
ATOM 5714 C C . VAL C 2 925 ? 117.063 170.848 145.748 1.00 62.50 925 VAL C C 1
ATOM 5715 O O . VAL C 2 925 ? 118.068 170.486 146.375 1.00 71.27 925 VAL C O 1
ATOM 5719 N N . TYR C 2 926 ? 116.312 169.984 145.051 1.00 67.70 926 TYR C N 1
ATOM 5720 C CA . TYR C 2 926 ? 116.730 168.593 144.884 1.00 74.19 926 TYR C CA 1
ATOM 5721 C C . TYR C 2 926 ? 118.028 168.490 144.093 1.00 68.55 926 TYR C C 1
ATOM 5722 O O . TYR C 2 926 ? 118.836 167.588 144.338 1.00 58.23 926 TYR C O 1
ATOM 5731 N N . CYS C 2 927 ? 118.238 169.401 143.139 1.00 66.37 927 CYS C N 1
ATOM 5732 C CA . CYS C 2 927 ? 119.444 169.372 142.318 1.00 58.66 927 CYS C CA 1
ATOM 5733 C C . CYS C 2 927 ? 120.683 169.713 143.141 1.00 62.09 927 CYS C C 1
ATOM 5734 O O . CYS C 2 927 ? 121.785 169.239 142.846 1.00 64.83 927 CYS C O 1
ATOM 5737 N N . ALA C 2 928 ? 120.515 170.502 144.204 1.00 60.09 928 ALA C N 1
ATOM 5738 C CA . ALA C 2 928 ? 121.637 170.843 145.069 1.00 50.01 928 ALA C CA 1
ATOM 5739 C C . ALA C 2 928 ? 122.018 169.716 146.018 1.00 49.01 928 ALA C C 1
ATOM 5740 O O . ALA C 2 928 ? 123.052 169.817 146.685 1.00 59.50 928 ALA C O 1
ATOM 5742 N N . VAL C 2 929 ? 121.218 168.655 146.099 1.00 42.03 929 VAL C N 1
ATOM 5743 C CA . VAL C 2 929 ? 121.609 167.493 146.887 1.00 51.59 929 VAL C CA 1
ATOM 5744 C C . VAL C 2 929 ? 122.280 166.453 145.994 1.00 61.35 929 VAL C C 1
ATOM 5745 O O . VAL C 2 929 ? 123.172 165.718 146.433 1.00 64.15 929 VAL C O 1
ATOM 5749 N N . ILE C 2 930 ? 121.886 166.399 144.721 1.00 60.40 930 ILE C N 1
ATOM 5750 C CA . ILE C 2 930 ? 122.443 165.414 143.799 1.00 50.35 930 ILE C CA 1
ATOM 5751 C C . ILE C 2 930 ? 123.819 165.851 143.310 1.00 53.35 930 ILE C C 1
ATOM 5752 O O . ILE C 2 930 ? 124.757 165.047 143.258 1.00 60.01 930 ILE C O 1
ATOM 5757 N N . PHE C 2 931 ? 123.950 167.129 142.937 1.00 49.89 931 PHE C N 1
ATOM 5758 C CA . PHE C 2 931 ? 125.115 167.590 142.181 1.00 49.36 931 PHE C CA 1
ATOM 5759 C C . PHE C 2 931 ? 126.463 167.494 142.904 1.00 49.55 931 PHE C C 1
ATOM 5760 O O . PHE C 2 931 ? 127.445 167.134 142.230 1.00 52.11 931 PHE C O 1
ATOM 5768 N N . PRO C 2 932 ? 126.619 167.815 144.204 1.00 49.30 932 PRO C N 1
ATOM 5769 C CA . PRO C 2 932 ? 127.931 167.542 144.822 1.00 57.03 932 PRO C CA 1
ATOM 5770 C C . PRO C 2 932 ? 128.245 166.057 144.968 1.00 58.05 932 PRO C C 1
ATOM 5771 O O . PRO C 2 932 ? 129.423 165.681 144.959 1.00 56.08 932 PRO C O 1
ATOM 5775 N N . GLU C 2 933 ? 127.231 165.197 145.122 1.00 58.72 933 GLU C N 1
ATOM 5776 C CA . GLU C 2 933 ? 127.517 163.765 145.211 1.00 58.62 933 GLU C CA 1
ATOM 5777 C C . GLU C 2 933 ? 127.499 163.086 143.846 1.00 56.48 933 GLU C C 1
ATOM 5778 O O . GLU C 2 933 ? 127.960 161.946 143.721 1.00 56.26 933 GLU C O 1
ATOM 5784 N N . PHE C 2 934 ? 126.975 163.751 142.819 1.00 49.42 934 PHE C N 1
ATOM 5785 C CA . PHE C 2 934 ? 127.372 163.395 141.462 1.00 41.61 934 PHE C CA 1
ATOM 5786 C C . PHE C 2 934 ? 128.833 163.751 141.231 1.00 54.39 934 PHE C C 1
ATOM 5787 O O . PHE C 2 934 ? 129.551 163.046 140.512 1.00 64.37 934 PHE C O 1
ATOM 5795 N N . LEU C 2 935 ? 129.287 164.843 141.844 1.00 47.66 935 LEU C N 1
ATOM 5796 C CA . LEU C 2 935 ? 130.671 165.273 141.703 1.00 41.94 935 LEU C CA 1
ATOM 5797 C C . LEU C 2 935 ? 131.615 164.367 142.485 1.00 45.37 935 LEU C C 1
ATOM 5798 O O . LEU C 2 935 ? 132.773 164.185 142.094 1.00 42.46 935 LEU C O 1
ATOM 5803 N N . LYS C 2 936 ? 131.140 163.796 143.595 1.00 49.11 936 LYS C N 1
ATOM 5804 C CA . LYS C 2 936 ? 131.925 162.792 144.305 1.00 45.91 936 LYS C CA 1
ATOM 5805 C C . LYS C 2 936 ? 132.018 161.499 143.507 1.00 58.67 936 LYS C C 1
ATOM 5806 O O . LYS C 2 936 ? 133.036 160.799 143.561 1.00 67.37 936 LYS C O 1
ATOM 5812 N N . GLU C 2 937 ? 130.956 161.158 142.774 1.00 54.07 937 GLU C N 1
ATOM 5813 C CA . GLU C 2 937 ? 130.930 159.895 142.043 1.00 52.20 937 GLU C CA 1
ATOM 5814 C C . GLU C 2 937 ? 131.848 159.942 140.828 1.00 49.09 937 GLU C C 1
ATOM 5815 O O . GLU C 2 937 ? 132.553 158.972 140.534 1.00 51.32 937 GLU C O 1
ATOM 5821 N N . LEU C 2 938 ? 131.855 161.069 140.111 1.00 39.47 938 LEU C N 1
ATOM 5822 C CA . LEU C 2 938 ? 132.756 161.210 138.970 1.00 40.60 938 LEU C CA 1
ATOM 5823 C C . LEU C 2 938 ? 134.206 161.330 139.415 1.00 55.18 938 LEU C C 1
ATOM 5824 O O . LEU C 2 938 ? 135.121 160.946 138.677 1.00 67.17 938 LEU C O 1
ATOM 5829 N N . ALA C 2 939 ? 134.438 161.883 140.606 1.00 49.61 939 ALA C N 1
ATOM 5830 C CA . ALA C 2 939 ? 135.796 161.970 141.129 1.00 45.24 939 ALA C CA 1
ATOM 5831 C C . ALA C 2 939 ? 136.327 160.592 141.500 1.00 45.47 939 ALA C C 1
ATOM 5832 O O . ALA C 2 939 ? 137.478 160.259 141.201 1.00 51.23 939 ALA C O 1
ATOM 5834 N N . ALA C 2 940 ? 135.489 159.773 142.140 1.00 43.74 940 ALA C N 1
ATOM 5835 C CA . ALA C 2 940 ? 135.938 158.475 142.634 1.00 50.93 940 ALA C CA 1
ATOM 5836 C C . ALA C 2 940 ? 136.176 157.488 141.497 1.00 52.68 940 ALA C C 1
ATOM 5837 O O . ALA C 2 940 ? 137.042 156.612 141.602 1.00 52.05 940 ALA C O 1
ATOM 5839 N N . ILE C 2 941 ? 135.404 157.601 140.413 1.00 53.55 941 ILE C N 1
ATOM 5840 C CA . ILE C 2 941 ? 135.621 156.751 139.245 1.00 44.95 941 ILE C CA 1
ATOM 5841 C C . ILE C 2 941 ? 136.947 157.095 138.578 1.00 52.15 941 ILE C C 1
ATOM 5842 O O . ILE C 2 941 ? 137.706 156.205 138.174 1.00 60.98 941 ILE C O 1
ATOM 5847 N N . SER C 2 942 ? 137.272 158.389 138.498 1.00 46.15 942 SER C N 1
ATOM 5848 C CA . SER C 2 942 ? 138.564 158.796 137.957 1.00 57.96 942 SER C CA 1
ATOM 5849 C C . SER C 2 942 ? 139.714 158.429 138.889 1.00 50.29 942 SER C C 1
ATOM 5850 O O . SER C 2 942 ? 140.853 158.281 138.433 1.00 39.62 942 SER C O 1
ATOM 5853 N N . GLN C 2 943 ? 139.442 158.284 140.188 1.00 51.36 943 GLN C N 1
ATOM 5854 C CA . GLN C 2 943 ? 140.458 157.776 141.104 1.00 48.17 943 GLN C CA 1
ATOM 5855 C C . GLN C 2 943 ? 140.702 156.289 140.885 1.00 50.56 943 GLN C C 1
ATOM 5856 O O . GLN C 2 943 ? 141.850 155.834 140.878 1.00 60.91 943 GLN C O 1
ATOM 5862 N N . ALA C 2 944 ? 139.631 155.516 140.689 1.00 40.31 944 ALA C N 1
ATOM 5863 C CA . ALA C 2 944 ? 139.760 154.063 140.660 1.00 42.08 944 ALA C CA 1
ATOM 5864 C C . ALA C 2 944 ? 140.289 153.557 139.324 1.00 40.96 944 ALA C C 1
ATOM 5865 O O . ALA C 2 944 ? 140.658 152.383 139.212 1.00 33.37 944 ALA C O 1
ATOM 5867 N N . HIS C 2 945 ? 140.332 154.414 138.302 1.00 39.71 945 HIS C N 1
ATOM 5868 C CA . HIS C 2 945 ? 140.857 153.982 137.012 1.00 40.28 945 HIS C CA 1
ATOM 5869 C C . HIS C 2 945 ? 142.377 153.886 137.023 1.00 53.51 945 HIS C C 1
ATOM 5870 O O . HIS C 2 945 ? 142.958 153.164 136.206 1.00 63.97 945 HIS C O 1
ATOM 5877 N N . ALA C 2 946 ? 143.037 154.604 137.933 1.00 53.40 946 ALA C N 1
ATOM 5878 C CA . ALA C 2 946 ? 144.483 154.515 138.090 1.00 41.83 946 ALA C CA 1
ATOM 5879 C C . ALA C 2 946 ? 144.908 153.386 139.016 1.00 38.08 946 ALA C C 1
ATOM 5880 O O . ALA C 2 946 ? 146.110 153.162 139.185 1.00 50.23 946 ALA C O 1
ATOM 5882 N N . VAL C 2 947 ? 143.954 152.671 139.605 1.00 39.70 947 VAL C N 1
ATOM 5883 C CA . VAL C 2 947 ? 144.201 151.710 140.672 1.00 37.18 947 VAL C CA 1
ATOM 5884 C C . VAL C 2 947 ? 144.016 150.273 140.199 1.00 45.81 947 VAL C C 1
ATOM 5885 O O . VAL C 2 947 ? 144.647 149.359 140.761 1.00 46.19 947 VAL C O 1
ATOM 5889 N N . THR C 2 948 ? 143.268 150.062 139.108 1.00 60.19 948 THR C N 1
ATOM 5890 C CA . THR C 2 948 ? 142.855 148.728 138.678 1.00 55.64 948 THR C CA 1
ATOM 5891 C C . THR C 2 948 ? 144.047 147.855 138.289 1.00 56.70 948 THR C C 1
ATOM 5892 O O . THR C 2 948 ? 145.080 148.350 137.824 1.00 52.39 948 THR C O 1
ATOM 5896 N N . SER C 2 949 ? 143.920 146.564 138.562 1.00 68.97 949 SER C N 1
ATOM 5897 C CA . SER C 2 949 ? 145.074 145.683 138.566 1.00 65.22 949 SER C CA 1
ATOM 5898 C C . SER C 2 949 ? 145.500 145.337 137.143 1.00 67.06 949 SER C C 1
ATOM 5899 O O . SER C 2 949 ? 144.654 145.295 136.239 1.00 76.08 949 SER C O 1
ATOM 5902 N N . PRO C 2 950 ? 146.790 145.094 136.903 1.00 68.24 950 PRO C N 1
ATOM 5903 C CA . PRO C 2 950 ? 147.206 144.473 135.636 1.00 69.83 950 PRO C CA 1
ATOM 5904 C C . PRO C 2 950 ? 146.714 143.047 135.481 1.00 72.08 950 PRO C C 1
ATOM 5905 O O . PRO C 2 950 ? 146.696 142.529 134.358 1.00 74.22 950 PRO C O 1
ATOM 5909 N N . PHE C 2 951 ? 146.316 142.398 136.575 1.00 72.88 951 PHE C N 1
ATOM 5910 C CA . PHE C 2 951 ? 145.845 141.021 136.563 1.00 74.26 951 PHE C CA 1
ATOM 5911 C C . PHE C 2 951 ? 144.334 140.968 136.372 1.00 77.20 951 PHE C C 1
ATOM 5912 O O . PHE C 2 951 ? 143.673 140.043 136.850 1.00 75.97 951 PHE C O 1
ATOM 5920 N N . LEU C 2 952 ? 143.776 141.991 135.726 1.00 78.84 952 LEU C N 1
ATOM 5921 C CA . LEU C 2 952 ? 142.426 141.932 135.184 1.00 78.29 952 LEU C CA 1
ATOM 5922 C C . LEU C 2 952 ? 142.494 142.130 133.675 1.00 81.02 952 LEU C C 1
ATOM 5923 O O . LEU C 2 952 ? 141.975 141.313 132.908 1.00 77.78 952 LEU C O 1
ATOM 5928 N N . LEU C 2 953 ? 143.145 143.209 133.250 1.00 90.38 953 LEU C N 1
ATOM 5929 C CA . LEU C 2 953 ? 143.437 143.456 131.840 1.00 91.51 953 LEU C CA 1
ATOM 5930 C C . LEU C 2 953 ? 144.797 144.130 131.693 1.00 90.59 953 LEU C C 1
ATOM 5931 O O . LEU C 2 953 ? 144.936 145.328 131.941 1.00 89.35 953 LEU C O 1
ATOM 5936 N N . THR D 3 66 ? 138.787 173.261 150.559 1.00 129.09 66 THR D N 1
ATOM 5937 C CA . THR D 3 66 ? 138.238 172.204 149.718 1.00 131.75 66 THR D CA 1
ATOM 5938 C C . THR D 3 66 ? 139.301 171.164 149.376 1.00 128.11 66 THR D C 1
ATOM 5939 O O . THR D 3 66 ? 139.045 169.961 149.428 1.00 125.77 66 THR D O 1
ATOM 5943 N N . HIS D 3 67 ? 140.495 171.644 149.023 1.00 118.97 67 HIS D N 1
ATOM 5944 C CA . HIS D 3 67 ? 141.574 170.751 148.613 1.00 118.68 67 HIS D CA 1
ATOM 5945 C C . HIS D 3 67 ? 142.152 169.994 149.805 1.00 124.29 67 HIS D C 1
ATOM 5946 O O . HIS D 3 67 ? 142.557 168.832 149.682 1.00 126.73 67 HIS D O 1
ATOM 5953 N N . ALA D 3 68 ? 142.193 170.641 150.973 1.00 117.86 68 ALA D N 1
ATOM 5954 C CA . ALA D 3 68 ? 142.840 170.038 152.135 1.00 117.51 68 ALA D CA 1
ATOM 5955 C C . ALA D 3 68 ? 142.009 168.912 152.736 1.00 115.55 68 ALA D C 1
ATOM 5956 O O . ALA D 3 68 ? 142.547 168.062 153.455 1.00 113.22 68 ALA D O 1
ATOM 5958 N N . SER D 3 69 ? 140.703 168.885 152.461 1.00 100.29 69 SER D N 1
ATOM 5959 C CA . SER D 3 69 ? 139.853 167.830 152.998 1.00 99.16 69 SER D CA 1
ATOM 5960 C C . SER D 3 69 ? 140.056 166.500 152.286 1.00 95.78 69 SER D C 1
ATOM 5961 O O . SER D 3 69 ? 139.794 165.448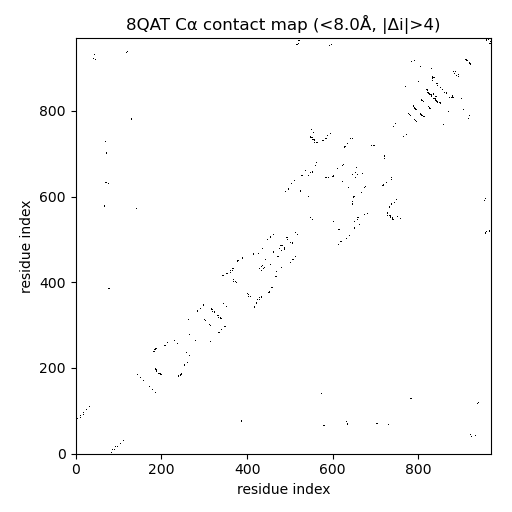 152.879 1.00 95.38 69 SER D O 1
ATOM 5964 N N . TYR D 3 70 ? 140.512 166.519 151.034 1.00 81.85 70 TYR D N 1
ATOM 5965 C CA . TYR D 3 70 ? 140.715 165.303 150.259 1.00 79.30 70 TYR D CA 1
ATOM 5966 C C . TYR D 3 70 ? 142.177 165.040 149.923 1.00 85.27 70 TYR D C 1
ATOM 5967 O O . TYR D 3 70 ? 142.456 164.225 149.038 1.00 88.51 70 TYR D O 1
ATOM 5976 N N . GLY D 3 71 ? 143.112 165.713 150.606 1.00 77.69 71 GLY D N 1
ATOM 5977 C CA . GLY D 3 71 ? 144.525 165.449 150.420 1.00 68.42 71 GLY D CA 1
ATOM 5978 C C . GLY D 3 71 ? 145.017 164.057 150.759 1.00 71.51 71 GLY D C 1
ATOM 5979 O O . GLY D 3 71 ? 145.842 163.508 150.012 1.00 78.72 71 GLY D O 1
ATOM 5980 N N . PRO D 3 72 ? 144.601 163.468 151.902 1.00 65.24 72 PRO D N 1
ATOM 5981 C CA . PRO D 3 72 ? 144.924 162.048 152.142 1.00 70.58 72 PRO D CA 1
ATOM 5982 C C . PRO D 3 72 ? 144.439 161.096 151.063 1.00 67.49 72 PRO D C 1
ATOM 5983 O O . PRO D 3 72 ? 145.176 160.166 150.717 1.00 70.47 72 PRO D O 1
ATOM 5987 N N . PHE D 3 73 ? 143.247 161.328 150.498 1.00 60.02 73 PHE D N 1
ATOM 5988 C CA . PHE D 3 73 ? 142.769 160.517 149.379 1.00 51.43 73 PHE D CA 1
ATOM 5989 C C . PHE D 3 73 ? 143.688 160.634 148.169 1.00 58.01 73 PHE D C 1
ATOM 5990 O O . PHE D 3 73 ? 144.048 159.617 147.564 1.00 73.99 73 PHE D O 1
ATOM 5998 N N . TYR D 3 74 ? 144.122 161.860 147.845 1.00 59.78 74 TYR D N 1
ATOM 5999 C CA . TYR D 3 74 ? 144.956 162.084 146.665 1.00 63.99 74 TYR D CA 1
ATOM 6000 C C . TYR D 3 74 ? 146.326 161.437 146.819 1.00 70.16 74 TYR D C 1
ATOM 6001 O O . TYR D 3 74 ? 146.757 160.674 145.945 1.00 71.68 74 TYR D O 1
ATOM 6010 N N . LEU D 3 75 ? 147.001 161.699 147.945 1.00 65.59 75 LEU D N 1
ATOM 6011 C CA . LEU D 3 75 ? 148.324 161.128 148.198 1.00 62.30 75 LEU D CA 1
ATOM 6012 C C . LEU D 3 75 ? 148.263 159.608 148.307 1.00 64.11 75 LEU D C 1
ATOM 6013 O O . LEU D 3 75 ? 149.124 158.888 147.782 1.00 75.60 75 LEU D O 1
ATOM 6018 N N . GLU D 3 76 ? 147.215 159.100 148.953 1.00 55.74 76 GLU D N 1
ATOM 6019 C CA . GLU D 3 76 ? 147.166 157.692 149.297 1.00 56.58 76 GLU D CA 1
ATOM 6020 C C . GLU D 3 76 ? 146.813 156.856 148.068 1.00 53.29 76 GLU D C 1
ATOM 6021 O O . GLU D 3 76 ? 147.412 155.799 147.823 1.00 53.87 76 GLU D O 1
ATOM 6027 N N . TYR D 3 77 ? 145.885 157.348 147.240 1.00 50.41 77 TYR D N 1
ATOM 6028 C CA . TYR D 3 77 ? 145.623 156.688 145.970 1.00 55.52 77 TYR D CA 1
ATOM 6029 C C . TYR D 3 77 ? 146.745 156.908 144.964 1.00 57.24 77 TYR D C 1
ATOM 6030 O O . TYR D 3 77 ? 146.917 156.076 144.066 1.00 63.33 77 TYR D O 1
ATOM 6039 N N . SER D 3 78 ? 147.533 157.981 145.112 1.00 51.03 78 SER D N 1
ATOM 6040 C CA . SER D 3 78 ? 148.742 158.127 144.307 1.00 58.03 78 SER D CA 1
ATOM 6041 C C . SER D 3 78 ? 149.753 157.034 144.624 1.00 53.32 78 SER D C 1
ATOM 6042 O O . SER D 3 78 ? 150.358 156.455 143.716 1.00 51.42 78 SER D O 1
ATOM 6045 N N . LEU D 3 79 ? 149.935 156.723 145.909 1.00 49.68 79 LEU D N 1
ATOM 6046 C CA . LEU D 3 79 ? 150.834 155.632 146.281 1.00 51.48 79 LEU D CA 1
ATOM 6047 C C . LEU D 3 79 ? 150.283 154.264 145.887 1.00 61.33 79 LEU D C 1
ATOM 6048 O O . LEU D 3 79 ? 151.060 153.365 145.534 1.00 58.19 79 LEU D O 1
ATOM 6053 N N . LEU D 3 80 ? 148.957 154.098 145.929 1.00 61.22 80 LEU D N 1
ATOM 6054 C CA . LEU D 3 80 ? 148.330 152.878 145.420 1.00 50.50 80 LEU D CA 1
ATOM 6055 C C . LEU D 3 80 ? 148.570 152.696 143.920 1.00 42.75 80 LEU D C 1
ATOM 6056 O O . LEU D 3 80 ? 148.921 151.593 143.471 1.00 49.12 80 LEU D O 1
ATOM 6061 N N . ALA D 3 81 ? 148.437 153.776 143.144 1.00 30.94 81 ALA D N 1
ATOM 6062 C CA . ALA D 3 81 ? 148.726 153.722 141.714 1.00 38.13 81 ALA D CA 1
ATOM 6063 C C . ALA D 3 81 ? 150.212 153.502 141.454 1.00 58.89 81 ALA D C 1
ATOM 6064 O O . ALA D 3 81 ? 150.591 152.875 140.458 1.00 69.21 81 ALA D O 1
ATOM 6066 N N . GLU D 3 82 ? 151.071 154.014 142.341 1.00 68.76 82 GLU D N 1
ATOM 6067 C CA . GLU D 3 82 ? 152.507 153.794 142.191 1.00 59.25 82 GLU D CA 1
ATOM 6068 C C . GLU D 3 82 ? 152.881 152.338 142.434 1.00 57.72 82 GLU D C 1
ATOM 6069 O O . GLU D 3 82 ? 153.749 151.797 141.743 1.00 58.61 82 GLU D O 1
ATOM 6075 N N . PHE D 3 83 ? 152.239 151.685 143.408 1.00 57.48 83 PHE D N 1
ATOM 6076 C CA . PHE D 3 83 ? 152.466 150.250 143.588 1.00 53.73 83 PHE D CA 1
ATOM 6077 C C . PHE D 3 83 ? 151.916 149.444 142.415 1.00 50.87 83 PHE D C 1
ATOM 6078 O O . PHE D 3 83 ? 152.512 148.431 142.019 1.00 42.62 83 PHE D O 1
ATOM 6086 N N . THR D 3 84 ? 150.789 149.887 141.841 1.00 62.32 84 THR D N 1
ATOM 6087 C CA . THR D 3 84 ? 150.273 149.258 140.625 1.00 58.31 84 THR D CA 1
ATOM 6088 C C . THR D 3 84 ? 151.251 149.389 139.458 1.00 57.00 84 THR D C 1
ATOM 6089 O O . THR D 3 84 ? 151.459 148.429 138.705 1.00 60.31 84 THR D O 1
ATOM 6093 N N . LEU D 3 85 ? 151.886 150.552 139.309 1.00 52.79 85 LEU D N 1
ATOM 6094 C CA . LEU D 3 85 ? 152.828 150.730 138.209 1.00 55.36 85 LEU D CA 1
ATOM 6095 C C . LEU D 3 85 ? 154.169 150.065 138.527 1.00 67.39 85 LEU D C 1
ATOM 6096 O O . LEU D 3 85 ? 154.952 149.771 137.617 1.00 65.34 85 LEU D O 1
ATOM 6101 N N . VAL D 3 86 ? 154.445 149.807 139.808 1.00 78.06 86 VAL D N 1
ATOM 6102 C CA . VAL D 3 86 ? 155.551 148.929 140.181 1.00 72.37 86 VAL D CA 1
ATOM 6103 C C . VAL D 3 86 ? 155.271 147.510 139.700 1.00 69.87 86 VAL D C 1
ATOM 6104 O O . VAL D 3 86 ? 156.164 146.832 139.172 1.00 67.51 86 VAL D O 1
ATOM 6108 N N . VAL D 3 87 ? 154.023 147.057 139.842 1.00 80.85 87 VAL D N 1
ATOM 6109 C CA . VAL D 3 87 ? 153.613 145.753 139.321 1.00 73.50 87 VAL D CA 1
ATOM 6110 C C . VAL D 3 87 ? 153.665 145.735 137.786 1.00 73.16 87 VAL D C 1
ATOM 6111 O O . VAL D 3 87 ? 153.984 144.701 137.181 1.00 69.83 87 VAL D O 1
ATOM 6115 N N . LYS D 3 88 ? 153.401 146.887 137.145 1.00 79.03 88 LYS D N 1
ATOM 6116 C CA . LYS D 3 88 ? 153.533 147.024 135.687 1.00 74.07 88 LYS D CA 1
ATOM 6117 C C . LYS D 3 88 ? 154.942 146.695 135.198 1.00 77.84 88 LYS D C 1
ATOM 6118 O O . LYS D 3 88 ? 155.120 145.876 134.290 1.00 78.38 88 LYS D O 1
ATOM 6124 N N . GLN D 3 89 ? 155.954 147.325 135.788 1.00 88.32 89 GLN D N 1
ATOM 6125 C CA . GLN D 3 89 ? 157.323 147.162 135.318 1.00 89.88 89 GLN D CA 1
ATOM 6126 C C . GLN D 3 89 ? 157.923 145.880 135.879 1.00 84.78 89 GLN D C 1
ATOM 6127 O O . GLN D 3 89 ? 157.738 145.561 137.058 1.00 86.40 89 GLN D O 1
ATOM 6133 N N . LYS D 3 90 ? 158.640 145.143 135.035 1.00 86.98 90 LYS D N 1
ATOM 6134 C CA . LYS D 3 90 ? 159.289 143.917 135.478 1.00 89.05 90 LYS D CA 1
ATOM 6135 C C . LYS D 3 90 ? 160.630 144.239 136.130 1.00 91.17 90 LYS D C 1
ATOM 6136 O O . LYS D 3 90 ? 161.420 145.029 135.603 1.00 95.42 90 LYS D O 1
ATOM 6142 N N . LEU D 3 91 ? 160.867 143.650 137.299 1.00 84.18 91 LEU D N 1
ATOM 6143 C CA . LEU D 3 91 ? 162.098 143.855 138.049 1.00 80.46 91 LEU D CA 1
ATOM 6144 C C . LEU D 3 91 ? 162.725 142.501 138.346 1.00 80.49 91 LEU D C 1
ATOM 6145 O O . LEU D 3 91 ? 162.063 141.641 138.953 1.00 82.54 91 LEU D O 1
ATOM 6150 N N . PRO D 3 92 ? 163.973 142.255 137.938 1.00 70.44 92 PRO D N 1
ATOM 6151 C CA . PRO D 3 92 ? 164.588 140.945 138.189 1.00 68.12 92 PRO D CA 1
ATOM 6152 C C . PRO D 3 92 ? 164.942 140.722 139.651 1.00 69.79 92 PRO D C 1
ATOM 6153 O O . PRO D 3 92 ? 165.895 141.314 140.167 1.00 63.86 92 PRO D O 1
ATOM 6157 N N . GLY D 3 93 ? 164.178 139.865 140.323 1.00 70.36 93 GLY D N 1
ATOM 6158 C CA . GLY D 3 93 ? 164.498 139.485 141.684 1.00 69.47 93 GLY D CA 1
ATOM 6159 C C . GLY D 3 93 ? 164.147 140.500 142.746 1.00 75.30 93 GLY D C 1
ATOM 6160 O O . GLY D 3 93 ? 164.568 140.343 143.894 1.00 80.92 93 GLY D O 1
ATOM 6161 N N . VAL D 3 94 ? 163.385 141.534 142.405 1.00 67.43 94 VAL D N 1
ATOM 6162 C CA . VAL D 3 94 ? 162.979 142.562 143.357 1.00 56.98 94 VAL D CA 1
ATOM 6163 C C . VAL D 3 94 ? 161.515 142.333 143.703 1.00 57.95 94 VAL D C 1
ATOM 6164 O O . VAL D 3 94 ? 160.656 142.303 142.815 1.00 69.20 94 VAL D O 1
ATOM 6168 N N . TYR D 3 95 ? 161.230 142.173 144.993 1.00 52.76 95 TYR D N 1
ATOM 6169 C CA . TYR D 3 95 ? 159.895 141.843 145.476 1.00 65.74 95 TYR D CA 1
ATOM 6170 C C . TYR D 3 95 ? 159.483 142.878 146.512 1.00 65.33 95 TYR D C 1
ATOM 6171 O O . TYR D 3 95 ? 159.951 142.835 147.653 1.00 73.81 95 TYR D O 1
ATOM 6180 N N . VAL D 3 96 ? 158.595 143.789 146.120 1.00 66.20 96 VAL D N 1
ATOM 6181 C CA . VAL D 3 96 ? 158.271 144.978 146.899 1.00 68.50 96 VAL D CA 1
ATOM 6182 C C . VAL D 3 96 ? 156.902 144.806 147.541 1.00 66.60 96 VAL D C 1
ATOM 6183 O O . VAL D 3 96 ? 155.984 144.234 146.945 1.00 76.46 96 VAL D O 1
ATOM 6187 N N . GLN D 3 97 ? 156.768 145.305 148.771 1.00 71.56 97 GLN D N 1
ATOM 6188 C CA . GLN D 3 97 ? 155.494 145.263 149.477 1.00 72.27 97 GLN D CA 1
ATOM 6189 C C . GLN D 3 97 ? 155.272 146.511 150.327 1.00 71.92 97 GLN D C 1
ATOM 6190 O O . GLN D 3 97 ? 156.129 146.867 151.145 1.00 80.91 97 GLN D O 1
ATOM 6196 N N . PRO D 3 98 ? 154.135 147.191 150.173 1.00 65.15 98 PRO D N 1
ATOM 6197 C CA . PRO D 3 98 ? 153.814 148.309 151.066 1.00 72.17 98 PRO D CA 1
ATOM 6198 C C . PRO D 3 98 ? 153.338 147.833 152.431 1.00 74.16 98 PRO D C 1
ATOM 6199 O O . PRO D 3 98 ? 152.806 146.732 152.582 1.00 71.44 98 PRO D O 1
ATOM 6203 N N . SER D 3 99 ? 153.520 148.695 153.429 1.00 83.42 99 SER D N 1
ATOM 6204 C CA . SER D 3 99 ? 153.230 148.326 154.808 1.00 83.59 99 SER D CA 1
ATOM 6205 C C . SER D 3 99 ? 151.735 148.404 155.102 1.00 85.97 99 SER D C 1
ATOM 6206 O O . SER D 3 99 ? 150.954 148.982 154.343 1.00 90.39 99 SER D O 1
ATOM 6209 N N . TYR D 3 100 ? 151.343 147.808 156.231 1.00 90.68 100 TYR D N 1
ATOM 6210 C CA . TYR D 3 100 ? 149.951 147.860 156.667 1.00 92.44 100 TYR D CA 1
ATOM 6211 C C . TYR D 3 100 ? 149.667 149.142 157.438 1.00 92.66 100 TYR D C 1
ATOM 6212 O O . TYR D 3 100 ? 148.783 149.923 157.066 1.00 93.60 100 TYR D O 1
ATOM 6221 N N . ARG D 3 101 ? 150.405 149.366 158.525 1.00 90.21 101 ARG D N 1
ATOM 6222 C CA . ARG D 3 101 ? 150.142 150.441 159.472 1.00 88.94 101 ARG D CA 1
ATOM 6223 C C . ARG D 3 101 ? 150.431 151.826 158.906 1.00 90.51 101 ARG D C 1
ATOM 6224 O O . ARG D 3 101 ? 149.653 152.753 159.160 1.00 95.48 101 ARG D O 1
ATOM 6232 N N . SER D 3 102 ? 151.498 151.989 158.130 1.00 79.41 102 SER D N 1
ATOM 6233 C CA . SER D 3 102 ? 151.840 153.273 157.543 1.00 82.10 102 SER D CA 1
ATOM 6234 C C . SER D 3 102 ? 151.717 153.193 156.030 1.00 84.33 102 SER D C 1
ATOM 6235 O O . SER D 3 102 ? 151.984 152.153 155.423 1.00 90.17 102 SER D O 1
ATOM 6238 N N . ALA D 3 103 ? 151.300 154.305 155.426 1.00 68.58 103 ALA D N 1
ATOM 6239 C CA . ALA D 3 103 ? 151.183 154.369 153.977 1.00 66.88 103 ALA D CA 1
ATOM 6240 C C . ALA D 3 103 ? 152.483 154.773 153.301 1.00 67.94 103 ALA D C 1
ATOM 6241 O O . ALA D 3 103 ? 152.586 154.665 152.076 1.00 67.35 103 ALA D O 1
ATOM 6243 N N . LEU D 3 104 ? 153.475 155.221 154.066 1.00 65.06 104 LEU D N 1
ATOM 6244 C CA . LEU D 3 104 ? 154.715 155.743 153.511 1.00 68.36 104 LEU D CA 1
ATOM 6245 C C . LEU D 3 104 ? 155.877 154.763 153.594 1.00 70.06 104 LEU D C 1
ATOM 6246 O O . LEU D 3 104 ? 157.020 155.161 153.350 1.00 66.76 104 LEU D O 1
ATOM 6251 N N . MET D 3 105 ? 155.625 153.503 153.933 1.00 73.85 105 MET D N 1
ATOM 6252 C CA . MET D 3 105 ? 156.673 152.503 154.082 1.00 77.27 105 MET D CA 1
ATOM 6253 C C . MET D 3 105 ? 156.445 151.365 153.098 1.00 82.75 105 MET D C 1
ATOM 6254 O O . MET D 3 105 ? 155.367 150.763 153.079 1.00 75.27 105 MET D O 1
ATOM 6259 N N . TRP D 3 106 ? 157.461 151.068 152.291 1.00 70.23 106 TRP D N 1
ATOM 6260 C CA . TRP D 3 106 ? 157.432 149.942 151.366 1.00 57.27 106 TRP D CA 1
ATOM 6261 C C . TRP D 3 106 ? 158.555 148.978 151.725 1.00 56.73 106 TRP D C 1
ATOM 6262 O O . TRP D 3 106 ? 159.728 149.274 151.477 1.00 56.71 106 TRP D O 1
ATOM 6273 N N . PHE D 3 107 ? 158.197 147.830 152.293 1.00 66.89 107 PHE D N 1
ATOM 6274 C CA . PHE D 3 107 ? 159.182 146.792 152.558 1.00 57.99 107 PHE D CA 1
ATOM 6275 C C . PHE D 3 107 ? 159.558 146.078 151.263 1.00 62.23 107 PHE D C 1
ATOM 6276 O O . PHE D 3 107 ? 158.853 146.152 150.254 1.00 78.65 107 PHE D O 1
ATOM 6284 N N . GLY D 3 108 ? 160.684 145.375 151.296 1.00 56.40 108 GLY D N 1
ATOM 6285 C CA . GLY D 3 108 ? 161.102 144.638 150.119 1.00 57.09 108 GLY D CA 1
ATOM 6286 C C . GLY D 3 108 ? 162.409 143.912 150.347 1.00 62.42 108 GLY D C 1
ATOM 6287 O O . GLY D 3 108 ? 163.014 143.987 151.421 1.00 69.91 108 GLY D O 1
ATOM 6288 N N . VAL D 3 109 ? 162.838 143.207 149.301 1.00 67.27 109 VAL D N 1
ATOM 6289 C CA . VAL D 3 109 ? 164.063 142.412 149.323 1.00 65.54 109 VAL D CA 1
ATOM 6290 C C . VAL D 3 109 ? 164.567 142.246 147.890 1.00 60.56 109 VAL D C 1
ATOM 6291 O O . VAL D 3 109 ? 163.792 141.947 146.977 1.00 69.24 109 VAL D O 1
ATOM 6295 N N . ILE D 3 110 ? 165.872 142.478 147.685 1.00 36.48 110 ILE D N 1
ATOM 6296 C CA . ILE D 3 110 ? 166.518 142.267 146.392 1.00 42.75 110 ILE D CA 1
ATOM 6297 C C . ILE D 3 110 ? 167.215 140.915 146.412 1.00 56.00 110 ILE D C 1
ATOM 6298 O O . ILE D 3 110 ? 167.696 140.467 147.461 1.00 72.22 110 ILE D O 1
ATOM 6303 N N . PHE D 3 111 ? 167.264 140.259 145.256 1.00 60.36 111 PHE D N 1
ATOM 6304 C CA . PHE D 3 111 ? 168.117 139.099 145.034 1.00 60.91 111 PHE D CA 1
ATOM 6305 C C . PHE D 3 111 ? 169.057 139.425 143.880 1.00 62.22 111 PHE D C 1
ATOM 6306 O O . PHE D 3 111 ? 168.600 139.729 142.773 1.00 65.64 111 PHE D O 1
ATOM 6314 N N . ILE D 3 112 ? 170.360 139.366 144.138 1.00 46.28 112 ILE D N 1
ATOM 6315 C CA . ILE D 3 112 ? 171.373 139.759 143.163 1.00 50.90 112 ILE D CA 1
ATOM 6316 C C . ILE D 3 112 ? 171.825 138.507 142.421 1.00 68.80 112 ILE D C 1
ATOM 6317 O O . ILE D 3 112 ? 172.547 137.675 142.976 1.00 78.76 112 ILE D O 1
ATOM 6322 N N . ARG D 3 113 ? 171.444 138.397 141.149 1.00 79.29 113 ARG D N 1
ATOM 6323 C CA . ARG D 3 113 ? 171.504 137.121 140.450 1.00 76.38 113 ARG D CA 1
ATOM 6324 C C . ARG D 3 113 ? 172.874 136.789 139.874 1.00 73.36 113 ARG D C 1
ATOM 6325 O O . ARG D 3 113 ? 173.177 135.604 139.699 1.00 74.24 113 ARG D O 1
ATOM 6333 N N . HIS D 3 114 ? 173.705 137.786 139.587 1.00 83.69 114 HIS D N 1
ATOM 6334 C CA . HIS D 3 114 ? 175.098 137.539 139.229 1.00 83.33 114 HIS D CA 1
ATOM 6335 C C . HIS D 3 114 ? 175.909 138.771 139.604 1.00 83.54 114 HIS D C 1
ATOM 6336 O O . HIS D 3 114 ? 175.389 139.730 140.180 1.00 89.74 114 HIS D O 1
ATOM 6343 N N . GLY D 3 115 ? 177.195 138.728 139.277 1.00 73.98 115 GLY D N 1
ATOM 6344 C CA . GLY D 3 115 ? 178.091 139.804 139.634 1.00 76.78 115 GLY D CA 1
ATOM 6345 C C . GLY D 3 115 ? 178.859 139.523 140.913 1.00 80.66 115 GLY D C 1
ATOM 6346 O O . GLY D 3 115 ? 178.967 138.388 141.387 1.00 86.79 115 GLY D O 1
ATOM 6347 N N . LEU D 3 116 ? 179.410 140.603 141.475 1.00 74.58 116 LEU D N 1
ATOM 6348 C CA . LEU D 3 116 ? 180.224 140.491 142.682 1.00 76.30 116 LEU D CA 1
ATOM 6349 C C . LEU D 3 116 ? 179.380 140.148 143.903 1.00 75.36 116 LEU D C 1
ATOM 6350 O O . LEU D 3 116 ? 179.862 139.474 144.820 1.00 74.66 116 LEU D O 1
ATOM 6355 N N . TYR D 3 117 ? 178.126 140.597 143.932 1.00 68.20 117 TYR D N 1
ATOM 6356 C CA . TYR D 3 117 ? 177.223 140.365 145.050 1.00 66.92 117 TYR D CA 1
ATOM 6357 C C . TYR D 3 117 ? 176.315 139.162 144.829 1.00 73.17 117 TYR D C 1
ATOM 6358 O O . TYR D 3 117 ? 175.176 139.164 145.307 1.00 76.65 117 TYR D O 1
ATOM 6367 N N . GLN D 3 118 ? 176.805 138.140 144.123 1.00 80.55 118 GLN D N 1
ATOM 6368 C CA . GLN D 3 118 ? 176.014 136.955 143.811 1.00 79.08 118 GLN D CA 1
ATOM 6369 C C . GLN D 3 118 ? 175.652 136.190 145.079 1.00 80.79 118 GLN D C 1
ATOM 6370 O O . GLN D 3 118 ? 176.397 136.196 146.064 1.00 83.52 118 GLN D O 1
ATOM 6376 N N . ASP D 3 119 ? 174.475 135.553 145.042 1.00 79.22 119 ASP D N 1
ATOM 6377 C CA . ASP D 3 119 ? 173.826 134.881 146.172 1.00 83.78 119 ASP D CA 1
ATOM 6378 C C . ASP D 3 119 ? 173.616 135.811 147.363 1.00 83.10 119 ASP D C 1
ATOM 6379 O O . ASP D 3 119 ? 173.695 135.376 148.516 1.00 86.89 119 ASP D O 1
ATOM 6384 N N . GLY D 3 120 ? 173.341 137.087 147.104 1.00 70.97 120 GLY D N 1
ATOM 6385 C CA . GLY D 3 120 ? 173.101 138.022 148.187 1.00 74.89 120 GLY D CA 1
ATOM 6386 C C . GLY D 3 120 ? 171.624 138.351 148.319 1.00 70.96 120 GLY D C 1
ATOM 6387 O O . GLY D 3 120 ? 170.924 138.586 147.333 1.00 68.49 120 GLY D O 1
ATOM 6388 N N . VAL D 3 121 ? 171.149 138.365 149.562 1.00 73.61 121 VAL D N 1
ATOM 6389 C CA . VAL D 3 121 ? 169.748 138.622 149.884 1.00 76.49 121 VAL D CA 1
ATOM 6390 C C . VAL D 3 121 ? 169.727 139.845 150.795 1.00 76.97 121 VAL D C 1
ATOM 6391 O O . VAL D 3 121 ? 170.112 139.760 151.966 1.00 84.88 121 VAL D O 1
ATOM 6395 N N . PHE D 3 122 ? 169.278 140.982 150.267 1.00 67.76 122 PHE D N 1
ATOM 6396 C CA . PHE D 3 122 ? 169.285 142.250 150.991 1.00 64.84 122 PHE D CA 1
ATOM 6397 C C . PHE D 3 122 ? 167.850 142.729 151.180 1.00 70.95 122 PHE D C 1
ATOM 6398 O O . PHE D 3 122 ? 167.206 143.164 150.220 1.00 74.68 122 PHE D O 1
ATOM 6406 N N . LYS D 3 123 ? 167.354 142.655 152.413 1.00 79.71 123 LYS D N 1
ATOM 6407 C CA . LYS D 3 123 ? 166.090 143.295 152.746 1.00 78.19 123 LYS D CA 1
ATOM 6408 C C . LYS D 3 123 ? 166.249 144.811 152.725 1.00 79.47 123 LYS D C 1
ATOM 6409 O O . LYS D 3 123 ? 167.331 145.345 152.978 1.00 90.05 123 LYS D O 1
ATOM 6415 N N . PHE D 3 124 ? 165.157 145.510 152.419 1.00 53.33 124 PHE D N 1
ATOM 6416 C CA . PHE D 3 124 ? 165.171 146.964 152.449 1.00 53.30 124 PHE D CA 1
ATOM 6417 C C . PHE D 3 124 ? 163.827 147.485 152.939 1.00 62.22 124 PHE D C 1
ATOM 6418 O O . PHE D 3 124 ? 162.904 146.723 153.237 1.00 66.64 124 PHE D O 1
ATOM 6426 N N . THR D 3 125 ? 163.736 148.812 153.025 1.00 62.78 125 THR D N 1
ATOM 6427 C CA . THR D 3 125 ? 162.499 149.519 153.329 1.00 62.75 125 THR D CA 1
ATOM 6428 C C . THR D 3 125 ? 162.542 150.877 152.645 1.00 59.77 125 THR D C 1
ATOM 6429 O O . THR D 3 125 ? 163.462 151.665 152.885 1.00 57.24 125 THR D O 1
ATOM 6433 N N . VAL D 3 126 ? 161.556 151.147 151.792 1.00 58.78 126 VAL D N 1
ATOM 6434 C CA . VAL D 3 126 ? 161.473 152.402 151.052 1.00 58.09 126 VAL D CA 1
ATOM 6435 C C . VAL D 3 126 ? 160.641 153.385 151.860 1.00 71.10 126 VAL D C 1
ATOM 6436 O O . VAL D 3 126 ? 159.510 153.075 152.255 1.00 70.91 126 VAL D O 1
ATOM 6440 N N . TYR D 3 127 ? 161.196 154.567 152.108 1.00 75.06 127 TYR D N 1
ATOM 6441 C CA . TYR D 3 127 ? 160.496 155.626 152.820 1.00 63.51 127 TYR D CA 1
ATOM 6442 C C . TYR D 3 127 ? 160.006 156.672 151.830 1.00 68.41 127 TYR D C 1
ATOM 6443 O O . TYR D 3 127 ? 160.808 157.295 151.125 1.00 62.02 127 TYR D O 1
ATOM 6452 N N . ILE D 3 128 ? 158.696 156.857 151.784 1.00 73.94 128 ILE D N 1
ATOM 6453 C CA . ILE D 3 128 ? 158.049 157.797 150.872 1.00 66.35 128 ILE D CA 1
ATOM 6454 C C . ILE D 3 128 ? 157.802 159.096 151.632 1.00 58.86 128 ILE D C 1
ATOM 6455 O O . ILE D 3 128 ? 157.331 159.044 152.776 1.00 55.44 128 ILE D O 1
ATOM 6460 N N . PRO D 3 129 ? 158.139 160.258 151.065 1.00 56.30 129 PRO D N 1
ATOM 6461 C CA . PRO D 3 129 ? 157.842 161.526 151.743 1.00 59.50 129 PRO D CA 1
ATOM 6462 C C . PRO D 3 129 ? 156.343 161.781 151.835 1.00 73.82 129 PRO D C 1
ATOM 6463 O O . PRO D 3 129 ? 155.551 161.253 151.051 1.00 72.93 129 PRO D O 1
ATOM 6467 N N . ASP D 3 130 ? 155.959 162.610 152.808 1.00 80.63 130 ASP D N 1
ATOM 6468 C CA . ASP D 3 130 ? 154.555 162.834 153.135 1.00 73.10 130 ASP D CA 1
ATOM 6469 C C . ASP D 3 130 ? 153.850 163.727 152.120 1.00 73.02 130 ASP D C 1
ATOM 6470 O O . ASP D 3 130 ? 152.623 163.859 152.154 1.00 76.96 130 ASP D O 1
ATOM 6475 N N . ASN D 3 131 ? 154.613 164.348 151.213 1.00 76.38 131 ASN D N 1
ATOM 6476 C CA . ASN D 3 131 ? 154.019 165.179 150.172 1.00 81.16 131 ASN D CA 1
ATOM 6477 C C . ASN D 3 131 ? 154.379 164.679 148.778 1.00 82.46 131 ASN D C 1
ATOM 6478 O O . ASN D 3 131 ? 154.773 165.474 147.918 1.00 82.11 131 ASN D O 1
ATOM 6483 N N . TYR D 3 132 ? 154.268 163.373 148.551 1.00 75.09 132 TYR D N 1
ATOM 6484 C CA . TYR D 3 132 ? 154.542 162.797 147.243 1.00 72.34 132 TYR D CA 1
ATOM 6485 C C . TYR D 3 132 ? 153.468 163.238 146.248 1.00 79.63 132 TYR D C 1
ATOM 6486 O O . TYR D 3 132 ? 152.278 163.239 146.585 1.00 78.30 132 TYR D O 1
ATOM 6495 N N . PRO D 3 133 ? 153.840 163.610 145.011 1.00 88.98 133 PRO D N 1
ATOM 6496 C CA . PRO D 3 133 ? 155.183 163.659 144.419 1.00 85.73 133 PRO D CA 1
ATOM 6497 C C . PRO D 3 133 ? 155.889 165.002 144.561 1.00 86.79 133 PRO D C 1
ATOM 6498 O O . PRO D 3 133 ? 157.017 165.152 144.102 1.00 95.06 133 PRO D O 1
ATOM 6502 N N . ASP D 3 134 ? 155.264 166.001 145.184 1.00 84.84 134 ASP D N 1
ATOM 6503 C CA . ASP D 3 134 ? 155.862 167.331 145.304 1.00 87.04 134 ASP D CA 1
ATOM 6504 C C . ASP D 3 134 ? 156.823 167.349 146.493 1.00 91.12 134 ASP D C 1
ATOM 6505 O O . ASP D 3 134 ? 156.550 167.904 147.560 1.00 89.75 134 ASP D O 1
ATOM 6510 N N . GLY D 3 135 ? 157.971 166.722 146.291 1.00 91.12 135 GLY D N 1
ATOM 6511 C CA . GLY D 3 135 ? 158.950 166.601 147.343 1.00 84.07 135 GLY D CA 1
ATOM 6512 C C . GLY D 3 135 ? 160.269 166.072 146.838 1.00 83.87 135 GLY D C 1
ATOM 6513 O O . GLY D 3 135 ? 160.635 166.262 145.678 1.00 84.55 135 GLY D O 1
ATOM 6514 N N . ASP D 3 136 ? 160.986 165.400 147.734 1.00 93.42 136 ASP D N 1
ATOM 6515 C CA . ASP D 3 136 ? 162.310 164.895 147.421 1.00 93.92 136 ASP D CA 1
ATOM 6516 C C . ASP D 3 136 ? 162.223 163.500 146.804 1.00 94.64 136 ASP D C 1
ATOM 6517 O O . ASP D 3 136 ? 161.143 162.934 146.611 1.00 98.39 136 ASP D O 1
ATOM 6522 N N . CYS D 3 137 ? 163.393 162.955 146.480 1.00 80.17 137 CYS D N 1
ATOM 6523 C CA . CYS D 3 137 ? 163.499 161.554 146.110 1.00 75.60 137 CYS D CA 1
ATOM 6524 C C . CYS D 3 137 ? 163.171 160.685 147.324 1.00 79.22 137 CYS D C 1
ATOM 6525 O O . CYS D 3 137 ? 163.458 161.073 148.461 1.00 86.20 137 CYS D O 1
ATOM 6528 N N . PRO D 3 138 ? 162.514 159.539 147.121 1.00 66.50 138 PRO D N 1
ATOM 6529 C CA . PRO D 3 138 ? 162.278 158.615 148.237 1.00 63.73 138 PRO D CA 1
ATOM 6530 C C . PRO D 3 138 ? 163.578 158.076 148.816 1.00 70.85 138 PRO D C 1
ATOM 6531 O O . PRO D 3 138 ? 164.550 157.812 148.105 1.00 80.54 138 PRO D O 1
ATOM 6535 N N . ARG D 3 139 ? 163.583 157.917 150.136 1.00 77.02 139 ARG D N 1
ATOM 6536 C CA . ARG D 3 139 ? 164.754 157.469 150.877 1.00 82.42 139 ARG D CA 1
ATOM 6537 C C . ARG D 3 139 ? 164.710 155.955 150.990 1.00 86.65 139 ARG D C 1
ATOM 6538 O O . ARG D 3 139 ? 163.661 155.384 151.306 1.00 84.21 139 ARG D O 1
ATOM 6546 N N . LEU D 3 140 ? 165.842 155.311 150.736 1.00 79.66 140 LEU D N 1
ATOM 6547 C CA . LEU D 3 140 ? 165.940 153.862 150.786 1.00 68.78 140 LEU D CA 1
ATOM 6548 C C . LEU D 3 140 ? 167.047 153.458 151.751 1.00 67.79 140 LEU D C 1
ATOM 6549 O O . LEU D 3 140 ? 168.196 153.883 151.599 1.00 73.45 140 LEU D O 1
ATOM 6554 N N . VAL D 3 141 ? 166.697 152.629 152.732 1.00 66.13 141 VAL D N 1
ATOM 6555 C CA . VAL D 3 141 ? 167.648 152.087 153.695 1.00 72.41 141 VAL D CA 1
ATOM 6556 C C . VAL D 3 141 ? 167.618 150.568 153.590 1.00 76.44 141 VAL D C 1
ATOM 6557 O O . VAL D 3 141 ? 166.650 149.993 153.079 1.00 75.19 141 VAL D O 1
ATOM 6561 N N . PHE D 3 142 ? 168.693 149.927 154.039 1.00 79.98 142 PHE D N 1
ATOM 6562 C CA . PHE D 3 142 ? 168.748 148.475 154.084 1.00 74.78 142 PHE D CA 1
ATOM 6563 C C . PHE D 3 142 ? 168.610 147.984 155.519 1.00 80.34 142 PHE D C 1
ATOM 6564 O O . PHE D 3 142 ? 168.861 148.721 156.477 1.00 87.91 142 PHE D O 1
ATOM 6572 N N . ASP D 3 143 ? 168.187 146.725 155.659 1.00 86.71 143 ASP D N 1
ATOM 6573 C CA . ASP D 3 143 ? 168.028 146.132 156.983 1.00 90.27 143 ASP D CA 1
ATOM 6574 C C . ASP D 3 143 ? 169.380 145.913 157.651 1.00 90.60 143 ASP D C 1
ATOM 6575 O O . ASP D 3 143 ? 169.570 146.250 158.825 1.00 89.67 143 ASP D O 1
ATOM 6580 N N . ILE D 3 144 ? 170.327 145.352 156.916 1.00 89.91 144 ILE D N 1
ATOM 6581 C CA . ILE D 3 144 ? 171.699 145.160 157.375 1.00 87.86 144 ILE D CA 1
ATOM 6582 C C . ILE D 3 144 ? 172.605 145.952 156.443 1.00 85.65 144 ILE D C 1
ATOM 6583 O O . ILE D 3 144 ? 172.445 145.854 155.221 1.00 89.17 144 ILE D O 1
ATOM 6588 N N . PRO D 3 145 ? 173.530 146.780 156.969 1.00 79.65 145 PRO D N 1
ATOM 6589 C CA . PRO D 3 145 ? 174.381 147.603 156.094 1.00 82.11 145 PRO D CA 1
ATOM 6590 C C . PRO D 3 145 ? 175.309 146.791 155.202 1.00 91.19 145 PRO D C 1
ATOM 6591 O O . PRO D 3 145 ? 176.257 146.152 155.669 1.00 93.58 145 PRO D O 1
ATOM 6595 N N . VAL D 3 146 ? 175.024 146.825 153.900 1.00 90.75 146 VAL D N 1
ATOM 6596 C CA . VAL D 3 146 ? 175.789 146.056 152.928 1.00 89.68 146 VAL D CA 1
ATOM 6597 C C . VAL D 3 146 ? 177.108 146.763 152.654 1.00 89.44 146 VAL D C 1
ATOM 6598 O O . VAL D 3 146 ? 177.167 147.995 152.552 1.00 99.44 146 VAL D O 1
ATOM 6602 N N . PHE D 3 147 ? 178.183 145.984 152.551 1.00 74.52 147 PHE D N 1
ATOM 6603 C CA . PHE D 3 147 ? 179.503 146.551 152.318 1.00 77.56 147 PHE D CA 1
ATOM 6604 C C . PHE D 3 147 ? 179.542 146.936 150.841 1.00 74.71 147 PHE D C 1
ATOM 6605 O O . PHE D 3 147 ? 179.913 146.134 149.979 1.00 83.35 147 PHE D O 1
ATOM 6613 N N . HIS D 3 148 ? 179.144 148.178 150.561 1.00 69.46 148 HIS D N 1
ATOM 6614 C CA . HIS D 3 148 ? 179.005 148.772 149.247 1.00 76.90 148 HIS D CA 1
ATOM 6615 C C . HIS D 3 148 ? 179.502 150.200 149.403 1.00 77.97 148 HIS D C 1
ATOM 6616 O O . HIS D 3 148 ? 179.392 150.760 150.504 1.00 80.01 148 HIS D O 1
ATOM 6623 N N . PRO D 3 149 ? 180.086 150.796 148.357 1.00 77.03 149 PRO D N 1
ATOM 6624 C CA . PRO D 3 149 ? 180.525 152.200 148.455 1.00 79.46 149 PRO D CA 1
ATOM 6625 C C . PRO D 3 149 ? 179.420 153.214 148.714 1.00 87.88 149 PRO D C 1
ATOM 6626 O O . PRO D 3 149 ? 179.707 154.298 149.238 1.00 92.42 149 PRO D O 1
ATOM 6630 N N . LEU D 3 150 ? 178.169 152.910 148.370 1.00 86.98 150 LEU D N 1
ATOM 6631 C CA . LEU D 3 150 ? 177.079 153.866 148.513 1.00 76.40 150 LEU D CA 1
ATOM 6632 C C . LEU D 3 150 ? 176.078 153.478 149.589 1.00 72.77 150 LEU D C 1
ATOM 6633 O O . LEU D 3 150 ? 174.962 154.004 149.597 1.00 86.29 150 LEU D O 1
ATOM 6638 N N . VAL D 3 151 ? 176.440 152.579 150.497 1.00 66.02 151 VAL D N 1
ATOM 6639 C CA . VAL D 3 151 ? 175.564 152.156 151.582 1.00 67.22 151 VAL D CA 1
ATOM 6640 C C . VAL D 3 151 ? 176.184 152.613 152.894 1.00 74.78 151 VAL D C 1
ATOM 6641 O O . VAL D 3 151 ? 177.382 152.405 153.126 1.00 81.23 151 VAL D O 1
ATOM 6645 N N . ASP D 3 152 ? 175.379 153.269 153.727 1.00 92.74 152 ASP D N 1
ATOM 6646 C CA . ASP D 3 152 ? 175.804 153.747 155.036 1.00 91.82 152 ASP D CA 1
ATOM 6647 C C . ASP D 3 152 ? 176.173 152.561 155.924 1.00 93.68 152 ASP D C 1
ATOM 6648 O O . ASP D 3 152 ? 175.342 151.661 156.115 1.00 93.58 152 ASP D O 1
ATOM 6653 N N . PRO D 3 153 ? 177.395 152.507 156.464 1.00 99.90 153 PRO D N 1
ATOM 6654 C CA . PRO D 3 153 ? 177.794 151.346 157.280 1.00 101.65 153 PRO D CA 1
ATOM 6655 C C . PRO D 3 153 ? 177.114 151.258 158.639 1.00 102.03 153 PRO D C 1
ATOM 6656 O O . PRO D 3 153 ? 177.227 150.211 159.289 1.00 104.90 153 PRO D O 1
ATOM 6660 N N . THR D 3 154 ? 176.422 152.297 159.093 1.00 97.70 154 THR D N 1
ATOM 6661 C CA . THR D 3 154 ? 175.761 152.252 160.392 1.00 97.44 154 THR D CA 1
ATOM 6662 C C . THR D 3 154 ? 174.246 152.364 160.313 1.00 99.51 154 THR D C 1
ATOM 6663 O O . THR D 3 154 ? 173.557 151.912 161.231 1.00 103.86 154 THR D O 1
ATOM 6667 N N . SER D 3 155 ? 173.702 152.951 159.245 1.00 93.81 155 SER D N 1
ATOM 6668 C CA . SER D 3 155 ? 172.255 153.075 159.111 1.00 94.11 155 SER D CA 1
ATOM 6669 C C . SER D 3 155 ? 171.698 152.276 157.941 1.00 92.87 155 SER D C 1
ATOM 6670 O O . SER D 3 155 ? 170.513 151.924 157.950 1.00 85.01 155 SER D O 1
ATOM 6673 N N . GLY D 3 156 ? 172.520 151.981 156.936 1.00 89.44 156 GLY D N 1
ATOM 6674 C CA . GLY D 3 156 ? 172.084 151.204 155.796 1.00 88.27 156 GLY D CA 1
ATOM 6675 C C . GLY D 3 156 ? 171.444 151.991 154.675 1.00 82.56 156 GLY D C 1
ATOM 6676 O O . GLY D 3 156 ? 170.899 151.377 153.749 1.00 79.15 156 GLY D O 1
ATOM 6677 N N . GLU D 3 157 ? 171.495 153.320 154.717 1.00 78.79 157 GLU D N 1
ATOM 6678 C CA . GLU D 3 157 ? 170.838 154.133 153.700 1.00 77.03 157 GLU D CA 1
ATOM 6679 C C . GLU D 3 157 ? 171.656 154.143 152.415 1.00 70.20 157 GLU D C 1
ATOM 6680 O O . GLU D 3 157 ? 172.834 154.511 152.423 1.00 71.36 157 GLU D O 1
ATOM 6686 N N . LEU D 3 158 ? 171.030 153.740 151.314 1.00 64.43 158 LEU D N 1
ATOM 6687 C CA . LEU D 3 158 ? 171.656 153.837 150.004 1.00 66.73 158 LEU D CA 1
ATOM 6688 C C . LEU D 3 158 ? 171.547 155.267 149.489 1.00 70.64 158 LEU D C 1
ATOM 6689 O O . LEU D 3 158 ? 170.544 155.948 149.718 1.00 87.52 158 LEU D O 1
ATOM 6694 N N . ASP D 3 159 ? 172.596 155.732 148.807 1.00 62.43 159 ASP D N 1
ATOM 6695 C CA . ASP D 3 159 ? 172.613 157.082 148.240 1.00 64.74 159 ASP D CA 1
ATOM 6696 C C . ASP D 3 159 ? 171.840 157.088 146.920 1.00 73.43 159 ASP D C 1
ATOM 6697 O O . ASP D 3 159 ? 172.396 156.994 145.824 1.00 72.05 159 ASP D O 1
ATOM 6702 N N . VAL D 3 160 ? 170.516 157.205 147.048 1.00 81.53 160 VAL D N 1
ATOM 6703 C CA . VAL D 3 160 ? 169.643 157.182 145.876 1.00 78.34 160 VAL D CA 1
ATOM 6704 C C . VAL D 3 160 ? 169.613 158.551 145.206 1.00 78.68 160 VAL D C 1
ATOM 6705 O O . VAL D 3 160 ? 169.368 158.665 143.998 1.00 79.49 160 VAL D O 1
ATOM 6709 N N . LYS D 3 161 ? 169.898 159.610 145.970 1.00 85.58 161 LYS D N 1
ATOM 6710 C CA . LYS D 3 161 ? 169.649 160.970 145.502 1.00 87.38 161 LYS D CA 1
ATOM 6711 C C . LYS D 3 161 ? 170.664 161.459 144.475 1.00 86.79 161 LYS D C 1
ATOM 6712 O O . LYS D 3 161 ? 170.479 162.551 143.926 1.00 85.58 161 LYS D O 1
ATOM 6718 N N . ARG D 3 162 ? 171.735 160.703 144.213 1.00 92.27 162 ARG D N 1
ATOM 6719 C CA . ARG D 3 162 ? 172.711 161.146 143.221 1.00 93.31 162 ARG D CA 1
ATOM 6720 C C . ARG D 3 162 ? 172.144 161.078 141.808 1.00 93.48 162 ARG D C 1
ATOM 6721 O O . ARG D 3 162 ? 172.380 161.977 140.994 1.00 95.86 162 ARG D O 1
ATOM 6729 N N . ALA D 3 163 ? 171.398 160.020 141.496 1.00 86.41 163 ALA D N 1
ATOM 6730 C CA . ALA D 3 163 ? 170.792 159.895 140.178 1.00 85.43 163 ALA D CA 1
ATOM 6731 C C . ALA D 3 163 ? 169.517 160.722 140.070 1.00 84.05 163 ALA D C 1
ATOM 6732 O O . ALA D 3 163 ? 169.339 161.474 139.106 1.00 88.17 163 ALA D O 1
ATOM 6734 N N . PHE D 3 164 ? 168.623 160.593 141.049 1.00 83.46 164 PHE D N 1
ATOM 6735 C CA . PHE D 3 164 ? 167.393 161.383 141.087 1.00 86.54 164 PHE D CA 1
ATOM 6736 C C . PHE D 3 164 ? 167.615 162.617 141.962 1.00 89.56 164 PHE D C 1
ATOM 6737 O O . PHE D 3 164 ? 167.223 162.681 143.129 1.00 90.80 164 PHE D O 1
ATOM 6745 N N . ALA D 3 165 ? 168.279 163.610 141.365 1.00 98.96 165 ALA D N 1
ATOM 6746 C CA . ALA D 3 165 ? 168.556 164.851 142.081 1.00 95.74 165 ALA D CA 1
ATOM 6747 C C . ALA D 3 165 ? 167.287 165.669 142.282 1.00 96.94 165 ALA D C 1
ATOM 6748 O O . ALA D 3 165 ? 167.034 166.177 143.380 1.00 99.52 165 ALA D O 1
ATOM 6750 N N . LYS D 3 166 ? 166.475 165.803 141.236 1.00 98.09 166 LYS D N 1
ATOM 6751 C CA . LYS D 3 166 ? 165.214 166.526 141.319 1.00 96.20 166 LYS D CA 1
ATOM 6752 C C . LYS D 3 166 ? 164.081 165.579 140.963 1.00 95.99 166 LYS D C 1
ATOM 6753 O O . LYS D 3 166 ? 164.112 164.940 139.908 1.00 97.13 166 LYS D O 1
ATOM 6759 N N . TRP D 3 167 ? 163.083 165.494 141.842 1.00 89.48 167 TRP D N 1
ATOM 6760 C CA . TRP D 3 167 ? 161.932 164.620 141.624 1.00 90.47 167 TRP D CA 1
ATOM 6761 C C . TRP D 3 167 ? 160.903 165.367 140.781 1.00 87.84 167 TRP D C 1
ATOM 6762 O O . TRP D 3 167 ? 160.023 166.071 141.282 1.00 87.89 167 TRP D O 1
ATOM 6773 N N . ARG D 3 168 ? 161.030 165.208 139.467 1.00 92.66 168 ARG D N 1
ATOM 6774 C CA . ARG D 3 168 ? 160.102 165.834 138.535 1.00 96.86 168 ARG D CA 1
ATOM 6775 C C . ARG D 3 168 ? 158.757 165.119 138.567 1.00 100.98 168 ARG D C 1
ATOM 6776 O O . ARG D 3 168 ? 158.702 163.888 138.640 1.00 101.07 168 ARG D O 1
ATOM 6784 N N . ARG D 3 169 ? 157.675 165.897 138.529 1.00 93.72 169 ARG D N 1
ATOM 6785 C CA . ARG D 3 169 ? 156.334 165.326 138.523 1.00 87.49 169 ARG D CA 1
ATOM 6786 C C . ARG D 3 169 ? 156.056 164.643 137.189 1.00 86.72 169 ARG D C 1
ATOM 6787 O O . ARG D 3 169 ? 156.461 165.136 136.132 1.00 86.91 169 ARG D O 1
ATOM 6795 N N . ASN D 3 170 ? 155.427 163.459 137.268 1.00 90.13 170 ASN D N 1
ATOM 6796 C CA . ASN D 3 170 ? 154.994 162.597 136.162 1.00 94.44 170 ASN D CA 1
ATOM 6797 C C . ASN D 3 170 ? 156.146 161.995 135.356 1.00 95.62 170 ASN D C 1
ATOM 6798 O O . ASN D 3 170 ? 155.907 161.288 134.373 1.00 95.56 170 ASN D O 1
ATOM 6803 N N . HIS D 3 171 ? 157.391 162.258 135.754 1.00 98.13 171 HIS D N 1
ATOM 6804 C CA . HIS D 3 171 ? 158.537 161.642 135.095 1.00 94.27 171 HIS D CA 1
ATOM 6805 C C . HIS D 3 171 ? 159.114 160.518 135.945 1.00 96.43 171 HIS D C 1
ATOM 6806 O O . HIS D 3 171 ? 159.218 159.372 135.497 1.00 100.29 171 HIS D O 1
ATOM 6813 N N . ASN D 3 172 ? 159.489 160.834 137.180 1.00 89.81 172 ASN D N 1
ATOM 6814 C CA . ASN D 3 172 ? 160.107 159.860 138.064 1.00 87.32 172 ASN D CA 1
ATOM 6815 C C . ASN D 3 172 ? 159.048 159.087 138.838 1.00 82.29 172 ASN D C 1
ATOM 6816 O O . ASN D 3 172 ? 157.970 159.601 139.145 1.00 93.12 172 ASN D O 1
ATOM 6821 N N . HIS D 3 173 ? 159.370 157.835 139.153 1.00 58.42 173 HIS D N 1
ATOM 6822 C CA . HIS D 3 173 ? 158.484 156.978 139.925 1.00 58.01 173 HIS D CA 1
ATOM 6823 C C . HIS D 3 173 ? 159.332 156.119 140.852 1.00 68.55 173 HIS D C 1
ATOM 6824 O O . HIS D 3 173 ? 160.559 156.079 140.741 1.00 79.09 173 HIS D O 1
ATOM 6831 N N . ILE D 3 174 ? 158.659 155.422 141.771 1.00 53.46 174 ILE D N 1
ATOM 6832 C CA . ILE D 3 174 ? 159.369 154.667 142.801 1.00 53.32 174 ILE D CA 1
ATOM 6833 C C . ILE D 3 174 ? 159.980 153.389 142.229 1.00 65.94 174 ILE D C 1
ATOM 6834 O O . ILE D 3 174 ? 160.970 152.867 142.767 1.00 72.55 174 ILE D O 1
ATOM 6839 N N . TRP D 3 175 ? 159.434 152.878 141.118 1.00 74.47 175 TRP D N 1
ATOM 6840 C CA . TRP D 3 175 ? 160.044 151.713 140.481 1.00 68.11 175 TRP D CA 1
ATOM 6841 C C . TRP D 3 175 ? 161.394 152.063 139.876 1.00 66.57 175 TRP D C 1
ATOM 6842 O O . TRP D 3 175 ? 162.260 151.194 139.760 1.00 74.91 175 TRP D O 1
ATOM 6853 N N . GLN D 3 176 ? 161.595 153.328 139.495 1.00 59.92 176 GLN D N 1
ATOM 6854 C CA . GLN D 3 176 ? 162.917 153.773 139.068 1.00 68.09 176 GLN D CA 1
ATOM 6855 C C . GLN D 3 176 ? 163.907 153.769 140.225 1.00 66.35 176 GLN D C 1
ATOM 6856 O O . GLN D 3 176 ? 165.087 153.455 140.026 1.00 66.86 176 GLN D O 1
ATOM 6862 N N . VAL D 3 177 ? 163.442 154.095 141.436 1.00 58.79 177 VAL D N 1
ATOM 6863 C CA . VAL D 3 177 ? 164.278 153.991 142.630 1.00 53.26 177 VAL D CA 1
ATOM 6864 C C . VAL D 3 177 ? 164.652 152.536 142.896 1.00 64.96 177 VAL D C 1
ATOM 6865 O O . VAL D 3 177 ? 165.812 152.224 143.195 1.00 71.00 177 VAL D O 1
ATOM 6869 N N . LEU D 3 178 ? 163.687 151.621 142.750 1.00 63.79 178 LEU D N 1
ATOM 6870 C CA . LEU D 3 178 ? 163.971 150.195 142.929 1.00 59.68 178 LEU D CA 1
ATOM 6871 C C . LEU D 3 178 ? 164.913 149.663 141.848 1.00 56.87 178 LEU D C 1
ATOM 6872 O O . LEU D 3 178 ? 165.780 148.820 142.122 1.00 65.34 178 LEU D O 1
ATOM 6877 N N . MET D 3 179 ? 164.760 150.152 140.615 1.00 67.24 179 MET D N 1
ATOM 6878 C CA . MET D 3 179 ? 165.629 149.744 139.517 1.00 69.70 179 MET D CA 1
ATOM 6879 C C . MET D 3 179 ? 167.054 150.244 139.726 1.00 76.17 179 MET D C 1
ATOM 6880 O O . MET D 3 179 ? 168.021 149.526 139.451 1.00 79.52 179 MET D O 1
ATOM 6885 N N . TYR D 3 180 ? 167.200 151.474 140.229 1.00 62.88 180 TYR D N 1
ATOM 6886 C CA . TYR D 3 180 ? 168.525 151.991 140.564 1.00 58.38 180 TYR D CA 1
ATOM 6887 C C . TYR D 3 180 ? 169.132 151.234 141.739 1.00 61.33 180 TYR D C 1
ATOM 6888 O O . TYR D 3 180 ? 170.349 151.022 141.787 1.00 70.10 180 TYR D O 1
ATOM 6897 N N . ALA D 3 181 ? 168.295 150.815 142.693 1.00 55.31 181 ALA D N 1
ATOM 6898 C CA . ALA D 3 181 ? 168.757 149.995 143.807 1.00 54.02 181 ALA D CA 1
ATOM 6899 C C . ALA D 3 181 ? 169.276 148.640 143.356 1.00 57.93 181 ALA D C 1
ATOM 6900 O O . ALA D 3 181 ? 170.272 148.158 143.904 1.00 72.03 181 ALA D O 1
ATOM 6902 N N . ARG D 3 182 ? 168.608 148.003 142.393 1.00 63.31 182 ARG D N 1
ATOM 6903 C CA . ARG D 3 182 ? 169.149 146.772 141.824 1.00 58.01 182 ARG D CA 1
ATOM 6904 C C . ARG D 3 182 ? 170.419 147.049 141.019 1.00 55.27 182 ARG D C 1
ATOM 6905 O O . ARG D 3 182 ? 171.404 146.310 141.126 1.00 57.30 182 ARG D O 1
ATOM 6913 N N . ARG D 3 183 ? 170.428 148.142 140.248 1.00 64.98 183 ARG D N 1
ATOM 6914 C CA . ARG D 3 183 ? 171.522 148.402 139.318 1.00 65.36 183 ARG D CA 1
ATOM 6915 C C . ARG D 3 183 ? 172.785 148.879 140.028 1.00 71.69 183 ARG D C 1
ATOM 6916 O O . ARG D 3 183 ? 173.875 148.832 139.446 1.00 76.57 183 ARG D O 1
ATOM 6924 N N . VAL D 3 184 ? 172.668 149.341 141.277 1.00 67.54 184 VAL D N 1
ATOM 6925 C CA . VAL D 3 184 ? 173.848 149.806 142.000 1.00 62.79 184 VAL D CA 1
ATOM 6926 C C . VAL D 3 184 ? 174.745 148.647 142.431 1.00 63.94 184 VAL D C 1
ATOM 6927 O O . VAL D 3 184 ? 175.922 148.860 142.740 1.00 67.48 184 VAL D O 1
ATOM 6931 N N . PHE D 3 185 ? 174.224 147.417 142.444 1.00 67.39 185 PHE D N 1
ATOM 6932 C CA . PHE D 3 185 ? 175.043 146.245 142.721 1.00 68.52 185 PHE D CA 1
ATOM 6933 C C . PHE D 3 185 ? 175.645 145.634 141.464 1.00 67.00 185 PHE D C 1
ATOM 6934 O O . PHE D 3 185 ? 176.427 144.683 141.571 1.00 64.54 185 PHE D O 1
ATOM 6942 N N . TYR D 3 186 ? 175.302 146.148 140.284 1.00 78.00 186 TYR D N 1
ATOM 6943 C CA . TYR D 3 186 ? 175.860 145.667 139.029 1.00 76.55 186 TYR D CA 1
ATOM 6944 C C . TYR D 3 186 ? 176.760 146.695 138.361 1.00 80.50 186 TYR D C 1
ATOM 6945 O O . TYR D 3 186 ? 177.312 146.416 137.291 1.00 83.38 186 TYR D O 1
ATOM 6954 N N . LYS D 3 187 ? 176.915 147.878 138.956 1.00 98.09 187 LYS D N 1
ATOM 6955 C CA . LYS D 3 187 ? 177.850 148.891 138.462 1.00 100.34 187 LYS D CA 1
ATOM 6956 C C . LYS D 3 187 ? 178.332 149.680 139.681 1.00 101.00 187 LYS D C 1
ATOM 6957 O O . LYS D 3 187 ? 177.656 150.599 140.148 1.00 99.40 187 LYS D O 1
ATOM 6963 N N . ILE D 3 188 ? 179.506 149.305 140.187 1.00 94.78 188 ILE D N 1
ATOM 6964 C CA . ILE D 3 188 ? 180.040 149.940 141.384 1.00 95.64 188 ILE D CA 1
ATOM 6965 C C . ILE D 3 188 ? 180.685 151.266 141.008 1.00 97.58 188 ILE D C 1
ATOM 6966 O O . ILE D 3 188 ? 181.571 151.323 140.145 1.00 99.16 188 ILE D O 1
ATOM 6971 N N . ASP D 3 189 ? 180.243 152.343 141.653 1.00 108.42 189 ASP D N 1
ATOM 6972 C CA . ASP D 3 189 ? 180.769 153.681 141.418 1.00 109.71 189 ASP D CA 1
ATOM 6973 C C . ASP D 3 189 ? 181.396 154.199 142.704 1.00 110.32 189 ASP D C 1
ATOM 6974 O O . ASP D 3 189 ? 180.782 154.115 143.774 1.00 110.66 189 ASP D O 1
ATOM 6979 N N . THR D 3 190 ? 182.614 154.727 142.600 1.00 112.41 190 THR D N 1
ATOM 6980 C CA . THR D 3 190 ? 183.353 155.196 143.763 1.00 115.50 190 THR D CA 1
ATOM 6981 C C . THR D 3 190 ? 183.413 156.714 143.875 1.00 114.28 190 THR D C 1
ATOM 6982 O O . THR D 3 190 ? 184.123 157.225 144.749 1.00 115.36 190 THR D O 1
ATOM 6986 N N . ALA D 3 191 ? 182.699 157.448 143.025 1.00 105.76 191 ALA D N 1
ATOM 6987 C CA . ALA D 3 191 ? 182.809 158.900 143.035 1.00 107.25 191 ALA D CA 1
ATOM 6988 C C . ALA D 3 191 ? 182.005 159.499 144.180 1.00 108.08 191 ALA D C 1
ATOM 6989 O O . ALA D 3 191 ? 180.782 159.349 144.233 1.00 108.63 191 ALA D O 1
ATOM 6991 N N . SER D 3 192 ? 182.715 160.197 145.079 1.00 111.26 192 SER D N 1
ATOM 6992 C CA . SER D 3 192 ? 182.145 160.876 146.242 1.00 112.65 192 SER D CA 1
ATOM 6993 C C . SER D 3 192 ? 181.293 159.957 147.125 1.00 113.28 192 SER D C 1
ATOM 6994 O O . SER D 3 192 ? 180.067 160.070 147.139 1.00 113.56 192 SER D O 1
ATOM 6997 N N . PRO D 3 193 ? 181.912 159.041 147.863 1.00 107.39 193 PRO D N 1
ATOM 6998 C CA . PRO D 3 193 ? 181.133 158.002 148.532 1.00 105.03 193 PRO D CA 1
ATOM 6999 C C . PRO D 3 193 ? 180.465 158.290 149.884 1.00 107.38 193 PRO D C 1
ATOM 7000 O O . PRO D 3 193 ? 180.265 159.424 150.335 1.00 108.91 193 PRO D O 1
ATOM 7004 N N . LEU D 3 194 ? 179.880 157.216 150.410 1.00 102.23 194 LEU D N 1
ATOM 7005 C CA . LEU D 3 194 ? 179.312 157.183 151.745 1.00 101.62 194 LEU D CA 1
ATOM 7006 C C . LEU D 3 194 ? 180.060 156.220 152.660 1.00 99.31 194 LEU D C 1
ATOM 7007 O O . LEU D 3 194 ? 180.122 156.451 153.872 1.00 101.78 194 LEU D O 1
ATOM 7012 N N . ASN D 3 195 ? 180.632 155.152 152.100 1.00 103.80 195 ASN D N 1
ATOM 7013 C CA . ASN D 3 195 ? 181.557 154.264 152.806 1.00 107.45 195 ASN D CA 1
ATOM 7014 C C . ASN D 3 195 ? 182.874 154.350 152.054 1.00 111.54 195 ASN D C 1
ATOM 7015 O O . ASN D 3 195 ? 183.039 153.730 150.997 1.00 110.57 195 ASN D O 1
ATOM 7020 N N . PRO D 3 196 ? 183.827 155.146 152.551 1.00 114.74 196 PRO D N 1
ATOM 7021 C CA . PRO D 3 196 ? 185.056 155.385 151.770 1.00 113.37 196 PRO D CA 1
ATOM 7022 C C . PRO D 3 196 ? 185.986 154.184 151.696 1.00 109.97 196 PRO D C 1
ATOM 7023 O O . PRO D 3 196 ? 186.713 154.028 150.700 1.00 108.23 196 PRO D O 1
ATOM 7027 N N . GLU D 3 197 ? 185.984 153.334 152.728 1.00 114.69 197 GLU D N 1
ATOM 7028 C CA . GLU D 3 197 ? 186.860 152.170 152.726 1.00 117.25 197 GLU D CA 1
ATOM 7029 C C . GLU D 3 197 ? 186.421 151.163 151.670 1.0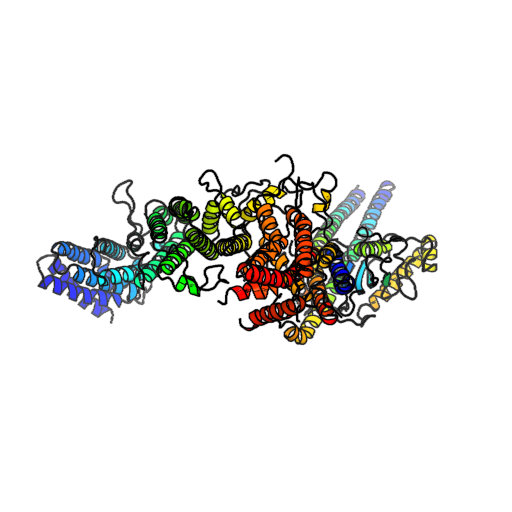0 117.05 197 GLU D C 1
ATOM 7030 O O . GLU D 3 197 ? 187.256 150.475 151.071 1.00 117.78 197 GLU D O 1
ATOM 7036 N N . ALA D 3 198 ? 185.114 151.111 151.388 1.00 101.78 198 ALA D N 1
ATOM 7037 C CA . ALA D 3 198 ? 184.612 150.268 150.308 1.00 100.39 198 ALA D CA 1
ATOM 7038 C C . ALA D 3 198 ? 185.090 150.762 148.951 1.00 101.28 198 ALA D C 1
ATOM 7039 O O . ALA D 3 198 ? 185.470 149.958 148.091 1.00 101.48 198 ALA D O 1
ATOM 7041 N N . ALA D 3 199 ? 185.107 152.086 148.753 1.00 104.96 199 ALA D N 1
ATOM 7042 C CA . ALA D 3 199 ? 185.583 152.646 147.490 1.00 105.86 199 ALA D CA 1
ATOM 7043 C C . ALA D 3 199 ? 187.066 152.365 147.296 1.00 110.80 199 ALA D C 1
ATOM 7044 O O . ALA D 3 199 ? 187.477 151.842 146.251 1.00 113.95 199 ALA D O 1
ATOM 7046 N N . VAL D 3 200 ? 187.871 152.624 148.331 1.00 112.16 200 VAL D N 1
ATOM 7047 C CA . VAL D 3 200 ? 189.314 152.460 148.183 1.00 111.33 200 VAL D CA 1
ATOM 7048 C C . VAL D 3 200 ? 189.695 150.983 148.184 1.00 109.47 200 VAL D C 1
ATOM 7049 O O . VAL D 3 200 ? 190.795 150.616 147.758 1.00 108.39 200 VAL D O 1
ATOM 7053 N N . LEU D 3 201 ? 188.802 150.111 148.663 1.00 110.86 201 LEU D N 1
ATOM 7054 C CA . LEU D 3 201 ? 188.972 148.688 148.406 1.00 110.16 201 LEU D CA 1
ATOM 7055 C C . LEU D 3 201 ? 188.524 148.332 146.997 1.00 110.41 201 LEU D C 1
ATOM 7056 O O . LEU D 3 201 ? 188.891 147.275 146.473 1.00 107.53 201 LEU D O 1
ATOM 7061 N N . TYR D 3 202 ? 187.704 149.181 146.373 1.00 113.56 202 TYR D N 1
ATOM 7062 C CA . TYR D 3 202 ? 187.266 148.844 145.024 1.00 111.01 202 TYR D CA 1
ATOM 7063 C C . TYR D 3 202 ? 188.344 149.143 143.987 1.00 110.31 202 TYR D C 1
ATOM 7064 O O . TYR D 3 202 ? 188.619 148.290 143.135 1.00 109.29 202 TYR D O 1
ATOM 7073 N N . GLU D 3 203 ? 188.958 150.338 143.996 1.00 124.79 203 GLU D N 1
ATOM 7074 C CA . GLU D 3 203 ? 189.860 150.559 142.859 1.00 126.11 203 GLU D CA 1
ATOM 7075 C C . GLU D 3 203 ? 191.312 150.207 143.177 1.00 127.10 203 GLU D C 1
ATOM 7076 O O . GLU D 3 203 ? 192.179 150.378 142.312 1.00 126.47 203 GLU D O 1
ATOM 7082 N N . LYS D 3 204 ? 191.604 149.712 144.383 1.00 129.85 204 LYS D N 1
ATOM 7083 C CA . LYS D 3 204 ? 192.972 149.324 144.718 1.00 130.59 204 LYS D CA 1
ATOM 7084 C C . LYS D 3 204 ? 193.139 147.824 144.950 1.00 131.61 204 LYS D C 1
ATOM 7085 O O . LYS D 3 204 ? 193.941 147.177 144.269 1.00 132.34 204 LYS D O 1
ATOM 7091 N N . ASP D 3 205 ? 192.393 147.255 145.899 1.00 127.64 205 ASP D N 1
ATOM 7092 C CA . ASP D 3 205 ? 192.610 145.866 146.312 1.00 126.38 205 ASP D CA 1
ATOM 7093 C C . ASP D 3 205 ? 191.286 145.108 146.203 1.00 124.55 205 ASP D C 1
ATOM 7094 O O . ASP D 3 205 ? 190.498 145.003 147.146 1.00 126.28 205 ASP D O 1
ATOM 7099 N N . ILE D 3 206 ? 191.066 144.544 145.013 1.00 114.71 206 ILE D N 1
ATOM 7100 C CA . ILE D 3 206 ? 189.764 143.994 144.661 1.00 118.13 206 ILE D CA 1
ATOM 7101 C C . ILE D 3 206 ? 189.475 142.664 145.356 1.00 117.57 206 ILE D C 1
ATOM 7102 O O . ILE D 3 206 ? 188.310 142.358 145.628 1.00 116.50 206 ILE D O 1
ATOM 7107 N N . GLN D 3 207 ? 190.506 141.878 145.693 1.00 113.33 207 GLN D N 1
ATOM 7108 C CA . GLN D 3 207 ? 190.262 140.553 146.260 1.00 112.49 207 GLN D CA 1
ATOM 7109 C C . GLN D 3 207 ? 189.830 140.639 147.718 1.00 111.94 207 GLN D C 1
ATOM 7110 O O . GLN D 3 207 ? 188.970 139.866 148.165 1.00 111.69 207 GLN D O 1
ATOM 7116 N N . LEU D 3 208 ? 190.397 141.589 148.468 1.00 104.91 208 LEU D N 1
ATOM 7117 C CA . LEU D 3 208 ? 189.925 141.854 149.822 1.00 104.65 208 LEU D CA 1
ATOM 7118 C C . LEU D 3 208 ? 188.500 142.388 149.800 1.00 107.67 208 LEU D C 1
ATOM 7119 O O . LEU D 3 208 ? 187.699 142.079 150.694 1.00 105.71 208 LEU D O 1
ATOM 7124 N N . PHE D 3 209 ? 188.163 143.158 148.760 1.00 108.92 209 PHE D N 1
ATOM 7125 C CA . PHE D 3 209 ? 186.796 143.636 148.597 1.00 105.36 209 PHE D CA 1
ATOM 7126 C C . PHE D 3 209 ? 185.845 142.469 148.354 1.00 108.83 209 PHE D C 1
ATOM 7127 O O . PHE D 3 209 ? 184.784 142.406 148.972 1.00 114.27 209 PHE D O 1
ATOM 7135 N N . LYS D 3 210 ? 186.228 141.516 147.490 1.00 96.81 210 LYS D N 1
ATOM 7136 C CA . LYS D 3 210 ? 185.366 140.357 147.231 1.00 95.94 210 LYS D CA 1
ATOM 7137 C C . LYS D 3 210 ? 185.217 139.472 148.464 1.00 94.35 210 LYS D C 1
ATOM 7138 O O . LYS D 3 210 ? 184.135 138.924 148.713 1.00 93.37 210 LYS D O 1
ATOM 7144 N N . SER D 3 211 ? 186.288 139.338 149.256 1.00 102.24 211 SER D N 1
ATOM 7145 C CA . SER D 3 211 ? 186.204 138.605 150.520 1.00 104.30 211 SER D CA 1
ATOM 7146 C C . SER D 3 211 ? 185.243 139.281 151.492 1.00 101.77 211 SER D C 1
ATOM 7147 O O . SER D 3 211 ? 184.449 138.614 152.169 1.00 103.21 211 SER D O 1
ATOM 7150 N N . LYS D 3 212 ? 185.292 140.613 151.561 1.00 98.09 212 LYS D N 1
ATOM 7151 C CA . LYS D 3 212 ? 184.411 141.329 152.475 1.00 98.58 212 LYS D CA 1
ATOM 7152 C C . LYS D 3 212 ? 182.970 141.339 151.970 1.00 99.50 212 LYS D C 1
ATOM 7153 O O . LYS D 3 212 ? 182.029 141.360 152.771 1.00 100.11 212 LYS D O 1
ATOM 7159 N N . VAL D 3 213 ? 182.779 141.288 150.646 1.00 97.72 213 VAL D N 1
ATOM 7160 C CA . VAL D 3 213 ? 181.446 141.086 150.072 1.00 92.97 213 VAL D CA 1
ATOM 7161 C C . VAL D 3 213 ? 180.884 139.725 150.463 1.00 96.51 213 VAL D C 1
ATOM 7162 O O . VAL D 3 213 ? 179.719 139.619 150.858 1.00 96.91 213 VAL D O 1
ATOM 7166 N N . VAL D 3 214 ? 181.704 138.672 150.372 1.00 109.21 214 VAL D N 1
ATOM 7167 C CA . VAL D 3 214 ? 181.250 137.330 150.747 1.00 109.08 214 VAL D CA 1
ATOM 7168 C C . VAL D 3 214 ? 180.910 137.271 152.236 1.00 109.27 214 VAL D C 1
ATOM 7169 O O . VAL D 3 214 ? 179.865 136.726 152.630 1.00 110.40 214 VAL D O 1
ATOM 7173 N N . ASP D 3 215 ? 181.751 137.893 153.072 1.00 114.33 215 ASP D N 1
ATOM 7174 C CA . ASP D 3 215 ? 181.495 137.944 154.511 1.00 112.90 215 ASP D CA 1
ATOM 7175 C C . ASP D 3 215 ? 180.219 138.717 154.836 1.00 110.57 215 ASP D C 1
ATOM 7176 O O . ASP D 3 215 ? 179.405 138.263 155.649 1.00 110.69 215 ASP D O 1
ATOM 7181 N N . SER D 3 216 ? 180.004 139.861 154.177 1.00 103.82 216 SER D N 1
ATOM 7182 C CA . SER D 3 216 ? 178.802 140.652 154.427 1.00 107.72 216 SER D CA 1
ATOM 7183 C C . SER D 3 216 ? 177.553 139.957 153.897 1.00 109.36 216 SER D C 1
ATOM 7184 O O . SER D 3 216 ? 176.464 140.120 154.455 1.00 109.85 216 SER D O 1
ATOM 7187 N N . VAL D 3 217 ? 177.693 139.178 152.819 1.00 100.45 217 VAL D N 1
ATOM 7188 C CA . VAL D 3 217 ? 176.576 138.393 152.301 1.00 98.73 217 VAL D CA 1
ATOM 7189 C C . VAL D 3 217 ? 176.179 137.307 153.296 1.00 99.96 217 VAL D C 1
ATOM 7190 O O . VAL D 3 217 ? 174.986 137.077 153.534 1.00 103.37 217 VAL D O 1
ATOM 7194 N N . LYS D 3 218 ? 177.166 136.660 153.930 1.00 99.02 218 LYS D N 1
ATOM 7195 C CA . LYS D 3 218 ? 176.850 135.691 154.986 1.00 98.74 218 LYS D CA 1
ATOM 7196 C C . LYS D 3 218 ? 176.222 136.363 156.207 1.00 100.08 218 LYS D C 1
ATOM 7197 O O . LYS D 3 218 ? 175.315 135.800 156.833 1.00 99.71 218 LYS D O 1
ATOM 7203 N N . VAL D 3 219 ? 176.687 137.571 156.556 1.00 108.56 219 VAL D N 1
ATOM 7204 C CA . VAL D 3 219 ? 176.101 138.313 157.679 1.00 110.74 219 VAL D CA 1
ATOM 7205 C C . VAL D 3 219 ? 174.647 138.686 157.386 1.00 110.34 219 VAL D C 1
ATOM 7206 O O . VAL D 3 219 ? 173.769 138.556 158.249 1.00 110.20 219 VAL D O 1
ATOM 7210 N N . CYS D 3 220 ? 174.371 139.132 156.157 1.00 108.82 220 CYS D N 1
ATOM 7211 C CA . CYS D 3 220 ? 173.001 139.450 155.760 1.00 108.75 220 CYS D CA 1
ATOM 7212 C C . CYS D 3 220 ? 172.129 138.200 155.709 1.00 108.68 220 CYS D C 1
ATOM 7213 O O . CYS D 3 220 ? 170.949 138.239 156.073 1.00 112.37 220 CYS D O 1
ATOM 7216 N N . THR D 3 221 ? 172.700 137.078 155.262 1.00 106.04 221 THR D N 1
ATOM 7217 C CA . THR D 3 221 ? 171.932 135.844 155.124 1.00 106.80 221 THR D CA 1
ATOM 7218 C C . THR D 3 221 ? 171.609 135.235 156.485 1.00 107.76 221 THR D C 1
ATOM 7219 O O . THR D 3 221 ? 170.557 134.608 156.660 1.00 107.34 221 THR D O 1
ATOM 7223 N N . ALA D 3 222 ? 172.497 135.422 157.467 1.00 113.72 222 ALA D N 1
ATOM 7224 C CA . ALA D 3 222 ? 172.275 134.841 158.788 1.00 114.11 222 ALA D CA 1
ATOM 7225 C C . ALA D 3 222 ? 171.154 135.544 159.545 1.00 114.44 222 ALA D C 1
ATOM 7226 O O . ALA D 3 222 ? 170.551 134.951 160.448 1.00 115.79 222 ALA D O 1
ATOM 7228 N N . ARG D 3 223 ? 170.859 136.795 159.200 1.00 116.74 223 ARG D N 1
ATOM 7229 C CA . ARG D 3 223 ? 169.844 137.565 159.907 1.00 117.94 223 ARG D CA 1
ATOM 7230 C C . ARG D 3 223 ? 168.517 137.632 159.159 1.00 121.12 223 ARG D C 1
ATOM 7231 O O . ARG D 3 223 ? 167.657 138.438 159.531 1.00 121.47 223 ARG D O 1
ATOM 7239 N N . LEU D 3 224 ? 168.339 136.819 158.112 1.00 107.92 224 LEU D N 1
ATOM 7240 C CA . LEU D 3 224 ? 167.114 136.869 157.317 1.00 106.17 224 LEU D CA 1
ATOM 7241 C C . LEU D 3 224 ? 165.918 136.329 158.087 1.00 108.26 224 LEU D C 1
ATOM 7242 O O . LEU D 3 224 ? 164.794 136.819 157.929 1.00 112.18 224 LEU D O 1
ATOM 7247 N N . PHE D 3 225 ? 166.139 135.321 158.924 1.00 116.29 225 PHE D N 1
ATOM 7248 C CA . PHE D 3 225 ? 165.048 134.537 159.484 1.00 117.85 225 PHE D CA 1
ATOM 7249 C C . PHE D 3 225 ? 164.513 135.118 160.785 1.00 120.15 225 PHE D C 1
ATOM 7250 O O . PHE D 3 225 ? 163.669 134.486 161.429 1.00 121.96 225 PHE D O 1
ATOM 7258 N N . ASP D 3 226 ? 164.980 136.299 161.178 1.00 121.49 226 ASP D N 1
ATOM 7259 C CA . ASP D 3 226 ? 164.672 136.857 162.483 1.00 120.17 226 ASP D CA 1
ATOM 7260 C C . ASP D 3 226 ? 163.350 137.623 162.463 1.00 121.39 226 ASP D C 1
ATOM 7261 O O . ASP D 3 226 ? 162.676 137.740 161.437 1.00 120.58 226 ASP D O 1
ATOM 7266 N N . GLN D 3 227 ? 162.984 138.134 163.633 1.00 125.26 227 GLN D N 1
ATOM 7267 C CA . GLN D 3 227 ? 161.878 139.071 163.748 1.00 124.63 227 GLN D CA 1
ATOM 7268 C C . GLN D 3 227 ? 162.359 140.391 163.145 1.00 126.34 227 GLN D C 1
ATOM 7269 O O . GLN D 3 227 ? 163.389 140.919 163.589 1.00 125.38 227 GLN D O 1
ATOM 7275 N N . PRO D 3 228 ? 161.687 140.919 162.109 1.00 123.35 228 PRO D N 1
ATOM 7276 C CA . PRO D 3 228 ? 162.258 142.028 161.320 1.00 121.72 228 PRO D CA 1
ATOM 7277 C C . PRO D 3 228 ? 162.440 143.331 162.093 1.00 120.14 228 PRO D C 1
ATOM 7278 O O . PRO D 3 228 ? 162.012 143.471 163.241 1.00 122.13 228 PRO D O 1
ATOM 7282 N N . LYS D 3 229 ? 163.115 144.284 161.440 1.00 113.30 229 LYS D N 1
ATOM 7283 C CA . LYS D 3 229 ? 163.513 145.524 162.103 1.00 115.04 229 LYS D CA 1
ATOM 7284 C C . LYS D 3 229 ? 162.310 146.392 162.452 1.00 114.33 229 LYS D C 1
ATOM 7285 O O . LYS D 3 229 ? 162.234 146.946 163.555 1.00 115.13 229 LYS D O 1
ATOM 7291 N N . ILE D 3 230 ? 161.358 146.517 161.534 1.00 105.52 230 ILE D N 1
ATOM 7292 C CA . ILE D 3 230 ? 160.129 147.263 161.768 1.00 106.55 230 ILE D CA 1
ATOM 7293 C C . ILE D 3 230 ? 158.998 146.256 161.907 1.00 108.78 230 ILE D C 1
ATOM 7294 O O . ILE D 3 230 ? 158.699 145.514 160.963 1.00 110.33 230 ILE D O 1
ATOM 7299 N N . GLU D 3 231 ? 158.376 146.222 163.083 1.00 116.15 231 GLU D N 1
ATOM 7300 C CA . GLU D 3 231 ? 157.258 145.320 163.323 1.00 116.81 231 GLU D CA 1
ATOM 7301 C C . GLU D 3 231 ? 156.030 145.837 162.585 1.00 114.33 231 GLU D C 1
ATOM 7302 O O . GLU D 3 231 ? 155.674 147.014 162.706 1.00 112.55 231 GLU D O 1
ATOM 7308 N N . ASP D 3 232 ? 155.384 144.954 161.824 1.00 95.08 232 ASP D N 1
ATOM 7309 C CA . ASP D 3 232 ? 154.262 145.313 160.984 1.00 95.28 232 ASP D CA 1
ATOM 7310 C C . ASP D 3 232 ? 153.525 144.022 160.664 1.00 95.37 232 ASP D C 1
ATOM 7311 O O . ASP D 3 232 ? 154.170 142.969 160.551 1.00 93.89 232 ASP D O 1
ATOM 7316 N N . PRO D 3 233 ? 152.194 144.057 160.545 1.00 87.92 233 PRO D N 1
ATOM 7317 C CA . PRO D 3 233 ? 151.464 142.860 160.090 1.00 88.30 233 PRO D CA 1
ATOM 7318 C C . PRO D 3 233 ? 151.798 142.429 158.669 1.00 83.75 233 PRO D C 1
ATOM 7319 O O . PRO D 3 233 ? 151.570 141.265 158.316 1.00 80.16 233 PRO D O 1
ATOM 7323 N N . TYR D 3 234 ? 152.327 143.328 157.842 1.00 78.78 234 TYR D N 1
ATOM 7324 C CA . TYR D 3 234 ? 152.735 143.005 156.483 1.00 76.53 234 TYR D CA 1
ATOM 7325 C C . TYR D 3 234 ? 154.245 142.889 156.333 1.00 81.82 234 TYR D C 1
ATOM 7326 O O . TYR D 3 234 ? 154.752 142.990 155.211 1.00 84.04 234 TYR D O 1
ATOM 7335 N N . ALA D 3 235 ? 154.974 142.704 157.431 1.00 75.71 235 ALA D N 1
ATOM 7336 C CA . ALA D 3 235 ? 156.426 142.609 157.358 1.00 68.07 235 ALA D CA 1
ATOM 7337 C C . ALA D 3 235 ? 156.847 141.295 156.713 1.00 73.61 235 ALA D C 1
ATOM 7338 O O . ALA D 3 235 ? 156.242 140.247 156.955 1.00 75.95 235 ALA D O 1
ATOM 7340 N N . ILE D 3 236 ? 157.886 141.359 155.880 1.00 82.75 236 ILE D N 1
ATOM 7341 C CA . ILE D 3 236 ? 158.384 140.162 155.211 1.00 81.83 236 ILE D CA 1
ATOM 7342 C C . ILE D 3 236 ? 159.150 139.320 156.219 1.00 86.84 236 ILE D C 1
ATOM 7343 O O . ILE D 3 236 ? 160.217 139.719 156.702 1.00 92.17 236 ILE D O 1
ATOM 7348 N N . SER D 3 237 ? 158.606 138.140 156.545 1.00 92.01 237 SER D N 1
ATOM 7349 C CA . SER D 3 237 ? 159.186 137.255 157.559 1.00 92.55 237 SER D CA 1
ATOM 7350 C C . SER D 3 237 ? 159.331 135.861 156.946 1.00 91.23 237 SER D C 1
ATOM 7351 O O . SER D 3 237 ? 158.348 135.186 156.636 1.00 91.84 237 SER D O 1
ATOM 7354 N N . PHE D 3 238 ? 160.579 135.433 156.768 1.00 104.66 238 PHE D N 1
ATOM 7355 C CA . PHE D 3 238 ? 160.847 134.098 156.256 1.00 107.85 238 PHE D CA 1
ATOM 7356 C C . PHE D 3 238 ? 160.709 133.052 157.361 1.00 108.77 238 PHE D C 1
ATOM 7357 O O . PHE D 3 238 ? 160.785 133.351 158.556 1.00 109.41 238 PHE D O 1
ATOM 7365 N N . SER D 3 239 ? 160.504 131.806 156.940 1.00 124.78 239 SER D N 1
ATOM 7366 C CA . SER D 3 239 ? 160.444 130.654 157.827 1.00 124.11 239 SER D CA 1
ATOM 7367 C C . SER D 3 239 ? 161.443 129.631 157.318 1.00 124.17 239 SER D C 1
ATOM 7368 O O . SER D 3 239 ? 161.763 129.635 156.122 1.00 127.20 239 SER D O 1
ATOM 7371 N N . PRO D 3 240 ? 161.983 128.778 158.194 1.00 126.87 240 PRO D N 1
ATOM 7372 C CA . PRO D 3 240 ? 162.830 127.674 157.724 1.00 128.54 240 PRO D CA 1
ATOM 7373 C C . PRO D 3 240 ? 162.066 126.718 156.820 1.00 129.00 240 PRO D C 1
ATOM 7374 O O . PRO D 3 240 ? 160.855 126.532 156.964 1.00 128.14 240 PRO D O 1
ATOM 7378 N N . TRP D 3 241 ? 162.791 126.134 155.868 1.00 135.09 241 TRP D N 1
ATOM 7379 C CA . TRP D 3 241 ? 162.173 125.311 154.839 1.00 135.21 241 TRP D CA 1
ATOM 7380 C C . TRP D 3 241 ? 161.644 124.009 155.428 1.00 136.05 241 TRP D C 1
ATOM 7381 O O . TRP D 3 241 ? 162.409 123.131 155.835 1.00 136.98 241 TRP D O 1
ATOM 7392 N N . ASN D 3 242 ? 160.318 123.893 155.469 1.00 147.77 242 ASN D N 1
ATOM 7393 C CA . ASN D 3 242 ? 159.657 122.670 155.922 1.00 148.43 242 ASN D CA 1
ATOM 7394 C C . ASN D 3 242 ? 158.820 122.213 154.741 1.00 149.85 242 ASN D C 1
ATOM 7395 O O . ASN D 3 242 ? 157.805 122.836 154.403 1.00 149.49 242 ASN D O 1
ATOM 7400 N N . PRO D 3 243 ? 159.259 121.163 154.037 1.00 148.92 243 PRO D N 1
ATOM 7401 C CA . PRO D 3 243 ? 158.634 120.813 152.748 1.00 149.71 243 PRO D CA 1
ATOM 7402 C C . PRO D 3 243 ? 157.202 120.315 152.843 1.00 149.14 243 PRO D C 1
ATOM 7403 O O . PRO D 3 243 ? 156.466 120.410 151.851 1.00 148.63 243 PRO D O 1
ATOM 7407 N N . SER D 3 244 ? 156.778 119.826 154.015 1.00 151.32 244 SER D N 1
ATOM 7408 C CA . SER D 3 244 ? 155.471 119.191 154.166 1.00 150.53 244 SER D CA 1
ATOM 7409 C C . SER D 3 244 ? 154.309 120.156 153.969 1.00 151.36 244 SER D C 1
ATOM 7410 O O . SER D 3 244 ? 153.214 119.718 153.600 1.00 151.55 244 SER D O 1
ATOM 7413 N N . VAL D 3 245 ? 154.511 121.451 154.209 1.00 150.60 245 VAL D N 1
ATOM 7414 C CA . VAL D 3 245 ? 153.448 122.432 154.019 1.00 151.12 245 VAL D CA 1
ATOM 7415 C C . VAL D 3 245 ? 153.872 123.386 152.905 1.00 151.24 245 VAL D C 1
ATOM 7416 O O . VAL D 3 245 ? 153.033 123.929 152.171 1.00 150.36 245 VAL D O 1
ATOM 7420 N N . HIS D 3 246 ? 155.186 123.574 152.747 1.00 148.41 246 HIS D N 1
ATOM 7421 C CA . HIS D 3 246 ? 155.672 124.484 151.714 1.00 148.39 246 HIS D CA 1
ATOM 7422 C C . HIS D 3 246 ? 155.514 123.897 150.317 1.00 149.18 246 HIS D C 1
ATOM 7423 O O . HIS D 3 246 ? 155.449 124.651 149.343 1.00 150.36 246 HIS D O 1
ATOM 7430 N N . ASP D 3 247 ? 155.418 122.570 150.192 1.00 149.05 247 ASP D N 1
ATOM 7431 C CA . ASP D 3 247 ? 155.099 121.991 148.891 1.00 147.96 247 ASP D CA 1
ATOM 7432 C C . ASP D 3 247 ? 153.648 122.270 148.511 1.00 147.81 247 ASP D C 1
ATOM 7433 O O . ASP D 3 247 ? 153.341 122.515 147.337 1.00 148.04 247 ASP D O 1
ATOM 7438 N N . GLU D 3 248 ? 152.750 122.252 149.501 1.00 148.83 248 GLU D N 1
ATOM 7439 C CA . GLU D 3 248 ? 151.369 122.673 149.282 1.00 149.83 248 GLU D CA 1
ATOM 7440 C C . GLU D 3 248 ? 151.302 124.152 148.917 1.00 151.25 248 GLU D C 1
ATOM 7441 O O . GLU D 3 248 ? 150.515 124.559 148.055 1.00 151.01 248 GLU D O 1
ATOM 7447 N N . ALA D 3 249 ? 152.143 124.969 149.556 1.00 144.90 249 ALA D N 1
ATOM 7448 C CA . ALA D 3 249 ? 152.217 126.387 149.203 1.00 144.22 249 ALA D CA 1
ATOM 7449 C C . ALA D 3 249 ? 152.744 126.588 147.781 1.00 144.37 249 ALA D C 1
ATOM 7450 O O . ALA D 3 249 ? 152.250 127.450 147.043 1.00 145.20 249 ALA D O 1
ATOM 7452 N N . ARG D 3 250 ? 153.725 125.781 147.372 1.00 134.08 250 ARG D N 1
ATOM 7453 C CA . ARG D 3 250 ? 154.298 125.907 146.034 1.00 133.80 250 ARG D CA 1
ATOM 7454 C C . ARG D 3 250 ? 153.317 125.447 144.958 1.00 136.18 250 ARG D C 1
ATOM 7455 O O . ARG D 3 250 ? 153.238 126.045 143.877 1.00 136.00 250 ARG D O 1
ATOM 7463 N N . GLU D 3 251 ? 152.544 124.395 145.234 1.00 149.15 251 GLU D N 1
ATOM 7464 C CA . GLU D 3 251 ? 151.535 123.992 144.259 1.00 148.63 251 GLU D CA 1
ATOM 7465 C C . GLU D 3 251 ? 150.353 124.956 144.271 1.00 149.32 251 GLU D C 1
ATOM 7466 O O . GLU D 3 251 ? 149.653 125.103 143.264 1.00 151.36 251 GLU D O 1
ATOM 7472 N N . LYS D 3 252 ? 150.135 125.656 145.391 1.00 143.80 252 LYS D N 1
ATOM 7473 C CA . LYS D 3 252 ? 149.124 126.706 145.406 1.00 143.78 252 LYS D CA 1
ATOM 7474 C C . LYS D 3 252 ? 149.582 127.945 144.645 1.00 143.89 252 LYS D C 1
ATOM 7475 O O . LYS D 3 252 ? 148.737 128.716 144.175 1.00 143.30 252 LYS D O 1
ATOM 7481 N N . MET D 3 253 ? 150.895 128.168 144.535 1.00 139.99 253 MET D N 1
ATOM 7482 C CA . MET D 3 253 ? 151.404 129.074 143.499 1.00 139.80 253 MET D CA 1
ATOM 7483 C C . MET D 3 253 ? 151.055 128.548 142.114 1.00 141.34 253 MET D C 1
ATOM 7484 O O . MET D 3 253 ? 150.363 129.211 141.335 1.00 142.04 253 MET D O 1
ATOM 7489 N N . LEU D 3 254 ? 151.536 127.344 141.803 1.00 143.43 254 LEU D N 1
ATOM 7490 C CA . LEU D 3 254 ? 151.664 126.947 140.407 1.00 143.13 254 LEU D CA 1
ATOM 7491 C C . LEU D 3 254 ? 150.346 126.511 139.783 1.00 143.67 254 LEU D C 1
ATOM 7492 O O . LEU D 3 254 ? 150.245 126.469 138.552 1.00 142.88 254 LEU D O 1
ATOM 7497 N N . THR D 3 255 ? 149.332 126.195 140.589 1.00 156.76 255 THR D N 1
ATOM 7498 C CA . THR D 3 255 ? 148.038 125.854 140.011 1.00 157.44 255 THR D CA 1
ATOM 7499 C C . THR D 3 255 ? 147.246 127.079 139.572 1.00 157.06 255 THR D C 1
ATOM 7500 O O . THR D 3 255 ? 146.281 126.928 138.815 1.00 156.30 255 THR D O 1
ATOM 7504 N N . GLN D 3 256 ? 147.623 128.274 140.019 1.00 163.27 256 GLN D N 1
ATOM 7505 C CA . GLN D 3 256 ? 146.945 129.480 139.572 1.00 164.33 256 GLN D CA 1
ATOM 7506 C C . GLN D 3 256 ? 147.346 129.819 138.138 1.00 165.13 256 GLN D C 1
ATOM 7507 O O . GLN D 3 256 ? 148.458 129.529 137.686 1.00 163.72 256 GLN D O 1
ATOM 7513 N N . LYS D 3 257 ? 146.413 130.438 137.416 1.00 175.97 257 LYS D N 1
ATOM 7514 C CA . LYS D 3 257 ? 146.591 130.758 136.007 1.00 176.01 257 LYS D CA 1
ATOM 7515 C C . LYS D 3 257 ? 146.100 132.178 135.752 1.00 176.71 257 LYS D C 1
ATOM 7516 O O . LYS D 3 257 ? 145.870 132.958 136.681 1.00 177.16 257 LYS D O 1
ATOM 7522 N N . LYS D 3 258 ? 145.949 132.508 134.470 1.00 194.96 258 LYS D N 1
ATOM 7523 C CA . LYS D 3 258 ? 145.454 133.797 134.003 1.00 195.98 258 LYS D CA 1
ATOM 7524 C C . LYS D 3 258 ? 143.971 133.952 134.334 1.00 195.83 258 LYS D C 1
ATOM 7525 O O . LYS D 3 258 ? 143.295 132.949 134.601 1.00 195.41 258 LYS D O 1
ATOM 7531 N N . PRO D 3 259 ? 143.431 135.181 134.351 1.00 204.64 259 PRO D N 1
ATOM 7532 C CA . PRO D 3 259 ? 141.983 135.351 134.589 1.00 205.45 259 PRO D CA 1
ATOM 7533 C C . PRO D 3 259 ? 141.080 134.755 133.516 1.00 206.45 259 PRO D C 1
ATOM 7534 O O . PRO D 3 259 ? 139.868 134.658 133.747 1.00 206.31 259 PRO D O 1
ATOM 7538 N N . GLU D 3 260 ? 141.611 134.404 132.345 1.00 211.80 260 GLU D N 1
ATOM 7539 C CA . GLU D 3 260 ? 140.871 133.578 131.400 1.00 211.45 260 GLU D CA 1
ATOM 7540 C C . GLU D 3 260 ? 140.581 132.223 132.031 1.00 211.73 260 GLU D C 1
ATOM 7541 O O . GLU D 3 260 ? 141.496 131.567 132.544 1.00 210.78 260 GLU D O 1
ATOM 7547 N N . GLU D 3 261 ? 139.303 131.817 131.986 1.00 215.32 261 GLU D N 1
ATOM 7548 C CA . GLU D 3 261 ? 138.776 130.627 132.669 1.00 215.05 261 GLU D CA 1
ATOM 7549 C C . GLU D 3 261 ? 139.092 130.634 134.165 1.00 215.48 261 GLU D C 1
ATOM 7550 O O . GLU D 3 261 ? 139.595 129.648 134.709 1.00 215.03 261 GLU D O 1
ATOM 7556 N N . GLN D 3 262 ? 138.807 131.750 134.834 1.00 208.66 262 GLN D N 1
ATOM 7557 C CA . GLN D 3 262 ? 139.059 131.864 136.264 1.00 207.50 262 GLN D CA 1
ATOM 7558 C C . GLN D 3 262 ? 138.026 131.046 137.039 1.00 207.03 262 GLN D C 1
ATOM 7559 O O . GLN D 3 262 ? 136.980 130.662 136.507 1.00 206.37 262 GLN D O 1
ATOM 7565 N N . HIS D 3 263 ? 138.327 130.779 138.316 1.00 205.43 263 HIS D N 1
ATOM 7566 C CA . HIS D 3 263 ? 137.470 129.967 139.176 1.00 205.11 263 HIS D CA 1
ATOM 7567 C C . HIS D 3 263 ? 136.136 130.627 139.512 1.00 205.30 263 HIS D C 1
ATOM 7568 O O . HIS D 3 263 ? 135.251 129.946 140.043 1.00 205.11 263 HIS D O 1
ATOM 7575 N N . ASN D 3 264 ? 135.961 131.918 139.222 1.00 202.08 264 ASN D N 1
ATOM 7576 C CA . ASN D 3 264 ? 134.674 132.578 139.411 1.00 201.45 264 ASN D CA 1
ATOM 7577 C C . ASN D 3 264 ? 133.703 132.221 138.290 1.00 200.82 264 ASN D C 1
ATOM 7578 O O . ASN D 3 264 ? 133.323 133.085 137.493 1.00 200.24 264 ASN D O 1
ATOM 7583 N N . LYS D 3 265 ? 133.293 130.952 138.217 1.00 195.71 265 LYS D N 1
ATOM 7584 C CA . LYS D 3 265 ? 132.377 130.513 137.173 1.00 195.48 265 LYS D CA 1
ATOM 7585 C C . LYS D 3 265 ? 130.925 130.827 137.502 1.00 195.11 265 LYS D C 1
ATOM 7586 O O . LYS D 3 265 ? 130.075 130.772 136.607 1.00 194.49 265 LYS D O 1
ATOM 7592 N N . SER D 3 266 ? 130.624 131.147 138.758 1.00 190.04 266 SER D N 1
ATOM 7593 C CA . SER D 3 266 ? 129.323 131.697 139.096 1.00 189.60 266 SER D CA 1
ATOM 7594 C C . SER D 3 266 ? 129.289 133.184 138.754 1.00 189.37 266 SER D C 1
ATOM 7595 O O . SER D 3 266 ? 130.323 133.799 138.474 1.00 189.78 266 SER D O 1
ATOM 7598 N N . VAL D 3 267 ? 128.072 133.748 138.792 1.00 176.47 267 VAL D N 1
ATOM 7599 C CA . VAL D 3 267 ? 127.721 135.120 138.411 1.00 176.35 267 VAL D CA 1
ATOM 7600 C C . VAL D 3 267 ? 128.076 135.373 136.949 1.00 176.34 267 VAL D C 1
ATOM 7601 O O . VAL D 3 267 ? 129.242 135.592 136.603 1.00 175.67 267 VAL D O 1
ATOM 7605 N N . HIS D 3 268 ? 127.059 135.381 136.085 1.00 165.25 268 HIS D N 1
ATOM 7606 C CA . HIS D 3 268 ? 127.261 135.487 134.640 1.00 163.98 268 HIS D CA 1
ATOM 7607 C C . HIS D 3 268 ? 127.653 136.918 134.268 1.00 163.21 268 HIS D C 1
ATOM 7608 O O . HIS D 3 268 ? 126.838 137.746 133.856 1.00 161.74 268 HIS D O 1
ATOM 7615 N N . VAL D 3 269 ? 128.946 137.199 134.422 1.00 145.96 269 VAL D N 1
ATOM 7616 C CA . VAL D 3 269 ? 129.523 138.442 133.927 1.00 144.93 269 VAL D CA 1
ATOM 7617 C C . VAL D 3 269 ? 129.957 138.195 132.490 1.00 141.77 269 VAL D C 1
ATOM 7618 O O . VAL D 3 269 ? 131.126 137.894 132.223 1.00 140.82 269 VAL D O 1
ATOM 7622 N N . ALA D 3 270 ? 129.018 138.314 131.557 1.00 98.91 270 ALA D N 1
ATOM 7623 C CA . ALA D 3 270 ? 129.260 137.949 130.169 1.00 96.16 270 ALA D CA 1
ATOM 7624 C C . ALA D 3 270 ? 129.166 139.184 129.284 1.00 93.14 270 ALA D C 1
ATOM 7625 O O . ALA D 3 270 ? 128.127 139.852 129.249 1.00 92.93 270 ALA D O 1
ATOM 7627 N N . GLY D 3 271 ? 130.250 139.484 128.576 1.00 73.07 271 GLY D N 1
ATOM 7628 C CA . GLY D 3 271 ? 130.224 140.504 127.554 1.00 70.95 271 GLY D CA 1
ATOM 7629 C C . GLY D 3 271 ? 129.764 139.945 126.225 1.00 72.30 271 GLY D C 1
ATOM 7630 O O . GLY D 3 271 ? 129.604 138.740 126.035 1.00 70.94 271 GLY D O 1
ATOM 7631 N N . LEU D 3 272 ? 129.542 140.855 125.281 1.00 79.99 272 LEU D N 1
ATOM 7632 C CA . LEU D 3 272 ? 129.121 140.487 123.939 1.00 79.04 272 LEU D CA 1
ATOM 7633 C C . LEU D 3 272 ? 129.903 141.311 122.931 1.00 76.99 272 LEU D C 1
ATOM 7634 O O . LEU D 3 272 ? 130.202 142.485 123.165 1.00 84.44 272 LEU D O 1
ATOM 7639 N N . SER D 3 273 ? 130.235 140.685 121.806 1.00 60.74 273 SER D N 1
ATOM 7640 C CA . SER D 3 273 ? 130.899 141.390 120.720 1.00 62.04 273 SER D CA 1
ATOM 7641 C C . SER D 3 273 ? 130.596 140.678 119.414 1.00 67.45 273 SER D C 1
ATOM 7642 O O . SER D 3 273 ? 130.588 139.447 119.349 1.00 73.09 273 SER D O 1
ATOM 7645 N N . TRP D 3 274 ? 130.339 141.472 118.373 1.00 70.83 274 TRP D N 1
ATOM 7646 C CA . TRP D 3 274 ? 130.123 140.917 117.043 1.00 78.40 274 TRP D CA 1
ATOM 7647 C C . TRP D 3 274 ? 130.785 141.754 115.955 1.00 78.99 274 TRP D C 1
ATOM 7648 O O . TRP D 3 274 ? 130.303 141.763 114.820 1.00 81.63 274 TRP D O 1
ATOM 7659 N N . VAL D 3 275 ? 131.880 142.441 116.256 1.00 74.16 275 VAL D N 1
ATOM 7660 C CA . VAL D 3 275 ? 132.590 143.247 115.271 1.00 75.02 275 VAL D CA 1
ATOM 7661 C C . VAL D 3 275 ? 133.855 142.495 114.868 1.00 83.11 275 VAL D C 1
ATOM 7662 O O . VAL D 3 275 ? 134.520 141.880 115.713 1.00 83.92 275 VAL D O 1
ATOM 7666 N N . LYS D 3 276 ? 134.138 142.468 113.569 1.00 92.61 276 LYS D N 1
ATOM 7667 C CA . LYS D 3 276 ? 135.410 141.939 113.098 1.00 88.62 276 LYS D CA 1
ATOM 7668 C C . LYS D 3 276 ? 136.542 142.838 113.585 1.00 89.70 276 LYS D C 1
ATOM 7669 O O . LYS D 3 276 ? 136.434 144.066 113.476 1.00 90.59 276 LYS D O 1
ATOM 7675 N N . PRO D 3 277 ? 137.601 142.278 114.171 1.00 89.39 277 PRO D N 1
ATOM 7676 C CA . PRO D 3 277 ? 138.740 143.100 114.603 1.00 88.18 277 PRO D CA 1
ATOM 7677 C C . PRO D 3 277 ? 139.428 143.781 113.429 1.00 89.22 277 PRO D C 1
ATOM 7678 O O . PRO D 3 277 ? 139.558 143.212 112.343 1.00 92.29 277 PRO D O 1
ATOM 7682 N N . GLY D 3 278 ? 139.868 145.016 113.655 1.00 85.67 278 GLY D N 1
ATOM 7683 C CA . GLY D 3 278 ? 140.361 145.855 112.587 1.00 87.22 278 GLY D CA 1
ATOM 7684 C C . GLY D 3 278 ? 139.293 146.626 111.843 1.00 85.67 278 GLY D C 1
ATOM 7685 O O . GLY D 3 278 ? 139.629 147.400 110.938 1.00 87.06 278 GLY D O 1
ATOM 7686 N N . SER D 3 279 ? 138.023 146.443 112.193 1.00 92.08 279 SER D N 1
ATOM 7687 C CA . SER D 3 279 ? 136.909 147.129 111.555 1.00 95.92 279 SER D CA 1
ATOM 7688 C C . SER D 3 279 ? 136.112 147.899 112.599 1.00 93.46 279 SER D C 1
ATOM 7689 O O . SER D 3 279 ? 136.126 147.552 113.784 1.00 96.52 279 SER D O 1
ATOM 7692 N N . VAL D 3 280 ? 135.422 148.955 112.153 1.00 84.16 280 VAL D N 1
ATOM 7693 C CA . VAL D 3 280 ? 134.639 149.791 113.057 1.00 85.47 280 VAL D CA 1
ATOM 7694 C C . VAL D 3 280 ? 133.140 149.651 112.841 1.00 88.37 280 VAL D C 1
ATOM 7695 O O . VAL D 3 280 ? 132.361 150.329 113.524 1.00 88.91 280 VAL D O 1
ATOM 7699 N N . GLN D 3 281 ? 132.708 148.802 111.912 1.00 95.41 281 GLN D N 1
ATOM 7700 C CA . GLN D 3 281 ? 131.280 148.641 111.650 1.00 94.40 281 GLN D CA 1
ATOM 7701 C C . GLN D 3 281 ? 130.706 147.530 112.519 1.00 91.06 281 GLN D C 1
ATOM 7702 O O . GLN D 3 281 ? 131.340 146.478 112.664 1.00 92.50 281 GLN D O 1
ATOM 7708 N N . PRO D 3 282 ? 129.532 147.728 113.114 1.00 72.22 282 PRO D N 1
ATOM 7709 C CA . PRO D 3 282 ? 128.930 146.669 113.928 1.00 77.55 282 PRO D CA 1
ATOM 7710 C C . PRO D 3 282 ? 128.412 145.521 113.075 1.00 87.19 282 PRO D C 1
ATOM 7711 O O . PRO D 3 282 ? 128.081 145.694 111.899 1.00 89.49 282 PRO D O 1
ATOM 7715 N N . PHE D 3 283 ? 128.346 144.341 113.702 1.00 80.50 283 PHE D N 1
ATOM 7716 C CA . PHE D 3 283 ? 127.881 143.082 113.109 1.00 71.36 283 PHE D CA 1
ATOM 7717 C C . PHE D 3 283 ? 128.649 142.699 111.847 1.00 72.63 283 PHE D C 1
ATOM 7718 O O . PHE D 3 283 ? 128.050 142.278 110.853 1.00 74.51 283 PHE D O 1
ATOM 7726 N N . SER D 3 284 ? 129.975 142.843 111.878 1.00 83.63 284 SER D N 1
ATOM 7727 C CA . SER D 3 284 ? 130.818 142.427 110.764 1.00 89.04 284 SER D CA 1
ATOM 7728 C C . SER D 3 284 ? 131.564 141.128 111.045 1.00 93.93 284 SER D C 1
ATOM 7729 O O . SER D 3 284 ? 132.284 140.642 110.167 1.00 95.45 284 SER D O 1
ATOM 7732 N N . LYS D 3 285 ? 131.416 140.565 112.243 1.00 94.34 285 LYS D N 1
ATOM 7733 C CA . LYS D 3 285 ? 132.039 139.287 112.563 1.00 89.83 285 LYS D CA 1
ATOM 7734 C C . LYS D 3 285 ? 131.297 138.153 111.870 1.00 96.09 285 LYS D C 1
ATOM 7735 O O . LYS D 3 285 ? 130.065 138.083 111.916 1.00 95.85 285 LYS D O 1
ATOM 7741 N N . GLU D 3 286 ? 132.052 137.268 111.221 1.00 128.30 286 GLU D N 1
ATOM 7742 C CA . GLU D 3 286 ? 131.452 136.188 110.452 1.00 129.59 286 GLU D CA 1
ATOM 7743 C C . GLU D 3 286 ? 130.852 135.134 111.376 1.00 130.74 286 GLU D C 1
ATOM 7744 O O . GLU D 3 286 ? 131.378 134.857 112.458 1.00 131.36 286 GLU D O 1
ATOM 7750 N N . GLU D 3 287 ? 129.738 134.546 110.933 1.00 142.28 287 GLU D N 1
ATOM 7751 C CA . GLU D 3 287 ? 128.931 133.694 111.804 1.00 143.62 287 GLU D CA 1
ATOM 7752 C C . GLU D 3 287 ? 129.545 132.312 111.983 1.00 143.73 287 GLU D C 1
ATOM 7753 O O . GLU D 3 287 ? 129.247 131.637 112.977 1.00 143.28 287 GLU D O 1
#

Organism: Homo sapiens (NCBI:txid9606)

Sequence (970 aa):
APEIQALKNQLQERDRLFHSLEKEYEKTKSQREMEEKYIVSAWYNMGMTLHKKAAEDRLASTGSGQSFLARQRQATSSRAPEIQALKNQLQERDRLFHSLEKEYEKTKSQREMEEKYIVSAWYNMGMTLHKKAAEDRLASTGDPETCLMVFKNHWSQVVRILERGADDLSAVRNHTYQMLTLLAEDRAVPSAPTGPGPLLEFALHEDLLTRVLTWQLQWDELGDGVEERRAEQLKLFEMLVSEARQPLLRHGPVREALLTLLDACGRPVPSSPALDEGLVLLLSQLCVCVAQEPSLLEFFLQPPPEPGAAPRLLLFSRLVPFVHLEGTLGQQARDALLLLMALSAGSPTVGRYIADHSYFCPVLATGLSALYSSLPRKIEVPGDDWHCLRREDWLGVPALALFMSSLEFCNAVIQVAHPLVQKQLVDYIHNGFLVPVMGPALHKTSVEEMIASTAYLELFLRSISEPALLRTFLRFLLLHRHDTHTILDTLVARIGSNSRLCMVSLSLFRTLLNLSCEDVLLQLVLRYLVPCNHVMLSQKPAVRDVDLYGRAADKFLSLIPRCCRHHAGELEDNYLEYLREARRGVDRCVRACRTWSAPYDGERPPSQPFTGPFMAVLFAKLENMLQNSVYVNFLLTGLVAQLACHPQPLLRSFLLNTNMVFQPSVKSLLQVLGSVKNKIENFAASQEDFPALLSKAKKYLIARGKLDRQGEALRVKNAVYCAVIFPEFLKELAAISQAHAVTSPFLLTHASYGPFYLEYSLLAEFTLVVKQKLPGVYVQPSYRSALMWFGVIFIRHGLYQDGVFKFTVYIPDNYPDGDCPRLVFDIPVFHPLVDPTSGELDVKRAFAKWRRNHNHIWQVLMYARRVFYKIDTASPLNPEAAVLYEKDIQLFKSKVVDSVKVCTARLFDQPKIEDPYAISFSPWNPSVHDEAREKMLTQKKPEEQHNKSVHVAGLSWVKPGSVQPFSKEE

GO terms:
  GO:0034452 dynactin binding (F, IDA)
  GO:0045505 dynein intermediate chain binding (F, IDA)
  GO:0030897 HOPS complex (C, IDA)
  GO:0070695 FHF complex (C, IDA)
  GO:0005794 Golgi apparatus (C, EXP)
  GO:0045022 early endosome to late endosome transport (P, IMP)
  GO:1905719 protein localization to perinuclear region of cytoplasm (P, IMP)
  GO:0007032 endosome organization (P, IMP)
  GO:0007040 lysosome organization (P, IMP)
  GO:0008333 endosome to lysosome transport (P, IMP)
  GO:0005515 protein binding (F, IPI)
  GO:0042802 identical protein binding (F, IPI)
  GO:0045503 dynein light chain binding (F, IPI)
  GO:0034451 centriolar satellite (C, IDA)
  GO:0005794 Golgi apparatus (C, IDA)
  GO:0008017 microtubule binding (F, IDA)
  GO:0005801 cis-Golgi network (C, IDA)
  GO:0031122 cytoplasmic microtubule organization (P, IMP)
  GO:0051645 Golgi localization (P, IMP)